Protein AF-0000000069868414 (afdb_homodimer)

Nearest PDB structures (foldseek):
  4d4z-assembly1_A  TM=3.804E-01  e=1.632E-04  Homo sapiens
  3puu-assembly1_A  TM=2.522E-01  e=3.203E-03  Escherichia coli K-12
  4xmz-assembly1_A  TM=2.450E-01  e=9.241E-03  Escherichia coli K-12
  1y7p-assembly1_A  TM=4.814E-01  e=1.061E+00  Archaeoglobus fulgidus
  1y7p-assembly1_C  TM=4.775E-01  e=1.588E+00  Archaeoglobus fulgidus

Organism: Bacteroides thetaiotaomicron (strain ATCC 29148 / DSM 2079 / JCM 5827 / CCUG 10774 / NCTC 10582 / VPI-5482 / E50) (NCBI:txid226186)

InterPro domains:
  IPR011989 Armadillo-like helical [G3DSA:1.25.10.10] (446-676)
  IPR016024 Armadillo-type fold [SSF48371] (456-555)

Solvent-accessible surface area (backbone atoms only — not comparable to full-atom values): 72256 Å² total; per-residue (Å²): 130,84,72,70,43,77,44,72,45,92,54,92,38,75,37,23,34,35,41,38,31,20,43,67,53,40,71,69,28,42,68,38,51,53,48,37,50,49,50,46,37,74,71,62,31,16,40,32,39,40,37,31,79,54,85,54,57,62,67,55,36,53,51,51,50,55,42,40,67,33,81,76,40,24,39,49,31,38,36,39,33,44,72,58,52,40,41,25,39,45,69,63,40,89,46,31,74,54,46,75,62,56,68,86,42,61,63,83,76,24,29,44,56,26,67,53,69,61,23,15,77,62,50,39,67,44,81,73,48,64,41,89,87,46,71,52,35,33,35,28,38,66,43,44,88,26,55,66,52,73,68,44,72,25,20,54,19,34,43,52,61,52,63,49,91,94,56,60,40,58,58,38,44,36,53,34,36,49,44,48,41,55,57,64,71,48,91,44,64,61,35,23,39,38,38,39,32,9,43,61,74,69,45,56,37,64,59,54,58,37,40,49,52,45,45,49,44,58,36,38,52,70,30,52,24,60,84,25,41,54,48,81,48,56,42,81,72,42,90,62,42,38,48,57,55,53,24,53,38,27,34,77,74,35,32,36,34,40,39,33,28,44,38,35,34,47,32,41,39,31,47,71,76,74,66,40,42,47,50,69,59,13,51,48,33,32,35,52,52,35,35,68,47,38,57,69,48,16,76,79,65,34,61,70,52,26,25,53,47,54,18,61,74,69,70,46,51,48,67,50,36,52,42,42,75,35,68,69,49,48,54,51,50,50,51,52,58,57,47,24,32,46,41,40,75,61,46,65,74,43,41,33,16,27,33,33,37,41,43,52,26,19,13,25,26,20,68,91,44,47,62,22,36,45,52,34,46,36,61,36,54,63,48,25,38,29,27,34,14,14,39,41,60,55,52,76,86,56,71,87,66,62,54,53,33,41,36,24,33,37,26,24,51,20,60,54,48,39,77,67,56,51,46,35,45,47,42,37,36,57,36,77,48,54,30,38,64,71,64,80,60,94,59,62,54,60,56,45,66,61,74,44,58,61,40,53,73,64,33,59,57,34,57,70,44,91,44,45,34,49,25,28,49,18,53,52,44,31,57,76,40,62,44,89,61,42,69,64,49,29,54,47,38,31,61,66,39,81,43,63,64,33,22,41,44,23,48,50,51,32,42,45,59,33,37,62,75,27,50,71,56,43,49,46,28,42,50,32,46,45,48,68,42,19,44,50,26,43,50,49,50,27,42,19,45,52,74,85,46,48,66,43,54,47,50,31,42,76,75,42,45,76,41,66,68,48,31,49,41,53,64,71,32,56,72,32,53,61,41,69,60,48,51,50,50,43,52,60,57,51,69,77,55,64,64,76,53,57,62,71,59,50,50,53,64,54,46,38,60,54,51,46,54,53,51,52,53,55,53,50,46,63,71,34,88,82,47,49,70,68,56,36,48,59,59,55,55,50,31,46,84,52,38,37,68,82,51,50,61,61,34,53,50,45,51,70,36,81,87,51,58,66,70,58,25,35,48,32,33,49,30,58,28,52,37,42,31,25,44,63,39,66,58,56,44,54,57,56,70,70,58,82,70,91,51,62,69,48,48,42,37,42,46,30,20,45,40,31,47,67,40,70,50,116,131,85,72,72,42,76,44,71,46,92,52,92,36,73,37,23,33,34,39,39,32,20,43,66,51,40,69,69,26,43,69,38,51,52,48,36,48,50,51,46,37,73,72,62,32,15,39,32,39,41,36,31,79,56,84,54,56,62,68,55,37,53,51,50,52,54,42,40,68,33,81,76,40,24,39,49,33,38,37,37,35,43,71,58,52,40,40,24,40,45,70,63,40,88,46,31,74,54,47,76,61,55,68,84,42,63,63,84,76,22,29,46,55,26,68,52,69,63,26,14,78,62,50,40,66,45,80,72,49,66,40,91,88,45,73,52,35,32,35,30,38,67,41,44,88,26,54,65,54,73,68,44,71,26,21,55,20,35,43,51,60,52,62,50,90,95,56,60,41,56,57,38,44,36,54,33,36,51,44,47,41,56,56,66,72,48,91,46,64,60,33,23,41,38,38,40,33,10,43,62,73,70,47,54,37,65,58,54,56,38,41,48,52,45,47,48,45,58,36,39,50,70,29,53,23,60,84,25,43,52,47,82,49,56,40,80,73,42,89,62,42,37,49,58,55,53,24,54,38,29,36,77,72,35,33,35,35,41,38,34,29,45,39,35,36,45,33,41,38,31,46,71,76,74,66,39,42,47,49,68,59,12,50,48,33,33,35,53,52,35,34,67,49,37,56,69,49,17,76,79,64,34,63,71,52,25,24,54,48,54,18,62,74,69,68,46,50,48,68,50,36,52,42,42,75,34,67,70,48,48,52,50,51,48,52,51,58,56,45,23,32,46,40,41,75,61,46,64,74,41,42,33,16,27,34,34,37,40,42,54,26,19,13,26,26,19,71,90,44,48,62,20,37,45,52,35,46,37,61,36,55,64,50,24,36,28,27,32,15,14,39,40,60,53,50,74,85,58,72,86,67,63,54,53,33,41,37,26,35,36,25,26,51,19,60,52,47,39,76,66,56,51,45,35,45,47,42,36,35,56,36,76,49,55,29,39,66,70,62,81,62,94,58,62,54,59,56,46,66,60,76,44,58,59,38,53,72,65,32,61,58,33,56,71,45,92,44,46,34,48,26,27,48,19,53,52,45,31,58,75,38,61,44,89,61,42,68,63,49,30,54,47,40,31,61,66,37,82,43,64,64,33,22,41,44,24,48,50,52,31,42,43,60,31,36,61,76,27,51,68,56,44,51,45,28,43,50,31,45,43,47,67,42,20,42,49,26,44,49,49,48,27,42,18,45,52,74,85,45,48,66,44,52,47,50,32,41,76,74,43,45,75,41,68,67,50,30,50,40,51,63,71,32,57,70,31,51,61,42,68,61,51,50,51,48,43,53,58,56,52,68,77,55,62,66,77,52,57,61,72,58,48,50,53,64,55,45,37,61,53,52,46,54,52,52,52,53,53,52,50,44,60,71,35,88,84,49,50,71,67,56,37,48,58,60,54,56,50,31,46,85,51,39,37,67,84,51,51,62,61,34,52,50,44,52,69,37,81,87,51,57,66,70,58,25,35,49,32,33,50,31,60,28,53,38,42,32,23,42,63,38,66,59,56,43,54,56,56,70,70,58,82,73,92,50,61,71,46,48,42,37,43,46,30,19,45,40,32,47,67,41,69,51,115

Sequence (1428 aa):
MQAQTVVHPSIKTKTTFAIVVDQKSYDEAKSEIDAYRTSIEKEGLGTYLLIDDWKRPEPIREQLVKLHENEKTPLEGCVFIGDIPIPMIRDAHHLSSAFKRSPKANWQKSSVPSDRYYDDFGLKFDYIKQDSLIPDYHYMTLRADSKQYISPDIYSARIRPLHLEGENRYQMLRDYLKKAVAEKAKQNAFDQLTMARGHGYNSEDPLAWSGEQIALREQLPQIFKSGNTVKFYDFNMRYPMKPLYLNEIQREGLDVMLFHHHGGPTMQYINGYENGSGINLSIENAKIFLRSKVPSYAKKHGREAAIKEYAKQYGVPESWCAEAFDEEKIKSDSIVNRNMDIYTEDIRLLTPNARFILFDACFNGSFHLDDNIVGSYIFNKGKTIATMGCTVNTIQDKWPDEFLGLLAAGMRIGQFTRFTCFLENHLIGDPTFHFTNNAGLDMDINQALVAQEGNVTFWKKQLNSPMADMQAMALRQLSMANYSGLVELLKKSYHESNYFVVRLEALRLLALNYPTEVADVLQTAMNDSYELIRRYAVEYVEKNCNPELLPAWIESYLLRGHENRHRFRIFSAINTFDHDMALNELKKQAADWSFYDSSYVNELLEYLPRQKKGLERDFALIDSPESTTKQIQSEISRFRNKPIAKAIEPLLNIIKNESQEEELRILAAETLGWYNLYYNKADIIKELNTFRTSNQKLMNEVTKTINRLKSQNRMQAQTVVHPSIKTKTTFAIVVDQKSYDEAKSEIDAYRTSIEKEGLGTYLLIDDWKRPEPIREQLVKLHENEKTPLEGCVFIGDIPIPMIRDAHHLSSAFKRSPKANWQKSSVPSDRYYDDFGLKFDYIKQDSLIPDYHYMTLRADSKQYISPDIYSARIRPLHLEGENRYQMLRDYLKKAVAEKAKQNAFDQLTMARGHGYNSEDPLAWSGEQIALREQLPQIFKSGNTVKFYDFNMRYPMKPLYLNEIQREGLDVMLFHHHGGPTMQYINGYENGSGINLSIENAKIFLRSKVPSYAKKHGREAAIKEYAKQYGVPESWCAEAFDEEKIKSDSIVNRNMDIYTEDIRLLTPNARFILFDACFNGSFHLDDNIVGSYIFNKGKTIATMGCTVNTIQDKWPDEFLGLLAAGMRIGQFTRFTCFLENHLIGDPTFHFTNNAGLDMDINQALVAQEGNVTFWKKQLNSPMADMQAMALRQLSMANYSGLVELLKKSYHESNYFVVRLEALRLLALNYPTEVADVLQTAMNDSYELIRRYAVEYVEKNCNPELLPAWIESYLLRGHENRHRFRIFSAINTFDHDMALNELKKQAADWSFYDSSYVNELLEYLPRQKKGLERDFALIDSPESTTKQIQSEISRFRNKPIAKAIEPLLNIIKNESQEEELRILAAETLGWYNLYYNKADIIKELNTFRTSNQKLMNEVTKTINRLKSQNR

Secondary structure (DSSP, 8-state):
----EEEPPSS--SSEEEEEEEHHHHHHTHHHHHHHHHHHHHTT-EEEEEEE----HHHHHHHHHHHHT-SSS-EEEEEEESS--EEEESS-GGGSSS----TTS-TTTSSEE-THHHH-TT--EEEEEE-SS-TTEEEEEE-TTS--S---SSEEEEE-----TT--HHHHHHHHHHHHHHHHHS--BS-EEEEEE-SSGGGG-HHHHHHHHHHHHHH-GGGGSTT-EEEEE-TTSSSS-HHHHHHHHT-TT--EEEEESEEETTEEE---SPPB--HHHHHHHHHHHHHHHHHHHHHHH-HHHHHHHHHHHHT--HHHHHGGG-HHHHHHHHHHHHHHEEEHHHHTTS----SEEEEESTTTT-TTSSS-HHHHHHTSSSS--EEEEESS---S-S-TTTTGGGGGGT--HHHHHHTS--SSEEEEE-TT--PBP-S---S-HHHHHHHTTT-HHHHHHHTT-SSHHHHHHHHHHHHHTT-TTHHHHHHHHHHH---HHHHHHHHHHHHHH-TTTTHHHHHHHTT-SSHHHHHHHHHHHHHH--GGGHHHHHHHHHHHTTSHHHHHHHHHTTTTS-HHHHHHHHHHHHTT---S--HHHHHHHHHHHHHHHHHHHHHHHHH-TTS-HHHHHHHHHHHHHS--GGGHHHHHHHHH-TTS-HHHHHHHHHHHTT-TT-TTHHHHHHHHHH---S-HHHHHHHHHHHHHHHPPP-/----EEEPPSS--SSEEEEEEEHHHHHHTHHHHHHHHHHHHHTT-EEEEEEE---SHHHHHHHHHHHHT-SSS-EEEEEEESS--EEEESS-GGGSSS----TTS-TTTSSEE-THHHH-TT--EEEEEE-SS-TTEEEEEE-TTS--S---SSEEEEE-----TT--HHHHHHHHHHHHHHHHTS--BS-EEEEEE-SSGGGG-HHHHHHHHHHHHHH-GGGGSTT-EEEEE-TTSSSS-HHHHHHHHT-TT--EEEEESEEETTEEE---SPPB--HHHHHHHHHHHHHHHHHHHHHHH-HHHHHHHHHHHHT--HHHHHGGG-HHHHHHHHHHHHHHEEEHHHHTTS----SEEEEESTTTT-TTSSS-HHHHHHTSSSS--EEEEESS---S-S-TTTTGGGGGGT--HHHHHHTS--SSEEEEE-TT--PBP-S---S-HHHHHHHTTT-HHHHHHHTT-SSHHHHHHHHHHHHHTT-TTHHHHHHHHHHH---HHHHHHHHHHHHHH-TTTTHHHHHHHTT-SSHHHHHHHHHHHHHH--GGGHHHHHHHHHHHTTSHHHHHHHHHTTTSS-HHHHHHHHHHHHTT---S--HHHHHHHHHHHHHHHHHHHHHHHHH-TTS-HHHHHHHHHHHHHS--GGGHHHHHHHHH-TTS-HHHHHHHHHHHTT-TT-TTHHHHHHHHHH---S-HHHHHHHHHHHHHHHPPP-

Radius of gyration: 35.02 Å; Cα contacts (8 Å, |Δi|>4): 2853; chains: 2; bounding box: 69×104×92 Å

pLDDT: mean 95.25, std 5.36, range [37.19, 98.88]

Foldseek 3Di:
DDDKDKDWFPDDAQAAEEEEEEAVLCVLQVVLVVLLQVLLVVVGHGYMYIYYNAQDQVVLLVVLVVQQPPNRHHYAEYEYEELAAWEWEACLCLLAFDQDDDSVDDSVFRTFGFCLSRFAPQWDWDWDAADPVDSSYTYIYTFLNGFNYRFGLHFYAYAYFFQDPPDDRSVLVNVLSVLLSVLSVDAFFQQEEEEEEADDDPRQFVQQQVLVVQQVCQQ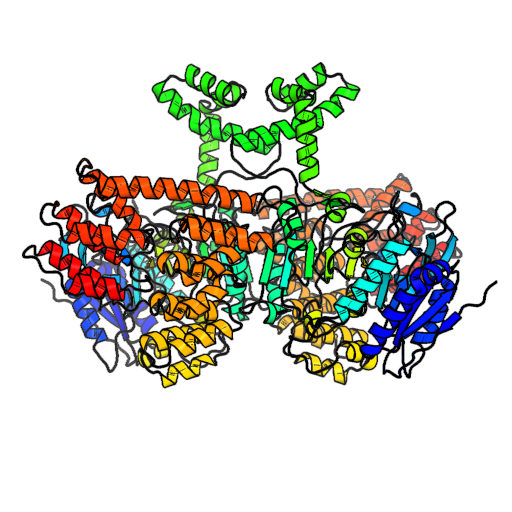AVPSPDPPGYYYYYYCQPDPHCQVVVQVVQQDQNAAEYEYQAADAFFKGAHYDQHDDDDPVSVLVVVLLVLLVVLVVVCVPVNNVVSLVVVCVVVVHDSVSNNCSPPPVSVVVSVVSVVRRIDGLVNLQVGAGAHQEYEYLYAQQQLSVHNGGNQNSNSSHHYNHFKYKDFNGGRDSLDPQCQLVSCLSQFDFQSVVQSVRDGRTMHMYGDRRDGHDHPPPDPDDVSSCVNVCQLPLVVLVVQCPPSRLSSVLVSLVSCVSNVPVCNLVVLVCQLVPPPRPSSNQSSLVQCLLAPLQSSLVVLLPQCPDPRPSSVLVSLQSCQLQLPQVSLLSLLVSCVVPCVRDSNVVSSLLSLQSYDLVVSLVSLVVVCVPDDDPDCVSSVVSNVSSVVVVVVVVVLVCLLPDPPHDLVSNLVSLLVCLSGPHPVCLVSLLVQLQDPVDDPVSNLSSLLSLLSSLSHNVNVVVLVSLVPDDDPPPSSNRSSSSSNSSNNHNYD/DPDKDKDWFPDDAQAAEEEEEEAVLCVLQVPLVVLLQVLLVVVRHGYMYIYYNAQDQVVLLVVLVVQQPPNRHHHAEYEYEELAAWEWEACLCLLAFDQDDDSVDDSVFRTFGFCLVRFAPQWDWDWDAADPVDSSYTYIYTFLNGFNYRFGLHFYAYAYFFQDPPDDRSVLVSVLSVLLSVLSVDAFFQQEEEEEEADDDPRQFVQQQVLVVQQVCQQAVPSPDPPGYYYYYYCQPDPHCQVVVQVVQQDQNAAEYEYQAADAFFKGQHYDQHDDDDPVSVLVVVLLVLLVVLVVVCVPVNNVVSLVVVCVVVVHDSVSNNCSPPPVSVVVSVVSVVRRIDGLVNLQVGAGAHQEYEYLYAQQQLSVHNGGNQNSNSSHHYNHFKYKDFNGGRDSLAPQCQLVSCLSQFDFQSVVDSVRDGRTMHMYGDRRDGHDHPPPDPDDVSSCVNVCQLPLVVLVVQCPPSRLSSVLVSLVSCVSNVPVCNLVVLVCQLVPPPRPSSNQSSLVQCLLAPLQSSLVVLLVQCPDPRPSSVLVSLQSCQLQLPQVSLLSLLVSCVVPCVRDSNVVSSLLSLQSYDLVVSLVSLVVVCVPDDDPDCVSSVVSNVSSVVVVVVVVVLVCLLPDPPHDLVSNLVSLLVCLSGPHPVCLVSLLVQLQDPVDDPVSNLSSLLSLLSSLSHNVNVVVLVSLVPDDDPPPSSNRSSSSSSSSNNHNYD

Structure (mmCIF, N/CA/C/O backbone):
data_AF-0000000069868414-model_v1
#
loop_
_entity.id
_entity.type
_entity.pdbx_description
1 polymer 'Cyclin-like protein'
#
loop_
_atom_site.group_PDB
_atom_site.id
_atom_site.type_symbol
_atom_site.label_atom_id
_atom_site.label_alt_id
_atom_site.label_comp_id
_atom_site.label_asym_id
_atom_site.label_entity_id
_atom_site.label_seq_id
_atom_site.pdbx_PDB_ins_code
_atom_site.Cartn_x
_atom_site.Cartn_y
_atom_site.Cartn_z
_atom_site.occupancy
_atom_site.B_iso_or_equiv
_atom_site.auth_seq_id
_atom_site.auth_comp_id
_atom_site.auth_asym_id
_atom_site.auth_atom_id
_atom_site.pdbx_PDB_model_num
ATOM 1 N N . MET A 1 1 ? 23.734 -50.5 -25.625 1 37.41 1 MET A N 1
ATOM 2 C CA . MET A 1 1 ? 22.922 -49.75 -24.703 1 37.41 1 MET A CA 1
ATOM 3 C C . MET A 1 1 ? 23.719 -49.344 -23.469 1 37.41 1 MET A C 1
ATOM 5 O O . MET A 1 1 ? 24.219 -50.188 -22.734 1 37.41 1 MET A O 1
ATOM 9 N N . GLN A 1 2 ? 24.531 -48.281 -23.5 1 46.72 2 GLN A N 1
ATOM 10 C CA . GLN A 1 2 ? 25.469 -47.906 -22.453 1 46.72 2 GLN A CA 1
ATOM 11 C C . GLN A 1 2 ? 24.766 -47.781 -21.094 1 46.72 2 GLN A C 1
ATOM 13 O O . GLN A 1 2 ? 23.656 -47.25 -21.016 1 46.72 2 GLN A O 1
ATOM 18 N N . ALA A 1 3 ? 25.141 -48.5 -20.094 1 64.31 3 ALA A N 1
ATOM 19 C CA . ALA A 1 3 ? 24.594 -48.719 -18.766 1 64.31 3 ALA A CA 1
ATOM 20 C C . ALA A 1 3 ? 24.562 -47.438 -17.953 1 64.31 3 ALA A C 1
ATOM 22 O O . ALA A 1 3 ? 25.453 -46.594 -18.109 1 64.31 3 ALA A O 1
ATOM 23 N N . GLN A 1 4 ? 23.438 -47.062 -17.469 1 83.62 4 GLN A N 1
ATOM 24 C CA . GLN A 1 4 ? 23.281 -45.969 -16.516 1 83.62 4 GLN A CA 1
ATOM 25 C C . GLN A 1 4 ? 24.453 -45.906 -15.531 1 83.62 4 GLN A C 1
ATOM 27 O O . GLN A 1 4 ? 24.922 -46.938 -15.055 1 83.62 4 GLN A O 1
ATOM 32 N N . THR A 1 5 ? 25.141 -44.812 -15.5 1 89.44 5 THR A N 1
ATOM 33 C CA . THR A 1 5 ? 26.219 -44.594 -14.547 1 89.44 5 THR A CA 1
ATOM 34 C C . THR A 1 5 ? 25.703 -43.906 -13.297 1 89.44 5 THR A C 1
ATOM 36 O O . THR A 1 5 ? 25.016 -42.875 -13.391 1 89.44 5 THR A O 1
ATOM 39 N N . VAL A 1 6 ? 25.984 -44.469 -12.172 1 94.44 6 VAL A N 1
ATOM 40 C CA . VAL A 1 6 ? 25.625 -43.875 -10.891 1 94.44 6 VAL A CA 1
ATOM 41 C C . VAL A 1 6 ? 26.875 -43.594 -10.07 1 94.44 6 VAL A C 1
ATOM 43 O O . VAL A 1 6 ? 27.641 -44.531 -9.766 1 94.44 6 VAL A O 1
ATOM 46 N N . VAL A 1 7 ? 27.094 -42.344 -9.805 1 96.44 7 VAL A N 1
ATOM 47 C CA . VAL A 1 7 ? 28.156 -41.938 -8.883 1 96.44 7 VAL A CA 1
ATOM 48 C C . VAL A 1 7 ? 27.562 -41.688 -7.5 1 96.44 7 VAL A C 1
ATOM 50 O O . VAL A 1 7 ? 26.641 -40.875 -7.352 1 96.44 7 VAL A O 1
ATOM 53 N N . HIS A 1 8 ? 28.078 -42.281 -6.473 1 96.75 8 HIS A N 1
ATOM 54 C CA . HIS A 1 8 ? 27.562 -42.156 -5.113 1 96.75 8 HIS A CA 1
ATOM 55 C C . HIS A 1 8 ? 28.156 -40.938 -4.402 1 96.75 8 HIS A C 1
ATOM 57 O O . HIS A 1 8 ? 29.219 -40.469 -4.797 1 96.75 8 HIS A O 1
ATOM 63 N N . PRO A 1 9 ? 27.453 -40.438 -3.348 1 97.38 9 PRO A N 1
ATOM 64 C CA . PRO A 1 9 ? 27.984 -39.312 -2.578 1 97.38 9 PRO A CA 1
ATOM 65 C C . PRO A 1 9 ? 29.375 -39.594 -2.014 1 97.38 9 PRO A C 1
ATOM 67 O O . PRO A 1 9 ? 29.672 -40.719 -1.615 1 97.38 9 PRO A O 1
ATOM 70 N N . SER A 1 10 ? 30.156 -38.594 -1.9 1 96.56 10 SER A N 1
ATOM 71 C CA . SER A 1 10 ? 31.484 -38.719 -1.33 1 96.56 10 SER A CA 1
ATOM 72 C C . SER A 1 10 ? 31.469 -38.469 0.177 1 96.56 10 SER A C 1
ATOM 74 O O . SER A 1 10 ? 32.469 -38.719 0.861 1 96.56 10 SER A O 1
ATOM 76 N N . ILE A 1 11 ? 30.375 -37.906 0.682 1 96.06 11 ILE A N 1
ATOM 77 C CA . ILE A 1 11 ? 30.234 -37.656 2.107 1 96.06 11 ILE A CA 1
ATOM 78 C C . ILE A 1 11 ? 28.938 -38.281 2.633 1 96.06 11 ILE A C 1
ATOM 80 O O . ILE A 1 11 ? 27.984 -38.469 1.88 1 96.06 11 ILE A O 1
ATOM 84 N N . LYS A 1 12 ? 28.953 -38.531 3.996 1 93.88 12 LYS A N 1
ATOM 85 C CA . LYS A 1 12 ? 27.766 -39.031 4.66 1 93.88 12 LYS A CA 1
ATOM 86 C C . LYS A 1 12 ? 26.969 -37.906 5.32 1 93.88 12 LYS A C 1
ATOM 88 O O . LYS A 1 12 ? 27.516 -37.188 6.141 1 93.88 12 LYS A O 1
ATOM 93 N N . THR A 1 13 ? 25.781 -37.781 4.848 1 95.06 13 THR A N 1
ATOM 94 C CA . THR A 1 13 ? 24.922 -36.75 5.371 1 95.06 13 THR A CA 1
ATOM 95 C C . THR A 1 13 ? 23.562 -37.281 5.738 1 95.06 13 THR A C 1
ATOM 97 O O . THR A 1 13 ? 23.219 -38.406 5.379 1 95.06 13 THR A O 1
ATOM 100 N N . LYS A 1 14 ? 22.766 -36.5 6.535 1 93.81 14 LYS A N 1
ATOM 101 C CA . LYS A 1 14 ? 21.469 -36.938 7.02 1 93.81 14 LYS A CA 1
ATOM 102 C C . LYS A 1 14 ? 20.469 -37.062 5.871 1 93.81 14 LYS A C 1
ATOM 104 O O . LYS A 1 14 ? 19.531 -37.844 5.934 1 93.81 14 LYS A O 1
ATOM 109 N N . THR A 1 15 ? 20.594 -36.219 4.828 1 96.06 15 THR A N 1
ATOM 110 C CA . THR A 1 15 ? 19.828 -36.25 3.594 1 96.06 15 THR A CA 1
ATOM 111 C C . THR A 1 15 ? 20.75 -36.188 2.377 1 96.06 15 THR A C 1
ATOM 113 O O . THR A 1 15 ? 21.938 -35.938 2.512 1 96.06 15 THR A O 1
ATOM 116 N N . THR A 1 16 ? 20.172 -36.531 1.225 1 97.56 16 THR A N 1
ATOM 117 C CA . THR A 1 16 ? 20.984 -36.562 0.02 1 97.56 16 THR A CA 1
ATOM 118 C C . THR A 1 16 ? 20.328 -35.781 -1.109 1 97.56 16 THR A C 1
ATOM 120 O O . THR A 1 16 ? 19.188 -35.312 -0.971 1 97.56 16 THR A O 1
ATOM 123 N N . PHE A 1 17 ? 21.094 -35.562 -2.119 1 98.44 17 PHE A N 1
ATOM 124 C CA . PHE A 1 17 ? 20.688 -34.844 -3.324 1 98.44 17 PHE A CA 1
ATOM 125 C C . PHE A 1 17 ? 21.078 -35.625 -4.574 1 98.44 17 PHE A C 1
ATOM 127 O O . PHE A 1 17 ? 21.969 -36.469 -4.527 1 98.44 17 PHE A O 1
ATOM 134 N N . ALA A 1 18 ? 20.344 -35.469 -5.664 1 98.81 18 ALA A N 1
ATOM 135 C CA . ALA A 1 18 ? 20.688 -36.156 -6.898 1 98.81 18 ALA A CA 1
ATOM 136 C C . ALA A 1 18 ? 20.781 -35.188 -8.078 1 98.81 18 ALA A C 1
ATOM 138 O O . ALA A 1 18 ? 19.922 -34.344 -8.25 1 98.81 18 ALA A O 1
ATOM 139 N N . ILE A 1 19 ? 21.859 -35.281 -8.781 1 98.88 19 ILE A N 1
ATOM 140 C CA . ILE A 1 19 ? 22 -34.625 -10.078 1 98.88 19 ILE A CA 1
ATOM 141 C C . ILE A 1 19 ? 21.703 -35.625 -11.195 1 98.88 19 ILE A C 1
ATOM 143 O O . ILE A 1 19 ? 22.406 -36.625 -11.336 1 98.88 19 ILE A O 1
ATOM 147 N N . VAL A 1 20 ? 20.656 -35.438 -11.922 1 98.88 20 VAL A N 1
ATOM 148 C CA . VAL A 1 20 ? 20.297 -36.25 -13.086 1 98.88 20 VAL A CA 1
ATOM 149 C C . VAL A 1 20 ? 20.719 -35.5 -14.367 1 98.88 20 VAL A C 1
ATOM 151 O O . VAL A 1 20 ? 20.219 -34.406 -14.648 1 98.88 20 VAL A O 1
ATOM 154 N N . VAL A 1 21 ? 21.609 -36.094 -15.18 1 98.69 21 VAL A N 1
ATOM 155 C CA . VAL A 1 21 ? 22.125 -35.406 -16.344 1 98.69 21 VAL A CA 1
ATOM 156 C C . VAL A 1 21 ? 22.156 -36.375 -17.547 1 98.69 21 VAL A C 1
ATOM 158 O O . VAL A 1 21 ? 22.406 -37.562 -17.391 1 98.69 21 VAL A O 1
ATOM 161 N N . ASP A 1 22 ? 21.797 -35.875 -18.719 1 97.75 22 ASP A N 1
ATOM 162 C CA . ASP A 1 22 ? 21.906 -36.719 -19.906 1 97.75 22 ASP A CA 1
ATOM 163 C C . ASP A 1 22 ? 23.375 -36.875 -20.328 1 97.75 22 ASP A C 1
ATOM 165 O O . ASP A 1 22 ? 24.203 -36 -20.062 1 97.75 22 ASP A O 1
ATOM 169 N N . GLN A 1 23 ? 23.672 -37.906 -21.047 1 97.44 23 GLN A N 1
ATOM 170 C CA . GLN A 1 23 ? 25.031 -38.281 -21.359 1 97.44 23 GLN A CA 1
ATOM 171 C C . GLN A 1 23 ? 25.75 -37.188 -22.156 1 97.44 23 GLN A C 1
ATOM 173 O O . GLN A 1 23 ? 26.906 -36.875 -21.859 1 97.44 23 GLN A O 1
ATOM 178 N N . LYS A 1 24 ? 25.141 -36.656 -23.094 1 97.44 24 LYS A N 1
ATOM 179 C CA . LYS A 1 24 ? 25.781 -35.656 -23.938 1 97.44 24 LYS A CA 1
ATOM 180 C C . LYS A 1 24 ? 26.125 -34.375 -23.141 1 97.44 24 LYS A C 1
ATOM 182 O O . LYS A 1 24 ? 27.234 -33.844 -23.266 1 97.44 24 LYS A O 1
ATOM 187 N N . SER A 1 25 ? 25.172 -33.906 -22.344 1 98.19 25 SER A N 1
ATOM 188 C CA . SER A 1 25 ? 25.422 -32.75 -21.516 1 98.19 25 SER A CA 1
ATOM 189 C C . SER A 1 25 ? 26.562 -33 -20.531 1 98.19 25 SER A C 1
ATOM 191 O O . SER A 1 25 ? 27.375 -32.125 -20.266 1 98.19 25 SER A O 1
ATOM 193 N N . TYR A 1 26 ? 26.578 -34.188 -19.953 1 98.38 26 TYR A N 1
ATOM 194 C CA . TYR A 1 26 ? 27.672 -34.5 -19.031 1 98.38 26 TYR A CA 1
ATOM 195 C C . TYR A 1 26 ? 29.016 -34.469 -19.75 1 98.38 26 TYR A C 1
ATOM 197 O O . TYR A 1 26 ? 29.984 -33.938 -19.25 1 98.38 26 TYR A O 1
ATOM 205 N N . ASP A 1 27 ? 29.062 -35.094 -20.953 1 98.06 27 ASP A N 1
ATOM 206 C CA . ASP A 1 27 ? 30.297 -35.156 -21.719 1 98.06 27 ASP A CA 1
ATOM 207 C C . ASP A 1 27 ? 30.797 -33.75 -22.078 1 98.06 27 ASP A C 1
ATOM 209 O O . ASP A 1 27 ? 31.984 -33.469 -22.031 1 98.06 27 ASP A O 1
ATOM 213 N N . GLU A 1 28 ? 29.891 -32.875 -22.422 1 98.25 28 GLU A N 1
ATOM 214 C CA . GLU A 1 28 ? 30.219 -31.531 -22.891 1 98.25 28 GLU A CA 1
ATOM 215 C C . GLU A 1 28 ? 30.547 -30.609 -21.734 1 98.25 28 GLU A C 1
ATOM 217 O O . GLU A 1 28 ? 31.203 -29.578 -21.922 1 98.25 28 GLU A O 1
ATOM 222 N N . ALA A 1 29 ? 30.109 -30.953 -20.516 1 98.62 29 ALA A N 1
ATOM 223 C CA . ALA A 1 29 ? 30.297 -30.078 -19.375 1 98.62 29 ALA A CA 1
ATOM 224 C C . ALA A 1 29 ? 30.75 -30.859 -18.141 1 98.62 29 ALA A C 1
ATOM 226 O O . ALA A 1 29 ? 30.328 -30.562 -17.016 1 98.62 29 ALA A O 1
ATOM 227 N N . LYS A 1 30 ? 31.5 -31.859 -18.266 1 98.25 30 LYS A N 1
ATOM 228 C CA . LYS A 1 30 ? 31.891 -32.781 -17.203 1 98.25 30 LYS A CA 1
ATOM 229 C C . LYS A 1 30 ? 32.562 -32.062 -16.047 1 98.25 30 LYS A C 1
ATOM 231 O O . LYS A 1 30 ? 32.156 -32.219 -14.891 1 98.25 30 LYS A O 1
ATOM 236 N N . SER A 1 31 ? 33.531 -31.266 -16.297 1 98.5 31 SER A N 1
ATOM 237 C CA . SER A 1 31 ? 34.281 -30.578 -15.25 1 98.5 31 SER A CA 1
ATOM 238 C C . SER A 1 31 ? 33.375 -29.656 -14.445 1 98.5 31 SER A C 1
ATOM 240 O O . SER A 1 31 ? 33.5 -29.578 -13.219 1 98.5 31 SER A O 1
ATOM 242 N N . GLU A 1 32 ? 32.562 -28.922 -15.172 1 98.62 32 GLU A N 1
ATOM 243 C CA . GLU A 1 32 ? 31.656 -27.969 -14.516 1 98.62 32 GLU A CA 1
ATOM 244 C C . GLU A 1 32 ? 30.609 -28.688 -13.68 1 98.62 32 GLU A C 1
ATOM 246 O O . GLU A 1 32 ? 30.25 -28.234 -12.594 1 98.62 32 GLU A O 1
ATOM 251 N N . ILE A 1 33 ? 30.062 -29.828 -14.125 1 98.75 33 ILE A N 1
ATOM 252 C CA . ILE A 1 33 ? 29.078 -30.609 -13.391 1 98.75 33 ILE A CA 1
ATOM 253 C C . ILE A 1 33 ? 29.719 -31.203 -12.141 1 98.75 33 ILE A C 1
ATOM 255 O O . ILE A 1 33 ? 29.109 -31.203 -11.062 1 98.75 33 ILE A O 1
ATOM 259 N N . ASP A 1 34 ? 30.953 -31.703 -12.32 1 98.38 34 ASP A N 1
ATOM 260 C CA . ASP A 1 34 ? 31.656 -32.25 -11.172 1 98.38 34 ASP A CA 1
ATOM 261 C C . ASP A 1 34 ? 31.953 -31.172 -10.133 1 98.38 34 ASP A C 1
ATOM 263 O O . ASP A 1 34 ? 31.844 -31.422 -8.93 1 98.38 34 ASP A O 1
ATOM 267 N N . ALA A 1 35 ? 32.312 -30 -10.594 1 98.62 35 ALA A N 1
ATOM 268 C CA . ALA A 1 35 ? 32.562 -28.875 -9.688 1 98.62 35 ALA A CA 1
ATOM 269 C C . ALA A 1 35 ? 31.266 -28.484 -8.961 1 98.62 35 ALA A C 1
ATOM 271 O O . ALA A 1 35 ? 31.297 -28.156 -7.777 1 98.62 35 ALA A O 1
ATOM 272 N N . TYR A 1 36 ? 30.203 -28.453 -9.719 1 98.5 36 TYR A N 1
ATOM 273 C CA . TYR A 1 36 ? 28.891 -28.156 -9.141 1 98.5 36 TYR A CA 1
ATOM 274 C C . TYR A 1 36 ? 28.531 -29.188 -8.07 1 98.5 36 TYR A C 1
ATOM 276 O O . TYR A 1 36 ? 28.125 -28.812 -6.965 1 98.5 36 TYR A O 1
ATOM 284 N N . ARG A 1 37 ? 28.703 -30.438 -8.328 1 98.56 37 ARG A N 1
ATOM 285 C CA . ARG A 1 37 ? 28.469 -31.5 -7.363 1 98.56 37 ARG A CA 1
ATOM 286 C C . ARG A 1 37 ? 29.297 -31.312 -6.109 1 98.56 37 ARG A C 1
ATOM 288 O O . ARG A 1 37 ? 28.797 -31.438 -4.988 1 98.56 37 ARG A O 1
ATOM 295 N N . THR A 1 38 ? 30.531 -31.016 -6.27 1 98.19 38 THR A N 1
ATOM 296 C CA . THR A 1 38 ? 31.453 -30.797 -5.156 1 98.19 38 THR A CA 1
ATOM 297 C C . THR A 1 38 ? 31 -29.625 -4.293 1 98.19 38 THR A C 1
ATOM 299 O O . THR A 1 38 ? 31.094 -29.672 -3.064 1 98.19 38 THR A O 1
ATOM 302 N N . SER A 1 39 ? 30.531 -28.594 -4.953 1 97.94 39 SER A N 1
ATOM 303 C CA . SER A 1 39 ? 30.062 -27.422 -4.219 1 97.94 39 SER A CA 1
ATOM 304 C C . SER A 1 39 ? 28.875 -27.766 -3.34 1 97.94 39 SER A C 1
ATOM 306 O O . SER A 1 39 ? 28.719 -27.219 -2.242 1 97.94 39 SER A O 1
ATOM 308 N N . ILE A 1 40 ? 27.969 -28.609 -3.768 1 98.12 40 ILE A N 1
ATOM 309 C CA . ILE A 1 40 ? 26.812 -29.047 -2.996 1 98.12 40 ILE A CA 1
ATOM 310 C C . ILE A 1 40 ? 27.266 -29.875 -1.803 1 98.12 40 ILE A C 1
ATOM 312 O O . ILE A 1 40 ? 26.781 -29.688 -0.682 1 98.12 40 ILE A O 1
ATOM 316 N N . GLU A 1 41 ? 28.203 -30.734 -2.004 1 97.88 41 GLU A N 1
ATOM 317 C CA . GLU A 1 41 ? 28.688 -31.609 -0.939 1 97.88 41 GLU A CA 1
ATOM 318 C C . GLU A 1 41 ? 29.469 -30.812 0.109 1 97.88 41 GLU A C 1
ATOM 320 O O . GLU A 1 41 ? 29.438 -31.141 1.297 1 97.88 41 GLU A O 1
ATOM 325 N N . LYS A 1 42 ? 30.109 -29.781 -0.313 1 95.94 42 LYS A N 1
ATOM 326 C CA . LYS A 1 42 ? 30.812 -28.906 0.617 1 95.94 42 LYS A CA 1
ATOM 327 C C . LYS A 1 42 ? 29.859 -28.266 1.61 1 95.94 42 LYS A C 1
ATOM 329 O O . LYS A 1 42 ? 30.234 -27.969 2.744 1 95.94 42 LYS A O 1
ATOM 334 N N . GLU A 1 43 ? 28.656 -28.188 1.198 1 93.5 43 GLU A N 1
ATOM 335 C CA . GLU A 1 43 ? 27.641 -27.578 2.059 1 93.5 43 GLU A CA 1
ATOM 336 C C . GLU A 1 43 ? 26.938 -28.641 2.914 1 93.5 43 GLU A C 1
ATOM 338 O O . GLU A 1 43 ? 25.953 -28.344 3.586 1 93.5 43 GLU A O 1
ATOM 343 N N . GLY A 1 44 ? 27.344 -29.797 2.814 1 93.62 44 GLY A N 1
ATOM 344 C CA . GLY A 1 44 ? 26.844 -30.844 3.701 1 93.62 44 GLY A CA 1
ATOM 345 C C . GLY A 1 44 ? 25.656 -31.594 3.135 1 93.62 44 GLY A C 1
ATOM 346 O O . GLY A 1 44 ? 24.75 -31.984 3.875 1 93.62 44 GLY A O 1
ATOM 347 N N . LEU A 1 45 ? 25.609 -31.781 1.86 1 97.12 45 LEU A N 1
ATOM 348 C CA . LEU A 1 45 ? 24.531 -32.531 1.194 1 97.12 45 LEU A CA 1
ATOM 349 C C . LEU A 1 45 ? 25.109 -33.562 0.227 1 97.12 45 LEU A C 1
ATOM 351 O O . LEU A 1 45 ? 25.5 -33.219 -0.894 1 97.12 45 LEU A O 1
ATOM 355 N N . GLY A 1 46 ? 25.203 -34.844 0.721 1 97.81 46 GLY A N 1
ATOM 356 C CA . GLY A 1 46 ? 25.688 -35.906 -0.16 1 97.81 46 GLY A CA 1
ATOM 357 C C . GLY A 1 46 ? 24.938 -35.969 -1.478 1 97.81 46 GLY A C 1
ATOM 358 O O . GLY A 1 46 ? 23.703 -35.906 -1.5 1 97.81 46 GLY A O 1
ATOM 359 N N . THR A 1 47 ? 25.672 -36.062 -2.654 1 98.62 47 THR A N 1
ATOM 360 C CA . THR A 1 47 ? 25.031 -35.844 -3.947 1 98.62 47 THR A CA 1
ATOM 361 C C . THR A 1 47 ? 25.312 -37 -4.902 1 98.62 47 THR A C 1
ATOM 363 O O . THR A 1 47 ? 26.484 -37.281 -5.219 1 98.62 47 THR A O 1
ATOM 366 N N . TYR A 1 48 ? 24.281 -37.656 -5.32 1 98.44 48 TYR A N 1
ATOM 367 C CA . TYR A 1 48 ? 24.359 -38.656 -6.387 1 98.44 48 TYR A CA 1
ATOM 368 C C . TYR A 1 48 ? 24.5 -37.969 -7.75 1 98.44 48 TYR A C 1
ATOM 370 O O . TYR A 1 48 ? 24 -36.875 -7.949 1 98.44 48 TYR A O 1
ATOM 378 N N . LEU A 1 49 ? 25.188 -38.594 -8.633 1 98.5 49 LEU A N 1
ATOM 379 C CA . LEU A 1 49 ? 25.219 -38.219 -10.047 1 98.5 49 LEU A CA 1
ATOM 380 C C . LEU A 1 49 ? 24.703 -39.375 -10.914 1 98.5 49 LEU A C 1
ATOM 382 O O . LEU A 1 49 ? 25.312 -40.438 -10.961 1 98.5 49 LEU A O 1
ATOM 386 N N . LEU A 1 50 ? 23.578 -39.156 -11.492 1 98.56 50 LEU A N 1
ATOM 387 C CA . LEU A 1 50 ? 22.938 -40.125 -12.375 1 98.56 50 LEU A CA 1
ATOM 388 C C . LEU A 1 50 ? 23.094 -39.75 -13.836 1 98.56 50 LEU A C 1
ATOM 390 O O . LEU A 1 50 ? 22.531 -38.719 -14.281 1 98.56 50 LEU A O 1
ATOM 394 N N . ILE A 1 51 ? 23.844 -40.531 -14.609 1 98.12 51 ILE A N 1
ATOM 395 C CA . ILE A 1 51 ? 24.172 -40.219 -16 1 98.12 51 ILE A CA 1
ATOM 396 C C . ILE A 1 51 ? 23.625 -41.312 -16.922 1 98.12 51 ILE A C 1
ATOM 398 O O . ILE A 1 51 ? 23.891 -42.5 -16.719 1 98.12 51 ILE A O 1
ATOM 402 N N . ASP A 1 52 ? 22.844 -40.875 -17.875 1 97.44 52 ASP A N 1
ATOM 403 C CA . ASP A 1 52 ? 22.344 -41.812 -18.891 1 97.44 52 ASP A CA 1
ATOM 404 C C . ASP A 1 52 ? 21.828 -41.062 -20.125 1 97.44 52 ASP A C 1
ATOM 406 O O . ASP A 1 52 ? 21.781 -39.812 -20.125 1 97.44 52 ASP A O 1
ATOM 410 N N . ASP A 1 53 ? 21.672 -41.719 -21.188 1 95.88 53 ASP A N 1
ATOM 411 C CA . ASP A 1 53 ? 20.891 -41.219 -22.297 1 95.88 53 ASP A CA 1
ATOM 412 C C . ASP A 1 53 ? 19.391 -41.469 -22.078 1 95.88 53 ASP A C 1
ATOM 414 O O . ASP A 1 53 ? 18.828 -42.406 -22.641 1 95.88 53 ASP A O 1
ATOM 418 N N . TRP A 1 54 ? 18.766 -40.594 -21.359 1 96.06 54 TRP A N 1
ATOM 419 C CA . TRP A 1 54 ? 17.406 -40.781 -20.875 1 96.06 54 TRP A CA 1
ATOM 420 C C . TRP A 1 54 ? 16.406 -40.688 -22.016 1 96.06 54 TRP A C 1
ATOM 422 O O . TRP A 1 54 ? 16.188 -39.625 -22.578 1 96.06 54 TRP A O 1
ATOM 432 N N . LYS A 1 55 ? 15.75 -41.75 -22.406 1 94.38 55 LYS A N 1
ATOM 433 C CA . LYS A 1 55 ? 14.789 -41.75 -23.5 1 94.38 55 LYS A CA 1
ATOM 434 C C . LYS A 1 55 ? 13.359 -41.688 -22.984 1 94.38 55 LYS A C 1
ATOM 436 O O . LYS A 1 55 ? 12.438 -41.312 -23.719 1 94.38 55 LYS A O 1
ATOM 441 N N . ARG A 1 56 ? 13.234 -42.094 -21.719 1 96.12 56 ARG A N 1
ATOM 442 C CA . ARG A 1 56 ? 11.922 -42.156 -21.078 1 96.12 56 ARG A CA 1
ATOM 443 C C . ARG A 1 56 ? 11.984 -41.594 -19.656 1 96.12 56 ARG A C 1
ATOM 445 O O . ARG A 1 56 ? 13.031 -41.656 -19.016 1 96.12 56 ARG A O 1
ATOM 452 N N . PRO A 1 57 ? 10.859 -41.125 -19.188 1 97.88 57 PRO A N 1
ATOM 453 C CA . PRO A 1 57 ? 10.859 -40.562 -17.828 1 97.88 57 PRO A CA 1
ATOM 454 C C . PRO A 1 57 ? 10.867 -41.625 -16.75 1 97.88 57 PRO A C 1
ATOM 456 O O . PRO A 1 57 ? 11.352 -41.375 -15.633 1 97.88 57 PRO A O 1
ATOM 459 N N . GLU A 1 58 ? 10.406 -42.812 -16.969 1 97.38 58 GLU A N 1
ATOM 460 C CA . GLU A 1 58 ? 10.133 -43.844 -15.953 1 97.38 58 GLU A CA 1
ATOM 461 C C . GLU A 1 58 ? 11.414 -44.25 -15.242 1 97.38 58 GLU A C 1
ATOM 463 O O . GLU A 1 58 ? 11.453 -44.344 -14.016 1 97.38 58 GLU A O 1
ATOM 468 N N . PRO A 1 59 ? 12.492 -44.5 -16.031 1 97.31 59 PRO A N 1
ATOM 469 C CA . PRO A 1 59 ? 13.711 -44.906 -15.336 1 97.31 59 PRO A CA 1
ATOM 470 C C . PRO A 1 59 ? 14.219 -43.875 -14.344 1 97.31 59 PRO A C 1
ATOM 472 O O . PRO A 1 59 ? 14.773 -44.219 -13.305 1 97.31 59 PRO A O 1
ATOM 475 N N . ILE A 1 60 ? 14.07 -42.656 -14.672 1 98.19 60 ILE A N 1
ATOM 476 C CA . ILE A 1 60 ? 14.492 -41.562 -13.789 1 98.19 60 ILE A CA 1
ATOM 477 C C . ILE A 1 60 ? 13.672 -41.625 -12.5 1 98.19 60 ILE A C 1
ATOM 479 O O . ILE A 1 60 ? 14.234 -41.562 -11.398 1 98.19 60 ILE A O 1
ATOM 483 N N . ARG A 1 61 ? 12.352 -41.594 -12.656 1 98.12 61 ARG A N 1
ATOM 484 C CA . ARG A 1 61 ? 11.461 -41.625 -11.508 1 98.12 61 ARG A CA 1
ATOM 485 C C . ARG A 1 61 ? 11.781 -42.812 -10.602 1 98.12 61 ARG A C 1
ATOM 487 O O . ARG A 1 61 ? 11.797 -42.688 -9.375 1 98.12 61 ARG A O 1
ATOM 494 N N . GLU A 1 62 ? 12.031 -44.031 -11.227 1 97.31 62 GLU A N 1
ATOM 495 C CA . GLU A 1 62 ? 12.336 -45.219 -10.461 1 97.31 62 GLU A CA 1
ATOM 496 C C . GLU A 1 62 ? 13.578 -45.031 -9.602 1 97.31 62 GLU A C 1
ATOM 498 O O . GLU A 1 62 ? 13.602 -45.438 -8.438 1 97.31 62 GLU A O 1
ATOM 503 N N . GLN A 1 63 ? 14.547 -44.406 -10.164 1 97.38 63 GLN A N 1
ATOM 504 C CA . GLN A 1 63 ? 15.773 -44.156 -9.414 1 97.38 63 GLN A CA 1
ATOM 505 C C . GLN A 1 63 ? 15.531 -43.188 -8.266 1 97.38 63 GLN A C 1
ATOM 507 O O . GLN A 1 63 ? 16.031 -43.375 -7.156 1 97.38 63 GLN A O 1
ATOM 512 N N . LEU A 1 64 ? 14.836 -42.156 -8.516 1 98.44 64 LEU A N 1
ATOM 513 C CA . LEU A 1 64 ? 14.562 -41.125 -7.5 1 98.44 64 LEU A CA 1
ATOM 514 C C . LEU A 1 64 ? 13.758 -41.719 -6.352 1 98.44 64 LEU A C 1
ATOM 516 O O . LEU A 1 64 ? 14.016 -41.438 -5.184 1 98.44 64 LEU A O 1
ATOM 520 N N . VAL A 1 65 ? 12.727 -42.531 -6.676 1 98.12 65 VAL A N 1
ATOM 521 C CA . VAL A 1 65 ? 11.914 -43.188 -5.656 1 98.12 65 VAL A CA 1
ATOM 522 C C . VAL A 1 65 ? 12.789 -44.094 -4.797 1 98.12 65 VAL A C 1
ATOM 524 O O . VAL A 1 65 ? 12.672 -44.094 -3.568 1 98.12 65 VAL A O 1
ATOM 527 N N . LYS A 1 66 ? 13.641 -44.844 -5.457 1 97.31 66 LYS A N 1
ATOM 528 C CA . LYS A 1 66 ? 14.547 -45.719 -4.75 1 97.31 66 LYS A CA 1
ATOM 529 C C . LYS A 1 66 ? 15.43 -44.969 -3.771 1 97.31 66 LYS A C 1
ATOM 531 O O . LYS A 1 66 ? 15.602 -45.375 -2.623 1 97.31 66 LYS A O 1
ATOM 536 N N . LEU A 1 67 ? 15.977 -43.875 -4.23 1 97.38 67 LEU A N 1
ATOM 537 C CA . LEU A 1 67 ? 16.859 -43.062 -3.391 1 97.38 67 LEU A CA 1
ATOM 538 C C . LEU A 1 67 ? 16.078 -42.438 -2.236 1 97.38 67 LEU A C 1
ATOM 540 O O . LEU A 1 67 ? 16.609 -42.312 -1.133 1 97.38 67 LEU A O 1
ATOM 544 N N . HIS A 1 68 ? 14.844 -42.031 -2.496 1 97.25 68 HIS A N 1
ATOM 545 C CA . HIS A 1 68 ? 14.016 -41.438 -1.458 1 97.25 68 HIS A CA 1
ATOM 546 C C . HIS A 1 68 ? 13.641 -42.438 -0.388 1 97.25 68 HIS A C 1
ATOM 548 O O . HIS A 1 68 ? 13.5 -42.094 0.787 1 97.25 68 HIS A O 1
ATOM 554 N N . GLU A 1 69 ? 13.492 -43.688 -0.754 1 95.5 69 GLU A N 1
ATOM 555 C CA . GLU A 1 69 ? 13.039 -44.75 0.146 1 95.5 69 GLU A CA 1
ATOM 556 C C . GLU A 1 69 ? 14.172 -45.219 1.057 1 95.5 69 GLU A C 1
ATOM 558 O O . GLU A 1 69 ? 13.945 -45.969 2.004 1 95.5 69 GLU A O 1
ATOM 563 N N . ASN A 1 70 ? 15.336 -44.719 0.777 1 93.56 70 ASN A N 1
ATOM 564 C CA . ASN A 1 70 ? 16.422 -44.969 1.713 1 93.56 70 ASN A CA 1
ATOM 565 C C . ASN A 1 70 ? 16.219 -44.219 3.027 1 93.56 70 ASN A C 1
ATOM 567 O O . ASN A 1 70 ? 16.531 -43.031 3.123 1 93.56 70 ASN A O 1
ATOM 571 N N . GLU A 1 71 ? 15.898 -44.812 4.121 1 88.5 71 GLU A N 1
ATOM 572 C CA . GLU A 1 71 ? 15.492 -44.188 5.379 1 88.5 71 GLU A CA 1
ATOM 573 C C . GLU A 1 71 ? 16.688 -43.531 6.078 1 88.5 71 GLU A C 1
ATOM 575 O O . GLU A 1 71 ? 16.531 -42.562 6.812 1 88.5 71 GLU A O 1
ATOM 580 N N . LYS A 1 72 ? 17.766 -44.094 5.898 1 91.5 72 LYS A N 1
ATOM 581 C CA . LYS A 1 72 ? 18.953 -43.625 6.59 1 91.5 72 LYS A CA 1
ATOM 582 C C . LYS A 1 72 ? 19.406 -42.281 6.02 1 91.5 72 LYS A C 1
ATOM 584 O O . LYS A 1 72 ? 19.844 -41.375 6.762 1 91.5 72 LYS A O 1
ATOM 589 N N . THR A 1 73 ? 19.375 -42.156 4.676 1 94.44 73 THR A N 1
ATOM 590 C CA . THR A 1 73 ? 19.766 -40.906 3.998 1 94.44 73 THR A CA 1
ATOM 591 C C . THR A 1 73 ? 18.812 -40.594 2.846 1 94.44 73 THR A C 1
ATOM 593 O O . THR A 1 73 ? 19.219 -40.594 1.682 1 94.44 73 THR A O 1
ATOM 596 N N . PRO A 1 74 ? 17.609 -40.281 3.199 1 95.75 74 PRO A N 1
ATOM 597 C CA . PRO A 1 74 ? 16.609 -40.062 2.158 1 95.75 74 PRO A CA 1
ATOM 598 C C . PRO A 1 74 ? 16.969 -38.906 1.21 1 95.75 74 PRO A C 1
ATOM 600 O O . PRO A 1 74 ? 17.625 -37.938 1.619 1 95.75 74 PRO A O 1
ATOM 603 N N . LEU A 1 75 ? 16.531 -39.062 -0.015 1 97.25 75 LEU A N 1
ATOM 604 C CA . LEU A 1 75 ? 16.688 -38.031 -1.019 1 97.25 75 LEU A CA 1
ATOM 605 C C . LEU A 1 75 ? 15.867 -36.781 -0.659 1 97.25 75 LEU A C 1
ATOM 607 O O . LEU A 1 75 ? 14.656 -36.906 -0.441 1 97.25 75 LEU A O 1
ATOM 611 N N . GLU A 1 76 ? 16.531 -35.656 -0.59 1 96.81 76 GLU A N 1
ATOM 612 C CA . GLU A 1 76 ? 15.883 -34.406 -0.266 1 96.81 76 GLU A CA 1
ATOM 613 C C . GLU A 1 76 ? 15.375 -33.688 -1.523 1 96.81 76 GLU A C 1
ATOM 615 O O . GLU A 1 76 ? 14.336 -33.031 -1.494 1 96.81 76 GLU A O 1
ATOM 620 N N . GLY A 1 77 ? 16.094 -33.75 -2.543 1 98.38 77 GLY A N 1
ATOM 621 C CA . GLY A 1 77 ? 15.75 -33.094 -3.793 1 98.38 77 GLY A CA 1
ATOM 622 C C . GLY A 1 77 ? 16.625 -33.531 -4.953 1 98.38 77 GLY A C 1
ATOM 623 O O . GLY A 1 77 ? 17.484 -34.406 -4.797 1 98.38 77 GLY A O 1
ATOM 624 N N . CYS A 1 78 ? 16.359 -33.031 -6.117 1 98.75 78 CYS A N 1
ATOM 625 C CA . CYS A 1 78 ? 17.156 -33.344 -7.297 1 98.75 78 CYS A CA 1
ATOM 626 C C . CYS A 1 78 ? 17.156 -32.188 -8.289 1 98.75 78 CYS A C 1
ATOM 628 O O . CYS A 1 78 ? 16.391 -31.234 -8.141 1 98.75 78 CYS A O 1
ATOM 630 N N . VAL A 1 79 ? 18.078 -32.219 -9.195 1 98.88 79 VAL A N 1
ATOM 631 C CA . VAL A 1 79 ? 18.109 -31.281 -10.305 1 98.88 79 VAL A CA 1
ATOM 632 C C . VAL A 1 79 ? 18.312 -32.031 -11.617 1 98.88 79 VAL A C 1
ATOM 634 O O . VAL A 1 79 ? 19.047 -33.031 -11.672 1 98.88 79 VAL A O 1
ATOM 637 N N . PHE A 1 80 ? 17.562 -31.641 -12.609 1 98.88 80 PHE A N 1
ATOM 638 C CA . PHE A 1 80 ? 17.672 -32.188 -13.953 1 98.88 80 PHE A CA 1
ATOM 639 C C . PHE A 1 80 ? 18.5 -31.297 -14.852 1 98.88 80 PHE A C 1
ATOM 641 O O . PHE A 1 80 ? 18.141 -30.141 -15.086 1 98.88 80 PHE A O 1
ATOM 648 N N . ILE A 1 81 ? 19.562 -31.812 -15.445 1 98.75 81 ILE A N 1
ATOM 649 C CA . ILE A 1 81 ? 20.469 -31 -16.266 1 98.75 81 ILE A CA 1
ATOM 650 C C . ILE A 1 81 ? 20.453 -31.516 -17.703 1 98.75 81 ILE A C 1
ATOM 652 O O . ILE A 1 81 ? 20.656 -32.688 -17.953 1 98.75 81 ILE A O 1
ATOM 656 N N . GLY A 1 82 ? 20.203 -30.594 -18.641 1 97.81 82 GLY A N 1
ATOM 657 C CA . GLY A 1 82 ? 20.266 -30.938 -20.047 1 97.81 82 GLY A CA 1
ATOM 658 C C . GLY A 1 82 ? 18.938 -31.453 -20.594 1 97.81 82 GLY A C 1
ATOM 659 O O . GLY A 1 82 ? 17.875 -30.922 -20.281 1 97.81 82 GLY A O 1
ATOM 660 N N . ASP A 1 83 ? 19.031 -32.438 -21.469 1 95.94 83 ASP A N 1
ATOM 661 C CA . ASP A 1 83 ? 17.859 -32.938 -22.172 1 95.94 83 ASP A CA 1
ATOM 662 C C . ASP A 1 83 ? 17.219 -34.094 -21.422 1 95.94 83 ASP A C 1
ATOM 664 O O . ASP A 1 83 ? 17.312 -35.25 -21.859 1 95.94 83 ASP A O 1
ATOM 668 N N . ILE A 1 84 ? 16.547 -33.781 -20.406 1 98.19 84 ILE A N 1
ATOM 669 C CA . ILE A 1 84 ? 15.797 -34.719 -19.594 1 98.19 84 ILE A CA 1
ATOM 670 C C . ILE A 1 84 ? 14.344 -34.781 -20.078 1 98.19 84 ILE A C 1
ATOM 672 O O . ILE A 1 84 ? 13.719 -33.75 -20.297 1 98.19 84 ILE A O 1
ATOM 676 N N . PRO A 1 85 ? 13.789 -35.969 -20.219 1 98.38 85 PRO A N 1
ATOM 677 C CA . PRO A 1 85 ? 12.406 -36.094 -20.688 1 98.38 85 PRO A CA 1
ATOM 678 C C . PRO A 1 85 ? 11.453 -35.188 -19.922 1 98.38 85 PRO A C 1
ATOM 680 O O . PRO A 1 85 ? 11.578 -35.031 -18.703 1 98.38 85 PRO A O 1
ATOM 683 N N . ILE A 1 86 ? 10.523 -34.594 -20.672 1 98.5 86 ILE A N 1
ATOM 684 C CA . ILE A 1 86 ? 9.562 -33.625 -20.109 1 98.5 86 ILE A CA 1
ATOM 685 C C . ILE A 1 86 ? 8.18 -34.281 -20.031 1 98.5 86 ILE A C 1
ATOM 687 O O . ILE A 1 86 ? 7.543 -34.5 -21.062 1 98.5 86 ILE A O 1
ATOM 691 N N . PRO A 1 87 ? 7.688 -34.562 -18.844 1 98.44 87 PRO A N 1
ATOM 692 C CA . PRO A 1 87 ? 6.309 -35.062 -18.734 1 98.44 87 PRO A CA 1
ATOM 693 C C . PRO A 1 87 ? 5.277 -34 -19.141 1 98.44 87 PRO A C 1
ATOM 695 O O . PRO A 1 87 ? 5.32 -32.875 -18.672 1 98.44 87 PRO A O 1
ATOM 698 N N . MET A 1 88 ? 4.41 -34.344 -20.047 1 98.12 88 MET A N 1
ATOM 699 C CA . MET A 1 88 ? 3.285 -33.531 -20.516 1 98.12 88 MET A CA 1
ATOM 700 C C . MET A 1 88 ? 1.962 -34.094 -20.016 1 98.12 88 MET A C 1
ATOM 702 O O . MET A 1 88 ? 1.39 -35 -20.609 1 98.12 88 MET A O 1
ATOM 706 N N . ILE A 1 89 ? 1.422 -33.5 -18.984 1 97.25 89 ILE A N 1
ATOM 707 C CA . ILE A 1 89 ? 0.248 -34.031 -18.312 1 97.25 89 ILE A CA 1
ATOM 708 C C . ILE A 1 89 ? -1.016 -33.625 -19.062 1 97.25 89 ILE A C 1
ATOM 710 O O . ILE A 1 89 ? -1.313 -32.438 -19.188 1 97.25 89 ILE A O 1
ATOM 714 N N . ARG A 1 90 ? -1.872 -34.562 -19.453 1 94.38 90 ARG A N 1
ATOM 715 C CA . ARG A 1 90 ? -2.994 -34.312 -20.359 1 94.38 90 ARG A CA 1
ATOM 716 C C . ARG A 1 90 ? -4.238 -33.875 -19.594 1 94.38 90 ARG A C 1
ATOM 718 O O . ARG A 1 90 ? -5.055 -33.125 -20.094 1 94.38 90 ARG A O 1
ATOM 725 N N . ASP A 1 91 ? -4.676 -34.438 -18.5 1 87.75 91 ASP A N 1
ATOM 726 C CA . ASP A 1 91 ? -6.004 -34.281 -17.922 1 87.75 91 ASP A CA 1
ATOM 727 C C . ASP A 1 91 ? -5.914 -33.938 -16.438 1 87.75 91 ASP A C 1
ATOM 729 O O . ASP A 1 91 ? -6.906 -34.031 -15.711 1 87.75 91 ASP A O 1
ATOM 733 N N . ALA A 1 92 ? -5.082 -33.844 -15.578 1 90.88 92 ALA A N 1
ATOM 734 C CA . ALA A 1 92 ? -4.934 -33.5 -14.164 1 90.88 92 ALA A CA 1
ATOM 735 C C . ALA A 1 92 ? -5.059 -32 -13.945 1 90.88 92 ALA A C 1
ATOM 737 O O . ALA A 1 92 ? -4.273 -31.406 -13.203 1 90.88 92 ALA A O 1
ATOM 738 N N . HIS A 1 93 ? -6.129 -31.422 -14.516 1 89.88 93 HIS A N 1
ATOM 739 C CA . HIS A 1 93 ? -6.27 -29.969 -14.516 1 89.88 93 HIS A CA 1
ATOM 740 C C . HIS A 1 93 ? -6.648 -29.453 -13.133 1 89.88 93 HIS A C 1
ATOM 742 O O . HIS A 1 93 ? -6.375 -28.281 -12.805 1 89.88 93 HIS A O 1
ATOM 748 N N . HIS A 1 94 ? -7.344 -30.281 -12.32 1 90.44 94 HIS A N 1
ATOM 749 C CA . HIS A 1 94 ? -7.723 -29.875 -10.977 1 90.44 94 HIS A CA 1
ATOM 750 C C . HIS A 1 94 ? -6.492 -29.609 -10.109 1 90.44 94 HIS A C 1
ATOM 752 O O . HIS A 1 94 ? -6.59 -28.984 -9.055 1 90.44 94 HIS A O 1
ATOM 758 N N . LEU A 1 95 ? -5.309 -30.047 -10.562 1 93.44 95 LEU A N 1
ATOM 759 C CA . LEU A 1 95 ? -4.055 -29.844 -9.836 1 93.44 95 LEU A CA 1
ATOM 760 C C . LEU A 1 95 ? -3.395 -28.531 -10.25 1 93.44 95 LEU A C 1
ATOM 762 O O . LEU A 1 95 ? -2.443 -28.078 -9.609 1 93.44 95 LEU A O 1
ATOM 766 N N . SER A 1 96 ? -3.873 -27.922 -11.352 1 93 96 SER A N 1
ATOM 767 C CA . SER A 1 96 ? -3.391 -26.625 -11.781 1 93 96 SER A CA 1
ATOM 768 C C . SER A 1 96 ? -4.191 -25.484 -11.141 1 93 96 SER A C 1
ATOM 770 O O . SER A 1 96 ? -5.289 -25.719 -10.625 1 93 96 SER A O 1
ATOM 772 N N . SER A 1 97 ? -3.619 -24.312 -11.211 1 90.94 97 SER A N 1
ATOM 773 C CA . SER A 1 97 ? -4.301 -23.172 -10.602 1 90.94 97 SER A CA 1
ATOM 774 C C . SER A 1 97 ? -5.398 -22.641 -11.516 1 90.94 97 SER A C 1
ATOM 776 O O . SER A 1 97 ? -6.395 -22.094 -11.039 1 90.94 97 SER A O 1
ATOM 778 N N . ALA A 1 98 ? -5.188 -22.781 -12.859 1 89.56 98 ALA A N 1
ATOM 779 C CA . ALA A 1 98 ? -6.164 -22.125 -13.727 1 89.56 98 ALA A CA 1
ATOM 780 C C . ALA A 1 98 ? -6.324 -22.875 -15.039 1 89.56 98 ALA A C 1
ATOM 782 O O . ALA A 1 98 ? -7.309 -22.688 -15.758 1 89.56 98 ALA A O 1
ATOM 783 N N . PHE A 1 99 ? -5.477 -23.781 -15.375 1 87.94 99 PHE A N 1
ATOM 784 C CA . PHE A 1 99 ? -5.426 -24.375 -16.703 1 87.94 99 PHE A CA 1
ATOM 785 C C . PHE A 1 99 ? -6.602 -25.328 -16.906 1 87.94 99 PHE A C 1
ATOM 787 O O . PHE A 1 99 ? -6.824 -26.234 -16.094 1 87.94 99 PHE A O 1
ATOM 794 N N . LYS A 1 100 ? -7.414 -25.109 -18.062 1 82.31 100 LYS A N 1
ATOM 795 C CA . LYS A 1 100 ? -8.578 -25.953 -18.344 1 82.31 100 LYS A CA 1
ATOM 796 C C . LYS A 1 100 ? -8.789 -26.125 -19.844 1 82.31 100 LYS A C 1
ATOM 798 O O . LYS A 1 100 ? -9.922 -26.297 -20.297 1 82.31 100 LYS A O 1
ATOM 803 N N . ARG A 1 101 ? -7.789 -26.188 -20.562 1 83.25 101 ARG A N 1
ATOM 804 C CA . ARG A 1 101 ? -7.938 -26.312 -22 1 83.25 101 ARG A CA 1
ATOM 805 C C . ARG A 1 101 ? -8.43 -27.703 -22.391 1 83.25 101 ARG A C 1
ATOM 807 O O . ARG A 1 101 ? -8.023 -28.703 -21.797 1 83.25 101 ARG A O 1
ATOM 814 N N . SER A 1 102 ? -9.219 -27.766 -23.375 1 81.94 102 SER A N 1
ATOM 815 C CA . SER A 1 102 ? -9.805 -29.016 -23.844 1 81.94 102 SER A CA 1
ATOM 816 C C . SER A 1 102 ? -8.742 -29.969 -24.391 1 81.94 102 SER A C 1
ATOM 818 O O . SER A 1 102 ? -7.863 -29.562 -25.156 1 81.94 102 SER A O 1
ATOM 820 N N . PRO A 1 103 ? -8.844 -31.219 -23.969 1 80.12 103 PRO A N 1
ATOM 821 C CA . PRO A 1 103 ? -7.883 -32.219 -24.453 1 80.12 103 PRO A CA 1
ATOM 822 C C . PRO A 1 103 ? -8.016 -32.469 -25.953 1 80.12 103 PRO A C 1
ATOM 824 O O . PRO A 1 103 ? -7.156 -33.125 -26.547 1 80.12 103 PRO A O 1
ATOM 827 N N . LYS A 1 104 ? -9.07 -31.984 -26.484 1 83.19 104 LYS A N 1
ATOM 828 C CA . LYS A 1 104 ? -9.289 -32.188 -27.922 1 83.19 104 LYS A CA 1
ATOM 829 C C . LYS A 1 104 ? -8.391 -31.25 -28.734 1 83.19 104 LYS A C 1
ATOM 831 O O . LYS A 1 104 ? -8.164 -31.484 -29.922 1 83.19 104 LYS A O 1
ATOM 836 N N . ALA A 1 105 ? -7.879 -30.312 -28.062 1 86.81 105 ALA A N 1
ATOM 837 C CA . ALA A 1 105 ? -6.953 -29.406 -28.75 1 86.81 105 ALA A CA 1
ATOM 838 C C . ALA A 1 105 ? -5.594 -30.062 -28.953 1 86.81 105 ALA A C 1
ATOM 840 O O . ALA A 1 105 ? -5.371 -31.188 -28.5 1 86.81 105 ALA A O 1
ATOM 841 N N . ASN A 1 106 ? -4.797 -29.359 -29.734 1 91.44 106 ASN A N 1
ATOM 842 C CA . ASN A 1 106 ? -3.43 -29.812 -29.953 1 91.44 106 ASN A CA 1
ATOM 843 C C . ASN A 1 106 ? -2.766 -30.234 -28.641 1 91.44 106 ASN A C 1
ATOM 845 O O . ASN A 1 106 ? -2.795 -29.484 -27.656 1 91.44 106 ASN A O 1
ATOM 849 N N . TRP A 1 107 ? -2.158 -31.422 -28.578 1 94.25 107 TRP A N 1
ATOM 850 C CA . TRP A 1 107 ? -1.664 -32 -27.344 1 94.25 107 TRP A CA 1
ATOM 851 C C . TRP A 1 107 ? -0.528 -31.188 -26.75 1 94.25 107 TRP A C 1
ATOM 853 O O . TRP A 1 107 ? -0.373 -31.109 -25.531 1 94.25 107 TRP A O 1
ATOM 863 N N . GLN A 1 108 ? 0.257 -30.578 -27.578 1 94.81 108 GLN A N 1
ATOM 864 C CA . GLN A 1 108 ? 1.34 -29.734 -27.094 1 94.81 108 GLN A CA 1
ATOM 865 C C . GLN A 1 108 ? 0.795 -28.531 -26.328 1 94.81 108 GLN A C 1
ATOM 867 O O . GLN A 1 108 ? 1.388 -28.109 -25.328 1 94.81 108 GLN A O 1
ATOM 872 N N . LYS A 1 109 ? -0.362 -28.078 -26.75 1 92.62 109 LYS A N 1
ATOM 873 C CA . LYS A 1 109 ? -0.926 -26.859 -26.203 1 92.62 109 LYS A CA 1
ATOM 874 C C . LYS A 1 109 ? -1.915 -27.156 -25.078 1 92.62 109 LYS A C 1
ATOM 876 O O . LYS A 1 109 ? -2.186 -26.312 -24.234 1 92.62 109 LYS A O 1
ATOM 881 N N . SER A 1 110 ? -2.426 -28.344 -25.078 1 94.25 110 SER A N 1
ATOM 882 C CA . SER A 1 110 ? -3.473 -28.656 -24.109 1 94.25 110 SER A CA 1
ATOM 883 C C . SER A 1 110 ? -2.932 -29.516 -22.969 1 94.25 110 SER A C 1
ATOM 885 O O . SER A 1 110 ? -3.701 -30.109 -22.219 1 94.25 110 SER A O 1
ATOM 887 N N . SER A 1 111 ? -1.639 -29.656 -22.891 1 96.56 111 SER A N 1
ATOM 888 C CA . SER A 1 111 ? -0.998 -30.375 -21.797 1 96.56 111 SER A CA 1
ATOM 889 C C . SER A 1 111 ? -0.201 -29.438 -20.891 1 96.56 111 SER A C 1
ATOM 891 O O . SER A 1 111 ? 0.155 -28.328 -21.312 1 96.56 111 SER A O 1
ATOM 893 N N . VAL A 1 112 ? 0.01 -29.844 -19.703 1 97.25 112 VAL A N 1
ATOM 894 C CA . VAL A 1 112 ? 0.806 -29.078 -18.75 1 97.25 112 VAL A CA 1
ATOM 895 C C . VAL A 1 112 ? 2.188 -29.703 -18.594 1 97.25 112 VAL A C 1
ATOM 897 O O . VAL A 1 112 ? 2.314 -30.812 -18.062 1 97.25 112 VAL A O 1
ATOM 900 N N . PRO A 1 113 ? 3.248 -29.078 -19.109 1 98.06 113 PRO A N 1
ATOM 901 C CA . PRO A 1 113 ? 4.578 -29.562 -18.75 1 98.06 113 PRO A CA 1
ATOM 902 C C . PRO A 1 113 ? 4.832 -29.5 -17.234 1 98.06 113 PRO A C 1
ATOM 904 O O . PRO A 1 113 ? 4.742 -28.438 -16.641 1 98.06 113 PRO A O 1
ATOM 907 N N . SER A 1 114 ? 5.164 -30.688 -16.641 1 98.06 114 SER A N 1
ATOM 908 C CA . SER A 1 114 ? 5.25 -30.641 -15.195 1 98.06 114 SER A CA 1
ATOM 909 C C . SER A 1 114 ? 6.23 -31.688 -14.664 1 98.06 114 SER A C 1
ATOM 911 O O . SER A 1 114 ? 6.113 -32.875 -14.984 1 98.06 114 SER A O 1
ATOM 913 N N . ASP A 1 115 ? 7.117 -31.219 -13.875 1 97.88 115 ASP A N 1
ATOM 914 C CA . ASP A 1 115 ? 8.07 -32.125 -13.219 1 97.88 115 ASP A CA 1
ATOM 915 C C . ASP A 1 115 ? 7.48 -32.688 -11.938 1 97.88 115 ASP A C 1
ATOM 917 O O . ASP A 1 115 ? 8.172 -33.406 -11.188 1 97.88 115 ASP A O 1
ATOM 921 N N . ARG A 1 116 ? 6.168 -32.469 -11.68 1 97.62 116 ARG A N 1
ATOM 922 C CA . ARG A 1 116 ? 5.508 -33.125 -10.555 1 97.62 116 ARG A CA 1
ATOM 923 C C . ARG A 1 116 ? 5.52 -34.625 -10.719 1 97.62 116 ARG A C 1
ATOM 925 O O . ARG A 1 116 ? 5.457 -35.375 -9.727 1 97.62 116 ARG A O 1
ATOM 932 N N . TYR A 1 117 ? 5.652 -35.062 -11.953 1 97.75 117 TYR A N 1
ATOM 933 C CA . TYR A 1 117 ? 5.84 -36.5 -12.219 1 97.75 117 TYR A CA 1
ATOM 934 C C . TYR A 1 117 ? 7.051 -37.031 -11.461 1 97.75 117 TYR A C 1
ATOM 936 O O . TYR A 1 117 ? 7.031 -38.156 -10.969 1 97.75 117 TYR A O 1
ATOM 944 N N . TYR A 1 118 ? 8.078 -36.281 -11.367 1 98.44 118 TYR A N 1
ATOM 945 C CA . TYR A 1 118 ? 9.359 -36.719 -10.844 1 98.44 118 TYR A CA 1
ATOM 946 C C . TYR A 1 118 ? 9.445 -36.531 -9.336 1 98.44 118 TYR A C 1
ATOM 948 O O . TYR A 1 118 ? 10.172 -37.25 -8.648 1 98.44 118 TYR A O 1
ATOM 956 N N . ASP A 1 119 ? 8.773 -35.531 -8.828 1 98.19 119 ASP A N 1
ATOM 957 C CA . ASP A 1 119 ? 9.086 -35.188 -7.453 1 98.19 119 ASP A CA 1
ATOM 958 C C . ASP A 1 119 ? 7.906 -35.438 -6.523 1 98.19 119 ASP A C 1
ATOM 960 O O . ASP A 1 119 ? 8.047 -35.375 -5.301 1 98.19 119 ASP A O 1
ATOM 964 N N . ASP A 1 120 ? 6.742 -35.719 -7.023 1 97.25 120 ASP A N 1
ATOM 965 C CA . ASP A 1 120 ? 5.594 -36.188 -6.246 1 97.25 120 ASP A CA 1
ATOM 966 C C . ASP A 1 120 ? 5.312 -37.656 -6.496 1 97.25 120 ASP A C 1
ATOM 968 O O . ASP A 1 120 ? 4.621 -38.031 -7.457 1 97.25 120 ASP A O 1
ATOM 972 N N . PHE A 1 121 ? 5.715 -38.5 -5.605 1 97.25 121 PHE A N 1
ATOM 973 C CA . PHE A 1 121 ? 5.703 -39.938 -5.844 1 97.25 121 PHE A CA 1
ATOM 974 C C . PHE A 1 121 ? 4.316 -40.5 -5.598 1 97.25 121 PHE A C 1
ATOM 976 O O . PHE A 1 121 ? 4.02 -41.625 -6.023 1 97.25 121 PHE A O 1
ATOM 983 N N . GLY A 1 122 ? 3.496 -39.688 -4.922 1 94.88 122 GLY A N 1
ATOM 984 C CA . GLY A 1 122 ? 2.119 -40.125 -4.711 1 94.88 122 GLY A CA 1
ATOM 985 C C . GLY A 1 122 ? 1.248 -39.938 -5.938 1 94.88 122 GLY A C 1
ATOM 986 O O . GLY A 1 122 ? 0.172 -40.531 -6.035 1 94.88 122 GLY A O 1
ATOM 987 N N . LEU A 1 123 ? 1.615 -39.156 -6.887 1 96.31 123 LEU A N 1
ATOM 988 C CA . LEU A 1 123 ? 0.922 -39.031 -8.164 1 96.31 123 LEU A CA 1
ATOM 989 C C . LEU A 1 123 ? 1.311 -40.156 -9.109 1 96.31 123 LEU A C 1
ATOM 991 O O . LEU A 1 123 ? 2.486 -40.312 -9.445 1 96.31 123 LEU A O 1
ATOM 995 N N . LYS A 1 124 ? 0.313 -40.906 -9.531 1 96.81 124 LYS A N 1
ATOM 996 C CA . LYS A 1 124 ? 0.533 -42.031 -10.43 1 96.81 124 LYS A CA 1
ATOM 997 C C . LYS A 1 124 ? -0.02 -41.75 -11.82 1 96.81 124 LYS A C 1
ATOM 999 O O . LYS A 1 124 ? -1.155 -41.281 -11.961 1 96.81 124 LYS A O 1
ATOM 1004 N N . PHE A 1 125 ? 0.811 -42.031 -12.805 1 97.25 125 PHE A N 1
ATOM 1005 C CA . PHE A 1 125 ? 0.441 -41.719 -14.18 1 97.25 125 PHE A CA 1
ATOM 1006 C C . PHE A 1 125 ? 0.606 -42.938 -15.078 1 97.25 125 PHE A C 1
ATOM 1008 O O . PHE A 1 125 ? 1.466 -43.781 -14.828 1 97.25 125 PHE A O 1
ATOM 1015 N N . ASP A 1 126 ? -0.195 -43.031 -16.094 1 96.56 126 ASP A N 1
ATOM 1016 C CA . ASP A 1 126 ? 0.039 -43.938 -17.203 1 96.56 126 ASP A CA 1
ATOM 1017 C C . ASP A 1 126 ? 0.713 -43.219 -18.375 1 96.56 126 ASP A C 1
ATOM 1019 O O . ASP A 1 126 ? 0.341 -42.094 -18.719 1 96.56 126 ASP A O 1
ATOM 1023 N N . TYR A 1 127 ? 1.751 -43.844 -18.844 1 97.44 127 TYR A N 1
ATOM 1024 C CA . TYR A 1 127 ? 2.424 -43.344 -20.031 1 97.44 127 TYR A CA 1
ATOM 1025 C C . TYR A 1 127 ? 1.56 -43.531 -21.266 1 97.44 127 TYR A C 1
ATOM 1027 O O . TYR A 1 127 ? 1.024 -44.625 -21.5 1 97.44 127 TYR A O 1
ATOM 1035 N N . ILE A 1 128 ? 1.38 -42.5 -22.094 1 96.94 128 ILE A N 1
ATOM 1036 C CA . ILE A 1 128 ? 0.576 -42.625 -23.312 1 96.94 128 ILE A CA 1
ATOM 1037 C C . ILE A 1 128 ? 1.49 -42.781 -24.531 1 96.94 128 ILE A C 1
ATOM 1039 O O . ILE A 1 128 ? 1.51 -43.844 -25.156 1 96.94 128 ILE A O 1
ATOM 1043 N N . LYS A 1 129 ? 2.248 -41.75 -24.828 1 97.12 129 LYS A N 1
ATOM 1044 C CA . LYS A 1 129 ? 3.158 -41.812 -25.969 1 97.12 129 LYS A CA 1
ATOM 1045 C C . LYS A 1 129 ? 4.156 -40.656 -25.938 1 97.12 129 LYS A C 1
ATOM 1047 O O . LYS A 1 129 ? 4.008 -39.719 -25.156 1 97.12 129 LYS A O 1
ATOM 1052 N N . GLN A 1 130 ? 5.184 -40.812 -26.688 1 97.62 130 GLN A N 1
ATOM 1053 C CA . GLN A 1 130 ? 6.137 -39.75 -26.969 1 97.62 130 GLN A CA 1
ATOM 1054 C C . GLN A 1 130 ? 5.637 -38.844 -28.094 1 97.62 130 GLN A C 1
ATOM 1056 O O . GLN A 1 130 ? 4.996 -39.312 -29.031 1 97.62 130 GLN A O 1
ATOM 1061 N N . ASP A 1 131 ? 5.844 -37.562 -27.938 1 97.19 131 ASP A N 1
ATOM 1062 C CA . ASP A 1 131 ? 5.461 -36.625 -29 1 97.19 131 ASP A CA 1
ATOM 1063 C C . ASP A 1 131 ? 6.234 -36.906 -30.281 1 97.19 131 ASP A C 1
ATOM 1065 O O . ASP A 1 131 ? 7.441 -37.188 -30.25 1 97.19 131 ASP A O 1
ATOM 1069 N N . SER A 1 132 ? 5.602 -36.875 -31.438 1 95.31 132 SER A N 1
ATOM 1070 C CA . SER A 1 132 ? 6.215 -37.25 -32.719 1 95.31 132 SER A CA 1
ATOM 1071 C C . SER A 1 132 ? 7.094 -36.125 -33.25 1 95.31 132 SER A C 1
ATOM 1073 O O . SER A 1 132 ? 8.047 -36.375 -34 1 95.31 132 SER A O 1
ATOM 1075 N N . LEU A 1 133 ? 6.809 -34.938 -32.938 1 94.75 133 LEU A N 1
ATOM 1076 C CA . LEU A 1 133 ? 7.539 -33.781 -33.438 1 94.75 133 LEU A CA 1
ATOM 1077 C C . LEU A 1 133 ? 8.617 -33.344 -32.469 1 94.75 133 LEU A C 1
ATOM 1079 O O . LEU A 1 133 ? 9.672 -32.844 -32.875 1 94.75 133 LEU A O 1
ATOM 1083 N N . ILE A 1 134 ? 8.312 -33.406 -31.172 1 95.88 134 ILE A N 1
ATOM 1084 C CA . ILE A 1 134 ? 9.242 -33.031 -30.109 1 95.88 134 ILE A CA 1
ATOM 1085 C C . ILE A 1 134 ? 9.57 -34.25 -29.25 1 95.88 134 ILE A C 1
ATOM 1087 O O . ILE A 1 134 ? 8.898 -34.5 -28.25 1 95.88 134 ILE A O 1
ATOM 1091 N N . PRO A 1 135 ? 10.617 -34.812 -29.5 1 94.31 135 PRO A N 1
ATOM 1092 C CA . PRO A 1 135 ? 10.938 -36.062 -28.859 1 94.31 135 PRO A CA 1
ATOM 1093 C C . PRO A 1 135 ? 11.078 -35.969 -27.344 1 94.31 135 PRO A C 1
ATOM 1095 O O . PRO A 1 135 ? 10.953 -36.938 -26.625 1 94.31 135 PRO A O 1
ATOM 1098 N N . ASP A 1 136 ? 11.305 -34.812 -26.844 1 95.44 136 ASP A N 1
ATOM 1099 C CA . ASP A 1 136 ? 11.477 -34.625 -25.422 1 95.44 136 ASP A CA 1
ATOM 1100 C C . ASP A 1 136 ? 10.141 -34.719 -24.688 1 95.44 136 ASP A C 1
ATOM 1102 O O . ASP A 1 136 ? 10.109 -34.875 -23.453 1 95.44 136 ASP A O 1
ATOM 1106 N N . TYR A 1 137 ? 8.992 -34.531 -25.344 1 98.06 137 TYR A N 1
ATOM 1107 C CA . TYR A 1 137 ? 7.672 -34.531 -24.734 1 98.06 137 TYR A CA 1
ATOM 1108 C C . TYR A 1 137 ? 7.129 -35.938 -24.562 1 98.06 137 TYR A C 1
ATOM 1110 O O . TYR A 1 137 ? 7.082 -36.719 -25.531 1 98.06 137 TYR A O 1
ATOM 1118 N N . HIS A 1 138 ? 6.785 -36.281 -23.438 1 98.44 138 HIS A N 1
ATOM 1119 C CA . HIS A 1 138 ? 6.164 -37.562 -23.109 1 98.44 138 HIS A CA 1
ATOM 1120 C C . HIS A 1 138 ? 4.797 -37.344 -22.469 1 98.44 138 HIS A C 1
ATOM 1122 O O . HIS A 1 138 ? 4.707 -36.875 -21.328 1 98.44 138 HIS A O 1
ATOM 1128 N N . TYR A 1 139 ? 3.74 -37.75 -23.125 1 97.94 139 TYR A N 1
ATOM 1129 C CA . TYR A 1 139 ? 2.375 -37.5 -22.672 1 97.94 139 TYR A CA 1
ATOM 1130 C C . TYR A 1 139 ? 1.941 -38.562 -21.656 1 97.94 139 TYR A C 1
ATOM 1132 O O . TYR A 1 139 ? 2.221 -39.75 -21.828 1 97.94 139 TYR A O 1
ATOM 1140 N N . MET A 1 140 ? 1.398 -38.031 -20.578 1 96.75 140 MET A N 1
ATOM 1141 C CA . MET A 1 140 ? 0.954 -38.875 -19.469 1 96.75 140 MET A CA 1
ATOM 1142 C C . MET A 1 140 ? -0.482 -38.562 -19.078 1 96.75 140 MET A C 1
ATOM 1144 O O . MET A 1 140 ? -0.962 -37.438 -19.328 1 96.75 140 MET A O 1
ATOM 1148 N N . THR A 1 141 ? -1.178 -39.531 -18.484 1 95.56 141 THR A N 1
ATOM 1149 C CA . THR A 1 141 ? -2.514 -39.312 -17.938 1 95.56 141 THR A CA 1
ATOM 1150 C C . THR A 1 141 ? -2.564 -39.781 -16.469 1 95.56 141 THR A C 1
ATOM 1152 O O . THR A 1 141 ? -1.924 -40.75 -16.094 1 95.56 141 THR A O 1
ATOM 1155 N N . LEU A 1 142 ? -3.266 -39.094 -15.68 1 95.81 142 LEU A N 1
ATOM 1156 C CA . LEU A 1 142 ? -3.361 -39.375 -14.25 1 95.81 142 LEU A CA 1
ATOM 1157 C C . LEU A 1 142 ? -4.227 -40.594 -14.008 1 95.81 142 LEU A C 1
ATOM 1159 O O . LEU A 1 142 ? -5.355 -40.688 -14.508 1 95.81 142 LEU A O 1
ATOM 1163 N N . ARG A 1 143 ? -3.783 -41.5 -13.25 1 95.94 143 ARG A N 1
ATOM 1164 C CA . ARG A 1 143 ? -4.508 -42.75 -12.961 1 95.94 143 ARG A CA 1
ATOM 1165 C C . ARG A 1 143 ? -5.645 -42.5 -11.977 1 95.94 143 ARG A C 1
ATOM 1167 O O . ARG A 1 143 ? -5.59 -41.531 -11.18 1 95.94 143 ARG A O 1
ATOM 1174 N N . ALA A 1 144 ? -6.625 -43.344 -11.992 1 93.75 144 ALA A N 1
ATOM 1175 C CA . ALA A 1 144 ? -7.777 -43.25 -11.102 1 93.75 144 ALA A CA 1
ATOM 1176 C C . ALA A 1 144 ? -7.383 -43.531 -9.656 1 93.75 144 ALA A C 1
ATOM 1178 O O . ALA A 1 144 ? -7.945 -42.938 -8.727 1 93.75 144 ALA A O 1
ATOM 1179 N N . ASP A 1 145 ? -6.453 -44.406 -9.445 1 93.12 145 ASP A N 1
ATOM 1180 C CA . ASP A 1 145 ? -6.055 -44.781 -8.086 1 93.12 145 ASP A CA 1
ATOM 1181 C C . ASP A 1 145 ? -4.953 -43.875 -7.57 1 93.12 145 ASP A C 1
ATOM 1183 O O . ASP A 1 145 ? -4.348 -44.125 -6.531 1 93.12 145 ASP A O 1
ATOM 1187 N N . SER A 1 146 ? -4.613 -42.844 -8.305 1 94.75 146 SER A N 1
ATOM 1188 C CA . SER A 1 146 ? -3.59 -41.875 -7.918 1 94.75 146 SER A CA 1
ATOM 1189 C C . SER A 1 146 ? -4.09 -40.969 -6.801 1 94.75 146 SER A C 1
ATOM 1191 O O . SER A 1 146 ? -5.297 -40.781 -6.641 1 94.75 146 SER A O 1
ATOM 1193 N N . LYS A 1 147 ? -3.072 -40.469 -6.012 1 92.5 147 LYS A N 1
ATOM 1194 C CA . LYS A 1 147 ? -3.33 -39.281 -5.207 1 92.5 147 LYS A CA 1
ATOM 1195 C C . LYS A 1 147 ? -3.865 -38.156 -6.074 1 92.5 147 LYS A C 1
ATOM 1197 O O . LYS A 1 147 ? -3.41 -37.938 -7.199 1 92.5 147 LYS A O 1
ATOM 1202 N N . GLN A 1 148 ? -4.797 -37.312 -5.574 1 93.44 148 GLN A N 1
ATOM 1203 C CA . GLN A 1 148 ? -5.461 -36.312 -6.391 1 93.44 148 GLN A CA 1
ATOM 1204 C C . GLN A 1 148 ? -5.129 -34.906 -5.902 1 93.44 148 GLN A C 1
ATOM 1206 O O . GLN A 1 148 ? -5.914 -33.969 -6.094 1 93.44 148 GLN A O 1
ATOM 1211 N N . TYR A 1 149 ? -4.117 -34.719 -5.148 1 92.75 149 TYR A N 1
ATOM 1212 C CA . TYR A 1 149 ? -3.605 -33.438 -4.707 1 92.75 149 TYR A CA 1
ATOM 1213 C C . TYR A 1 149 ? -2.084 -33.375 -4.785 1 92.75 149 TYR A C 1
ATOM 1215 O O . TYR A 1 149 ? -1.429 -34.438 -4.82 1 92.75 149 TYR A O 1
ATOM 1223 N N . ILE A 1 150 ? -1.515 -32.219 -4.805 1 94.31 150 ILE A N 1
ATOM 1224 C CA . ILE A 1 150 ? -0.074 -32.062 -4.953 1 94.31 150 ILE A CA 1
ATOM 1225 C C . ILE A 1 150 ? 0.587 -32.031 -3.578 1 94.31 150 ILE A C 1
ATOM 1227 O O . ILE A 1 150 ? 0.187 -31.25 -2.709 1 94.31 150 ILE A O 1
ATOM 1231 N N . SER A 1 151 ? 1.52 -32.75 -3.332 1 93.94 151 SER A N 1
ATOM 1232 C CA . SER A 1 151 ? 2.379 -32.812 -2.154 1 93.94 151 SER A CA 1
ATOM 1233 C C . SER A 1 151 ? 3.723 -33.438 -2.471 1 93.94 151 SER A C 1
ATOM 1235 O O . SER A 1 151 ? 3.979 -34.594 -2.074 1 93.94 151 SER A O 1
ATOM 1237 N N . PRO A 1 152 ? 4.559 -32.719 -3.105 1 96.38 152 PRO A N 1
ATOM 1238 C CA . PRO A 1 152 ? 5.836 -33.312 -3.518 1 96.38 152 PRO A CA 1
ATOM 1239 C C . PRO A 1 152 ? 6.609 -33.906 -2.35 1 96.38 152 PRO A C 1
ATOM 1241 O O . PRO A 1 152 ? 6.648 -33.344 -1.262 1 96.38 152 PRO A O 1
ATOM 1244 N N . ASP A 1 153 ? 7.238 -35.031 -2.59 1 96.44 153 ASP A N 1
ATOM 1245 C CA . ASP A 1 153 ? 8.062 -35.719 -1.602 1 96.44 153 ASP A CA 1
ATOM 1246 C C . ASP A 1 153 ? 9.461 -35.125 -1.532 1 96.44 153 ASP A C 1
ATOM 1248 O O . ASP A 1 153 ? 10.086 -35.094 -0.47 1 96.44 153 ASP A O 1
ATOM 1252 N N . ILE A 1 154 ? 9.93 -34.688 -2.656 1 98 154 ILE A N 1
ATOM 1253 C CA . ILE A 1 154 ? 11.211 -34.031 -2.775 1 98 154 ILE A CA 1
ATOM 1254 C C . ILE A 1 154 ? 11.047 -32.75 -3.609 1 98 154 ILE A C 1
ATOM 1256 O O . ILE A 1 154 ? 10.008 -32.562 -4.242 1 98 154 ILE A O 1
ATOM 1260 N N . TYR A 1 155 ? 12.031 -31.844 -3.492 1 98.25 155 TYR A N 1
ATOM 1261 C CA . TYR A 1 155 ? 12.008 -30.703 -4.418 1 98.25 155 TYR A CA 1
ATOM 1262 C C . TYR A 1 155 ? 12.805 -31.031 -5.68 1 98.25 155 TYR A C 1
ATOM 1264 O O . TYR A 1 155 ? 13.695 -31.875 -5.664 1 98.25 155 TYR A O 1
ATOM 1272 N N . SER A 1 156 ? 12.477 -30.438 -6.789 1 98.5 156 SER A N 1
ATOM 1273 C CA . SER A 1 156 ? 13.188 -30.625 -8.055 1 98.5 156 SER A CA 1
ATOM 1274 C C . SER A 1 156 ? 13.344 -29.297 -8.789 1 98.5 156 SER A C 1
ATOM 1276 O O . SER A 1 156 ? 12.609 -28.344 -8.523 1 98.5 156 SER A O 1
ATOM 1278 N N . ALA A 1 157 ? 14.336 -29.203 -9.617 1 98.62 157 ALA A N 1
ATOM 1279 C CA . ALA A 1 157 ? 14.578 -28.062 -10.5 1 98.62 157 ALA A CA 1
ATOM 1280 C C . ALA A 1 157 ? 15.172 -28.516 -11.828 1 98.62 157 ALA A C 1
ATOM 1282 O O . ALA A 1 157 ? 15.594 -29.656 -11.969 1 98.62 157 ALA A O 1
ATOM 1283 N N . ARG A 1 158 ? 15.148 -27.594 -12.773 1 97.94 158 ARG A N 1
ATOM 1284 C CA . ARG A 1 158 ? 15.719 -27.875 -14.086 1 97.94 158 ARG A CA 1
ATOM 1285 C C . ARG A 1 158 ? 16.797 -26.859 -14.445 1 97.94 158 ARG A C 1
ATOM 1287 O O . ARG A 1 158 ? 16.656 -25.672 -14.148 1 97.94 158 ARG A O 1
ATOM 1294 N N . ILE A 1 159 ? 17.844 -27.375 -15.008 1 98.56 159 ILE A N 1
ATOM 1295 C CA . ILE A 1 159 ? 18.844 -26.578 -15.703 1 98.56 159 ILE A CA 1
ATOM 1296 C C . ILE A 1 159 ? 18.906 -27 -17.172 1 98.56 159 ILE A C 1
ATOM 1298 O O . ILE A 1 159 ? 19.672 -27.891 -17.531 1 98.56 159 ILE A O 1
ATOM 1302 N N . ARG A 1 160 ? 18.078 -26.359 -17.953 1 97.94 160 ARG A N 1
ATOM 1303 C CA . ARG A 1 160 ? 17.969 -26.672 -19.375 1 97.94 160 ARG A CA 1
ATOM 1304 C C . ARG A 1 160 ? 18.344 -25.469 -20.219 1 97.94 160 ARG A C 1
ATOM 1306 O O . ARG A 1 160 ? 17.562 -24.531 -20.375 1 97.94 160 ARG A O 1
ATOM 1313 N N . PRO A 1 161 ? 19.5 -25.469 -20.828 1 97.31 161 PRO A N 1
ATOM 1314 C CA . PRO A 1 161 ? 19.922 -24.328 -21.625 1 97.31 161 PRO A CA 1
ATOM 1315 C C . PRO A 1 161 ? 18.938 -24.016 -22.75 1 97.31 161 PRO A C 1
ATOM 1317 O O . PRO A 1 161 ? 18.281 -24.922 -23.281 1 97.31 161 PRO A O 1
ATOM 1320 N N . LEU A 1 162 ? 18.906 -22.781 -23.141 1 97 162 LEU A N 1
ATOM 1321 C CA . LEU A 1 162 ? 18.047 -22.328 -24.234 1 97 162 LEU A CA 1
ATOM 1322 C C . LEU A 1 162 ? 18.562 -22.844 -25.578 1 97 162 LEU A C 1
ATOM 1324 O O . LEU A 1 162 ? 19.734 -23.172 -25.703 1 97 162 LEU A O 1
ATOM 1328 N N . HIS A 1 163 ? 17.641 -23 -26.453 1 95.94 163 HIS A N 1
ATOM 1329 C CA . HIS A 1 163 ? 17.984 -23.281 -27.844 1 95.94 163 HIS A CA 1
ATOM 1330 C C . HIS A 1 163 ? 17.828 -22.031 -28.719 1 95.94 163 HIS A C 1
ATOM 1332 O O . HIS A 1 163 ? 16.766 -21.828 -29.328 1 95.94 163 HIS A O 1
ATOM 1338 N N . LEU A 1 164 ? 18.859 -21.344 -28.734 1 95.56 164 LEU A N 1
ATOM 1339 C CA . LEU A 1 164 ? 18.859 -20.094 -29.484 1 95.56 164 LEU A CA 1
ATOM 1340 C C . LEU A 1 164 ? 19.719 -20.203 -30.75 1 95.56 164 LEU A C 1
ATOM 1342 O O . LEU A 1 164 ? 20.781 -20.828 -30.719 1 95.56 164 LEU A O 1
ATOM 1346 N N . GLU A 1 165 ? 19.25 -19.656 -31.797 1 94.25 165 GLU A N 1
ATOM 1347 C CA . GLU A 1 165 ? 19.984 -19.703 -33.062 1 94.25 165 GLU A CA 1
ATOM 1348 C C . GLU A 1 165 ? 21.359 -19.047 -32.906 1 94.25 165 GLU A C 1
ATOM 1350 O O . GLU A 1 165 ? 21.484 -17.922 -32.406 1 94.25 165 GLU A O 1
ATOM 1355 N N . GLY A 1 166 ? 22.375 -19.75 -33.281 1 92.62 166 GLY A N 1
ATOM 1356 C CA . GLY A 1 166 ? 23.719 -19.203 -33.281 1 92.62 166 GLY A CA 1
ATOM 1357 C C . GLY A 1 166 ? 24.422 -19.328 -31.953 1 92.62 166 GLY A C 1
ATOM 1358 O O . GLY A 1 166 ? 25.594 -18.969 -31.828 1 92.62 166 GLY A O 1
ATOM 1359 N N . GLU A 1 167 ? 23.797 -19.859 -30.984 1 93.94 167 GLU A N 1
ATOM 1360 C CA . GLU A 1 167 ? 24.406 -19.984 -29.672 1 93.94 167 GLU A CA 1
ATOM 1361 C C . GLU A 1 167 ? 24.719 -21.438 -29.344 1 93.94 167 GLU A C 1
ATOM 1363 O O . GLU A 1 167 ? 24.047 -22.359 -29.812 1 93.94 167 GLU A O 1
ATOM 1368 N N . ASN A 1 168 ? 25.812 -21.594 -28.594 1 96.25 168 ASN A N 1
ATOM 1369 C CA . ASN A 1 168 ? 26.188 -22.922 -28.109 1 96.25 168 ASN A CA 1
ATOM 1370 C C . ASN A 1 168 ? 25.547 -23.219 -26.766 1 96.25 168 ASN A C 1
ATOM 1372 O O . ASN A 1 168 ? 25.969 -22.672 -25.734 1 96.25 168 ASN A O 1
ATOM 1376 N N . ARG A 1 169 ? 24.656 -24.062 -26.75 1 96.38 169 ARG A N 1
ATOM 1377 C CA . ARG A 1 169 ? 23.859 -24.359 -25.547 1 96.38 169 ARG A CA 1
ATOM 1378 C C . ARG A 1 169 ? 24.734 -25 -24.469 1 96.38 169 ARG A C 1
ATOM 1380 O O . ARG A 1 169 ? 24.469 -24.828 -23.281 1 96.38 169 ARG A O 1
ATOM 1387 N N . TYR A 1 170 ? 25.812 -25.766 -24.812 1 97.81 170 TYR A N 1
ATOM 1388 C CA . TYR A 1 170 ? 26.672 -26.391 -23.828 1 97.81 170 TYR A CA 1
ATOM 1389 C C . TYR A 1 170 ? 27.609 -25.359 -23.188 1 97.81 170 TYR A C 1
ATOM 1391 O O . TYR A 1 170 ? 27.969 -25.484 -22.016 1 97.81 170 TYR A O 1
ATOM 1399 N N . GLN A 1 171 ? 27.953 -24.375 -23.984 1 97.88 171 GLN A N 1
ATOM 1400 C CA . GLN A 1 171 ? 28.688 -23.266 -23.375 1 97.88 171 GLN A CA 1
ATOM 1401 C C . GLN A 1 171 ? 27.828 -22.531 -22.359 1 97.88 171 GLN A C 1
ATOM 1403 O O . GLN A 1 171 ? 28.297 -22.141 -21.281 1 97.88 171 GLN A O 1
ATOM 1408 N N . MET A 1 172 ? 26.562 -22.359 -22.703 1 97.12 172 MET A N 1
ATOM 1409 C CA . MET A 1 172 ? 25.609 -21.75 -21.781 1 97.12 172 MET A CA 1
ATOM 1410 C C . MET A 1 172 ? 25.547 -22.547 -20.469 1 97.12 172 MET A C 1
ATOM 1412 O O . MET A 1 172 ? 25.531 -21.969 -19.391 1 97.12 172 MET A O 1
ATOM 1416 N N . LEU A 1 173 ? 25.5 -23.797 -20.578 1 98.44 173 LEU A N 1
ATOM 1417 C CA . LEU A 1 173 ? 25.453 -24.688 -19.422 1 98.44 173 LEU A CA 1
ATOM 1418 C C . LEU A 1 173 ? 26.703 -24.547 -18.562 1 98.44 173 LEU A C 1
ATOM 1420 O O . LEU A 1 173 ? 26.609 -24.406 -17.344 1 98.44 173 LEU A O 1
ATOM 1424 N N . ARG A 1 174 ? 27.891 -24.578 -19.219 1 98.62 174 ARG A N 1
ATOM 1425 C CA . ARG A 1 174 ? 29.156 -24.453 -18.5 1 98.62 174 ARG A CA 1
ATOM 1426 C C . ARG A 1 174 ? 29.234 -23.125 -17.766 1 98.62 174 ARG A C 1
ATOM 1428 O O . ARG A 1 174 ? 29.609 -23.078 -16.594 1 98.62 174 ARG A O 1
ATOM 1435 N N . ASP A 1 175 ? 28.844 -22.078 -18.438 1 98.25 175 ASP A N 1
ATOM 1436 C CA . ASP A 1 175 ? 28.891 -20.75 -17.844 1 98.25 175 ASP A CA 1
ATOM 1437 C C . ASP A 1 175 ? 27.969 -20.656 -16.625 1 98.25 175 ASP A C 1
ATOM 1439 O O . ASP A 1 175 ? 28.344 -20.062 -15.609 1 98.25 175 ASP A O 1
ATOM 1443 N N . TYR A 1 176 ? 26.812 -21.188 -16.766 1 98.38 176 TYR A N 1
ATOM 1444 C CA . TYR A 1 176 ? 25.859 -21.141 -15.664 1 98.38 176 TYR A CA 1
ATOM 1445 C C . TYR A 1 176 ? 26.375 -21.906 -14.461 1 98.38 176 TYR A C 1
ATOM 1447 O O . TYR A 1 176 ? 26.281 -21.438 -13.32 1 98.38 176 TYR A O 1
ATOM 1455 N N . LEU A 1 177 ? 26.859 -23.109 -14.68 1 98.75 177 LEU A N 1
ATOM 1456 C CA . LEU A 1 177 ? 27.344 -23.938 -13.578 1 98.75 177 LEU A CA 1
ATOM 1457 C C . LEU A 1 177 ? 28.516 -23.281 -12.867 1 98.75 177 LEU A C 1
ATOM 1459 O O . LEU A 1 177 ? 28.641 -23.359 -11.648 1 98.75 177 LEU A O 1
ATOM 1463 N N . LYS A 1 178 ? 29.375 -22.625 -13.641 1 98.44 178 LYS A N 1
ATOM 1464 C CA . LYS A 1 178 ? 30.469 -21.875 -13.031 1 98.44 178 LYS A CA 1
ATOM 1465 C C . LYS A 1 178 ? 29.938 -20.75 -12.133 1 98.44 178 LYS A C 1
ATOM 1467 O O . LYS A 1 178 ? 30.438 -20.547 -11.031 1 98.44 178 LYS A O 1
ATOM 1472 N N . LYS A 1 179 ? 28.969 -20.094 -12.633 1 97.75 179 LYS A N 1
ATOM 1473 C CA . LYS A 1 179 ? 28.328 -19.031 -11.875 1 97.75 179 LYS A CA 1
ATOM 1474 C C . LYS A 1 179 ? 27.672 -19.562 -10.602 1 97.75 179 LYS A C 1
ATOM 1476 O O . LYS A 1 179 ? 27.812 -18.953 -9.531 1 97.75 179 LYS A O 1
ATOM 1481 N N . ALA A 1 180 ? 26.969 -20.672 -10.672 1 97.75 180 ALA A N 1
ATOM 1482 C CA . ALA A 1 180 ? 26.297 -21.266 -9.523 1 97.75 180 ALA A CA 1
ATOM 1483 C C . ALA A 1 180 ? 27.297 -21.641 -8.438 1 97.75 180 ALA A C 1
ATOM 1485 O O . ALA A 1 180 ? 27.078 -21.391 -7.254 1 97.75 180 ALA A O 1
ATOM 1486 N N . VAL A 1 181 ? 28.453 -22.234 -8.82 1 98 181 VAL A N 1
ATOM 1487 C CA . VAL A 1 181 ? 29.5 -22.625 -7.887 1 98 181 VAL A CA 1
ATOM 1488 C C . VAL A 1 181 ? 30.094 -21.391 -7.219 1 98 181 VAL A C 1
ATOM 1490 O O . VAL A 1 181 ? 30.281 -21.359 -6 1 98 181 VAL A O 1
ATOM 1493 N N . ALA A 1 182 ? 30.297 -20.391 -8.031 1 97.19 182 ALA A N 1
ATOM 1494 C CA . ALA A 1 182 ? 30.922 -19.156 -7.531 1 97.19 182 ALA A CA 1
ATOM 1495 C C . ALA A 1 182 ? 30.016 -18.469 -6.516 1 97.19 182 ALA A C 1
ATOM 1497 O O . ALA A 1 182 ? 30.484 -17.984 -5.477 1 97.19 182 ALA A O 1
ATOM 1498 N N . GLU A 1 183 ? 28.766 -18.344 -6.789 1 95.75 183 GLU A N 1
ATOM 1499 C CA . GLU A 1 183 ? 27.844 -17.641 -5.914 1 95.75 183 GLU A CA 1
ATOM 1500 C C . GLU A 1 183 ? 27.594 -18.406 -4.621 1 95.75 183 GLU A C 1
ATOM 1502 O O . GLU A 1 183 ? 27.391 -17.812 -3.561 1 95.75 183 GLU A O 1
ATOM 1507 N N . LYS A 1 184 ? 27.594 -19.688 -4.641 1 93.94 184 LYS A N 1
ATOM 1508 C CA . LYS A 1 184 ? 27.422 -20.531 -3.451 1 93.94 184 LYS A CA 1
ATOM 1509 C C . LYS A 1 184 ? 28.594 -20.328 -2.479 1 93.94 184 LYS A C 1
ATOM 1511 O O . LYS A 1 184 ? 28.406 -20.438 -1.264 1 93.94 184 LYS A O 1
ATOM 1516 N N . ALA A 1 185 ? 29.688 -20.094 -3.031 1 94.38 185 ALA A N 1
ATOM 1517 C CA . ALA A 1 185 ? 30.875 -19.953 -2.209 1 94.38 185 ALA A CA 1
ATOM 1518 C C . ALA A 1 185 ? 30.875 -18.641 -1.443 1 94.38 185 ALA A C 1
ATOM 1520 O O . ALA A 1 185 ? 31.562 -18.484 -0.439 1 94.38 185 ALA A O 1
ATOM 1521 N N . LYS A 1 186 ? 29.984 -17.812 -1.906 1 92.19 186 LYS A N 1
ATOM 1522 C CA . LYS A 1 186 ? 29.922 -16.5 -1.264 1 92.19 186 LYS A CA 1
ATOM 1523 C C . LYS A 1 186 ? 28.953 -16.516 -0.086 1 92.19 186 LYS A C 1
ATOM 1525 O O . LYS A 1 186 ? 27.969 -17.281 -0.089 1 92.19 186 LYS A O 1
ATOM 1530 N N . GLN A 1 187 ? 29.312 -15.93 1.036 1 87.12 187 GLN A N 1
ATOM 1531 C CA . GLN A 1 187 ? 28.375 -15.68 2.137 1 87.12 187 GLN A CA 1
ATOM 1532 C C . GLN A 1 187 ? 27.469 -14.492 1.835 1 87.12 187 GLN A C 1
ATOM 1534 O O . GLN A 1 187 ? 27.922 -13.344 1.849 1 87.12 187 GLN A O 1
ATOM 1539 N N . ASN A 1 188 ? 26.172 -14.773 1.442 1 94.19 188 ASN A N 1
ATOM 1540 C CA . ASN A 1 188 ? 25.219 -13.719 1.099 1 94.19 188 ASN A CA 1
ATOM 1541 C C . ASN A 1 188 ? 23.953 -13.812 1.932 1 94.19 188 ASN A C 1
ATOM 1543 O O . ASN A 1 188 ? 23.25 -14.828 1.885 1 94.19 188 ASN A O 1
ATOM 1547 N N . ALA A 1 189 ? 23.703 -12.789 2.754 1 96.56 189 ALA A N 1
ATOM 1548 C CA . ALA A 1 189 ? 22.469 -12.719 3.535 1 96.56 189 ALA A CA 1
ATOM 1549 C C . ALA A 1 189 ? 21.328 -12.109 2.717 1 96.56 189 ALA A C 1
ATOM 1551 O O . ALA A 1 189 ? 21.562 -11.258 1.854 1 96.56 189 ALA A O 1
ATOM 1552 N N . PHE A 1 190 ? 20.156 -12.602 2.975 1 97.69 190 PHE A N 1
ATOM 1553 C CA . PHE A 1 190 ? 18.969 -12.008 2.363 1 97.69 190 PHE A CA 1
ATOM 1554 C C . PHE A 1 190 ? 18.641 -10.664 2.998 1 97.69 190 PHE A C 1
ATOM 1556 O O . PHE A 1 190 ? 18.016 -10.602 4.059 1 97.69 190 PHE A O 1
ATOM 1563 N N . ASP A 1 191 ? 19.031 -9.586 2.318 1 97.25 191 ASP A N 1
ATOM 1564 C CA . ASP A 1 191 ? 18.828 -8.281 2.932 1 97.25 191 ASP A CA 1
ATOM 1565 C C . ASP A 1 191 ? 18.359 -7.254 1.899 1 97.25 191 ASP A C 1
ATOM 1567 O O . ASP A 1 191 ? 18.109 -6.098 2.236 1 97.25 191 ASP A O 1
ATOM 1571 N N . GLN A 1 192 ? 18.25 -7.625 0.631 1 97.62 192 GLN A N 1
ATOM 1572 C CA . GLN A 1 192 ? 17.75 -6.746 -0.422 1 97.62 192 GLN A CA 1
ATOM 1573 C C . GLN A 1 192 ? 16.625 -7.414 -1.212 1 97.62 192 GLN A C 1
ATOM 1575 O O . GLN A 1 192 ? 16.828 -8.469 -1.817 1 97.62 192 GLN A O 1
ATOM 1580 N N . LEU A 1 193 ? 15.445 -6.781 -1.239 1 98.5 193 LEU A N 1
ATOM 1581 C CA . LEU A 1 193 ? 14.25 -7.316 -1.882 1 98.5 193 LEU A CA 1
ATOM 1582 C C . LEU A 1 193 ? 13.555 -6.242 -2.719 1 98.5 193 LEU A C 1
ATOM 1584 O O . LEU A 1 193 ? 13.422 -5.098 -2.279 1 98.5 193 LEU A O 1
ATOM 1588 N N . THR A 1 194 ? 13.195 -6.555 -3.955 1 98.25 194 THR A N 1
ATOM 1589 C CA . THR A 1 194 ? 12.359 -5.691 -4.781 1 98.25 194 THR A CA 1
ATOM 1590 C C . THR A 1 194 ? 11.117 -6.434 -5.254 1 98.25 194 THR A C 1
ATOM 1592 O O . THR A 1 194 ? 11.211 -7.574 -5.715 1 98.25 194 THR A O 1
ATOM 1595 N N . MET A 1 195 ? 10.016 -5.902 -5.039 1 96.94 195 MET A N 1
ATOM 1596 C CA . MET A 1 195 ? 8.758 -6.406 -5.578 1 96.94 195 MET A CA 1
ATOM 1597 C C . MET A 1 195 ? 8.227 -5.484 -6.668 1 96.94 195 MET A C 1
ATOM 1599 O O . MET A 1 195 ? 8.094 -4.277 -6.453 1 96.94 195 MET A O 1
ATOM 1603 N N . ALA A 1 196 ? 7.941 -6.027 -7.871 1 95.5 196 ALA A N 1
ATOM 1604 C CA . ALA A 1 196 ? 7.477 -5.254 -9.023 1 95.5 196 ALA A CA 1
ATOM 1605 C C . ALA A 1 196 ? 6.191 -5.844 -9.594 1 95.5 196 ALA A C 1
ATOM 1607 O O . ALA A 1 196 ? 6.035 -7.062 -9.664 1 95.5 196 ALA A O 1
ATOM 1608 N N . ARG A 1 197 ? 5.234 -4.973 -9.914 1 93.62 197 ARG A N 1
ATOM 1609 C CA . ARG A 1 197 ? 3.99 -5.484 -10.484 1 93.62 197 ARG A CA 1
ATOM 1610 C C . ARG A 1 197 ? 3.707 -4.844 -11.844 1 93.62 197 ARG A C 1
ATOM 1612 O O . ARG A 1 197 ? 4.227 -3.768 -12.148 1 93.62 197 ARG A O 1
ATOM 1619 N N . GLY A 1 198 ? 3.016 -5.582 -12.68 1 93.5 198 GLY A N 1
ATOM 1620 C CA . GLY A 1 198 ? 2.557 -5.105 -13.977 1 93.5 198 GLY A CA 1
ATOM 1621 C C . GLY A 1 198 ? 1.066 -4.832 -14.023 1 93.5 198 GLY A C 1
ATOM 1622 O O . GLY A 1 198 ? 0.359 -5.062 -13.039 1 93.5 198 GLY A O 1
ATOM 1623 N N . HIS A 1 199 ? 0.666 -4.273 -15.141 1 89.06 199 HIS A N 1
ATOM 1624 C CA . HIS A 1 199 ? -0.741 -3.918 -15.289 1 89.06 199 HIS A CA 1
ATOM 1625 C C . HIS A 1 199 ? -1.604 -5.16 -15.484 1 89.06 199 HIS A C 1
ATOM 1627 O O . HIS A 1 199 ? -1.084 -6.25 -15.742 1 89.06 199 HIS A O 1
ATOM 1633 N N . GLY A 1 200 ? -2.91 -4.98 -15.242 1 75.94 200 GLY A N 1
ATOM 1634 C CA . GLY A 1 200 ? -3.881 -6.012 -15.57 1 75.94 200 GLY A CA 1
ATOM 1635 C C . GLY A 1 200 ? -4.301 -6.84 -14.375 1 75.94 200 GLY A C 1
ATOM 1636 O O . GLY A 1 200 ? -3.457 -7.309 -13.609 1 75.94 200 GLY A O 1
ATOM 1637 N N . TYR A 1 201 ? -5.594 -6.941 -14.195 1 60.09 201 TYR A N 1
ATOM 1638 C CA . TYR A 1 201 ? -6.387 -7.73 -13.258 1 60.09 201 TYR A CA 1
ATOM 1639 C C . TYR A 1 201 ? -5.875 -7.559 -11.828 1 60.09 201 TYR A C 1
ATOM 1641 O O . TYR A 1 201 ? -5.895 -6.453 -11.289 1 60.09 201 TYR A O 1
ATOM 1649 N N . ASN A 1 202 ? -5.359 -8.727 -11.305 1 54.5 202 ASN A N 1
ATOM 1650 C CA . ASN A 1 202 ? -5.043 -8.844 -9.891 1 54.5 202 ASN A CA 1
ATOM 1651 C C . ASN A 1 202 ? -3.867 -7.953 -9.5 1 54.5 202 ASN A C 1
ATOM 1653 O O . ASN A 1 202 ? -3.859 -7.359 -8.422 1 54.5 202 ASN A O 1
ATOM 1657 N N . SER A 1 203 ? -3.207 -7.746 -10.578 1 58.59 203 SER A N 1
ATOM 1658 C CA . SER A 1 203 ? -1.991 -7.02 -10.227 1 58.59 203 SER A CA 1
ATOM 1659 C C . SER A 1 203 ? -2.266 -5.527 -10.062 1 58.59 203 SER A C 1
ATOM 1661 O O . SER A 1 203 ? -1.48 -4.812 -9.445 1 58.59 203 SER A O 1
ATOM 1663 N N . GLU A 1 204 ? -3.512 -5.199 -10.375 1 76.56 204 GLU A N 1
ATOM 1664 C CA . GLU A 1 204 ? -3.689 -3.752 -10.406 1 76.56 204 GLU A CA 1
ATOM 1665 C C . GLU A 1 204 ? -4.395 -3.258 -9.141 1 76.56 204 GLU A C 1
ATOM 1667 O O . GLU A 1 204 ? -4.516 -2.051 -8.93 1 76.56 204 GLU A O 1
ATOM 1672 N N . ASP A 1 205 ? -4.762 -4.168 -8.344 1 89.12 205 ASP A N 1
ATOM 1673 C CA . ASP A 1 205 ? -5.48 -3.766 -7.141 1 89.12 205 ASP A CA 1
ATOM 1674 C C . ASP A 1 205 ? -4.531 -3.156 -6.113 1 89.12 205 ASP A C 1
ATOM 1676 O O . ASP A 1 205 ? -3.613 -3.828 -5.633 1 89.12 205 ASP A O 1
ATOM 1680 N N . PRO A 1 206 ? -4.797 -1.935 -5.746 1 91.94 206 PRO A N 1
ATOM 1681 C CA . PRO A 1 206 ? -3.871 -1.294 -4.805 1 91.94 206 PRO A CA 1
ATOM 1682 C C . PRO A 1 206 ? -3.885 -1.948 -3.428 1 91.94 206 PRO A C 1
ATOM 1684 O O . PRO A 1 206 ? -2.869 -1.944 -2.729 1 91.94 206 PRO A O 1
ATOM 1687 N N . LEU A 1 207 ? -5.023 -2.561 -3.029 1 94.31 207 LEU A N 1
ATOM 1688 C CA . LEU A 1 207 ? -5.109 -3.195 -1.719 1 94.31 207 LEU A CA 1
ATOM 1689 C C . LEU A 1 207 ? -4.332 -4.508 -1.699 1 94.31 207 LEU A C 1
ATOM 1691 O O . LEU A 1 207 ? -3.742 -4.871 -0.679 1 94.31 207 LEU A O 1
ATOM 1695 N N . ALA A 1 208 ? -4.348 -5.199 -2.83 1 93.44 208 ALA A N 1
ATOM 1696 C CA . ALA A 1 208 ? -3.514 -6.391 -2.928 1 93.44 208 ALA A CA 1
ATOM 1697 C C . ALA A 1 208 ? -2.031 -6.031 -2.854 1 93.44 208 ALA A C 1
ATOM 1699 O O . ALA A 1 208 ? -1.257 -6.703 -2.166 1 93.44 208 ALA A O 1
ATOM 1700 N N . TRP A 1 209 ? -1.651 -4.988 -3.566 1 94.06 209 TRP A N 1
ATOM 1701 C CA . TRP A 1 209 ? -0.272 -4.512 -3.602 1 94.06 209 TRP A CA 1
ATOM 1702 C C . TRP A 1 209 ? 0.19 -4.078 -2.215 1 94.06 209 TRP A C 1
ATOM 1704 O O . TRP A 1 209 ? 1.266 -4.477 -1.761 1 94.06 209 TRP A O 1
ATOM 1714 N N . SER A 1 210 ? -0.611 -3.287 -1.535 1 95.69 210 SER A N 1
ATOM 1715 C CA . SER A 1 210 ? -0.219 -2.783 -0.223 1 95.69 210 SER A CA 1
ATOM 1716 C C . SER A 1 210 ? -0.29 -3.881 0.834 1 95.69 210 SER A C 1
ATOM 1718 O O . SER A 1 210 ? 0.547 -3.934 1.738 1 95.69 210 SER A O 1
ATOM 1720 N N . GLY A 1 211 ? -1.32 -4.746 0.755 1 95.69 211 GLY A N 1
ATOM 1721 C CA . GLY A 1 211 ? -1.434 -5.852 1.695 1 95.69 211 GLY A CA 1
ATOM 1722 C C . GLY A 1 211 ? -0.24 -6.789 1.664 1 95.69 211 GLY A C 1
ATOM 1723 O O . GLY A 1 211 ? 0.201 -7.273 2.707 1 95.69 211 GLY A O 1
ATOM 1724 N N . GLU A 1 212 ? 0.263 -7.016 0.485 1 95.75 212 GLU A N 1
ATOM 1725 C CA . GLU A 1 212 ? 1.438 -7.871 0.349 1 95.75 212 GLU A CA 1
ATOM 1726 C C . GLU A 1 212 ? 2.652 -7.258 1.039 1 95.75 212 GLU A C 1
ATOM 1728 O O . GLU A 1 212 ? 3.484 -7.977 1.596 1 95.75 212 GLU A O 1
ATOM 1733 N N . GLN A 1 213 ? 2.799 -5.949 1.005 1 97.06 213 GLN A N 1
ATOM 1734 C CA . GLN A 1 213 ? 3.91 -5.273 1.667 1 97.06 213 GLN A CA 1
ATOM 1735 C C . GLN A 1 213 ? 3.869 -5.5 3.176 1 97.06 213 GLN A C 1
ATOM 1737 O O . GLN A 1 213 ? 4.906 -5.742 3.801 1 97.06 213 GLN A O 1
ATOM 1742 N N . ILE A 1 214 ? 2.664 -5.473 3.766 1 97.62 214 ILE A N 1
ATOM 1743 C CA . ILE A 1 214 ? 2.508 -5.723 5.195 1 97.62 214 ILE A CA 1
ATOM 1744 C C . ILE A 1 214 ? 2.896 -7.164 5.512 1 97.62 214 ILE A C 1
ATOM 1746 O O . ILE A 1 214 ? 3.59 -7.426 6.496 1 97.62 214 ILE A O 1
ATOM 1750 N N . ALA A 1 215 ? 2.461 -8.039 4.633 1 97.38 215 ALA A N 1
ATOM 1751 C CA . ALA A 1 215 ? 2.77 -9.453 4.836 1 97.38 215 ALA A CA 1
ATOM 1752 C C . ALA A 1 215 ? 4.27 -9.703 4.746 1 97.38 215 ALA A C 1
ATOM 1754 O O . ALA A 1 215 ? 4.832 -10.445 5.555 1 97.38 215 ALA A O 1
ATOM 1755 N N . LEU A 1 216 ? 4.953 -9.102 3.756 1 97.81 216 LEU A N 1
ATOM 1756 C CA . LEU A 1 216 ? 6.395 -9.258 3.594 1 97.81 216 LEU A CA 1
ATOM 1757 C C . LEU A 1 216 ? 7.141 -8.719 4.809 1 97.81 216 LEU A C 1
ATOM 1759 O O . LEU A 1 216 ? 8.133 -9.305 5.246 1 97.81 216 LEU A O 1
ATOM 1763 N N . ARG A 1 217 ? 6.621 -7.625 5.336 1 97.38 217 ARG A N 1
ATOM 1764 C CA . ARG A 1 217 ? 7.211 -7.047 6.539 1 97.38 217 ARG A CA 1
ATOM 1765 C C . ARG A 1 217 ? 7.102 -8.008 7.719 1 97.38 217 ARG A C 1
ATOM 1767 O O . ARG A 1 217 ? 8.008 -8.086 8.547 1 97.38 217 ARG A O 1
ATOM 1774 N N . GLU A 1 218 ? 6.023 -8.75 7.789 1 96.19 218 GLU A N 1
ATOM 1775 C CA . GLU A 1 218 ? 5.82 -9.734 8.844 1 96.19 218 GLU A CA 1
ATOM 1776 C C . GLU A 1 218 ? 6.727 -10.945 8.648 1 96.19 218 GLU A C 1
ATOM 1778 O O . GLU A 1 218 ? 7.227 -11.516 9.625 1 96.19 218 GLU A O 1
ATOM 1783 N N . GLN A 1 219 ? 6.945 -11.289 7.457 1 97.56 219 GLN A N 1
ATOM 1784 C CA . GLN A 1 219 ? 7.707 -12.492 7.121 1 97.56 219 GLN A CA 1
ATOM 1785 C C . GLN A 1 219 ? 9.203 -12.25 7.27 1 97.56 219 GLN A C 1
ATOM 1787 O O . GLN A 1 219 ? 9.953 -13.156 7.641 1 97.56 219 GLN A O 1
ATOM 1792 N N . LEU A 1 220 ? 9.602 -11 6.895 1 97.56 220 LEU A N 1
ATOM 1793 C CA . LEU A 1 220 ? 11.016 -10.648 6.812 1 97.56 220 LEU A CA 1
ATOM 1794 C C . LEU A 1 220 ? 11.297 -9.344 7.551 1 97.56 220 LEU A C 1
ATOM 1796 O O . LEU A 1 220 ? 11.797 -8.383 6.957 1 97.56 220 LEU A O 1
ATOM 1800 N N . PRO A 1 221 ? 11.039 -9.328 8.859 1 95.88 221 PRO A N 1
ATOM 1801 C CA . PRO A 1 221 ? 11.203 -8.047 9.562 1 95.88 221 PRO A CA 1
ATOM 1802 C C . PRO A 1 221 ? 12.641 -7.531 9.516 1 95.88 221 PRO A C 1
ATOM 1804 O O . PRO A 1 221 ? 12.859 -6.32 9.438 1 95.88 221 PRO A O 1
ATOM 1807 N N . GLN A 1 222 ? 13.602 -8.422 9.461 1 95.19 222 GLN A N 1
ATOM 1808 C CA . GLN A 1 222 ? 15 -8.031 9.578 1 95.19 222 GLN A CA 1
ATOM 1809 C C . GLN A 1 222 ? 15.484 -7.305 8.328 1 95.19 222 GLN A C 1
ATOM 1811 O O . GLN A 1 222 ? 16.406 -6.484 8.398 1 95.19 222 GLN A O 1
ATOM 1816 N N . ILE A 1 223 ? 14.898 -7.562 7.188 1 96.81 223 ILE A N 1
ATOM 1817 C CA . ILE A 1 223 ? 15.438 -6.949 5.977 1 96.81 223 ILE A CA 1
ATOM 1818 C C . ILE A 1 223 ? 14.961 -5.5 5.879 1 96.81 223 ILE A C 1
ATOM 1820 O O . ILE A 1 223 ? 15.477 -4.727 5.07 1 96.81 223 ILE A O 1
ATOM 1824 N N . PHE A 1 224 ? 13.984 -5.09 6.699 1 96.88 224 PHE A N 1
ATOM 1825 C CA . PHE A 1 224 ? 13.453 -3.732 6.68 1 96.88 224 PHE A CA 1
ATOM 1826 C C . PHE A 1 224 ? 14.242 -2.828 7.621 1 96.88 224 PHE A C 1
ATOM 1828 O O . PHE A 1 224 ? 13.953 -1.634 7.723 1 96.88 224 PHE A O 1
ATOM 1835 N N . LYS A 1 225 ? 15.203 -3.314 8.266 1 94.69 225 LYS A N 1
ATOM 1836 C CA . LYS A 1 225 ? 16.031 -2.531 9.18 1 94.69 225 LYS A CA 1
ATOM 1837 C C . LYS A 1 225 ? 16.984 -1.611 8.414 1 94.69 225 LYS A C 1
ATOM 1839 O O . LYS A 1 225 ? 17.172 -1.774 7.203 1 94.69 225 LYS A O 1
ATOM 1844 N N . SER A 1 226 ? 17.562 -0.705 9.172 1 93.94 226 SER A N 1
ATOM 1845 C CA . SER A 1 226 ? 18.484 0.259 8.594 1 93.94 226 SER A CA 1
ATOM 1846 C C . SER A 1 226 ? 19.688 -0.442 7.949 1 93.94 226 SER A C 1
ATOM 1848 O O . SER A 1 226 ? 20.188 -1.427 8.484 1 93.94 226 SER A O 1
ATOM 1850 N N . GLY A 1 227 ? 20.094 0.051 6.812 1 92.38 227 GLY A N 1
ATOM 1851 C CA . GLY A 1 227 ? 21.234 -0.509 6.105 1 92.38 227 GLY A CA 1
ATOM 1852 C C . GLY A 1 227 ? 20.844 -1.455 4.988 1 92.38 227 GLY A C 1
ATOM 1853 O O . GLY A 1 227 ? 21.656 -1.767 4.117 1 92.38 227 GLY A O 1
ATOM 1854 N N . ASN A 1 228 ? 19.594 -1.973 5.016 1 95.81 228 ASN A N 1
ATOM 1855 C CA . ASN A 1 228 ? 19.094 -2.863 3.982 1 95.81 228 ASN A CA 1
ATOM 1856 C C . ASN A 1 228 ? 18.188 -2.123 2.998 1 95.81 228 ASN A C 1
ATOM 1858 O O . ASN A 1 228 ? 17.875 -0.95 3.205 1 95.81 228 ASN A O 1
ATOM 1862 N N . THR A 1 229 ? 17.859 -2.783 1.846 1 96.94 229 THR A N 1
ATOM 1863 C CA . THR A 1 229 ? 17.062 -2.109 0.818 1 96.94 229 THR A CA 1
ATOM 1864 C C . THR A 1 229 ? 15.867 -2.959 0.41 1 96.94 229 THR A C 1
ATOM 1866 O O . THR A 1 229 ? 16.031 -4.09 -0.057 1 96.94 229 THR A O 1
ATOM 1869 N N . VAL A 1 230 ? 14.711 -2.484 0.682 1 97.75 230 VAL A N 1
ATOM 1870 C CA . VAL A 1 230 ? 13.461 -3.078 0.22 1 97.75 230 VAL A CA 1
ATOM 1871 C C . VAL A 1 230 ? 12.711 -2.084 -0.662 1 97.75 230 VAL A C 1
ATOM 1873 O O . VAL A 1 230 ? 12.469 -0.946 -0.255 1 97.75 230 VAL A O 1
ATOM 1876 N N . LYS A 1 231 ? 12.336 -2.52 -1.921 1 97.19 231 LYS A N 1
ATOM 1877 C CA . LYS A 1 231 ? 11.656 -1.627 -2.859 1 97.19 231 LYS A CA 1
ATOM 1878 C C . LYS A 1 231 ? 10.352 -2.234 -3.35 1 97.19 231 LYS A C 1
ATOM 1880 O O . LYS A 1 231 ? 10.258 -3.445 -3.559 1 97.19 231 LYS A O 1
ATOM 1885 N N . PHE A 1 232 ? 9.352 -1.407 -3.51 1 96.69 232 PHE A N 1
ATOM 1886 C CA . PHE A 1 232 ? 8.055 -1.789 -4.051 1 96.69 232 PHE A CA 1
ATOM 1887 C C . PHE A 1 232 ? 7.703 -0.938 -5.266 1 96.69 232 PHE A C 1
ATOM 1889 O O . PHE A 1 232 ? 7.57 0.283 -5.156 1 96.69 232 PHE A O 1
ATOM 1896 N N . TYR A 1 233 ? 7.523 -1.586 -6.426 1 95.5 233 TYR A N 1
ATOM 1897 C CA . TYR A 1 233 ? 7.195 -0.893 -7.668 1 95.5 233 TYR A CA 1
ATOM 1898 C C . TYR A 1 233 ? 5.75 -1.143 -8.07 1 95.5 233 TYR A C 1
ATOM 1900 O O . TYR A 1 233 ? 5.234 -2.25 -7.902 1 95.5 233 TYR A O 1
ATOM 1908 N N . ASP A 1 234 ? 5.129 -0.117 -8.461 1 92.69 234 ASP A N 1
ATOM 1909 C CA . ASP A 1 234 ? 3.852 -0.18 -9.164 1 92.69 234 ASP A CA 1
ATOM 1910 C C . ASP A 1 234 ? 4.012 0.208 -10.633 1 92.69 234 ASP A C 1
ATOM 1912 O O . ASP A 1 234 ? 4.793 1.104 -10.961 1 92.69 234 ASP A O 1
ATOM 1916 N N . PHE A 1 235 ? 3.248 -0.354 -11.484 1 92.5 235 PHE A N 1
ATOM 1917 C CA . PHE A 1 235 ? 3.428 -0.184 -12.922 1 92.5 235 PHE A CA 1
ATOM 1918 C C . PHE A 1 235 ? 3.047 1.228 -13.352 1 92.5 235 PHE A C 1
ATOM 1920 O O . PHE A 1 235 ? 3.371 1.652 -14.461 1 92.5 235 PHE A O 1
ATOM 1927 N N . ASN A 1 236 ? 2.414 1.952 -12.477 1 88.19 236 ASN A N 1
ATOM 1928 C CA . ASN A 1 236 ? 1.952 3.289 -12.836 1 88.19 236 ASN A CA 1
ATOM 1929 C C . ASN A 1 236 ? 2.844 4.371 -12.234 1 88.19 236 ASN A C 1
ATOM 1931 O O . ASN A 1 236 ? 2.537 5.559 -12.336 1 88.19 236 ASN A O 1
ATOM 1935 N N . MET A 1 237 ? 3.893 4.082 -11.617 1 90 237 MET A N 1
ATOM 1936 C CA . MET A 1 237 ? 4.758 5.051 -10.953 1 90 237 MET A CA 1
ATOM 1937 C C . MET A 1 237 ? 5.52 5.891 -11.977 1 90 237 MET A C 1
ATOM 1939 O O . MET A 1 237 ? 5.75 7.082 -11.758 1 90 237 MET A O 1
ATOM 1943 N N . ARG A 1 238 ? 5.949 5.18 -13.031 1 91.12 238 ARG A N 1
ATOM 1944 C CA . ARG A 1 238 ? 6.594 5.789 -14.188 1 91.12 238 ARG A CA 1
ATOM 1945 C C . ARG A 1 238 ? 6.172 5.098 -15.477 1 91.12 238 ARG A C 1
ATOM 1947 O O . ARG A 1 238 ? 5.922 3.889 -15.492 1 91.12 238 ARG A O 1
ATOM 1954 N N . TYR A 1 239 ? 5.973 5.93 -16.516 1 92.25 239 TYR A N 1
ATOM 1955 C CA . TYR A 1 239 ? 5.555 5.312 -17.766 1 92.25 239 TYR A CA 1
ATOM 1956 C C . TYR A 1 239 ? 6.609 5.52 -18.859 1 92.25 239 TYR A C 1
ATOM 1958 O O . TYR A 1 239 ? 6.984 6.656 -19.156 1 92.25 239 TYR A O 1
ATOM 1966 N N . PRO A 1 240 ? 7.164 4.477 -19.516 1 95.38 240 PRO A N 1
ATOM 1967 C CA . PRO A 1 240 ? 6.949 3.072 -19.156 1 95.38 240 PRO A CA 1
ATOM 1968 C C . PRO A 1 240 ? 7.871 2.6 -18.031 1 95.38 240 PRO A C 1
ATOM 1970 O O . PRO A 1 240 ? 8.898 3.227 -17.766 1 95.38 240 PRO A O 1
ATOM 1973 N N . MET A 1 241 ? 7.551 1.523 -17.438 1 95.81 241 MET A N 1
ATOM 1974 C CA . MET A 1 241 ? 8.305 1.046 -16.281 1 95.81 241 MET A CA 1
ATOM 1975 C C . MET A 1 241 ? 9.438 0.124 -16.719 1 95.81 241 MET A C 1
ATOM 1977 O O . MET A 1 241 ? 10.328 -0.185 -15.922 1 95.81 241 MET A O 1
ATOM 1981 N N . LYS A 1 242 ? 9.484 -0.324 -17.906 1 96.81 242 LYS A N 1
ATOM 1982 C CA . LYS A 1 242 ? 10.453 -1.289 -18.406 1 96.81 242 LYS A CA 1
ATOM 1983 C C . LYS A 1 242 ? 11.883 -0.85 -18.078 1 96.81 242 LYS A C 1
ATOM 1985 O O . LYS A 1 242 ? 12.656 -1.615 -17.5 1 96.81 242 LYS A O 1
ATOM 1990 N N . PRO A 1 243 ? 12.266 0.376 -18.375 1 96.38 243 PRO A N 1
ATOM 1991 C CA . PRO A 1 243 ? 13.648 0.766 -18.094 1 96.38 243 PRO A CA 1
ATOM 1992 C C . PRO A 1 243 ? 14.008 0.65 -16.609 1 96.38 243 PRO A C 1
ATOM 1994 O O . PRO A 1 243 ? 15.109 0.224 -16.266 1 96.38 243 PRO A O 1
ATOM 1997 N N . LEU A 1 244 ? 13.117 0.97 -15.75 1 95.88 244 LEU A N 1
ATOM 1998 C CA . LEU A 1 244 ? 13.383 0.929 -14.32 1 95.88 244 LEU A CA 1
ATOM 1999 C C . LEU A 1 244 ? 13.523 -0.509 -13.828 1 95.88 244 LEU A C 1
ATOM 2001 O O . LEU A 1 244 ? 14.391 -0.809 -13.008 1 95.88 244 LEU A O 1
ATOM 2005 N N . TYR A 1 245 ? 12.641 -1.392 -14.281 1 97.38 245 TYR A N 1
ATOM 2006 C CA . TYR A 1 245 ? 12.719 -2.795 -13.898 1 97.38 245 TYR A CA 1
ATOM 2007 C C . TYR A 1 245 ? 14.031 -3.414 -14.367 1 97.38 245 TYR A C 1
ATOM 2009 O O . TYR A 1 245 ? 14.68 -4.148 -13.625 1 97.38 245 TYR A O 1
ATOM 2017 N N . LEU A 1 246 ? 14.398 -3.076 -15.594 1 97.81 246 LEU A N 1
ATOM 2018 C CA . LEU A 1 246 ? 15.602 -3.664 -16.172 1 97.81 246 LEU A CA 1
ATOM 2019 C C . LEU A 1 246 ? 16.859 -3.09 -15.516 1 97.81 246 LEU A C 1
ATOM 2021 O O . LEU A 1 246 ? 17.859 -3.785 -15.375 1 97.81 246 LEU A O 1
ATOM 2025 N N . ASN A 1 247 ? 16.844 -1.807 -15.102 1 97.12 247 ASN A N 1
ATOM 2026 C CA . ASN A 1 247 ? 17.922 -1.265 -14.289 1 97.12 247 ASN A CA 1
ATOM 2027 C C . ASN A 1 247 ? 18 -1.966 -12.938 1 97.12 247 ASN A C 1
ATOM 2029 O O . ASN A 1 247 ? 19.094 -2.314 -12.484 1 97.12 247 ASN A O 1
ATOM 2033 N N . GLU A 1 248 ? 16.891 -2.166 -12.312 1 97.31 248 GLU A N 1
ATOM 2034 C CA . GLU A 1 248 ? 16.828 -2.75 -10.977 1 97.31 248 GLU A CA 1
ATOM 2035 C C . GLU A 1 248 ? 17.391 -4.168 -10.969 1 97.31 248 GLU A C 1
ATOM 2037 O O . GLU A 1 248 ? 18.125 -4.547 -10.055 1 97.31 248 GLU A O 1
ATOM 2042 N N . ILE A 1 249 ? 17.109 -4.938 -11.953 1 97.44 249 ILE A N 1
ATOM 2043 C CA . ILE A 1 249 ? 17.516 -6.336 -12.016 1 97.44 249 ILE A CA 1
ATOM 2044 C C . ILE A 1 249 ? 19.047 -6.418 -12.109 1 97.44 249 ILE A C 1
ATOM 2046 O O . ILE A 1 249 ? 19.641 -7.449 -11.789 1 97.44 249 ILE A O 1
ATOM 2050 N N . GLN A 1 250 ? 19.672 -5.367 -12.555 1 97.31 250 GLN A N 1
ATOM 2051 C CA . GLN A 1 250 ? 21.109 -5.363 -12.742 1 97.31 250 GLN A CA 1
ATOM 2052 C C . GLN A 1 250 ? 21.828 -4.871 -11.492 1 97.31 250 GLN A C 1
ATOM 2054 O O . GLN A 1 250 ? 23.062 -4.871 -11.438 1 97.31 250 GLN A O 1
ATOM 2059 N N . ARG A 1 251 ? 21.109 -4.391 -10.477 1 95.94 251 ARG A N 1
ATOM 2060 C CA . ARG A 1 251 ? 21.734 -3.902 -9.258 1 95.94 251 ARG A CA 1
ATOM 2061 C C . ARG A 1 251 ? 22.516 -5.008 -8.562 1 95.94 251 ARG A C 1
ATOM 2063 O O . ARG A 1 251 ? 21.969 -6.074 -8.266 1 95.94 251 ARG A O 1
ATOM 2070 N N . GLU A 1 252 ? 23.719 -4.809 -8.25 1 92.94 252 GLU A N 1
ATOM 2071 C CA . GLU A 1 252 ? 24.641 -5.836 -7.766 1 92.94 252 GLU A CA 1
ATOM 2072 C C . GLU A 1 252 ? 24.188 -6.379 -6.41 1 92.94 252 GLU A C 1
ATOM 2074 O O . GLU A 1 252 ? 24.375 -7.562 -6.121 1 92.94 252 GLU A O 1
ATOM 2079 N N . GLY A 1 253 ? 23.562 -5.648 -5.582 1 92.25 253 GLY A N 1
ATOM 2080 C CA . GLY A 1 253 ? 23.234 -6.082 -4.234 1 92.25 253 GLY A CA 1
ATOM 2081 C C . GLY A 1 253 ? 21.859 -6.711 -4.137 1 92.25 253 GLY A C 1
ATOM 2082 O O . GLY A 1 253 ? 21.469 -7.215 -3.078 1 92.25 253 GLY A O 1
ATOM 2083 N N . LEU A 1 254 ? 21.109 -6.844 -5.246 1 97.31 254 LEU A N 1
ATOM 2084 C CA . LEU A 1 254 ? 19.75 -7.355 -5.211 1 97.31 254 LEU A CA 1
ATOM 2085 C C . LEU A 1 254 ? 19.734 -8.859 -4.961 1 97.31 254 LEU A C 1
ATOM 2087 O O . LEU A 1 254 ? 20.406 -9.617 -5.66 1 97.31 254 LEU A O 1
ATOM 2091 N N . ASP A 1 255 ? 18.969 -9.281 -3.957 1 98.44 255 ASP A N 1
ATOM 2092 C CA . ASP A 1 255 ? 18.953 -10.695 -3.584 1 98.44 255 ASP A CA 1
ATOM 2093 C C . ASP A 1 255 ? 17.75 -11.406 -4.199 1 98.44 255 ASP A C 1
ATOM 2095 O O . ASP A 1 255 ? 17.906 -12.453 -4.832 1 98.44 255 ASP A O 1
ATOM 2099 N N . VAL A 1 256 ? 16.578 -10.836 -3.998 1 98.62 256 VAL A N 1
ATOM 2100 C CA . VAL A 1 256 ? 15.344 -11.469 -4.465 1 98.62 256 VAL A CA 1
ATOM 2101 C C . VAL A 1 256 ? 14.484 -10.445 -5.203 1 98.62 256 VAL A C 1
ATOM 2103 O O . VAL A 1 256 ? 14.344 -9.305 -4.754 1 98.62 256 VAL A O 1
ATOM 2106 N N . MET A 1 257 ? 14 -10.805 -6.32 1 98.38 257 MET A N 1
ATOM 2107 C CA . MET A 1 257 ? 13.031 -10 -7.059 1 98.38 257 MET A CA 1
ATOM 2108 C C . MET A 1 257 ? 11.727 -10.758 -7.262 1 98.38 257 MET A C 1
ATOM 2110 O O . MET A 1 257 ? 11.734 -11.898 -7.715 1 98.38 257 MET A O 1
ATOM 2114 N N . LEU A 1 258 ? 10.633 -10.203 -6.836 1 96.94 258 LEU A N 1
ATOM 2115 C CA . LEU A 1 258 ? 9.297 -10.75 -7.035 1 96.94 258 LEU A CA 1
ATOM 2116 C C . LEU A 1 258 ? 8.57 -10.008 -8.148 1 96.94 258 LEU A C 1
ATOM 2118 O O . LEU A 1 258 ? 8.398 -8.789 -8.086 1 96.94 258 LEU A O 1
ATOM 2122 N N . PHE A 1 259 ? 8.141 -10.719 -9.18 1 95.69 259 PHE A N 1
ATOM 2123 C CA . PHE A 1 259 ? 7.371 -10.148 -10.281 1 95.69 259 PHE A CA 1
ATOM 2124 C C . PHE A 1 259 ? 5.922 -10.625 -10.227 1 95.69 259 PHE A C 1
ATOM 2126 O O . PHE A 1 259 ? 5.66 -11.82 -10.117 1 95.69 259 PHE A O 1
ATOM 2133 N N . HIS A 1 260 ? 4.98 -9.688 -10.273 1 94.81 260 HIS A N 1
ATOM 2134 C CA . HIS A 1 260 ? 3.561 -9.969 -10.445 1 94.81 260 HIS A CA 1
ATOM 2135 C C . HIS A 1 260 ? 3.023 -9.312 -11.719 1 94.81 260 HIS A C 1
ATOM 2137 O O . HIS A 1 260 ? 2.828 -8.094 -11.758 1 94.81 260 HIS A O 1
ATOM 2143 N N . HIS A 1 261 ? 2.777 -10.055 -12.742 1 94.06 261 HIS A N 1
ATOM 2144 C CA . HIS A 1 261 ? 2.295 -9.484 -13.992 1 94.06 261 HIS A CA 1
ATOM 2145 C C . HIS A 1 261 ? 1.752 -10.57 -14.922 1 94.06 261 HIS A C 1
ATOM 2147 O O . HIS A 1 261 ? 1.856 -11.758 -14.617 1 94.06 261 HIS A O 1
ATOM 2153 N N . HIS A 1 262 ? 1.147 -10.211 -15.984 1 93.25 262 HIS A N 1
ATOM 2154 C CA . HIS A 1 262 ? 0.833 -11.133 -17.078 1 93.25 262 HIS A CA 1
ATOM 2155 C C . HIS A 1 262 ? 2.076 -11.469 -17.891 1 93.25 262 HIS A C 1
ATOM 2157 O O . HIS A 1 262 ? 3.1 -10.789 -17.781 1 93.25 262 HIS A O 1
ATOM 2163 N N . GLY A 1 263 ? 1.954 -12.578 -18.594 1 94.19 263 GLY A N 1
ATOM 2164 C CA . GLY A 1 263 ? 3.162 -12.93 -19.328 1 94.19 263 GLY A CA 1
ATOM 2165 C C . GLY A 1 263 ? 2.936 -14 -20.375 1 94.19 263 GLY A C 1
ATOM 2166 O O . GLY A 1 263 ? 1.861 -14.602 -20.422 1 94.19 263 GLY A O 1
ATOM 2167 N N . GLY A 1 264 ? 3.846 -14.039 -21.219 1 96.69 264 GLY A N 1
ATOM 2168 C CA . GLY A 1 264 ? 4.027 -15.086 -22.203 1 96.69 264 GLY A CA 1
ATOM 2169 C C . GLY A 1 264 ? 5.359 -15.805 -22.078 1 96.69 264 GLY A C 1
ATOM 2170 O O . GLY A 1 264 ? 6.172 -15.461 -21.203 1 96.69 264 GLY A O 1
ATOM 2171 N N . PRO A 1 265 ? 5.555 -16.766 -22.875 1 97.88 265 PRO A N 1
ATOM 2172 C CA . PRO A 1 265 ? 6.789 -17.547 -22.75 1 97.88 265 PRO A CA 1
ATOM 2173 C C . PRO A 1 265 ? 8.047 -16.703 -22.938 1 97.88 265 PRO A C 1
ATOM 2175 O O . PRO A 1 265 ? 9.086 -17 -22.344 1 97.88 265 PRO A O 1
ATOM 2178 N N . THR A 1 266 ? 7.91 -15.617 -23.766 1 98.19 266 THR A N 1
ATOM 2179 C CA . THR A 1 266 ? 9.094 -14.828 -24.078 1 98.19 266 THR A CA 1
ATOM 2180 C C . THR A 1 266 ? 8.875 -13.359 -23.734 1 98.19 266 THR A C 1
ATOM 2182 O O . THR A 1 266 ? 9.578 -12.484 -24.25 1 98.19 266 THR A O 1
ATOM 2185 N N . MET A 1 267 ? 7.832 -13.156 -22.969 1 97.38 267 MET A N 1
ATOM 2186 C CA . MET A 1 267 ? 7.492 -11.766 -22.703 1 97.38 267 MET A CA 1
ATOM 2187 C C . MET A 1 267 ? 6.941 -11.602 -21.281 1 97.38 267 MET A C 1
ATOM 2189 O O . MET A 1 267 ? 6.195 -12.453 -20.812 1 97.38 267 MET A O 1
ATOM 2193 N N . GLN A 1 268 ? 7.285 -10.523 -20.578 1 96.94 268 GLN A N 1
ATOM 2194 C CA . GLN A 1 268 ? 6.648 -10.023 -19.375 1 96.94 268 GLN A CA 1
ATOM 2195 C C . GLN A 1 268 ? 5.773 -8.812 -19.672 1 96.94 268 GLN A C 1
ATOM 2197 O O . GLN A 1 268 ? 6.262 -7.793 -20.156 1 96.94 268 GLN A O 1
ATOM 2202 N N . TYR A 1 269 ? 4.527 -8.844 -19.391 1 96.06 269 TYR A N 1
ATOM 2203 C CA . TYR A 1 269 ? 3.621 -7.727 -19.625 1 96.06 269 TYR A CA 1
ATOM 2204 C C . TYR A 1 269 ? 3.645 -6.738 -18.469 1 96.06 269 TYR A C 1
ATOM 2206 O O . TYR A 1 269 ? 3.176 -7.047 -17.375 1 96.06 269 TYR A O 1
ATOM 2214 N N . ILE A 1 270 ? 4.105 -5.535 -18.766 1 96.19 270 ILE A N 1
ATOM 2215 C CA . ILE A 1 270 ? 4.363 -4.602 -17.672 1 96.19 270 ILE A CA 1
ATOM 2216 C C . ILE A 1 270 ? 3.363 -3.447 -17.734 1 96.19 270 ILE A C 1
ATOM 2218 O O . ILE A 1 270 ? 2.688 -3.152 -16.75 1 96.19 270 ILE A O 1
ATOM 2222 N N . ASN A 1 271 ? 3.225 -2.84 -18.906 1 95.94 271 ASN A N 1
ATOM 2223 C CA . ASN A 1 271 ? 2.35 -1.675 -19 1 95.94 271 ASN A CA 1
ATOM 2224 C C . ASN A 1 271 ? 1.31 -1.841 -20.109 1 95.94 271 ASN A C 1
ATOM 2226 O O . ASN A 1 271 ? 1.517 -2.605 -21.047 1 95.94 271 ASN A O 1
ATOM 2230 N N . GLY A 1 272 ? 0.138 -1.202 -19.906 1 93.56 272 GLY A N 1
ATOM 2231 C CA . GLY A 1 272 ? -0.738 -0.774 -20.984 1 93.56 272 GLY A CA 1
ATOM 2232 C C . GLY A 1 272 ? -0.542 0.679 -21.359 1 93.56 272 GLY A C 1
ATOM 2233 O O . GLY A 1 272 ? 0.481 1.282 -21.031 1 93.56 272 GLY A O 1
ATOM 2234 N N . TYR A 1 273 ? -1.467 1.192 -22.047 1 93.81 273 TYR A N 1
ATOM 2235 C CA . TYR A 1 273 ? -1.37 2.609 -22.375 1 93.81 273 TYR A CA 1
ATOM 2236 C C . TYR A 1 273 ? -1.414 3.469 -21.125 1 93.81 273 TYR A C 1
ATOM 2238 O O . TYR A 1 273 ? -1.98 3.062 -20.109 1 93.81 273 TYR A O 1
ATOM 2246 N N . GLU A 1 274 ? -0.778 4.594 -21.203 1 94 274 GLU A N 1
ATOM 2247 C CA . GLU A 1 274 ? -0.613 5.465 -20.031 1 94 274 GLU A CA 1
ATOM 2248 C C . GLU A 1 274 ? -1.958 5.992 -19.547 1 94 274 GLU A C 1
ATOM 2250 O O . GLU A 1 274 ? -2.762 6.492 -20.344 1 94 274 GLU A O 1
ATOM 2255 N N . ASN A 1 275 ? -2.227 5.902 -18.281 1 92.44 275 ASN A N 1
ATOM 2256 C CA . ASN A 1 275 ? -3.438 6.441 -17.672 1 92.44 275 ASN A CA 1
ATOM 2257 C C . ASN A 1 275 ? -3.281 7.918 -17.328 1 92.44 275 ASN A C 1
ATOM 2259 O O . ASN A 1 275 ? -2.209 8.352 -16.891 1 92.44 275 ASN A O 1
ATOM 2263 N N . GLY A 1 276 ? -4.277 8.719 -17.5 1 92.94 276 GLY A N 1
ATOM 2264 C CA . GLY A 1 276 ? -4.301 10.125 -17.125 1 92.94 276 GLY A CA 1
ATOM 2265 C C . GLY A 1 276 ? -5.562 10.836 -17.578 1 92.94 276 GLY A C 1
ATOM 2266 O O . GLY A 1 276 ? -6.441 10.227 -18.188 1 92.94 276 GLY A O 1
ATOM 2267 N N . SER A 1 277 ? -5.699 12.039 -17.188 1 95 277 SER A N 1
ATOM 2268 C CA . SER A 1 277 ? -6.887 12.812 -17.547 1 95 277 SER A CA 1
ATOM 2269 C C . SER A 1 277 ? -6.512 14.102 -18.281 1 95 277 SER A C 1
ATOM 2271 O O . SER A 1 277 ? -7.387 14.867 -18.688 1 95 277 SER A O 1
ATOM 2273 N N . GLY A 1 278 ? -5.262 14.359 -18.516 1 95.25 278 GLY A N 1
ATOM 2274 C CA . GLY A 1 278 ? -4.816 15.562 -19.203 1 95.25 278 GLY A CA 1
ATOM 2275 C C . GLY A 1 278 ? -5.223 15.602 -20.672 1 95.25 278 GLY A C 1
ATOM 2276 O O . GLY A 1 278 ? -5.289 14.562 -21.328 1 95.25 278 GLY A O 1
ATOM 2277 N N . ILE A 1 279 ? -5.398 16.781 -21.141 1 96.31 279 ILE A N 1
ATOM 2278 C CA . ILE A 1 279 ? -5.965 16.969 -22.484 1 96.31 279 ILE A CA 1
ATOM 2279 C C . ILE A 1 279 ? -5.031 16.344 -23.516 1 96.31 279 ILE A C 1
ATOM 2281 O O . ILE A 1 279 ? -5.48 15.617 -24.406 1 96.31 279 ILE A O 1
ATOM 2285 N N . ASN A 1 280 ? -3.75 16.594 -23.422 1 96.75 280 ASN A N 1
ATOM 2286 C CA . ASN A 1 280 ? -2.814 16.094 -24.422 1 96.75 280 ASN A CA 1
ATOM 2287 C C . ASN A 1 280 ? -2.73 14.562 -24.375 1 96.75 280 ASN A C 1
ATOM 2289 O O . ASN A 1 280 ? -2.725 13.914 -25.422 1 96.75 280 ASN A O 1
ATOM 2293 N N . LEU A 1 281 ? -2.619 14.047 -23.188 1 96.69 281 LEU A N 1
ATOM 2294 C CA . LEU A 1 281 ? -2.574 12.594 -23.047 1 96.69 281 LEU A CA 1
ATOM 2295 C C . LEU A 1 281 ? -3.875 11.953 -23.531 1 96.69 281 LEU A C 1
ATOM 2297 O O . LEU A 1 281 ? -3.854 10.914 -24.172 1 96.69 281 LEU A O 1
ATOM 2301 N N . SER A 1 282 ? -4.977 12.555 -23.203 1 97.75 282 SER A N 1
ATOM 2302 C CA . SER A 1 282 ? -6.281 12.039 -23.609 1 97.75 282 SER A CA 1
ATOM 2303 C C . SER A 1 282 ? -6.41 12 -25.141 1 97.75 282 SER A C 1
ATOM 2305 O O . SER A 1 282 ? -6.891 11.016 -25.703 1 97.75 282 SER A O 1
ATOM 2307 N N . ILE A 1 283 ? -5.957 13.055 -25.75 1 97.81 283 ILE A N 1
ATOM 2308 C CA . ILE A 1 283 ? -6 13.109 -27.203 1 97.81 283 ILE A CA 1
ATOM 2309 C C . ILE A 1 283 ? -5.102 12.016 -27.781 1 97.81 283 ILE A C 1
ATOM 2311 O O . ILE A 1 283 ? -5.504 11.297 -28.703 1 97.81 283 ILE A O 1
ATOM 2315 N N . GLU A 1 284 ? -3.951 11.914 -27.234 1 97.19 284 GLU A N 1
ATOM 2316 C CA . GLU A 1 284 ? -3.025 10.906 -27.719 1 97.19 284 GLU A CA 1
ATOM 2317 C C . GLU A 1 284 ? -3.578 9.5 -27.5 1 97.19 284 GLU A C 1
ATOM 2319 O O . GLU A 1 284 ? -3.406 8.617 -28.359 1 97.19 284 GLU A O 1
ATOM 2324 N N . ASN A 1 285 ? -4.16 9.234 -26.391 1 97.5 285 ASN A N 1
ATOM 2325 C CA . ASN A 1 285 ? -4.773 7.941 -26.109 1 97.5 285 ASN A CA 1
ATOM 2326 C C . ASN A 1 285 ? -5.879 7.625 -27.125 1 97.5 285 ASN A C 1
ATOM 2328 O O . ASN A 1 285 ? -6.008 6.488 -27.578 1 97.5 285 ASN A O 1
ATOM 2332 N N . ALA A 1 286 ? -6.645 8.633 -27.438 1 97.62 286 ALA A N 1
ATOM 2333 C CA . ALA A 1 286 ? -7.684 8.445 -28.453 1 97.62 286 ALA A CA 1
ATOM 2334 C C . ALA A 1 286 ? -7.078 8.102 -29.812 1 97.62 286 ALA A C 1
ATOM 2336 O O . ALA A 1 286 ? -7.535 7.176 -30.484 1 97.62 286 ALA A O 1
ATOM 2337 N N . LYS A 1 287 ? -6.066 8.797 -30.125 1 97.56 287 LYS A N 1
ATOM 2338 C CA . LYS A 1 287 ? -5.426 8.602 -31.422 1 97.56 287 LYS A CA 1
ATOM 2339 C C . LYS A 1 287 ? -4.781 7.223 -31.516 1 97.56 287 LYS A C 1
ATOM 2341 O O . LYS A 1 287 ? -4.898 6.543 -32.562 1 97.56 287 LYS A O 1
ATOM 2346 N N . ILE A 1 288 ? -4.141 6.867 -30.484 1 96.69 288 ILE A N 1
ATOM 2347 C CA . ILE A 1 288 ? -3.447 5.586 -30.516 1 96.69 288 ILE A CA 1
ATOM 2348 C C . ILE A 1 288 ? -4.465 4.453 -30.625 1 96.69 288 ILE A C 1
ATOM 2350 O O . ILE A 1 288 ? -4.223 3.451 -31.297 1 96.69 288 ILE A O 1
ATOM 2354 N N . PHE A 1 289 ? -5.574 4.539 -29.938 1 96.38 289 PHE A N 1
ATOM 2355 C CA . PHE A 1 289 ? -6.652 3.564 -30.062 1 96.38 289 PHE A CA 1
ATOM 2356 C C . PHE A 1 289 ? -7.129 3.463 -31.5 1 96.38 289 PHE A C 1
ATOM 2358 O O . PHE A 1 289 ? -7.281 2.361 -32.031 1 96.38 289 PHE A O 1
ATOM 2365 N N . LEU A 1 290 ? -7.316 4.582 -32.125 1 97.69 290 LEU A N 1
ATOM 2366 C CA . LEU A 1 290 ? -7.793 4.617 -33.5 1 97.69 290 LEU A CA 1
ATOM 2367 C C . LEU A 1 290 ? -6.77 4 -34.438 1 97.69 290 LEU A C 1
ATOM 2369 O O . LEU A 1 290 ? -7.129 3.219 -35.344 1 97.69 290 LEU A O 1
ATOM 2373 N N . ARG A 1 291 ? -5.531 4.387 -34.25 1 97.06 291 ARG A N 1
ATOM 2374 C CA . ARG A 1 291 ? -4.473 3.846 -35.094 1 97.06 291 ARG A CA 1
ATOM 2375 C C . ARG A 1 291 ? -4.387 2.328 -34.969 1 97.06 291 ARG A C 1
ATOM 2377 O O . ARG A 1 291 ? -3.982 1.637 -35.906 1 97.06 291 ARG A O 1
ATOM 2384 N N . SER A 1 292 ? -4.797 1.836 -33.875 1 95.62 292 SER A N 1
ATOM 2385 C CA . SER A 1 292 ? -4.723 0.399 -33.625 1 95.62 292 SER A CA 1
ATOM 2386 C C . SER A 1 292 ? -5.922 -0.328 -34.219 1 95.62 292 SER A C 1
ATOM 2388 O O . SER A 1 292 ? -5.84 -1.515 -34.531 1 95.62 292 SER A O 1
ATOM 2390 N N . LYS A 1 293 ? -7.105 0.29 -34.438 1 96.69 293 LYS A N 1
ATOM 2391 C CA . LYS A 1 293 ? -8.336 -0.397 -34.812 1 96.69 293 LYS A CA 1
ATOM 2392 C C . LYS A 1 293 ? -8.672 -0.162 -36.281 1 96.69 293 LYS A C 1
ATOM 2394 O O . LYS A 1 293 ? -9.188 -1.057 -36.938 1 96.69 293 LYS A O 1
ATOM 2399 N N . VAL A 1 294 ? -8.344 0.959 -36.781 1 97.38 294 VAL A N 1
ATOM 2400 C CA . VAL A 1 294 ? -8.781 1.396 -38.094 1 97.38 294 VAL A CA 1
ATOM 2401 C C . VAL A 1 294 ? -8.211 0.465 -39.188 1 97.38 294 VAL A C 1
ATOM 2403 O O . VAL A 1 294 ? -8.922 0.069 -40.094 1 97.38 294 VAL A O 1
ATOM 2406 N N . PRO A 1 295 ? -6.934 0.074 -39.062 1 96.75 295 PRO A N 1
ATOM 2407 C CA . PRO A 1 295 ? -6.371 -0.777 -40.125 1 96.75 295 PRO A CA 1
ATOM 2408 C C . PRO A 1 295 ? -7.105 -2.111 -40.25 1 96.75 295 PRO A C 1
ATOM 2410 O O . PRO A 1 295 ? -7.289 -2.611 -41.375 1 96.75 295 PRO A O 1
ATOM 2413 N N . SER A 1 296 ? -7.434 -2.703 -39.125 1 96 296 SER A N 1
ATOM 2414 C CA . SER A 1 296 ? -8.133 -3.98 -39.188 1 96 296 SER A CA 1
ATOM 2415 C C . SER A 1 296 ? -9.461 -3.855 -39.906 1 96 296 SER A C 1
ATOM 2417 O O . SER A 1 296 ? -9.82 -4.73 -40.719 1 96 296 SER A O 1
ATOM 2419 N N . TYR A 1 297 ? -10.18 -2.789 -39.75 1 95.94 297 TYR A N 1
ATOM 2420 C CA . TYR A 1 297 ? -11.438 -2.535 -40.438 1 95.94 297 TYR A CA 1
ATOM 2421 C C . TYR A 1 297 ? -11.195 -2.207 -41.906 1 95.94 297 TYR A C 1
ATOM 2423 O O . TYR A 1 297 ? -11.992 -2.57 -42.781 1 95.94 297 TYR A O 1
ATOM 2431 N N . ALA A 1 298 ? -10.164 -1.573 -42.188 1 96.25 298 ALA A N 1
ATOM 2432 C CA . ALA A 1 298 ? -9.82 -1.167 -43.531 1 96.25 298 ALA A CA 1
ATOM 2433 C C . ALA A 1 298 ? -9.539 -2.381 -44.438 1 96.25 298 ALA A C 1
ATOM 2435 O O . ALA A 1 298 ? -9.766 -2.346 -45.625 1 96.25 298 ALA A O 1
ATOM 2436 N N . LYS A 1 299 ? -8.984 -3.469 -43.844 1 96.12 299 LYS A N 1
ATOM 2437 C CA . LYS A 1 299 ? -8.695 -4.68 -44.625 1 96.12 299 LYS A CA 1
ATOM 2438 C C . LYS A 1 299 ? -9.953 -5.211 -45.312 1 96.12 299 LYS A C 1
ATOM 2440 O O . LYS A 1 299 ? -9.883 -5.723 -46.406 1 96.12 299 LYS A O 1
ATOM 2445 N N . LYS A 1 300 ? -11.094 -5.043 -44.688 1 95.12 300 LYS A N 1
ATOM 2446 C CA . LYS A 1 300 ? -12.344 -5.59 -45.219 1 95.12 300 LYS A CA 1
ATOM 2447 C C . LYS A 1 300 ? -13.125 -4.527 -46 1 95.12 300 LYS A C 1
ATOM 2449 O O . LYS A 1 300 ? -13.852 -4.844 -46.938 1 95.12 300 LYS A O 1
ATOM 2454 N N . HIS A 1 301 ? -13.109 -3.189 -45.625 1 96.62 301 HIS A N 1
ATOM 2455 C CA . HIS A 1 301 ? -14.047 -2.199 -46.125 1 96.62 301 HIS A CA 1
ATOM 2456 C C . HIS A 1 301 ? -13.328 -1.116 -46.906 1 96.62 301 HIS A C 1
ATOM 2458 O O . HIS A 1 301 ? -13.969 -0.251 -47.531 1 96.62 301 HIS A O 1
ATOM 2464 N N . GLY A 1 302 ? -12.023 -1.165 -46.875 1 96.75 302 GLY A N 1
ATOM 2465 C CA . GLY A 1 302 ? -11.25 -0.142 -47.562 1 96.75 302 GLY A CA 1
ATOM 2466 C C . GLY A 1 302 ? -10.812 0.986 -46.656 1 96.75 302 GLY A C 1
ATOM 2467 O O . GLY A 1 302 ? -11.5 1.31 -45.688 1 96.75 302 GLY A O 1
ATOM 2468 N N . ARG A 1 303 ? -9.758 1.587 -46.969 1 96.69 303 ARG A N 1
ATOM 2469 C CA . ARG A 1 303 ? -9.117 2.621 -46.188 1 96.69 303 ARG A CA 1
ATOM 2470 C C . ARG A 1 303 ? -10.062 3.793 -45.938 1 96.69 303 ARG A C 1
ATOM 2472 O O . ARG A 1 303 ? -10.297 4.18 -44.781 1 96.69 303 ARG A O 1
ATOM 2479 N N . GLU A 1 304 ? -10.641 4.48 -46.938 1 97.06 304 GLU A N 1
ATOM 2480 C CA . GLU A 1 304 ? -11.477 5.672 -46.812 1 97.06 304 GLU A CA 1
ATOM 2481 C C . GLU A 1 304 ? -12.75 5.383 -46.031 1 97.06 304 GLU A C 1
ATOM 2483 O O . GLU A 1 304 ? -13.172 6.199 -45.219 1 97.06 304 GLU A O 1
ATOM 2488 N N . ALA A 1 305 ? -13.297 4.262 -46.25 1 97.31 305 ALA A N 1
ATOM 2489 C CA . ALA A 1 305 ? -14.508 3.877 -45.531 1 97.31 305 ALA A CA 1
ATOM 2490 C C . ALA A 1 305 ? -14.219 3.693 -44.031 1 97.31 305 ALA A C 1
ATOM 2492 O O . ALA A 1 305 ? -15.039 4.059 -43.188 1 97.31 305 ALA A O 1
ATOM 2493 N N . ALA A 1 306 ? -13.109 3.059 -43.719 1 98 306 ALA A N 1
ATOM 2494 C CA . ALA A 1 306 ? -12.727 2.836 -42.344 1 98 306 ALA A CA 1
ATOM 2495 C C . ALA A 1 306 ? -12.523 4.16 -41.594 1 98 306 ALA A C 1
ATOM 2497 O O . ALA A 1 306 ? -12.984 4.328 -40.469 1 98 306 ALA A O 1
ATOM 2498 N N . ILE A 1 307 ? -11.812 5.051 -42.281 1 98 307 ILE A N 1
ATOM 2499 C CA . ILE A 1 307 ? -11.547 6.363 -41.688 1 98 307 ILE A CA 1
ATOM 2500 C C . ILE A 1 307 ? -12.867 7.07 -41.406 1 98 307 ILE A C 1
ATOM 2502 O O . ILE A 1 307 ? -13.07 7.574 -40.281 1 98 307 ILE A O 1
ATOM 2506 N N . LYS A 1 308 ? -13.766 7.125 -42.312 1 97.25 308 LYS A N 1
ATOM 2507 C CA . LYS A 1 308 ? -15.047 7.816 -42.188 1 97.25 308 LYS A CA 1
ATOM 2508 C C . LYS A 1 308 ? -15.898 7.168 -41.094 1 97.25 308 LYS A C 1
ATOM 2510 O O . LYS A 1 308 ? -16.562 7.859 -40.312 1 97.25 308 LYS A O 1
ATOM 2515 N N . GLU A 1 309 ? -15.883 5.859 -41.062 1 97.44 309 GLU A N 1
ATOM 2516 C CA . GLU A 1 309 ? -16.703 5.125 -40.094 1 97.44 309 GLU A CA 1
ATOM 2517 C C . GLU A 1 309 ? -16.266 5.398 -38.688 1 97.44 309 GLU A C 1
ATOM 2519 O O . GLU A 1 309 ? -17.078 5.723 -37.812 1 97.44 309 GLU A O 1
ATOM 2524 N N . TYR A 1 310 ? -15 5.234 -38.406 1 97.81 310 TYR A N 1
ATOM 2525 C CA . TYR A 1 310 ? -14.508 5.43 -37.062 1 97.81 310 TYR A CA 1
ATOM 2526 C C . TYR A 1 310 ? -14.578 6.895 -36.656 1 97.81 310 TYR A C 1
ATOM 2528 O O . TYR A 1 310 ? -14.836 7.211 -35.5 1 97.81 310 TYR A O 1
ATOM 2536 N N . ALA A 1 311 ? -14.281 7.809 -37.594 1 97.56 311 ALA A N 1
ATOM 2537 C CA . ALA A 1 311 ? -14.43 9.234 -37.312 1 97.56 311 ALA A CA 1
ATOM 2538 C C . ALA A 1 311 ? -15.867 9.562 -36.906 1 97.56 311 ALA A C 1
ATOM 2540 O O . ALA A 1 311 ? -16.078 10.328 -35.969 1 97.56 311 ALA A O 1
ATOM 2541 N N . LYS A 1 312 ? -16.797 9.023 -37.625 1 96.69 312 LYS A N 1
ATOM 2542 C CA . LYS A 1 312 ? -18.203 9.242 -37.312 1 96.69 312 LYS A CA 1
ATOM 2543 C C . LYS A 1 312 ? -18.594 8.57 -36 1 96.69 312 LYS A C 1
ATOM 2545 O O . LYS A 1 312 ? -19.281 9.18 -35.156 1 96.69 312 LYS A O 1
ATOM 2550 N N . GLN A 1 313 ? -18.172 7.328 -35.781 1 96.69 313 GLN A N 1
ATOM 2551 C CA . GLN A 1 313 ? -18.531 6.547 -34.625 1 96.69 313 GLN A CA 1
ATOM 2552 C C . GLN A 1 313 ? -18.078 7.242 -33.344 1 96.69 313 GLN A C 1
ATOM 2554 O O . GLN A 1 313 ? -18.797 7.25 -32.344 1 96.69 313 GLN A O 1
ATOM 2559 N N . TYR A 1 314 ? -16.922 7.844 -33.344 1 97 314 TYR A N 1
ATOM 2560 C CA . TYR A 1 314 ? -16.359 8.398 -32.125 1 97 314 TYR A CA 1
ATOM 2561 C C . TYR A 1 314 ? -16.406 9.922 -32.125 1 97 314 TYR A C 1
ATOM 2563 O O . TYR A 1 314 ? -16.016 10.57 -31.172 1 97 314 TYR A O 1
ATOM 2571 N N . GLY A 1 315 ? -16.875 10.523 -33.25 1 95.62 315 GLY A N 1
ATOM 2572 C CA . GLY A 1 315 ? -17 11.969 -33.344 1 95.62 315 GLY A CA 1
ATOM 2573 C C . GLY A 1 315 ? -15.656 12.688 -33.312 1 95.62 315 GLY A C 1
ATOM 2574 O O . GLY A 1 315 ? -15.5 13.703 -32.656 1 95.62 315 GLY A O 1
ATOM 2575 N N . VAL A 1 316 ? -14.641 12.102 -33.969 1 97.25 316 VAL A N 1
ATOM 2576 C CA . VAL A 1 316 ? -13.297 12.664 -34 1 97.25 316 VAL A CA 1
ATOM 2577 C C . VAL A 1 316 ? -12.938 13.078 -35.406 1 97.25 316 VAL A C 1
ATOM 2579 O O . VAL A 1 316 ? -13.625 12.711 -36.375 1 97.25 316 VAL A O 1
ATOM 2582 N N . PRO A 1 317 ? -11.914 13.898 -35.562 1 96.06 317 PRO A N 1
ATOM 2583 C CA . PRO A 1 317 ? -11.5 14.289 -36.938 1 96.06 317 PRO A CA 1
ATOM 2584 C C . PRO A 1 317 ? -11.023 13.102 -37.75 1 96.06 317 PRO A C 1
ATOM 2586 O O . PRO A 1 317 ? -10.336 12.211 -37.25 1 96.06 317 PRO A O 1
ATOM 2589 N N . GLU A 1 318 ? -11.328 13.164 -38.969 1 96.5 318 GLU A N 1
ATOM 2590 C CA . GLU A 1 318 ? -10.867 12.125 -39.906 1 96.5 318 GLU A CA 1
ATOM 2591 C C . GLU A 1 318 ? -9.344 12.047 -39.938 1 96.5 318 GLU A C 1
ATOM 2593 O O . GLU A 1 318 ? -8.781 10.969 -40.125 1 96.5 318 GLU A O 1
ATOM 2598 N N . SER A 1 319 ? -8.734 13.164 -39.656 1 96.12 319 SER A N 1
ATOM 2599 C CA . SER A 1 319 ? -7.273 13.219 -39.688 1 96.12 319 SER A CA 1
ATOM 2600 C C . SER A 1 319 ? -6.676 12.305 -38.625 1 96.12 319 SER A C 1
ATOM 2602 O O . SER A 1 319 ? -5.594 11.742 -38.812 1 96.12 319 SER A O 1
ATOM 2604 N N . TRP A 1 320 ? -7.352 12.102 -37.438 1 97.69 320 TRP A N 1
ATOM 2605 C CA . TRP A 1 320 ? -6.875 11.211 -36.375 1 97.69 320 TRP A CA 1
ATOM 2606 C C . TRP A 1 320 ? -6.848 9.766 -36.875 1 97.69 320 TRP A C 1
ATOM 2608 O O . TRP A 1 320 ? -5.891 9.031 -36.625 1 97.69 320 TRP A O 1
ATOM 2618 N N . CYS A 1 321 ? -7.879 9.391 -37.594 1 97.88 321 CYS A N 1
ATOM 2619 C CA . CYS A 1 321 ? -8 8.039 -38.125 1 97.88 321 CYS A CA 1
ATOM 2620 C C . CYS A 1 321 ? -7.016 7.805 -39.281 1 97.88 321 CYS A C 1
ATOM 2622 O O . CYS A 1 321 ? -6.445 6.719 -39.406 1 97.88 321 CYS A O 1
ATOM 2624 N N . ALA A 1 322 ? -6.844 8.875 -40.062 1 97.5 322 ALA A N 1
ATOM 2625 C CA . ALA A 1 322 ? -5.961 8.773 -41.219 1 97.5 322 ALA A CA 1
ATOM 2626 C C . ALA A 1 322 ? -4.52 8.523 -40.781 1 97.5 322 ALA A C 1
ATOM 2628 O O . ALA A 1 322 ? -3.732 7.938 -41.531 1 97.5 322 ALA A O 1
ATOM 2629 N N . GLU A 1 323 ? -4.176 8.867 -39.531 1 97.12 323 GLU A N 1
ATOM 2630 C CA . GLU A 1 323 ? -2.828 8.68 -39 1 97.12 323 GLU A CA 1
ATOM 2631 C C . GLU A 1 323 ? -2.473 7.199 -38.906 1 97.12 323 GLU A C 1
ATOM 2633 O O . GLU A 1 323 ? -1.296 6.84 -38.812 1 97.12 323 GLU A O 1
ATOM 2638 N N . ALA A 1 324 ? -3.438 6.316 -38.938 1 97.69 324 ALA A N 1
ATOM 2639 C CA . ALA A 1 324 ? -3.23 4.875 -38.812 1 97.69 324 ALA A CA 1
ATOM 2640 C C . ALA A 1 324 ? -2.428 4.348 -40 1 97.69 324 ALA A C 1
ATOM 2642 O O . ALA A 1 324 ? -1.829 3.271 -39.938 1 97.69 324 ALA A O 1
ATOM 2643 N N . PHE A 1 325 ? -2.447 5.172 -41.125 1 97.38 325 PHE A N 1
ATOM 2644 C CA . PHE A 1 325 ? -1.789 4.734 -42.344 1 97.38 325 PHE A CA 1
ATOM 2645 C C . PHE A 1 325 ? -0.541 5.566 -42.625 1 97.38 325 PHE A C 1
ATOM 2647 O O . PHE A 1 325 ? 0.05 5.48 -43.688 1 97.38 325 PHE A O 1
ATOM 2654 N N . ASP A 1 326 ? -0.162 6.434 -41.656 1 97 326 ASP A N 1
ATOM 2655 C CA . ASP A 1 326 ? 1.068 7.215 -41.75 1 97 326 ASP A CA 1
ATOM 2656 C C . ASP A 1 326 ? 2.273 6.387 -41.312 1 97 326 ASP A C 1
ATOM 2658 O O . ASP A 1 326 ? 2.318 5.895 -40.156 1 97 326 ASP A O 1
ATOM 2662 N N . GLU A 1 327 ? 3.268 6.281 -42.094 1 96.56 327 GLU A N 1
ATOM 2663 C CA . GLU A 1 327 ? 4.414 5.41 -41.844 1 96.56 327 GLU A CA 1
ATOM 2664 C C . GLU A 1 327 ? 5.168 5.812 -40.594 1 96.56 327 GLU A C 1
ATOM 2666 O O . GLU A 1 327 ? 5.645 4.953 -39.844 1 96.56 327 GLU A O 1
ATOM 2671 N N . GLU A 1 328 ? 5.328 7.062 -40.406 1 96.5 328 GLU A N 1
ATOM 2672 C CA . GLU A 1 328 ? 6.031 7.543 -39.25 1 96.5 328 GLU A CA 1
ATOM 2673 C C . GLU A 1 328 ? 5.27 7.191 -37.969 1 96.5 328 GLU A C 1
ATOM 2675 O O . GLU A 1 328 ? 5.875 6.848 -36.938 1 96.5 328 GLU A O 1
ATOM 2680 N N . LYS A 1 329 ? 3.982 7.23 -37.969 1 96.56 329 LYS A N 1
ATOM 2681 C CA . LYS A 1 329 ? 3.16 6.895 -36.812 1 96.56 329 LYS A CA 1
ATOM 2682 C C . LYS A 1 329 ? 3.168 5.391 -36.562 1 96.56 329 LYS A C 1
ATOM 2684 O O . LYS A 1 329 ? 3.162 4.957 -35.406 1 96.56 329 LYS A O 1
ATOM 2689 N N . ILE A 1 330 ? 3.078 4.656 -37.562 1 96.75 330 ILE A N 1
ATOM 2690 C CA . ILE A 1 330 ? 3.148 3.207 -37.406 1 96.75 330 ILE A CA 1
ATOM 2691 C C . ILE A 1 330 ? 4.449 2.816 -36.719 1 96.75 330 ILE A C 1
ATOM 2693 O O . ILE A 1 330 ? 4.441 2.002 -35.781 1 96.75 330 ILE A O 1
ATOM 2697 N N . LYS A 1 331 ? 5.547 3.414 -37.188 1 96.62 331 LYS A N 1
ATOM 2698 C CA . LYS A 1 331 ? 6.844 3.152 -36.562 1 96.62 331 LYS A CA 1
ATOM 2699 C C . LYS A 1 331 ? 6.859 3.59 -35.094 1 96.62 331 LYS A C 1
ATOM 2701 O O . LYS A 1 331 ? 7.344 2.861 -34.25 1 96.62 331 LYS A O 1
ATOM 2706 N N . SER A 1 332 ? 6.367 4.754 -34.875 1 95.94 332 SER A N 1
ATOM 2707 C CA . SER A 1 332 ? 6.348 5.289 -33.531 1 95.94 332 SER A CA 1
ATOM 2708 C C . SER A 1 332 ? 5.504 4.422 -32.594 1 95.94 332 SER A C 1
ATOM 2710 O O . SER A 1 332 ? 5.891 4.156 -31.469 1 95.94 332 SER A O 1
ATOM 2712 N N . ASP A 1 333 ? 4.371 3.973 -33.031 1 95.81 333 ASP A N 1
ATOM 2713 C CA . ASP A 1 333 ? 3.494 3.127 -32.219 1 95.81 333 ASP A CA 1
ATOM 2714 C C . ASP A 1 333 ? 4.145 1.774 -31.938 1 95.81 333 ASP A C 1
ATOM 2716 O O . ASP A 1 333 ? 3.969 1.21 -30.859 1 95.81 333 ASP A O 1
ATOM 2720 N N . SER A 1 334 ? 4.82 1.305 -32.906 1 95.31 334 SER A N 1
ATOM 2721 C CA . SER A 1 334 ? 5.535 0.047 -32.719 1 95.31 334 SER A CA 1
ATOM 2722 C C . SER A 1 334 ? 6.586 0.172 -31.609 1 95.31 334 SER A C 1
ATOM 2724 O O . SER A 1 334 ? 6.789 -0.761 -30.828 1 95.31 334 SER A O 1
ATOM 2726 N N . ILE A 1 335 ? 7.227 1.241 -31.625 1 95.31 335 ILE A N 1
ATOM 2727 C CA . ILE A 1 335 ? 8.25 1.496 -30.625 1 95.31 335 ILE A CA 1
ATOM 2728 C C . ILE A 1 335 ? 7.598 1.618 -29.25 1 95.31 335 ILE A C 1
ATOM 2730 O O . ILE A 1 335 ? 8.109 1.076 -28.266 1 95.31 335 ILE A O 1
ATOM 2734 N N . VAL A 1 336 ? 6.504 2.275 -29.156 1 94.56 336 VAL A N 1
ATOM 2735 C CA . VAL A 1 336 ? 5.773 2.424 -27.906 1 94.56 336 VAL A CA 1
ATOM 2736 C C . VAL A 1 336 ? 5.348 1.051 -27.391 1 94.56 336 VAL A C 1
ATOM 2738 O O . VAL A 1 336 ? 5.535 0.738 -26.219 1 94.56 336 VAL A O 1
ATOM 2741 N N . ASN A 1 337 ? 4.812 0.26 -28.234 1 94.94 337 ASN A N 1
ATOM 2742 C CA . ASN A 1 337 ? 4.371 -1.075 -27.844 1 94.94 337 ASN A CA 1
ATOM 2743 C C . ASN A 1 337 ? 5.531 -1.933 -27.359 1 94.94 337 ASN A C 1
ATOM 2745 O O . ASN A 1 337 ? 5.402 -2.652 -26.359 1 94.94 337 ASN A O 1
ATOM 2749 N N . ARG A 1 338 ? 6.621 -1.822 -28.062 1 95.69 338 ARG A N 1
ATOM 2750 C CA . ARG A 1 338 ? 7.805 -2.588 -27.688 1 95.69 338 ARG A CA 1
ATOM 2751 C C . ARG A 1 338 ? 8.328 -2.162 -26.328 1 95.69 338 ARG A C 1
ATOM 2753 O O . ARG A 1 338 ? 8.852 -2.984 -25.562 1 95.69 338 ARG A O 1
ATOM 2760 N N . ASN A 1 339 ? 8.141 -0.948 -26 1 95.56 339 ASN A N 1
ATOM 2761 C CA . ASN A 1 339 ? 8.703 -0.39 -24.781 1 95.56 339 ASN A CA 1
ATOM 2762 C C . ASN A 1 339 ? 7.785 -0.632 -23.578 1 95.56 339 ASN A C 1
ATOM 2764 O O . ASN A 1 339 ? 8.195 -0.452 -22.438 1 95.56 339 ASN A O 1
ATOM 2768 N N . MET A 1 340 ? 6.613 -1.113 -23.797 1 95.81 340 MET A N 1
ATOM 2769 C CA . MET A 1 340 ? 5.66 -1.348 -22.719 1 95.81 340 MET A CA 1
ATOM 2770 C C . MET A 1 340 ? 5.977 -2.645 -21.984 1 95.81 340 MET A C 1
ATOM 2772 O O . MET A 1 340 ? 5.633 -2.797 -20.812 1 95.81 340 MET A O 1
ATOM 2776 N N . ASP A 1 341 ? 6.684 -3.562 -22.641 1 97.31 341 ASP A N 1
ATOM 2777 C CA . ASP A 1 341 ? 6.879 -4.891 -22.062 1 97.31 341 ASP A CA 1
ATOM 2778 C C . ASP A 1 341 ? 8.352 -5.305 -22.125 1 97.31 341 ASP A C 1
ATOM 2780 O O . ASP A 1 341 ? 9.156 -4.645 -22.781 1 97.31 341 ASP A O 1
ATOM 2784 N N . ILE A 1 342 ? 8.688 -6.305 -21.406 1 98.12 342 ILE A N 1
ATOM 2785 C CA . ILE A 1 342 ? 10.047 -6.84 -21.375 1 98.12 342 ILE A CA 1
ATOM 2786 C C . ILE A 1 342 ? 10.109 -8.117 -22.203 1 98.12 342 ILE A C 1
ATOM 2788 O O . ILE A 1 342 ? 9.344 -9.055 -21.969 1 98.12 342 ILE A O 1
ATOM 2792 N N . TYR A 1 343 ? 10.984 -8.172 -23.141 1 98.06 343 TYR A N 1
ATOM 2793 C CA . TYR A 1 343 ? 11.188 -9.328 -24.016 1 98.06 343 TYR A CA 1
ATOM 2794 C C . TYR A 1 343 ? 12.469 -10.062 -23.656 1 98.06 343 TYR A C 1
ATOM 2796 O O . TYR A 1 343 ? 13.383 -9.484 -23.062 1 98.06 343 TYR A O 1
ATOM 2804 N N . THR A 1 344 ? 12.555 -11.375 -24 1 97.94 344 THR A N 1
ATOM 2805 C CA . THR A 1 344 ? 13.773 -12.148 -23.75 1 97.94 344 THR A CA 1
ATOM 2806 C C . THR A 1 344 ? 14.977 -11.484 -24.406 1 97.94 344 THR A C 1
ATOM 2808 O O . THR A 1 344 ? 16.094 -11.539 -23.891 1 97.94 344 THR A O 1
ATOM 2811 N N . GLU A 1 345 ? 14.766 -10.805 -25.5 1 96.5 345 GLU A N 1
ATOM 2812 C CA . GLU A 1 345 ? 15.836 -10.102 -26.203 1 96.5 345 GLU A CA 1
ATOM 2813 C C . GLU A 1 345 ? 16.406 -8.977 -25.344 1 96.5 345 GLU A C 1
ATOM 2815 O O . GLU A 1 345 ? 17.609 -8.68 -25.422 1 96.5 345 GLU A O 1
ATOM 2820 N N . ASP A 1 346 ? 15.539 -8.289 -24.594 1 97.5 346 ASP A N 1
ATOM 2821 C CA . ASP A 1 346 ? 16 -7.25 -23.688 1 97.5 346 ASP A CA 1
ATOM 2822 C C . ASP A 1 346 ? 16.906 -7.836 -22.594 1 97.5 346 ASP A C 1
ATOM 2824 O O . ASP A 1 346 ? 17.953 -7.262 -22.281 1 97.5 346 ASP A O 1
ATOM 2828 N N . ILE A 1 347 ? 16.516 -8.953 -22.062 1 97.62 347 ILE A N 1
ATOM 2829 C CA . ILE A 1 347 ? 17.188 -9.586 -20.938 1 97.62 347 ILE A CA 1
ATOM 2830 C C . ILE A 1 347 ? 18.578 -10.055 -21.344 1 97.62 347 ILE A C 1
ATOM 2832 O O . ILE A 1 347 ? 19.531 -9.977 -20.562 1 97.62 347 ILE A O 1
ATOM 2836 N N . ARG A 1 348 ? 18.75 -10.523 -22.5 1 94.56 348 ARG A N 1
ATOM 2837 C CA . ARG A 1 348 ? 20 -11.078 -22.984 1 94.56 348 ARG A CA 1
ATOM 2838 C C . ARG A 1 348 ? 21.078 -10.008 -23.047 1 94.56 348 ARG A C 1
ATOM 2840 O O . ARG A 1 348 ? 22.281 -10.32 -23.094 1 94.56 348 ARG A O 1
ATOM 2847 N N . LEU A 1 349 ? 20.641 -8.781 -22.984 1 94.06 349 LEU A N 1
ATOM 2848 C CA . LEU A 1 349 ? 21.594 -7.676 -23.016 1 94.06 349 LEU A CA 1
ATOM 2849 C C . LEU A 1 349 ? 22.016 -7.27 -21.609 1 94.06 349 LEU A C 1
ATOM 2851 O O . LEU A 1 349 ? 22.875 -6.395 -21.438 1 94.06 349 LEU A O 1
ATOM 2855 N N . LEU A 1 350 ? 21.531 -7.949 -20.641 1 96.56 350 LEU A N 1
ATOM 2856 C CA . LEU A 1 350 ? 21.688 -7.496 -19.266 1 96.56 350 LEU A CA 1
ATOM 2857 C C . LEU A 1 350 ? 22.656 -8.398 -18.5 1 96.56 350 LEU A C 1
ATOM 2859 O O . LEU A 1 350 ? 23.125 -9.414 -19.047 1 96.56 350 LEU A O 1
ATOM 2863 N N . THR A 1 351 ? 22.922 -7.938 -17.375 1 96.62 351 THR A N 1
ATOM 2864 C CA . THR A 1 351 ? 23.594 -8.703 -16.328 1 96.62 351 THR A CA 1
ATOM 2865 C C . THR A 1 351 ? 22.719 -8.805 -15.086 1 96.62 351 THR A C 1
ATOM 2867 O O . THR A 1 351 ? 22.969 -8.125 -14.086 1 96.62 351 THR A O 1
ATOM 2870 N N . PRO A 1 352 ? 21.734 -9.75 -15.125 1 97.44 352 PRO A N 1
ATOM 2871 C CA . PRO A 1 352 ? 20.812 -9.844 -13.977 1 97.44 352 PRO A CA 1
ATOM 2872 C C . PRO A 1 352 ? 21.531 -10.281 -12.695 1 97.44 352 PRO A C 1
ATOM 2874 O O . PRO A 1 352 ? 22.328 -11.227 -12.719 1 97.44 352 PRO A O 1
ATOM 2877 N N . ASN A 1 353 ? 21.203 -9.633 -11.586 1 97.5 353 ASN A N 1
ATOM 2878 C CA . ASN A 1 353 ? 22 -9.891 -10.398 1 97.5 353 ASN A CA 1
ATOM 2879 C C . ASN A 1 353 ? 21.156 -10.453 -9.258 1 97.5 353 ASN A C 1
ATOM 2881 O O . ASN A 1 353 ? 21.688 -10.938 -8.258 1 97.5 353 ASN A O 1
ATOM 2885 N N . ALA A 1 354 ? 19.812 -10.367 -9.328 1 98.06 354 ALA A N 1
ATOM 2886 C CA . ALA A 1 354 ? 19 -10.992 -8.281 1 98.06 354 ALA A CA 1
ATOM 2887 C C . ALA A 1 354 ? 19.297 -12.484 -8.195 1 98.06 354 ALA A C 1
ATOM 2889 O O . ALA A 1 354 ? 19.109 -13.219 -9.172 1 98.06 354 ALA A O 1
ATOM 2890 N N . ARG A 1 355 ? 19.703 -12.914 -7.066 1 98.19 355 ARG A N 1
ATOM 2891 C CA . ARG A 1 355 ? 20.062 -14.32 -6.934 1 98.19 355 ARG A CA 1
ATOM 2892 C C . ARG A 1 355 ? 18.844 -15.219 -7.184 1 98.19 355 ARG A C 1
ATOM 2894 O O . ARG A 1 355 ? 18.984 -16.312 -7.73 1 98.19 355 ARG A O 1
ATOM 2901 N N . PHE A 1 356 ? 17.688 -14.773 -6.734 1 98.38 356 PHE A N 1
ATOM 2902 C CA . PHE A 1 356 ? 16.438 -15.516 -6.934 1 98.38 356 PHE A CA 1
ATOM 2903 C C . PHE A 1 356 ? 15.352 -14.602 -7.477 1 98.38 356 PHE A C 1
ATOM 2905 O O . PHE A 1 356 ? 15.109 -13.523 -6.93 1 98.38 356 PHE A O 1
ATOM 2912 N N . ILE A 1 357 ? 14.664 -15 -8.555 1 98.5 357 ILE A N 1
ATOM 2913 C CA . ILE A 1 357 ? 13.547 -14.266 -9.141 1 98.5 357 ILE A CA 1
ATOM 2914 C C . ILE A 1 357 ? 12.305 -15.148 -9.172 1 98.5 357 ILE A C 1
ATOM 2916 O O . ILE A 1 357 ? 12.344 -16.266 -9.672 1 98.5 357 ILE A O 1
ATOM 2920 N N . LEU A 1 358 ? 11.25 -14.672 -8.602 1 97.5 358 LEU A N 1
ATOM 2921 C CA . LEU A 1 358 ? 9.961 -15.352 -8.625 1 97.5 358 LEU A CA 1
ATOM 2922 C C . LEU A 1 358 ? 9 -14.664 -9.594 1 97.5 358 LEU A C 1
ATOM 2924 O O . LEU A 1 358 ? 8.719 -13.469 -9.445 1 97.5 358 LEU A O 1
ATOM 2928 N N . PHE A 1 359 ? 8.523 -15.438 -10.586 1 96.38 359 PHE A N 1
ATOM 2929 C CA . PHE A 1 359 ? 7.559 -14.922 -11.547 1 96.38 359 PHE A CA 1
ATOM 2930 C C . PHE A 1 359 ? 6.156 -15.438 -11.234 1 96.38 359 PHE A C 1
ATOM 2932 O O . PHE A 1 359 ? 5.84 -16.594 -11.5 1 96.38 359 PHE A O 1
ATOM 2939 N N . ASP A 1 360 ? 5.375 -14.617 -10.672 1 94.38 360 ASP A N 1
ATOM 2940 C CA . ASP A 1 360 ? 3.934 -14.852 -10.602 1 94.38 360 ASP A CA 1
ATOM 2941 C C . ASP A 1 360 ? 3.238 -14.352 -11.867 1 94.38 360 ASP A C 1
ATOM 2943 O O . ASP A 1 360 ? 2.635 -13.273 -11.867 1 94.38 360 ASP A O 1
ATOM 2947 N N . ALA A 1 361 ? 3.404 -15.117 -12.938 1 93.88 361 ALA A N 1
ATOM 2948 C CA . ALA A 1 361 ? 2.965 -14.742 -14.281 1 93.88 361 ALA A CA 1
ATOM 2949 C C . ALA A 1 361 ? 2.707 -15.984 -15.133 1 93.88 361 ALA A C 1
ATOM 2951 O O . ALA A 1 361 ? 3.396 -17 -15 1 93.88 361 ALA A O 1
ATOM 2952 N N . CYS A 1 362 ? 1.83 -15.852 -16 1 94.5 362 CYS A N 1
ATOM 2953 C CA . CYS A 1 362 ? 1.523 -16.922 -16.953 1 94.5 362 CYS A CA 1
ATOM 2954 C C . CYS A 1 362 ? 2.695 -17.156 -17.891 1 94.5 362 CYS A C 1
ATOM 2956 O O . CYS A 1 362 ? 3.295 -16.219 -18.406 1 94.5 362 CYS A O 1
ATOM 2958 N N . PHE A 1 363 ? 3.09 -18.406 -18.047 1 97.06 363 PHE A N 1
ATOM 2959 C CA . PHE A 1 363 ? 3.904 -18.953 -19.125 1 97.06 363 PHE A CA 1
ATOM 2960 C C . PHE A 1 363 ? 5.355 -18.516 -18.984 1 97.06 363 PHE A C 1
ATOM 2962 O O . PHE A 1 363 ? 6.219 -18.938 -19.75 1 97.06 363 PHE A O 1
ATOM 2969 N N . ASN A 1 364 ? 5.664 -17.672 -18 1 97.19 364 ASN A N 1
ATOM 2970 C CA . ASN A 1 364 ? 7.035 -17.203 -17.859 1 97.19 364 ASN A CA 1
ATOM 2971 C C . ASN A 1 364 ? 7.988 -18.328 -17.484 1 97.19 364 ASN A C 1
ATOM 2973 O O . ASN A 1 364 ? 9.203 -18.172 -17.578 1 97.19 364 ASN A O 1
ATOM 2977 N N . GLY A 1 365 ? 7.469 -19.453 -16.984 1 97.62 365 GLY A N 1
ATOM 2978 C CA . GLY A 1 365 ? 8.273 -20.594 -16.594 1 97.62 365 GLY A CA 1
ATOM 2979 C C . GLY A 1 365 ? 8.266 -21.703 -17.641 1 97.62 365 GLY A C 1
ATOM 2980 O O . GLY A 1 365 ? 8.5 -22.859 -17.328 1 97.62 365 GLY A O 1
ATOM 2981 N N . SER A 1 366 ? 8.039 -21.344 -18.922 1 98.06 366 SER A N 1
ATOM 2982 C CA . SER A 1 366 ? 7.949 -22.297 -20.016 1 98.06 366 SER A CA 1
ATOM 2983 C C . SER A 1 366 ? 9.32 -22.859 -20.359 1 98.06 366 SER A C 1
ATOM 2985 O O . SER A 1 366 ? 9.766 -22.75 -21.516 1 98.06 366 SER A O 1
ATOM 2987 N N . PHE A 1 367 ? 9.867 -23.578 -19.422 1 97.06 367 PHE A N 1
ATOM 2988 C CA . PHE A 1 367 ? 11.227 -24.094 -19.547 1 97.06 367 PHE A CA 1
ATOM 2989 C C . PHE A 1 367 ? 11.328 -25.078 -20.719 1 97.06 367 PHE A C 1
ATOM 2991 O O . PHE A 1 367 ? 12.422 -25.359 -21.219 1 97.06 367 PHE A O 1
ATOM 2998 N N . HIS A 1 368 ? 10.195 -25.672 -21.156 1 97.31 368 HIS A N 1
ATOM 2999 C CA . HIS A 1 368 ? 10.156 -26.719 -22.172 1 97.31 368 HIS A CA 1
ATOM 3000 C C . HIS A 1 368 ? 10.344 -26.125 -23.562 1 97.31 368 HIS A C 1
ATOM 3002 O O . HIS A 1 368 ? 10.586 -26.859 -24.531 1 97.31 368 HIS A O 1
ATOM 3008 N N . LEU A 1 369 ? 10.227 -24.828 -23.656 1 97.62 369 LEU A N 1
ATOM 3009 C CA . LEU A 1 369 ? 10.367 -24.188 -24.953 1 97.62 369 LEU A CA 1
ATOM 3010 C C . LEU A 1 369 ? 11.812 -23.766 -25.203 1 97.62 369 LEU A C 1
ATOM 3012 O O . LEU A 1 369 ? 12.609 -23.688 -24.266 1 97.62 369 LEU A O 1
ATOM 3016 N N . ASP A 1 370 ? 12.102 -23.5 -26.469 1 96.62 370 ASP A N 1
ATOM 3017 C CA . ASP A 1 370 ? 13.461 -23.172 -26.891 1 96.62 370 ASP A CA 1
ATOM 3018 C C . ASP A 1 370 ? 13.914 -21.828 -26.297 1 96.62 370 ASP A C 1
ATOM 3020 O O . ASP A 1 370 ? 15.094 -21.656 -26 1 96.62 370 ASP A O 1
ATOM 3024 N N . ASP A 1 371 ? 12.984 -20.922 -26.203 1 97.31 371 ASP A N 1
ATOM 3025 C CA . ASP A 1 371 ? 13.203 -19.609 -25.609 1 97.31 371 ASP A CA 1
ATOM 3026 C C . ASP A 1 371 ? 12.141 -19.297 -24.562 1 97.31 371 ASP A C 1
ATOM 3028 O O . ASP A 1 371 ? 10.961 -19.609 -24.75 1 97.31 371 ASP A O 1
ATOM 3032 N N . ASN A 1 372 ? 12.578 -18.812 -23.469 1 98.19 372 ASN A N 1
ATOM 3033 C CA . ASN A 1 372 ? 11.648 -18.5 -22.375 1 98.19 372 ASN A CA 1
ATOM 3034 C C . ASN A 1 372 ? 12.242 -17.5 -21.406 1 98.19 372 ASN A C 1
ATOM 3036 O O . ASN A 1 372 ? 13.453 -17.281 -21.375 1 98.19 372 ASN A O 1
ATOM 3040 N N . ILE A 1 373 ? 11.414 -16.891 -20.578 1 98.44 373 ILE A N 1
ATOM 3041 C CA . ILE A 1 373 ? 11.773 -15.828 -19.641 1 98.44 373 ILE A CA 1
ATOM 3042 C C . ILE A 1 373 ? 12.688 -16.375 -18.562 1 98.44 373 ILE A C 1
ATOM 3044 O O . ILE A 1 373 ? 13.758 -15.812 -18.297 1 98.44 373 ILE A O 1
ATOM 3048 N N . VAL A 1 374 ? 12.344 -17.422 -17.875 1 98 374 VAL A N 1
ATOM 3049 C CA . VAL A 1 374 ? 13.109 -17.922 -16.75 1 98 374 VAL A CA 1
ATOM 3050 C C . VAL A 1 374 ? 14.516 -18.312 -17.203 1 98 374 VAL A C 1
ATOM 3052 O O . VAL A 1 374 ? 15.5 -18.031 -16.516 1 98 374 VAL A O 1
ATOM 3055 N N . GLY A 1 375 ? 14.656 -18.938 -18.359 1 97.38 375 GLY A N 1
ATOM 3056 C CA . GLY A 1 375 ? 15.961 -19.281 -18.891 1 97.38 375 GLY A CA 1
ATOM 3057 C C . GLY A 1 375 ? 16.797 -18.078 -19.266 1 97.38 375 GLY A C 1
ATOM 3058 O O . GLY A 1 375 ? 18.016 -18.078 -19.062 1 97.38 375 GLY A O 1
ATOM 3059 N N . SER A 1 376 ? 16.156 -17.062 -19.766 1 97.56 376 SER A N 1
ATOM 3060 C CA . SER A 1 376 ? 16.875 -15.867 -20.188 1 97.56 376 SER A CA 1
ATOM 3061 C C . SER A 1 376 ? 17.562 -15.188 -19.016 1 97.56 376 SER A C 1
ATOM 3063 O O . SER A 1 376 ? 18.625 -14.586 -19.172 1 97.56 376 SER A O 1
ATOM 3065 N N . TYR A 1 377 ? 17.016 -15.297 -17.875 1 98 377 TYR A N 1
ATOM 3066 C CA . TYR A 1 377 ? 17.594 -14.656 -16.703 1 98 377 TYR A CA 1
ATOM 3067 C C . TYR A 1 377 ? 18.766 -15.461 -16.172 1 98 377 TYR A C 1
ATOM 3069 O O . TYR A 1 377 ? 19.828 -14.906 -15.875 1 98 377 TYR A O 1
ATOM 3077 N N . ILE A 1 378 ? 18.688 -16.781 -16.094 1 97.25 378 ILE A N 1
ATOM 3078 C CA . ILE A 1 378 ? 19.703 -17.531 -15.367 1 97.25 378 ILE A CA 1
ATOM 3079 C C . ILE A 1 378 ? 20.875 -17.828 -16.297 1 97.25 378 ILE A C 1
ATOM 3081 O O . ILE A 1 378 ? 22.016 -17.969 -15.836 1 97.25 378 ILE A O 1
ATOM 3085 N N . PHE A 1 379 ? 20.703 -17.938 -17.625 1 97.31 379 PHE A N 1
ATOM 3086 C CA . PHE A 1 379 ? 21.797 -18.297 -18.516 1 97.31 379 PHE A CA 1
ATOM 3087 C C . PHE A 1 379 ? 22.5 -17.047 -19.047 1 97.31 379 PHE A C 1
ATOM 3089 O O . PHE A 1 379 ? 23.297 -17.125 -19.984 1 97.31 379 PHE A O 1
ATOM 3096 N N . ASN A 1 380 ? 22.234 -15.945 -18.469 1 94.62 380 ASN A N 1
ATOM 3097 C CA . ASN A 1 380 ? 22.938 -14.695 -18.75 1 94.62 380 ASN A CA 1
ATOM 3098 C C . ASN A 1 380 ? 24.078 -14.453 -17.766 1 94.62 380 ASN A C 1
ATOM 3100 O O . ASN A 1 380 ? 24.188 -15.172 -16.766 1 94.62 380 ASN A O 1
ATOM 3104 N N . LYS A 1 381 ? 24.875 -13.469 -18.188 1 93.38 381 LYS A N 1
ATOM 3105 C CA . LYS A 1 381 ? 25.906 -13.062 -17.234 1 93.38 381 LYS A CA 1
ATOM 3106 C C . LYS A 1 381 ? 25.297 -12.477 -15.977 1 93.38 381 LYS A C 1
ATOM 3108 O O . LYS A 1 381 ? 24.078 -12.227 -15.93 1 93.38 381 LYS A O 1
ATOM 3113 N N . GLY A 1 382 ? 26.031 -12.422 -14.93 1 95.44 382 GLY A N 1
ATOM 3114 C CA . GLY A 1 382 ? 25.547 -11.875 -13.672 1 95.44 382 GLY A CA 1
ATOM 3115 C C . GLY A 1 382 ? 25.516 -12.898 -12.555 1 95.44 382 GLY A C 1
ATOM 3116 O O . GLY A 1 382 ? 26.375 -13.766 -12.477 1 95.44 382 GLY A O 1
ATOM 3117 N N . LYS A 1 383 ? 24.438 -12.664 -11.633 1 97.19 383 LYS A N 1
ATOM 3118 C CA . LYS A 1 383 ? 24.484 -13.469 -10.422 1 97.19 383 LYS A CA 1
ATOM 3119 C C . LYS A 1 383 ? 23.188 -14.258 -10.219 1 97.19 383 LYS A C 1
ATOM 3121 O O . LYS A 1 383 ? 23.031 -14.938 -9.211 1 97.19 383 LYS A O 1
ATOM 3126 N N . THR A 1 384 ? 22.25 -14.172 -11.156 1 98.12 384 THR A N 1
ATOM 3127 C CA . THR A 1 384 ? 20.984 -14.875 -10.992 1 98.12 384 THR A CA 1
ATOM 3128 C C . THR A 1 384 ? 21.188 -16.391 -11.062 1 98.12 384 THR A C 1
ATOM 3130 O O . THR A 1 384 ? 21.703 -16.906 -12.055 1 98.12 384 THR A O 1
ATOM 3133 N N . ILE A 1 385 ? 20.719 -17.078 -10.023 1 96.62 385 ILE A N 1
ATOM 3134 C CA . ILE A 1 385 ? 21.031 -18.5 -9.875 1 96.62 385 ILE A CA 1
ATOM 3135 C C . ILE A 1 385 ? 19.766 -19.328 -10.023 1 96.62 385 ILE A C 1
ATOM 3137 O O . ILE A 1 385 ? 19.828 -20.5 -10.414 1 96.62 385 ILE A O 1
ATOM 3141 N N . ALA A 1 386 ? 18.641 -18.734 -9.633 1 98.19 386 ALA A N 1
ATOM 3142 C CA . ALA A 1 386 ? 17.391 -19.5 -9.641 1 98.19 386 ALA A CA 1
ATOM 3143 C C . ALA A 1 386 ? 16.203 -18.609 -10.008 1 98.19 386 ALA A C 1
ATOM 3145 O O . ALA A 1 386 ? 16.156 -17.438 -9.633 1 98.19 386 ALA A O 1
ATOM 3146 N N . THR A 1 387 ? 15.297 -19.141 -10.75 1 98.38 387 THR A N 1
ATOM 3147 C CA . THR A 1 387 ? 14.023 -18.516 -11.094 1 98.38 387 THR A CA 1
ATOM 3148 C C . THR A 1 387 ? 12.875 -19.516 -10.914 1 98.38 387 THR A C 1
ATOM 3150 O O . THR A 1 387 ? 13.078 -20.719 -10.953 1 98.38 387 THR A O 1
ATOM 3153 N N . MET A 1 388 ? 11.766 -19.047 -10.602 1 97.69 388 MET A N 1
ATOM 3154 C CA . MET A 1 388 ? 10.555 -19.844 -10.516 1 97.69 388 MET A CA 1
ATOM 3155 C C . MET A 1 388 ? 9.445 -19.25 -11.375 1 97.69 388 MET A C 1
ATOM 3157 O O . MET A 1 388 ? 9.227 -18.031 -11.352 1 97.69 388 MET A O 1
ATOM 3161 N N . GLY A 1 389 ? 8.797 -20.031 -12.188 1 96.81 389 GLY A N 1
ATOM 3162 C CA . GLY A 1 389 ? 7.719 -19.562 -13.039 1 96.81 389 GLY A CA 1
ATOM 3163 C C . GLY A 1 389 ? 6.758 -20.656 -13.453 1 96.81 389 GLY A C 1
ATOM 3164 O O . GLY A 1 389 ? 6.941 -21.812 -13.086 1 96.81 389 GLY A O 1
ATOM 3165 N N . CYS A 1 390 ? 5.754 -20.312 -14.227 1 97 390 CYS A N 1
ATOM 3166 C CA . CYS A 1 390 ? 4.699 -21.25 -14.617 1 97 390 CYS A CA 1
ATOM 3167 C C . CYS A 1 390 ? 4.828 -21.625 -16.094 1 97 390 CYS A C 1
ATOM 3169 O O . CYS A 1 390 ? 5.117 -20.781 -16.938 1 97 390 CYS A O 1
ATOM 3171 N N . THR A 1 391 ? 4.535 -22.859 -16.391 1 97.62 391 THR A N 1
ATOM 3172 C CA . THR A 1 391 ? 4.672 -23.359 -17.75 1 97.62 391 THR A CA 1
ATOM 3173 C C . THR A 1 391 ? 3.434 -23.031 -18.578 1 97.62 391 THR A C 1
ATOM 3175 O O . THR A 1 391 ? 3.49 -23.016 -19.812 1 97.62 391 THR A O 1
ATOM 3178 N N . VAL A 1 392 ? 2.303 -22.828 -17.875 1 96.31 392 VAL A N 1
ATOM 3179 C CA . VAL A 1 392 ? 1.044 -22.484 -18.516 1 96.31 392 VAL A CA 1
ATOM 3180 C C . VAL A 1 392 ? 0.395 -21.312 -17.781 1 96.31 392 VAL A C 1
ATOM 3182 O O . VAL A 1 392 ? 1.057 -20.609 -17 1 96.31 392 VAL A O 1
ATOM 3185 N N . ASN A 1 393 ? -0.822 -21.047 -18.109 1 93.25 393 ASN A N 1
ATOM 3186 C CA . ASN A 1 393 ? -1.524 -19.969 -17.438 1 93.25 393 ASN A CA 1
ATOM 3187 C C . ASN A 1 393 ? -1.785 -20.297 -15.961 1 93.25 393 ASN A C 1
ATOM 3189 O O . ASN A 1 393 ? -1.918 -21.469 -15.602 1 93.25 393 ASN A O 1
ATOM 3193 N N . THR A 1 394 ? -1.762 -19.312 -15.164 1 89.69 394 THR A N 1
ATOM 3194 C CA . THR A 1 394 ? -1.97 -19.453 -13.727 1 89.69 394 THR A CA 1
ATOM 3195 C C . THR A 1 394 ? -2.971 -18.422 -13.227 1 89.69 394 THR A C 1
ATOM 3197 O O . THR A 1 394 ? -3.254 -17.438 -13.914 1 89.69 394 THR A O 1
ATOM 3200 N N . ILE A 1 395 ? -3.508 -18.781 -12.062 1 83.12 395 ILE A N 1
ATOM 3201 C CA . ILE A 1 395 ? -4.34 -17.781 -11.414 1 83.12 395 ILE A CA 1
ATOM 3202 C C . ILE A 1 395 ? -3.453 -16.734 -10.742 1 83.12 395 ILE A C 1
ATOM 3204 O O . ILE A 1 395 ? -2.445 -17.078 -10.117 1 83.12 395 ILE A O 1
ATOM 3208 N N . GLN A 1 396 ? -3.617 -15.492 -10.977 1 69.94 396 GLN A N 1
ATOM 3209 C CA . GLN A 1 396 ? -2.76 -14.461 -10.414 1 69.94 396 GLN A CA 1
ATOM 3210 C C . GLN A 1 396 ? -2.971 -14.336 -8.906 1 69.94 396 GLN A C 1
ATOM 3212 O O . GLN A 1 396 ? -2.07 -13.914 -8.18 1 69.94 396 GLN A O 1
ATOM 3217 N N . ASP A 1 397 ? -4.109 -14.758 -8.445 1 69.38 397 ASP A N 1
ATOM 3218 C CA . ASP A 1 397 ? -4.461 -14.609 -7.031 1 69.38 397 ASP A CA 1
ATOM 3219 C C . ASP A 1 397 ? -3.988 -15.812 -6.219 1 69.38 397 ASP A C 1
ATOM 3221 O O . ASP A 1 397 ? -4.754 -16.375 -5.434 1 69.38 397 ASP A O 1
ATOM 3225 N N . LYS A 1 398 ? -2.789 -16.062 -6.508 1 82 398 LYS A N 1
ATOM 3226 C CA . LYS A 1 398 ? -2.307 -17.141 -5.641 1 82 398 LYS A CA 1
ATOM 3227 C C . LYS A 1 398 ? -1.457 -16.578 -4.504 1 82 398 LYS A C 1
ATOM 3229 O O . LYS A 1 398 ? -1.354 -15.359 -4.336 1 82 398 LYS A O 1
ATOM 3234 N N . TRP A 1 399 ? -1.033 -17.078 -3.518 1 90.31 399 TRP A N 1
ATOM 3235 C CA . TRP A 1 399 ? -0.132 -16.766 -2.414 1 90.31 399 TRP A CA 1
ATOM 3236 C C . TRP A 1 399 ? 1.298 -17.172 -2.742 1 90.31 399 TRP A C 1
ATOM 3238 O O . TRP A 1 399 ? 1.87 -18.031 -2.066 1 90.31 399 TRP A O 1
ATOM 3248 N N . PRO A 1 400 ? 1.898 -16.453 -3.818 1 91.44 400 PRO A N 1
ATOM 3249 C CA . PRO A 1 400 ? 3.18 -16.922 -4.348 1 91.44 400 PRO A CA 1
ATOM 3250 C C . PRO A 1 400 ? 4.316 -16.812 -3.33 1 91.44 400 PRO A C 1
ATOM 3252 O O . PRO A 1 400 ? 5.328 -17.5 -3.451 1 91.44 400 PRO A O 1
ATOM 3255 N N . ASP A 1 401 ? 4.199 -15.945 -2.377 1 94 401 ASP A N 1
ATOM 3256 C CA . ASP A 1 401 ? 5.297 -15.727 -1.439 1 94 401 ASP A CA 1
ATOM 3257 C C . ASP A 1 401 ? 4.984 -16.344 -0.076 1 94 401 ASP A C 1
ATOM 3259 O O . ASP A 1 401 ? 5.391 -15.812 0.958 1 94 401 ASP A O 1
ATOM 3263 N N . GLU A 1 402 ? 4.145 -17.438 -0.13 1 95.62 402 GLU A N 1
ATOM 3264 C CA . GLU A 1 402 ? 3.959 -18.281 1.047 1 95.62 402 GLU A CA 1
ATOM 3265 C C . GLU A 1 402 ? 5.297 -18.812 1.56 1 95.62 402 GLU A C 1
ATOM 3267 O O . GLU A 1 402 ? 6.086 -19.375 0.794 1 95.62 402 GLU A O 1
ATOM 3272 N N . PHE A 1 403 ? 5.691 -18.547 2.836 1 97.81 403 PHE A N 1
ATOM 3273 C CA . PHE A 1 403 ? 6.871 -19.062 3.527 1 97.81 403 PHE A CA 1
ATOM 3274 C C . PHE A 1 403 ? 8.125 -18.344 3.047 1 97.81 403 PHE A C 1
ATOM 3276 O O . PHE A 1 403 ? 9.242 -18.828 3.268 1 97.81 403 PHE A O 1
ATOM 3283 N N . LEU A 1 404 ? 8.047 -17.25 2.32 1 98 404 LEU A N 1
ATOM 3284 C CA . LEU A 1 404 ? 9.195 -16.578 1.723 1 98 404 LEU A CA 1
ATOM 3285 C C . LEU A 1 404 ? 10.219 -16.203 2.787 1 98 404 LEU A C 1
ATOM 3287 O O . LEU A 1 404 ? 11.422 -16.203 2.525 1 98 404 LEU A O 1
ATOM 3291 N N . GLY A 1 405 ? 9.727 -15.914 4 1 98.19 405 GLY A N 1
ATOM 3292 C CA . GLY A 1 405 ? 10.602 -15.477 5.078 1 98.19 405 GLY A CA 1
ATOM 3293 C C . GLY A 1 405 ? 11.617 -16.531 5.488 1 98.19 405 GLY A C 1
ATOM 3294 O O . GLY A 1 405 ? 12.68 -16.203 6.027 1 98.19 405 GLY A O 1
ATOM 3295 N N . LEU A 1 406 ? 11.336 -17.781 5.203 1 98.44 406 LEU A N 1
ATOM 3296 C CA . LEU A 1 406 ? 12.219 -18.875 5.609 1 98.44 406 LEU A CA 1
ATOM 3297 C C . LEU A 1 406 ? 13.477 -18.906 4.75 1 98.44 406 LEU A C 1
ATOM 3299 O O . LEU A 1 406 ? 14.469 -19.531 5.121 1 98.44 406 LEU A O 1
ATOM 3303 N N . LEU A 1 407 ? 13.484 -18.234 3.584 1 98.31 407 LEU A N 1
ATOM 3304 C CA . LEU A 1 407 ? 14.703 -18.094 2.791 1 98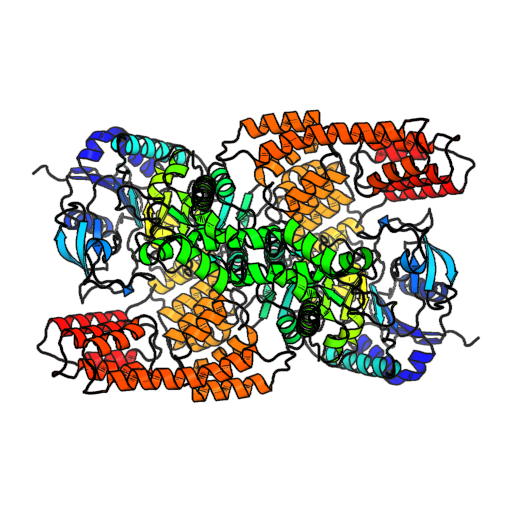.31 407 LEU A CA 1
ATOM 3305 C C . LEU A 1 407 ? 15.789 -17.359 3.576 1 98.31 407 LEU A C 1
ATOM 3307 O O . LEU A 1 407 ? 16.969 -17.672 3.426 1 98.31 407 LEU A O 1
ATOM 3311 N N . ALA A 1 408 ? 15.375 -16.438 4.43 1 98 408 ALA A N 1
ATOM 3312 C CA . ALA A 1 408 ? 16.328 -15.688 5.242 1 98 408 ALA A CA 1
ATOM 3313 C C . ALA A 1 408 ? 16.859 -16.531 6.391 1 98 408 ALA A C 1
ATOM 3315 O O . ALA A 1 408 ? 17.844 -16.172 7.039 1 98 408 ALA A O 1
ATOM 3316 N N . ALA A 1 409 ? 16.219 -17.688 6.621 1 97.56 409 ALA A N 1
ATOM 3317 C CA . ALA A 1 409 ? 16.625 -18.594 7.695 1 97.56 409 ALA A CA 1
ATOM 3318 C C . ALA A 1 409 ? 17.5 -19.719 7.16 1 97.56 409 ALA A C 1
ATOM 3320 O O . ALA A 1 409 ? 17.75 -20.719 7.855 1 97.56 409 ALA A O 1
ATOM 3321 N N . GLY A 1 410 ? 17.938 -19.625 5.879 1 97.19 410 GLY A N 1
ATOM 3322 C CA . GLY A 1 410 ? 18.828 -20.625 5.309 1 97.19 410 GLY A CA 1
ATOM 3323 C C . GLY A 1 410 ? 18.109 -21.703 4.539 1 97.19 410 GLY A C 1
ATOM 3324 O O . GLY A 1 410 ? 18.719 -22.703 4.133 1 97.19 410 GLY A O 1
ATOM 3325 N N . MET A 1 411 ? 16.828 -21.516 4.344 1 98.06 411 MET A N 1
ATOM 3326 C CA . MET A 1 411 ? 16.078 -22.5 3.566 1 98.06 411 MET A CA 1
ATOM 3327 C C . MET A 1 411 ? 16.547 -22.531 2.117 1 98.06 411 MET A C 1
ATOM 3329 O O . MET A 1 411 ? 16.766 -21.484 1.509 1 98.06 411 MET A O 1
ATOM 3333 N N . ARG A 1 412 ? 16.797 -23.719 1.617 1 98.06 412 ARG A N 1
ATOM 3334 C CA . ARG A 1 412 ? 17.109 -23.875 0.203 1 98.06 412 ARG A CA 1
ATOM 3335 C C . ARG A 1 412 ? 15.93 -23.484 -0.677 1 98.06 412 ARG A C 1
ATOM 3337 O O . ARG A 1 412 ? 14.781 -23.766 -0.334 1 98.06 412 ARG A O 1
ATOM 3344 N N . ILE A 1 413 ? 16.156 -22.906 -1.822 1 98.19 413 ILE A N 1
ATOM 3345 C CA . ILE A 1 413 ? 15.094 -22.469 -2.717 1 98.19 413 ILE A CA 1
ATOM 3346 C C . ILE A 1 413 ? 14.25 -23.656 -3.141 1 98.19 413 ILE A C 1
ATOM 3348 O O . ILE A 1 413 ? 13.031 -23.547 -3.314 1 98.19 413 ILE A O 1
ATOM 3352 N N . GLY A 1 414 ? 14.883 -24.797 -3.26 1 98.31 414 GLY A N 1
ATOM 3353 C CA . GLY A 1 414 ? 14.156 -26 -3.58 1 98.31 414 GLY A CA 1
ATOM 3354 C C . GLY A 1 414 ? 13.102 -26.359 -2.543 1 98.31 414 GLY A C 1
ATOM 3355 O O . GLY A 1 414 ? 11.984 -26.75 -2.893 1 98.31 414 GLY A O 1
ATOM 3356 N N . GLN A 1 415 ? 13.438 -26.234 -1.258 1 97.5 415 GLN A N 1
ATOM 3357 C CA . GLN A 1 415 ? 12.477 -26.5 -0.192 1 97.5 415 GLN A CA 1
ATOM 3358 C C . GLN A 1 415 ? 11.312 -25.516 -0.246 1 97.5 415 GLN A C 1
ATOM 3360 O O . GLN A 1 415 ? 10.156 -25.891 -0.021 1 97.5 415 GLN A O 1
ATOM 3365 N N . PHE A 1 416 ? 11.664 -24.297 -0.525 1 97.25 416 PHE A N 1
ATOM 3366 C CA . PHE A 1 416 ? 10.625 -23.281 -0.677 1 97.25 416 PHE A CA 1
ATOM 3367 C C . PHE A 1 416 ? 9.609 -23.703 -1.74 1 97.25 416 PHE A C 1
ATOM 3369 O O . PHE A 1 416 ? 8.406 -23.656 -1.505 1 97.25 416 PHE A O 1
ATOM 3376 N N . THR A 1 417 ? 10.047 -24.141 -2.842 1 95.06 417 THR A N 1
ATOM 3377 C CA . THR A 1 417 ? 9.18 -24.5 -3.961 1 95.06 417 THR A CA 1
ATOM 3378 C C . THR A 1 417 ? 8.414 -25.781 -3.672 1 95.06 417 THR A C 1
ATOM 3380 O O . THR A 1 417 ? 7.305 -25.969 -4.168 1 95.06 417 THR A O 1
ATOM 3383 N N . ARG A 1 418 ? 8.992 -26.625 -2.869 1 96.19 418 ARG A N 1
ATOM 3384 C CA . ARG A 1 418 ? 8.336 -27.875 -2.494 1 96.19 418 ARG A CA 1
ATOM 3385 C C . ARG A 1 418 ? 6.996 -27.609 -1.819 1 96.19 418 ARG A C 1
ATOM 3387 O O . ARG A 1 418 ? 6.039 -28.359 -2.01 1 96.19 418 ARG A O 1
ATOM 3394 N N . PHE A 1 419 ? 6.887 -26.469 -1.152 1 94.69 419 PHE A N 1
ATOM 3395 C CA . PHE A 1 419 ? 5.707 -26.219 -0.331 1 94.69 419 PHE A CA 1
ATOM 3396 C C . PHE A 1 419 ? 4.809 -25.172 -0.982 1 94.69 419 PHE A C 1
ATOM 3398 O O . PHE A 1 419 ? 3.738 -24.859 -0.456 1 94.69 419 PHE A O 1
ATOM 3405 N N . THR A 1 420 ? 5.152 -24.641 -2.152 1 92.56 420 THR A N 1
ATOM 3406 C CA . THR A 1 420 ? 4.355 -23.609 -2.787 1 92.56 420 THR A CA 1
ATOM 3407 C C . THR A 1 420 ? 4.023 -23.984 -4.23 1 92.56 420 THR A C 1
ATOM 3409 O O . THR A 1 420 ? 3.867 -23.109 -5.082 1 92.56 420 THR A O 1
ATOM 3412 N N . CYS A 1 421 ? 3.863 -25.188 -4.523 1 90.19 421 CYS A N 1
ATOM 3413 C CA . CYS A 1 421 ? 3.809 -25.609 -5.918 1 90.19 421 CYS A CA 1
ATOM 3414 C C . CYS A 1 421 ? 2.389 -25.984 -6.32 1 90.19 421 CYS A C 1
ATOM 3416 O O . CYS A 1 421 ? 1.581 -26.375 -5.473 1 90.19 421 CYS A O 1
ATOM 3418 N N . PHE A 1 422 ? 2.131 -25.781 -7.488 1 93.5 422 PHE A N 1
ATOM 3419 C CA . PHE A 1 422 ? 1.027 -26.297 -8.289 1 93.5 422 PHE A CA 1
ATOM 3420 C C . PHE A 1 422 ? 1.543 -27.219 -9.391 1 93.5 422 PHE A C 1
ATOM 3422 O O . PHE A 1 422 ? 2.707 -27.609 -9.383 1 93.5 422 PHE A O 1
ATOM 3429 N N . LEU A 1 423 ? 0.653 -27.594 -10.219 1 95.88 423 LEU A N 1
ATOM 3430 C CA . LEU A 1 423 ? 1.072 -28.469 -11.32 1 95.88 423 LEU A CA 1
ATOM 3431 C C . LEU A 1 423 ? 1.981 -27.703 -12.281 1 95.88 423 LEU A C 1
ATOM 3433 O O . LEU A 1 423 ? 2.895 -28.297 -12.867 1 95.88 423 LEU A O 1
ATOM 3437 N N . GLU A 1 424 ? 1.88 -26.406 -12.352 1 96.12 424 GLU A N 1
ATOM 3438 C CA . GLU A 1 424 ? 2.447 -25.672 -13.484 1 96.12 424 GLU A CA 1
ATOM 3439 C C . GLU A 1 424 ? 3.676 -24.875 -13.07 1 96.12 424 GLU A C 1
ATOM 3441 O O . GLU A 1 424 ? 4.418 -24.375 -13.914 1 96.12 424 GLU A O 1
ATOM 3446 N N . ASN A 1 425 ? 3.926 -24.578 -11.82 1 95.56 425 ASN A N 1
ATOM 3447 C CA . ASN A 1 425 ? 5.074 -23.766 -11.461 1 95.56 425 ASN A CA 1
ATOM 3448 C C . ASN A 1 425 ? 6.289 -24.609 -11.109 1 95.56 425 ASN A C 1
ATOM 3450 O O . ASN A 1 425 ? 6.16 -25.641 -10.438 1 95.56 425 ASN A O 1
ATOM 3454 N N . HIS A 1 426 ? 7.418 -24.234 -11.586 1 97.88 426 HIS A N 1
ATOM 3455 C CA . HIS A 1 426 ? 8.633 -25.016 -11.43 1 97.88 426 HIS A CA 1
ATOM 3456 C C . HIS A 1 426 ? 9.844 -24.109 -11.18 1 97.88 426 HIS A C 1
ATOM 3458 O O . HIS A 1 426 ? 9.82 -22.938 -11.516 1 97.88 426 HIS A O 1
ATOM 3464 N N . LEU A 1 427 ? 10.812 -24.688 -10.539 1 98.25 427 LEU A N 1
ATOM 3465 C CA . LEU A 1 427 ? 12.078 -24.031 -10.266 1 98.25 427 LEU A CA 1
ATOM 3466 C C . LEU A 1 427 ? 13.086 -24.297 -11.383 1 98.25 427 LEU A C 1
ATOM 3468 O O . LEU A 1 427 ? 13.219 -25.422 -11.844 1 98.25 427 LEU A O 1
ATOM 3472 N N . ILE A 1 428 ? 13.703 -23.25 -11.859 1 98.56 428 ILE A N 1
ATOM 3473 C CA . ILE A 1 428 ? 14.766 -23.312 -12.852 1 98.56 428 ILE A CA 1
ATOM 3474 C C . ILE A 1 428 ? 16.078 -22.797 -12.25 1 98.56 428 ILE A C 1
ATOM 3476 O O . ILE A 1 428 ? 16.109 -21.719 -11.664 1 98.56 428 ILE A O 1
ATOM 3480 N N . GLY A 1 429 ? 17.094 -23.578 -12.414 1 98.62 429 GLY A N 1
ATOM 3481 C CA . GLY A 1 429 ? 18.359 -23.219 -11.797 1 98.62 429 GLY A CA 1
ATOM 3482 C C . GLY A 1 429 ? 18.734 -24.141 -10.641 1 98.62 429 GLY A C 1
ATOM 3483 O O . GLY A 1 429 ? 18.312 -25.297 -10.594 1 98.62 429 GLY A O 1
ATOM 3484 N N . ASP A 1 430 ? 19.609 -23.719 -9.727 1 98.38 430 ASP A N 1
ATOM 3485 C CA . ASP A 1 430 ? 20.141 -24.5 -8.609 1 98.38 430 ASP A CA 1
ATOM 3486 C C . ASP A 1 430 ? 19.156 -24.516 -7.438 1 98.38 430 ASP A C 1
ATOM 3488 O O . ASP A 1 430 ? 19 -23.516 -6.73 1 98.38 430 ASP A O 1
ATOM 3492 N N . PRO A 1 431 ? 18.531 -25.625 -7.148 1 98.5 431 PRO A N 1
ATOM 3493 C CA . PRO A 1 431 ? 17.578 -25.672 -6.051 1 98.5 431 PRO A CA 1
ATOM 3494 C C . PRO A 1 431 ? 18.234 -25.719 -4.68 1 98.5 431 PRO A C 1
ATOM 3496 O O . PRO A 1 431 ? 17.578 -25.531 -3.658 1 98.5 431 PRO A O 1
ATOM 3499 N N . THR A 1 432 ? 19.547 -25.938 -4.617 1 98.19 432 THR A N 1
ATOM 3500 C CA . THR A 1 432 ? 20.234 -26.109 -3.34 1 98.19 432 THR A CA 1
ATOM 3501 C C . THR A 1 432 ? 20.781 -24.766 -2.842 1 98.19 432 THR A C 1
ATOM 3503 O O . THR A 1 432 ? 21.328 -24.688 -1.737 1 98.19 432 THR A O 1
ATOM 3506 N N . PHE A 1 433 ? 20.656 -23.734 -3.646 1 97.81 433 PHE A N 1
ATOM 3507 C CA . PHE A 1 433 ? 21.094 -22.422 -3.217 1 97.81 433 PHE A CA 1
ATOM 3508 C C . PHE A 1 433 ? 20.297 -21.953 -2.004 1 97.81 433 PHE A C 1
ATOM 3510 O O . PHE A 1 433 ? 19.109 -22.219 -1.901 1 97.81 433 PHE A O 1
ATOM 3517 N N . HIS A 1 434 ? 20.969 -21.312 -1.079 1 97.62 434 HIS A N 1
ATOM 3518 C CA . HIS A 1 434 ? 20.328 -20.719 0.091 1 97.62 434 HIS A CA 1
ATOM 3519 C C . HIS A 1 434 ? 21.094 -19.469 0.56 1 97.62 434 HIS A C 1
ATOM 3521 O O . HIS A 1 434 ? 22.297 -19.359 0.327 1 97.62 434 HIS A O 1
ATOM 3527 N N . PHE A 1 435 ? 20.438 -18.562 1.149 1 97.88 435 PHE A N 1
ATOM 3528 C CA . PHE A 1 435 ? 21.047 -17.391 1.781 1 97.88 435 PHE A CA 1
ATOM 3529 C C . PHE A 1 435 ? 21.578 -17.75 3.166 1 97.88 435 PHE A C 1
ATOM 3531 O O . PHE A 1 435 ? 21.156 -18.734 3.766 1 97.88 435 PHE A O 1
ATOM 3538 N N . THR A 1 436 ? 22.547 -16.953 3.6 1 96.62 436 THR A N 1
ATOM 3539 C CA . THR A 1 436 ? 23.016 -17.094 4.977 1 96.62 436 THR A CA 1
ATOM 3540 C C . THR A 1 436 ? 21.922 -16.688 5.961 1 96.62 436 THR A C 1
ATOM 3542 O O . THR A 1 436 ? 21.203 -15.719 5.727 1 96.62 436 THR A O 1
ATOM 3545 N N . ASN A 1 437 ? 21.812 -17.438 7.051 1 95.44 437 ASN A N 1
ATOM 3546 C CA . ASN A 1 437 ? 20.766 -17.219 8.055 1 95.44 437 ASN A CA 1
ATOM 3547 C C . ASN A 1 437 ? 20.969 -15.875 8.758 1 95.44 437 ASN A C 1
ATOM 3549 O O . ASN A 1 437 ? 21.969 -15.664 9.438 1 95.44 437 ASN A O 1
ATOM 3553 N N . ASN A 1 438 ? 20.062 -15 8.602 1 93.88 438 ASN A N 1
ATOM 3554 C CA . ASN A 1 438 ? 20.047 -13.742 9.336 1 93.88 438 ASN A CA 1
ATOM 3555 C C . ASN A 1 438 ? 18.688 -13.484 9.984 1 93.88 438 ASN A C 1
ATOM 3557 O O . ASN A 1 438 ? 18.359 -12.344 10.305 1 93.88 438 ASN A O 1
ATOM 3561 N N . ALA A 1 439 ? 17.891 -14.547 10.117 1 92.69 439 ALA A N 1
ATOM 3562 C CA . ALA A 1 439 ? 16.547 -14.438 10.688 1 92.69 439 ALA A CA 1
ATOM 3563 C C . ALA A 1 439 ? 16.531 -14.938 12.125 1 92.69 439 ALA A C 1
ATOM 3565 O O . ALA A 1 439 ? 15.492 -14.867 12.797 1 92.69 439 ALA A O 1
ATOM 3566 N N . GLY A 1 440 ? 17.547 -15.469 12.648 1 89.56 440 GLY A N 1
ATOM 3567 C CA . GLY A 1 440 ? 17.672 -15.836 14.055 1 89.56 440 GLY A CA 1
ATOM 3568 C C . GLY A 1 440 ? 17.094 -17.203 14.359 1 89.56 440 GLY A C 1
ATOM 3569 O O . GLY A 1 440 ? 16.75 -17.484 15.508 1 89.56 440 GLY A O 1
ATOM 3570 N N . LEU A 1 441 ? 16.828 -18.047 13.352 1 91.5 441 LEU A N 1
ATOM 3571 C CA . LEU A 1 441 ? 16.359 -19.406 13.578 1 91.5 441 LEU A CA 1
ATOM 3572 C C . LEU A 1 441 ? 17.5 -20.328 13.992 1 91.5 441 LEU A C 1
ATOM 3574 O O . LEU A 1 441 ? 18.469 -20.484 13.25 1 91.5 441 LEU A O 1
ATOM 3578 N N . ASP A 1 442 ? 17.375 -20.891 15.18 1 90.94 442 ASP A N 1
ATOM 3579 C CA . ASP A 1 442 ? 18.438 -21.719 15.727 1 90.94 442 ASP A CA 1
ATOM 3580 C C . ASP A 1 442 ? 18.25 -23.188 15.359 1 90.94 442 ASP A C 1
ATOM 3582 O O . ASP A 1 442 ? 18.125 -24.047 16.234 1 90.94 442 ASP A O 1
ATOM 3586 N N . MET A 1 443 ? 18.172 -23.484 14.078 1 94.44 443 MET A N 1
ATOM 3587 C CA . MET A 1 443 ? 18.094 -24.844 13.547 1 94.44 443 MET A CA 1
ATOM 3588 C C . MET A 1 443 ? 18.281 -24.844 12.039 1 94.44 443 MET A C 1
ATOM 3590 O O . MET A 1 443 ? 18.125 -23.812 11.383 1 94.44 443 MET A O 1
ATOM 3594 N N . ASP A 1 444 ? 18.656 -25.984 11.586 1 95.19 444 ASP A N 1
ATOM 3595 C CA . ASP A 1 444 ? 18.688 -26.172 10.141 1 95.19 444 ASP A CA 1
ATOM 3596 C C . ASP A 1 444 ? 17.312 -26.516 9.594 1 95.19 444 ASP A C 1
ATOM 3598 O O . ASP A 1 444 ? 16.875 -27.672 9.672 1 95.19 444 ASP A O 1
ATOM 3602 N N . ILE A 1 445 ? 16.688 -25.609 8.992 1 96.88 445 ILE A N 1
ATOM 3603 C CA . ILE A 1 445 ? 15.305 -25.75 8.539 1 96.88 445 ILE A CA 1
ATOM 3604 C C . ILE A 1 445 ? 15.234 -26.797 7.445 1 96.88 445 ILE A C 1
ATOM 3606 O O . ILE A 1 445 ? 14.234 -27.516 7.332 1 96.88 445 ILE A O 1
ATOM 3610 N N . ASN A 1 446 ? 16.281 -26.969 6.605 1 96.75 446 ASN A N 1
ATOM 3611 C CA . ASN A 1 446 ? 16.266 -27.953 5.531 1 96.75 446 ASN A CA 1
ATOM 3612 C C . ASN A 1 446 ? 16.266 -29.375 6.074 1 96.75 446 ASN A C 1
ATOM 3614 O O . ASN A 1 446 ? 15.5 -30.219 5.594 1 96.75 446 ASN A O 1
ATOM 3618 N N . GLN A 1 447 ? 17.031 -29.578 7.035 1 94 447 GLN A N 1
ATOM 3619 C CA . GLN A 1 447 ? 17.047 -30.891 7.68 1 94 447 GLN A CA 1
ATOM 3620 C C . GLN A 1 447 ? 15.742 -31.156 8.43 1 94 447 GLN A C 1
ATOM 3622 O O . GLN A 1 447 ? 15.219 -32.25 8.391 1 94 447 GLN A O 1
ATOM 3627 N N . ALA A 1 448 ? 15.242 -30.109 9.125 1 95.88 448 ALA A N 1
ATOM 3628 C CA . ALA A 1 448 ? 14.016 -30.266 9.906 1 95.88 448 ALA A CA 1
ATOM 3629 C C . ALA A 1 448 ? 12.836 -30.656 9.016 1 95.88 448 ALA A C 1
ATOM 3631 O O . ALA A 1 448 ? 12.016 -31.484 9.406 1 95.88 448 ALA A O 1
ATOM 3632 N N . LEU A 1 449 ? 12.75 -30.109 7.832 1 96.25 449 LEU A N 1
ATOM 3633 C CA . LEU A 1 449 ? 11.625 -30.328 6.93 1 96.25 449 LEU A CA 1
ATOM 3634 C C . LEU A 1 449 ? 11.609 -31.766 6.41 1 96.25 449 LEU A C 1
ATOM 3636 O O . LEU A 1 449 ? 10.578 -32.25 5.961 1 96.25 449 LEU A O 1
ATOM 3640 N N . VAL A 1 450 ? 12.75 -32.438 6.453 1 94.62 450 VAL A N 1
ATOM 3641 C CA . VAL A 1 450 ? 12.844 -33.812 5.973 1 94.62 450 VAL A CA 1
ATOM 3642 C C . VAL A 1 450 ? 12.828 -34.781 7.156 1 94.62 450 VAL A C 1
ATOM 3644 O O . VAL A 1 450 ? 11.969 -35.656 7.234 1 94.62 450 VAL A O 1
ATOM 3647 N N . ALA A 1 451 ? 13.625 -34.5 8.172 1 93.31 451 ALA A N 1
ATOM 3648 C CA . ALA A 1 451 ? 13.844 -35.438 9.273 1 93.31 451 ALA A CA 1
ATOM 3649 C C . ALA A 1 451 ? 12.688 -35.406 10.273 1 93.31 451 ALA A C 1
ATOM 3651 O O . ALA A 1 451 ? 12.398 -36.375 10.945 1 93.31 451 ALA A O 1
ATOM 3652 N N . GLN A 1 452 ? 12.062 -34.25 10.367 1 95.25 452 GLN A N 1
ATOM 3653 C CA . GLN A 1 452 ? 11.016 -34.094 11.367 1 95.25 452 GLN A CA 1
ATOM 3654 C C . GLN A 1 452 ? 9.633 -34.125 10.734 1 95.25 452 GLN A C 1
ATOM 3656 O O . GLN A 1 452 ? 8.633 -33.812 11.383 1 95.25 452 GLN A O 1
ATOM 3661 N N . GLU A 1 453 ? 9.609 -34.438 9.477 1 93.75 453 GLU A N 1
ATOM 3662 C CA . GLU A 1 453 ? 8.297 -34.594 8.859 1 93.75 453 GLU A CA 1
ATOM 3663 C C . GLU A 1 453 ? 7.457 -35.625 9.594 1 93.75 453 GLU A C 1
ATOM 3665 O O . GLU A 1 453 ? 7.934 -36.75 9.891 1 93.75 453 GLU A O 1
ATOM 3670 N N . GLY A 1 454 ? 6.211 -35.312 9.977 1 94.31 454 GLY A N 1
ATOM 3671 C CA . GLY A 1 454 ? 5.316 -36.219 10.68 1 94.31 454 GLY A CA 1
ATOM 3672 C C . GLY A 1 454 ? 5.484 -36.188 12.188 1 94.31 454 GLY A C 1
ATOM 3673 O O . GLY A 1 454 ? 4.691 -36.781 12.922 1 94.31 454 GLY A O 1
ATOM 3674 N N . ASN A 1 455 ? 6.52 -35.469 12.648 1 97.25 455 ASN A N 1
ATOM 3675 C CA . ASN A 1 455 ? 6.797 -35.375 14.078 1 97.25 455 ASN A CA 1
ATOM 3676 C C . ASN A 1 455 ? 5.938 -34.312 14.75 1 97.25 455 ASN A C 1
ATOM 3678 O O . ASN A 1 455 ? 6.355 -33.156 14.867 1 97.25 455 ASN A O 1
ATOM 3682 N N . VAL A 1 456 ? 4.852 -34.656 15.273 1 98 456 VAL A N 1
ATOM 3683 C CA . VAL A 1 456 ? 3.85 -33.75 15.836 1 98 456 VAL A CA 1
ATOM 3684 C C . VAL A 1 456 ? 4.457 -32.969 16.984 1 98 456 VAL A C 1
ATOM 3686 O O . VAL A 1 456 ? 4.262 -31.75 17.078 1 98 456 VAL A O 1
ATOM 3689 N N . THR A 1 457 ? 5.207 -33.625 17.859 1 98.06 457 THR A N 1
ATOM 3690 C CA . THR A 1 457 ? 5.789 -32.969 19.031 1 98.06 457 THR A CA 1
ATOM 3691 C C . THR A 1 457 ? 6.746 -31.859 18.609 1 98.06 457 THR A C 1
ATOM 3693 O O . THR A 1 457 ? 6.688 -30.75 19.141 1 98.06 457 THR A O 1
ATOM 3696 N N . PHE A 1 458 ? 7.566 -32.219 17.672 1 97.75 458 PHE A N 1
ATOM 3697 C CA . PHE A 1 458 ? 8.531 -31.234 17.188 1 97.75 458 PHE A CA 1
ATOM 3698 C C . PHE A 1 458 ? 7.828 -30 16.609 1 97.75 458 PHE A C 1
ATOM 3700 O O . PHE A 1 458 ? 8.164 -28.875 16.969 1 97.75 458 PHE A O 1
ATOM 3707 N N . TRP A 1 459 ? 6.902 -30.172 15.812 1 98.12 459 TRP A N 1
ATOM 3708 C CA . TRP A 1 459 ? 6.289 -29.078 15.07 1 98.12 459 TRP A CA 1
ATOM 3709 C C . TRP A 1 459 ? 5.34 -28.281 15.961 1 98.12 459 TRP A C 1
ATOM 3711 O O . TRP A 1 459 ? 5.164 -27.078 15.766 1 98.12 459 TRP A O 1
ATOM 3721 N N . LYS A 1 460 ? 4.711 -28.859 16.922 1 98.25 460 LYS A N 1
ATOM 3722 C CA . LYS A 1 460 ? 3.914 -28.109 17.891 1 98.25 460 LYS A CA 1
ATOM 3723 C C . LYS A 1 460 ? 4.766 -27.078 18.609 1 98.25 460 LYS A C 1
ATOM 3725 O O . LYS A 1 460 ? 4.305 -25.969 18.906 1 98.25 460 LYS A O 1
ATOM 3730 N N . LYS A 1 461 ? 5.949 -27.484 18.875 1 97.81 461 LYS A N 1
ATOM 3731 C CA . LYS A 1 461 ? 6.859 -26.578 19.547 1 97.81 461 LYS A CA 1
ATOM 3732 C C . LYS A 1 461 ? 7.148 -25.344 18.688 1 97.81 461 LYS A C 1
ATOM 3734 O O . LYS A 1 461 ? 7.32 -24.234 19.219 1 97.81 461 LYS A O 1
ATOM 3739 N N . GLN A 1 462 ? 7.203 -25.516 17.375 1 97.88 462 GLN A N 1
ATOM 3740 C CA . GLN A 1 462 ? 7.559 -24.438 16.453 1 97.88 462 GLN A CA 1
ATOM 3741 C C . GLN A 1 462 ? 6.434 -23.422 16.344 1 97.88 462 GLN A C 1
ATOM 3743 O O . GLN A 1 462 ? 6.637 -22.312 15.836 1 97.88 462 GLN A O 1
ATOM 3748 N N . LEU A 1 463 ? 5.199 -23.703 16.875 1 98.19 463 LEU A N 1
ATOM 3749 C CA . LEU A 1 463 ? 4.09 -22.75 16.891 1 98.19 463 LEU A CA 1
ATOM 3750 C C . LEU A 1 463 ? 4.426 -21.547 17.75 1 98.19 463 LEU A C 1
ATOM 3752 O O . LEU A 1 463 ? 3.779 -20.5 17.641 1 98.19 463 LEU A O 1
ATOM 3756 N N . ASN A 1 464 ? 5.449 -21.672 18.562 1 96.44 464 ASN A N 1
ATOM 3757 C CA . ASN A 1 464 ? 5.863 -20.594 19.453 1 96.44 464 ASN A CA 1
ATOM 3758 C C . ASN A 1 464 ? 7.066 -19.844 18.891 1 96.44 464 ASN A C 1
ATOM 3760 O O . ASN A 1 464 ? 7.645 -18.984 19.562 1 96.44 464 ASN A O 1
ATOM 3764 N N . SER A 1 465 ? 7.438 -20.141 17.672 1 96.44 465 SER A N 1
ATOM 3765 C CA . SER A 1 465 ? 8.555 -19.453 17.047 1 96.44 465 SER A CA 1
ATOM 3766 C C . SER A 1 465 ? 8.258 -17.969 16.875 1 96.44 465 SER A C 1
ATOM 3768 O O . SER A 1 465 ? 7.121 -17.578 16.609 1 96.44 465 SER A O 1
ATOM 3770 N N . PRO A 1 466 ? 9.336 -17.141 17.016 1 93.69 466 PRO A N 1
ATOM 3771 C CA . PRO A 1 466 ? 9.125 -15.719 16.75 1 93.69 466 PRO A CA 1
ATOM 3772 C C . PRO A 1 466 ? 8.977 -15.422 15.258 1 93.69 466 PRO A C 1
ATOM 3774 O O . PRO A 1 466 ? 8.578 -14.312 14.883 1 93.69 466 PRO A O 1
ATOM 3777 N N . MET A 1 467 ? 9.305 -16.375 14.406 1 96.5 467 MET A N 1
ATOM 3778 C CA . MET A 1 467 ? 9.164 -16.203 12.969 1 96.5 467 MET A CA 1
ATOM 3779 C C . MET A 1 467 ? 7.77 -16.594 12.5 1 96.5 467 MET A C 1
ATOM 3781 O O . MET A 1 467 ? 7.363 -17.75 12.664 1 96.5 467 MET A O 1
ATOM 3785 N N . ALA A 1 468 ? 7.051 -15.641 11.922 1 97.69 468 ALA A N 1
ATOM 3786 C CA . ALA A 1 468 ? 5.691 -15.883 11.445 1 97.69 468 ALA A CA 1
ATOM 3787 C C . ALA A 1 468 ? 5.645 -17.078 10.5 1 97.69 468 ALA A C 1
ATOM 3789 O O . ALA A 1 468 ? 4.793 -17.969 10.648 1 97.69 468 ALA A O 1
ATOM 3790 N N . ASP A 1 469 ? 6.586 -17.172 9.586 1 98.31 469 ASP A N 1
ATOM 3791 C CA . ASP A 1 469 ? 6.566 -18.219 8.578 1 98.31 469 ASP A CA 1
ATOM 3792 C C . ASP A 1 469 ? 6.895 -19.578 9.195 1 98.31 469 ASP A C 1
ATOM 3794 O O . ASP A 1 469 ? 6.48 -20.625 8.672 1 98.31 469 ASP A O 1
ATOM 3798 N N . MET A 1 470 ? 7.656 -19.578 10.281 1 98.19 470 MET A N 1
ATOM 3799 C CA . MET A 1 470 ? 7.895 -20.844 10.961 1 98.19 470 MET A CA 1
ATOM 3800 C C . MET A 1 470 ? 6.621 -21.344 11.641 1 98.19 470 MET A C 1
ATOM 3802 O O . MET A 1 470 ? 6.355 -22.547 11.656 1 98.19 470 MET A O 1
ATOM 3806 N N . GLN A 1 471 ? 5.859 -20.438 12.25 1 98.44 471 GLN A N 1
ATOM 3807 C CA . GLN A 1 471 ? 4.566 -20.812 12.805 1 98.44 471 GLN A CA 1
ATOM 3808 C C . GLN A 1 471 ? 3.645 -21.375 11.727 1 98.44 471 GLN A C 1
ATOM 3810 O O . GLN A 1 471 ? 2.992 -22.391 11.93 1 98.44 471 GLN A O 1
ATOM 3815 N N . ALA A 1 472 ? 3.582 -20.688 10.57 1 98.5 472 ALA A N 1
ATOM 3816 C CA . ALA A 1 472 ? 2.76 -21.141 9.453 1 98.5 472 ALA A CA 1
ATOM 3817 C C . ALA A 1 472 ? 3.213 -22.516 8.961 1 98.5 472 ALA A C 1
ATOM 3819 O O . ALA A 1 472 ? 2.385 -23.391 8.711 1 98.5 472 ALA A O 1
ATOM 3820 N N . MET A 1 473 ? 4.551 -22.656 8.805 1 98.31 473 MET A N 1
ATOM 3821 C CA . MET A 1 473 ? 5.102 -23.938 8.383 1 98.31 473 MET A CA 1
ATOM 3822 C C . MET A 1 473 ? 4.762 -25.031 9.391 1 98.31 473 MET A C 1
ATOM 3824 O O . MET A 1 473 ? 4.48 -26.172 9 1 98.31 473 MET A O 1
ATOM 3828 N N . ALA A 1 474 ? 4.801 -24.688 10.648 1 98.56 474 ALA A N 1
ATOM 3829 C CA . ALA A 1 474 ? 4.426 -25.656 11.68 1 98.56 474 ALA A CA 1
ATOM 3830 C C . ALA A 1 474 ? 2.986 -26.125 11.492 1 98.56 474 ALA A C 1
ATOM 3832 O O . ALA A 1 474 ? 2.697 -27.328 11.609 1 98.56 474 ALA A O 1
ATOM 3833 N N . LEU A 1 475 ? 2.055 -25.203 11.211 1 98.44 475 LEU A N 1
ATOM 3834 C CA . LEU A 1 475 ? 0.67 -25.578 10.938 1 98.44 475 LEU A CA 1
ATOM 3835 C C . LEU A 1 475 ? 0.588 -26.531 9.758 1 98.44 475 LEU A C 1
ATOM 3837 O O . LEU A 1 475 ? -0.135 -27.531 9.812 1 98.44 475 LEU A O 1
ATOM 3841 N N . ARG A 1 476 ? 1.348 -26.234 8.672 1 97.25 476 ARG A N 1
ATOM 3842 C CA . ARG A 1 476 ? 1.377 -27.094 7.488 1 97.25 476 ARG A CA 1
ATOM 3843 C C . ARG A 1 476 ? 1.872 -28.484 7.84 1 97.25 476 ARG A C 1
ATOM 3845 O O . ARG A 1 476 ? 1.266 -29.484 7.445 1 97.25 476 ARG A O 1
ATOM 3852 N N . GLN A 1 477 ? 2.932 -28.547 8.602 1 97.38 477 GLN A N 1
ATOM 3853 C CA . GLN A 1 477 ? 3.535 -29.828 8.969 1 97.38 477 GLN A CA 1
ATOM 3854 C C . GLN A 1 477 ? 2.607 -30.641 9.867 1 97.38 477 GLN A C 1
ATOM 3856 O O . GLN A 1 477 ? 2.531 -31.859 9.75 1 97.38 477 GLN A O 1
ATOM 3861 N N . LEU A 1 478 ? 1.935 -29.984 10.742 1 97.88 478 LEU A N 1
ATOM 3862 C CA . LEU A 1 478 ? 0.995 -30.672 11.625 1 97.88 478 LEU A CA 1
ATOM 3863 C C . LEU A 1 478 ? -0.194 -31.203 10.844 1 97.88 478 LEU A C 1
ATOM 3865 O O . LEU A 1 478 ? -0.731 -32.281 11.172 1 97.88 478 LEU A O 1
ATOM 3869 N N . SER A 1 479 ? -0.64 -30.438 9.828 1 96.44 479 SER A N 1
ATOM 3870 C CA . SER A 1 479 ? -1.677 -30.938 8.938 1 96.44 479 SER A CA 1
ATOM 3871 C C . SER A 1 479 ? -1.213 -32.188 8.203 1 96.44 479 SER A C 1
ATOM 3873 O O . SER A 1 479 ? -1.946 -33.188 8.125 1 96.44 479 SER A O 1
ATOM 3875 N N . MET A 1 480 ? 0.009 -32.188 7.715 1 93.94 480 MET A N 1
ATOM 3876 C CA . MET A 1 480 ? 0.579 -33.312 6.988 1 93.94 480 MET A CA 1
ATOM 3877 C C . MET A 1 480 ? 0.74 -34.531 7.906 1 93.94 480 MET A C 1
ATOM 3879 O O . MET A 1 480 ? 0.685 -35.656 7.449 1 93.94 480 MET A O 1
ATOM 3883 N N . ALA A 1 481 ? 0.876 -34.219 9.188 1 94.56 481 ALA A N 1
ATOM 3884 C CA . ALA A 1 481 ? 1.064 -35.281 10.172 1 94.56 481 ALA A CA 1
ATOM 3885 C C . ALA A 1 481 ? -0.277 -35.812 10.672 1 94.56 481 ALA A C 1
ATOM 3887 O O . ALA A 1 481 ? -0.322 -36.688 11.547 1 94.56 481 ALA A O 1
ATOM 3888 N N . ASN A 1 482 ? -1.34 -35.281 10.188 1 92.56 482 ASN A N 1
ATOM 3889 C CA . ASN A 1 482 ? -2.684 -35.656 10.617 1 92.56 482 ASN A CA 1
ATOM 3890 C C . ASN A 1 482 ? -2.846 -35.531 12.133 1 92.56 482 ASN A C 1
ATOM 3892 O O . ASN A 1 482 ? -3.295 -36.469 12.797 1 92.56 482 ASN A O 1
ATOM 3896 N N . TYR A 1 483 ? -2.393 -34.438 12.633 1 95.5 483 TYR A N 1
ATOM 3897 C CA . TYR A 1 483 ? -2.533 -34.125 14.055 1 95.5 483 TYR A CA 1
ATOM 3898 C C . TYR A 1 483 ? -4 -34.156 14.477 1 95.5 483 TYR A C 1
ATOM 3900 O O . TYR A 1 483 ? -4.832 -33.469 13.875 1 95.5 483 TYR A O 1
ATOM 3908 N N . SER A 1 484 ? -4.379 -34.906 15.477 1 95.5 484 SER A N 1
ATOM 3909 C CA . SER A 1 484 ? -5.762 -35.125 15.883 1 95.5 484 SER A CA 1
ATOM 3910 C C . SER A 1 484 ? -6.414 -33.812 16.359 1 95.5 484 SER A C 1
ATOM 3912 O O . SER A 1 484 ? -7.629 -33.656 16.234 1 95.5 484 SER A O 1
ATOM 3914 N N . GLY A 1 485 ? -5.648 -32.906 16.875 1 97.06 485 GLY A N 1
ATOM 3915 C CA . GLY A 1 485 ? -6.188 -31.641 17.359 1 97.06 485 GLY A CA 1
ATOM 3916 C C . GLY A 1 485 ? -6.109 -30.516 16.344 1 97.06 485 GLY A C 1
ATOM 3917 O O . GLY A 1 485 ? -6.184 -29.344 16.703 1 97.06 485 GLY A O 1
ATOM 3918 N N . LEU A 1 486 ? -5.996 -30.906 15.117 1 96.94 486 LEU A N 1
ATOM 3919 C CA . LEU A 1 486 ? -5.641 -29.938 14.078 1 96.94 486 LEU A CA 1
ATOM 3920 C C . LEU A 1 486 ? -6.75 -28.906 13.898 1 96.94 486 LEU A C 1
ATOM 3922 O O . LEU A 1 486 ? -6.477 -27.719 13.789 1 96.94 486 LEU A O 1
ATOM 3926 N N . VAL A 1 487 ? -8.023 -29.297 13.828 1 97.81 487 VAL A N 1
ATOM 3927 C CA . VAL A 1 487 ? -9.141 -28.406 13.547 1 97.81 487 VAL A CA 1
ATOM 3928 C C . VAL A 1 487 ? -9.188 -27.297 14.609 1 97.81 487 VAL A C 1
ATOM 3930 O O . VAL A 1 487 ? -9.234 -26.109 14.273 1 97.81 487 VAL A O 1
ATOM 3933 N N . GLU A 1 488 ? -9.117 -27.688 15.883 1 98.38 488 GLU A N 1
ATOM 3934 C CA . GLU A 1 488 ? -9.148 -26.719 16.969 1 98.38 488 GLU A CA 1
ATOM 3935 C C . GLU A 1 488 ? -7.93 -25.797 16.922 1 98.38 488 GLU A C 1
ATOM 3937 O O . GLU A 1 488 ? -8.039 -24.594 17.172 1 98.38 488 GLU A O 1
ATOM 3942 N N . LEU A 1 489 ? -6.801 -26.406 16.672 1 98.5 489 LEU A N 1
ATOM 3943 C CA . LEU A 1 489 ? -5.566 -25.641 16.578 1 98.5 489 LEU A CA 1
ATOM 3944 C C . LEU A 1 489 ? -5.672 -24.594 15.477 1 98.5 489 LEU A C 1
ATOM 3946 O O . LEU A 1 489 ? -5.27 -23.438 15.664 1 98.5 489 LEU A O 1
ATOM 3950 N N . LEU A 1 490 ? -6.184 -24.969 14.297 1 98.44 490 LEU A N 1
ATOM 3951 C CA . LEU A 1 490 ? -6.301 -24.062 13.164 1 98.44 490 LEU A CA 1
ATOM 3952 C C . LEU A 1 490 ? -7.285 -22.938 13.477 1 98.44 490 LEU A C 1
ATOM 3954 O O . LEU A 1 490 ? -7.023 -21.766 13.164 1 98.44 490 LEU A O 1
ATOM 3958 N N . LYS A 1 491 ? -8.438 -23.281 14.086 1 98.38 491 LYS A N 1
ATOM 3959 C CA . LYS A 1 491 ? -9.398 -22.266 14.492 1 98.38 491 LYS A CA 1
ATOM 3960 C C . LYS A 1 491 ? -8.781 -21.266 15.477 1 98.38 491 LYS A C 1
ATOM 3962 O O . LYS A 1 491 ? -8.914 -20.062 15.312 1 98.38 491 LYS A O 1
ATOM 3967 N N . LYS A 1 492 ? -8.094 -21.828 16.438 1 98.25 492 LYS A N 1
ATOM 3968 C CA . LYS A 1 492 ? -7.422 -20.984 17.438 1 98.25 492 LYS A CA 1
ATOM 3969 C C . LYS A 1 492 ? -6.383 -20.078 16.781 1 98.25 492 LYS A C 1
ATOM 3971 O O . LYS A 1 492 ? -6.309 -18.891 17.094 1 98.25 492 LYS A O 1
ATOM 3976 N N . SER A 1 493 ? -5.551 -20.656 15.891 1 98.38 493 SER A N 1
ATOM 3977 C CA . SER A 1 493 ? -4.512 -19.891 15.211 1 98.38 493 SER A CA 1
ATOM 3978 C C . SER A 1 493 ? -5.109 -18.75 14.406 1 98.38 493 SER A C 1
ATOM 3980 O O . SER A 1 493 ? -4.547 -17.641 14.375 1 98.38 493 SER A O 1
ATOM 3982 N N . TYR A 1 494 ? -6.25 -18.969 13.789 1 98.12 494 TYR A N 1
ATOM 3983 C CA . TYR A 1 494 ? -6.887 -17.906 13.016 1 98.12 494 TYR A CA 1
ATOM 3984 C C . TYR A 1 494 ? -7.387 -16.797 13.938 1 98.12 494 TYR A C 1
ATOM 3986 O O . TYR A 1 494 ? -7.18 -15.609 13.656 1 98.12 494 TYR A O 1
ATOM 3994 N N . HIS A 1 495 ? -8.016 -17.109 14.984 1 97.25 495 HIS A N 1
ATOM 3995 C CA . HIS A 1 495 ? -8.695 -16.125 15.812 1 97.25 495 HIS A CA 1
ATOM 3996 C C . HIS A 1 495 ? -7.707 -15.383 16.719 1 97.25 495 HIS A C 1
ATOM 3998 O O . HIS A 1 495 ? -7.93 -14.219 17.062 1 97.25 495 HIS A O 1
ATOM 4004 N N . GLU A 1 496 ? -6.562 -16.031 16.984 1 96.38 496 GLU A N 1
ATOM 4005 C CA . GLU A 1 496 ? -5.719 -15.461 18.031 1 96.38 496 GLU A CA 1
ATOM 4006 C C . GLU A 1 496 ? -4.426 -14.898 17.453 1 96.38 496 GLU A C 1
ATOM 4008 O O . GLU A 1 496 ? -3.791 -14.039 18.062 1 96.38 496 GLU A O 1
ATOM 4013 N N . SER A 1 497 ? -4.023 -15.367 16.281 1 97.12 497 SER A N 1
ATOM 4014 C CA . SER A 1 497 ? -2.719 -14.945 15.773 1 97.12 497 SER A CA 1
ATOM 4015 C C . SER A 1 497 ? -2.736 -13.484 15.344 1 97.12 497 SER A C 1
ATOM 4017 O O . SER A 1 497 ? -3.707 -13.016 14.742 1 97.12 497 SER A O 1
ATOM 4019 N N . ASN A 1 498 ? -1.634 -12.828 15.609 1 94.19 498 ASN A N 1
ATOM 4020 C CA . ASN A 1 498 ? -1.449 -11.453 15.164 1 94.19 498 ASN A CA 1
ATOM 4021 C C . ASN A 1 498 ? -0.852 -11.391 13.766 1 94.19 498 ASN A C 1
ATOM 4023 O O . ASN A 1 498 ? -0.81 -10.32 13.148 1 94.19 498 ASN A O 1
ATOM 4027 N N . TYR A 1 499 ? -0.416 -12.5 13.242 1 97.19 499 TYR A N 1
ATOM 4028 C CA . TYR A 1 499 ? 0.264 -12.516 11.945 1 97.19 499 TYR A CA 1
ATOM 4029 C C . TYR A 1 499 ? -0.708 -12.852 10.82 1 97.19 499 TYR A C 1
ATOM 4031 O O . TYR A 1 499 ? -1.42 -13.859 10.883 1 97.19 499 TYR A O 1
ATOM 4039 N N . PHE A 1 500 ? -0.701 -12.023 9.781 1 97.75 500 PHE A N 1
ATOM 4040 C CA . PHE A 1 500 ? -1.522 -12.211 8.594 1 97.75 500 PHE A CA 1
ATOM 4041 C C . PHE A 1 500 ? -1.279 -13.594 7.98 1 97.75 500 PHE A C 1
ATOM 4043 O O . PHE A 1 500 ? -2.227 -14.328 7.695 1 97.75 500 PHE A O 1
ATOM 4050 N N . VAL A 1 501 ? -0.032 -13.984 7.848 1 97.94 501 VAL A N 1
ATOM 4051 C CA . VAL A 1 501 ? 0.334 -15.164 7.078 1 97.94 501 VAL A CA 1
ATOM 4052 C C . VAL A 1 501 ? 0.005 -16.422 7.875 1 97.94 501 VAL A C 1
ATOM 4054 O O . VAL A 1 501 ? -0.323 -17.469 7.297 1 97.94 501 VAL A O 1
ATOM 4057 N N . VAL A 1 502 ? 0.042 -16.344 9.211 1 98.5 502 VAL A N 1
ATOM 4058 C CA . VAL A 1 502 ? -0.347 -17.484 10.047 1 98.5 502 VAL A CA 1
ATOM 4059 C C . VAL A 1 502 ? -1.858 -17.688 9.969 1 98.5 502 VAL A C 1
ATOM 4061 O O . VAL A 1 502 ? -2.332 -18.812 9.805 1 98.5 502 VAL A O 1
ATOM 4064 N N . ARG A 1 503 ? -2.658 -16.594 10.07 1 98.38 503 ARG A N 1
ATOM 4065 C CA . ARG A 1 503 ? -4.109 -16.672 9.93 1 98.38 503 ARG A CA 1
ATOM 4066 C C . ARG A 1 503 ? -4.496 -17.234 8.562 1 98.38 503 ARG A C 1
ATOM 4068 O O . ARG A 1 503 ? -5.41 -18.047 8.461 1 98.38 503 ARG A O 1
ATOM 4075 N N . LEU A 1 504 ? -3.771 -16.734 7.52 1 97.94 504 LEU A N 1
ATOM 4076 C CA . LEU A 1 504 ? -4.066 -17.188 6.164 1 97.94 504 LEU A CA 1
ATOM 4077 C C . LEU A 1 504 ? -3.807 -18.688 6.027 1 97.94 504 LEU A C 1
ATOM 4079 O O . LEU A 1 504 ? -4.598 -19.406 5.414 1 97.94 504 LEU A O 1
ATOM 4083 N N . GLU A 1 505 ? -2.65 -19.156 6.598 1 98.06 505 GLU A N 1
ATOM 4084 C CA . GLU A 1 505 ? -2.348 -20.578 6.559 1 98.06 505 GLU A CA 1
ATOM 4085 C C . GLU A 1 505 ? -3.418 -21.391 7.277 1 98.06 505 GLU A C 1
ATOM 4087 O O . GLU A 1 505 ? -3.855 -22.438 6.781 1 98.06 505 GLU A O 1
ATOM 4092 N N . ALA A 1 506 ? -3.84 -20.938 8.406 1 98.56 506 ALA A N 1
ATOM 4093 C CA . ALA A 1 506 ? -4.875 -21.609 9.18 1 98.56 506 ALA A CA 1
ATOM 4094 C C . ALA A 1 506 ? -6.184 -21.688 8.398 1 98.56 506 ALA A C 1
ATOM 4096 O O . ALA A 1 506 ? -6.809 -22.75 8.32 1 98.56 506 ALA A O 1
ATOM 4097 N N . LEU A 1 507 ? -6.582 -20.547 7.816 1 98.12 507 LEU A N 1
ATOM 4098 C CA . LEU A 1 507 ? -7.809 -20.484 7.027 1 98.12 507 LEU A CA 1
ATOM 4099 C C . LEU A 1 507 ? -7.738 -21.469 5.855 1 98.12 507 LEU A C 1
ATOM 4101 O O . LEU A 1 507 ? -8.688 -22.219 5.605 1 98.12 507 LEU A O 1
ATOM 4105 N N . ARG A 1 508 ? -6.648 -21.422 5.141 1 96.5 508 ARG A N 1
ATOM 4106 C CA . ARG A 1 508 ? -6.488 -22.25 3.949 1 96.5 508 ARG A CA 1
ATOM 4107 C C . ARG A 1 508 ? -6.562 -23.734 4.297 1 96.5 508 ARG A C 1
ATOM 4109 O O . ARG A 1 508 ? -7.273 -24.5 3.645 1 96.5 508 ARG A O 1
ATOM 4116 N N . LEU A 1 509 ? -5.84 -24.141 5.336 1 97.12 509 LEU A N 1
ATOM 4117 C CA . LEU A 1 509 ? -5.832 -25.547 5.738 1 97.12 509 LEU A CA 1
ATOM 4118 C C . LEU A 1 509 ? -7.219 -25.984 6.195 1 97.12 509 LEU A C 1
ATOM 4120 O O . LEU A 1 509 ? -7.645 -27.109 5.898 1 97.12 509 LEU A O 1
ATOM 4124 N N . LEU A 1 510 ? -7.945 -25.125 6.879 1 97.06 510 LEU A N 1
ATOM 4125 C CA . LEU A 1 510 ? -9.312 -25.438 7.293 1 97.06 510 LEU A CA 1
ATOM 4126 C C . LEU A 1 510 ? -10.227 -25.562 6.082 1 97.06 510 LEU A C 1
ATOM 4128 O O . LEU A 1 510 ? -10.961 -26.547 5.961 1 97.06 510 LEU A O 1
ATOM 4132 N N . ALA A 1 511 ? -10.164 -24.594 5.199 1 96.44 511 ALA A N 1
ATOM 4133 C CA . ALA A 1 511 ? -11.07 -24.547 4.055 1 96.44 511 ALA A CA 1
ATOM 4134 C C . ALA A 1 511 ? -10.836 -25.719 3.115 1 96.44 511 ALA A C 1
ATOM 4136 O O . ALA A 1 511 ? -11.789 -26.281 2.559 1 96.44 511 ALA A O 1
ATOM 4137 N N . LEU A 1 512 ? -9.633 -26.156 2.994 1 94.81 512 LEU A N 1
ATOM 4138 C CA . LEU A 1 512 ? -9.281 -27.172 2.02 1 94.81 512 LEU A CA 1
ATOM 4139 C C . LEU A 1 512 ? -9.594 -28.578 2.555 1 94.81 512 LEU A C 1
ATOM 4141 O O . LEU A 1 512 ? -9.852 -29.5 1.779 1 94.81 512 LEU A O 1
ATOM 4145 N N . ASN A 1 513 ? -9.625 -28.703 3.904 1 95.06 513 ASN A N 1
ATOM 4146 C CA . ASN A 1 513 ? -9.656 -30.062 4.426 1 95.06 513 ASN A CA 1
ATOM 4147 C C . ASN A 1 513 ? -10.875 -30.297 5.316 1 95.06 513 ASN A C 1
ATOM 4149 O O . ASN A 1 513 ? -11.258 -31.438 5.566 1 95.06 513 ASN A O 1
ATOM 4153 N N . TYR A 1 514 ? -11.461 -29.25 5.805 1 95.38 514 TYR A N 1
ATOM 4154 C CA . TYR A 1 514 ? -12.57 -29.359 6.742 1 95.38 514 TYR A CA 1
ATOM 4155 C C . TYR A 1 514 ? -13.695 -28.422 6.371 1 95.38 514 TYR A C 1
ATOM 4157 O O . TYR A 1 514 ? -14.008 -27.484 7.117 1 95.38 514 TYR A O 1
ATOM 4165 N N . PRO A 1 515 ? -14.375 -28.719 5.285 1 94.38 515 PRO A N 1
ATOM 4166 C CA . PRO A 1 515 ? -15.359 -27.797 4.711 1 94.38 515 PRO A CA 1
ATOM 4167 C C . PRO A 1 515 ? -16.516 -27.5 5.656 1 94.38 515 PRO A C 1
ATOM 4169 O O . PRO A 1 515 ? -17.125 -26.438 5.578 1 94.38 515 PRO A O 1
ATOM 4172 N N . THR A 1 516 ? -16.875 -28.406 6.547 1 94.88 516 THR A N 1
ATOM 4173 C CA . THR A 1 516 ? -17.953 -28.156 7.5 1 94.88 516 THR A CA 1
ATOM 4174 C C . THR A 1 516 ? -17.453 -27.312 8.664 1 94.88 516 THR A C 1
ATOM 4176 O O . THR A 1 516 ? -18.094 -26.328 9.047 1 94.88 516 THR A O 1
ATOM 4179 N N . GLU A 1 517 ? -16.281 -27.625 9.195 1 96.12 517 GLU A N 1
ATOM 4180 C CA . GLU A 1 517 ? -15.734 -27.016 10.398 1 96.12 517 GLU A CA 1
ATOM 4181 C C . GLU A 1 517 ? -15.25 -25.594 10.125 1 96.12 517 GLU A C 1
ATOM 4183 O O . GLU A 1 517 ? -15.148 -24.766 11.039 1 96.12 517 GLU A O 1
ATOM 4188 N N . VAL A 1 518 ? -15.016 -25.266 8.891 1 97.38 518 VAL A N 1
ATOM 4189 C CA . VAL A 1 518 ? -14.398 -23.984 8.547 1 97.38 518 VAL A CA 1
ATOM 4190 C C . VAL A 1 518 ? -15.453 -22.875 8.586 1 97.38 518 VAL A C 1
ATOM 4192 O O . VAL A 1 518 ? -15.117 -21.688 8.609 1 97.38 518 VAL A O 1
ATOM 4195 N N . ALA A 1 519 ? -16.719 -23.188 8.625 1 97.25 519 ALA A N 1
ATOM 4196 C CA . ALA A 1 519 ? -17.828 -22.234 8.445 1 97.25 519 ALA A CA 1
ATOM 4197 C C . ALA A 1 519 ? -17.688 -21.062 9.406 1 97.25 519 ALA A C 1
ATOM 4199 O O . ALA A 1 519 ? -17.859 -19.906 9.008 1 97.25 519 ALA A O 1
ATOM 4200 N N . ASP A 1 520 ? -17.422 -21.328 10.641 1 96 520 ASP A N 1
ATOM 4201 C CA . ASP A 1 520 ? -17.344 -20.266 11.625 1 96 520 ASP A CA 1
ATOM 4202 C C . ASP A 1 520 ? -16.188 -19.312 11.312 1 96 520 ASP A C 1
ATOM 4204 O O . ASP A 1 520 ? -16.312 -18.094 11.453 1 96 520 ASP A O 1
ATOM 4208 N N . VAL A 1 521 ? -15.031 -19.844 10.875 1 98.06 521 VAL A N 1
ATOM 4209 C CA . VAL A 1 521 ? -13.867 -19.031 10.523 1 98.06 521 VAL A CA 1
ATOM 4210 C C . VAL A 1 521 ? -14.172 -18.203 9.281 1 98.06 521 VAL A C 1
ATOM 4212 O O . VAL A 1 521 ? -13.82 -17.016 9.211 1 98.06 521 VAL A O 1
ATOM 4215 N N . LEU A 1 522 ? -14.859 -18.781 8.297 1 98.25 522 LEU A N 1
ATOM 4216 C CA . LEU A 1 522 ? -15.188 -18.094 7.055 1 98.25 522 LEU A CA 1
ATOM 4217 C C . LEU A 1 522 ? -16.078 -16.891 7.328 1 98.25 522 LEU A C 1
ATOM 4219 O O . LEU A 1 522 ? -15.969 -15.859 6.648 1 98.25 522 LEU A O 1
ATOM 4223 N N . GLN A 1 523 ? -16.953 -17 8.344 1 97.38 523 GLN A N 1
ATOM 4224 C CA . GLN A 1 523 ? -17.844 -15.898 8.695 1 97.38 523 GLN A CA 1
ATOM 4225 C C . GLN A 1 523 ? -17.047 -14.648 9.086 1 97.38 523 GLN A C 1
ATOM 4227 O O . GLN A 1 523 ? -17.422 -13.531 8.719 1 97.38 523 GLN A O 1
ATOM 4232 N N . THR A 1 524 ? -15.977 -14.859 9.727 1 96.5 524 THR A N 1
ATOM 4233 C CA . THR A 1 524 ? -15.172 -13.742 10.203 1 96.5 524 THR A CA 1
ATOM 4234 C C . THR A 1 524 ? -14.117 -13.352 9.172 1 96.5 524 THR A C 1
ATOM 4236 O O . THR A 1 524 ? -13.781 -12.172 9.039 1 96.5 524 THR A O 1
ATOM 4239 N N . ALA A 1 525 ? -13.648 -14.305 8.367 1 98.12 525 ALA A N 1
ATOM 4240 C CA . ALA A 1 525 ? -12.516 -14.117 7.461 1 98.12 525 ALA A CA 1
ATOM 4241 C C . ALA A 1 525 ? -12.891 -13.195 6.305 1 98.12 525 ALA A C 1
ATOM 4243 O O . ALA A 1 525 ? -12.031 -12.516 5.738 1 98.12 525 ALA A O 1
ATOM 4244 N N . MET A 1 526 ? -14.172 -13.055 5.98 1 97.56 526 MET A N 1
ATOM 4245 C CA . MET A 1 526 ? -14.617 -12.227 4.863 1 97.56 526 MET A CA 1
ATOM 4246 C C . MET A 1 526 ? -14.453 -10.75 5.18 1 97.56 526 MET A C 1
ATOM 4248 O O . MET A 1 526 ? -14.531 -9.906 4.285 1 97.56 526 MET A O 1
ATOM 4252 N N . ASN A 1 527 ? -14.133 -10.422 6.418 1 96.88 527 ASN A N 1
ATOM 4253 C CA . ASN A 1 527 ? -13.836 -9.055 6.824 1 96.88 527 ASN A CA 1
ATOM 4254 C C . ASN A 1 527 ? -12.469 -8.953 7.496 1 96.88 527 ASN A C 1
ATOM 4256 O O . ASN A 1 527 ? -12.242 -8.086 8.336 1 96.88 527 ASN A O 1
ATOM 4260 N N . ASP A 1 528 ? -11.586 -9.82 7.219 1 97.38 528 ASP A N 1
ATOM 4261 C CA . ASP A 1 528 ? -10.242 -9.797 7.797 1 97.38 528 ASP A CA 1
ATOM 4262 C C . ASP A 1 528 ? -9.469 -8.562 7.34 1 97.38 528 ASP A C 1
ATOM 4264 O O . ASP A 1 528 ? -9.734 -8.023 6.258 1 97.38 528 ASP A O 1
ATOM 4268 N N . SER A 1 529 ? -8.547 -8.094 8.156 1 95.94 529 SER A N 1
ATOM 4269 C CA . SER A 1 529 ? -7.762 -6.906 7.844 1 95.94 529 SER A CA 1
ATOM 4270 C C . SER A 1 529 ? -6.781 -7.18 6.707 1 95.94 529 SER A C 1
ATOM 4272 O O . SER A 1 529 ? -6.281 -6.246 6.078 1 95.94 529 SER A O 1
ATOM 4274 N N . TYR A 1 530 ? -6.422 -8.367 6.48 1 96.38 530 TYR A N 1
ATOM 4275 C CA . TYR A 1 530 ? -5.539 -8.734 5.375 1 96.38 530 TYR A CA 1
ATOM 4276 C C . TYR A 1 530 ? -6.344 -9.031 4.113 1 96.38 530 TYR A C 1
ATOM 4278 O O . TYR A 1 530 ? -7.129 -9.977 4.082 1 96.38 530 TYR A O 1
ATOM 4286 N N . GLU A 1 531 ? -6.141 -8.25 3.098 1 95.31 531 GLU A N 1
ATOM 4287 C CA . GLU A 1 531 ? -6.914 -8.305 1.861 1 95.31 531 GLU A CA 1
ATOM 4288 C C . GLU A 1 531 ? -6.898 -9.711 1.267 1 95.31 531 GLU A C 1
ATOM 4290 O O . GLU A 1 531 ? -7.914 -10.188 0.76 1 95.31 531 GLU A O 1
ATOM 4295 N N . LEU A 1 532 ? -5.773 -10.414 1.278 1 95.62 532 LEU A N 1
ATOM 4296 C CA . LEU A 1 532 ? -5.68 -11.742 0.682 1 95.62 532 LEU A CA 1
ATOM 4297 C C . LEU A 1 532 ? -6.566 -12.734 1.426 1 95.62 532 LEU A C 1
ATOM 4299 O O . LEU A 1 532 ? -7.152 -13.633 0.814 1 95.62 532 LEU A O 1
ATOM 4303 N N . ILE A 1 533 ? -6.668 -12.625 2.74 1 97.12 533 ILE A N 1
ATOM 4304 C CA . ILE A 1 533 ? -7.562 -13.484 3.516 1 97.12 533 ILE A CA 1
ATOM 4305 C C . ILE A 1 533 ? -9.008 -13.242 3.084 1 97.12 533 ILE A C 1
ATOM 4307 O O . ILE A 1 533 ? -9.758 -14.195 2.871 1 97.12 533 ILE A O 1
ATOM 4311 N N . ARG A 1 534 ? -9.422 -12.008 2.943 1 96.44 534 ARG A N 1
ATOM 4312 C CA . ARG A 1 534 ? -10.781 -11.695 2.512 1 96.44 534 ARG A CA 1
ATOM 4313 C C . ARG A 1 534 ? -11.07 -12.305 1.144 1 96.44 534 ARG A C 1
ATOM 4315 O O . ARG A 1 534 ? -12.125 -12.914 0.943 1 96.44 534 ARG A O 1
ATOM 4322 N N . ARG A 1 535 ? -10.156 -12.164 0.231 1 94.81 535 ARG A N 1
ATOM 4323 C CA . ARG A 1 535 ? -10.32 -12.672 -1.126 1 94.81 535 ARG A CA 1
ATOM 4324 C C . ARG A 1 535 ? -10.477 -14.188 -1.126 1 94.81 535 ARG A C 1
ATOM 4326 O O . ARG A 1 535 ? -11.391 -14.727 -1.761 1 94.81 535 ARG A O 1
ATOM 4333 N N . TYR A 1 536 ? -9.57 -14.859 -0.365 1 95.5 536 TYR A N 1
ATOM 4334 C CA . TYR A 1 536 ? -9.648 -16.312 -0.267 1 95.5 536 TYR A CA 1
ATOM 4335 C C . TYR A 1 536 ? -10.93 -16.75 0.439 1 95.5 536 TYR A C 1
ATOM 4337 O O . TYR A 1 536 ? -11.555 -17.734 0.053 1 95.5 536 TYR A O 1
ATOM 4345 N N . ALA A 1 537 ? -11.281 -16 1.418 1 97.19 537 ALA A N 1
ATOM 4346 C CA . ALA A 1 537 ? -12.484 -16.359 2.174 1 97.19 537 ALA A CA 1
ATOM 4347 C C . ALA A 1 537 ? -13.719 -16.359 1.274 1 97.19 537 ALA A C 1
ATOM 4349 O O . ALA A 1 537 ? -14.508 -17.297 1.292 1 97.19 537 ALA A O 1
ATOM 4350 N N . VAL A 1 538 ? -13.883 -15.32 0.46 1 96.44 538 VAL A N 1
ATOM 4351 C CA . VAL A 1 538 ? -15.047 -15.242 -0.411 1 96.44 538 VAL A CA 1
ATOM 4352 C C . VAL A 1 538 ? -14.984 -16.344 -1.463 1 96.44 538 VAL A C 1
ATOM 4354 O O . VAL A 1 538 ? -16.016 -16.922 -1.83 1 96.44 538 VAL A O 1
ATOM 4357 N N . GLU A 1 539 ? -13.789 -16.641 -1.93 1 94.62 539 GLU A N 1
ATOM 4358 C CA . GLU A 1 539 ? -13.625 -17.75 -2.863 1 94.62 539 GLU A CA 1
ATOM 4359 C C . GLU A 1 539 ? -14.031 -19.078 -2.221 1 94.62 539 GLU A C 1
ATOM 4361 O O . GLU A 1 539 ? -14.719 -19.891 -2.838 1 94.62 539 GLU A O 1
ATOM 4366 N N . TYR A 1 540 ? -13.539 -19.312 -0.982 1 96.38 540 TYR A N 1
ATOM 4367 C CA . TYR A 1 540 ? -13.859 -20.547 -0.282 1 96.38 540 TYR A CA 1
ATOM 4368 C C . TYR A 1 540 ? -15.352 -20.641 0.016 1 96.38 540 TYR A C 1
ATOM 4370 O O . TYR A 1 540 ? -15.922 -21.734 -0.012 1 96.38 540 TYR A O 1
ATOM 4378 N N . VAL A 1 541 ? -15.969 -19.516 0.306 1 97.56 541 VAL A N 1
ATOM 4379 C CA . VAL A 1 541 ? -17.406 -19.5 0.531 1 97.56 541 VAL A CA 1
ATOM 4380 C C . VAL A 1 541 ? -18.141 -19.922 -0.742 1 97.56 541 VAL A C 1
ATOM 4382 O O . VAL A 1 541 ? -19.094 -20.703 -0.688 1 97.56 541 VAL A O 1
ATOM 4385 N N . GLU A 1 542 ? -17.703 -19.375 -1.88 1 96.44 542 GLU A N 1
ATOM 4386 C CA . GLU A 1 542 ? -18.266 -19.734 -3.178 1 96.44 542 GLU A CA 1
ATOM 4387 C C . GLU A 1 542 ? -18.234 -21.25 -3.402 1 96.44 542 GLU A C 1
ATOM 4389 O O . GLU A 1 542 ? -19.234 -21.844 -3.783 1 96.44 542 GLU A O 1
ATOM 4394 N N . LYS A 1 543 ? -17.109 -21.859 -3.111 1 95.81 543 LYS A N 1
ATOM 4395 C CA . LYS A 1 543 ? -16.906 -23.281 -3.393 1 95.81 543 LYS A CA 1
ATOM 4396 C C . LYS A 1 543 ? -17.531 -24.156 -2.299 1 95.81 543 LYS A C 1
ATOM 4398 O O . LYS A 1 543 ? -17.891 -25.297 -2.545 1 95.81 543 LYS A O 1
ATOM 4403 N N . ASN A 1 544 ? -17.625 -23.641 -1.104 1 97.12 544 ASN A N 1
ATOM 4404 C CA . ASN A 1 544 ? -18.188 -24.359 0.034 1 97.12 544 ASN A CA 1
ATOM 4405 C C . ASN A 1 544 ? -19.703 -24.5 -0.083 1 97.12 544 ASN A C 1
ATOM 4407 O O . ASN A 1 544 ? -20.25 -25.547 0.247 1 97.12 544 ASN A O 1
ATOM 4411 N N . CYS A 1 545 ? -20.422 -23.516 -0.464 1 97.38 545 CYS A N 1
ATOM 4412 C CA . CYS A 1 545 ? -21.844 -23.469 -0.755 1 97.38 545 CYS A CA 1
ATOM 4413 C C . CYS A 1 545 ? -22.672 -23.703 0.506 1 97.38 545 CYS A C 1
ATOM 4415 O O . CYS A 1 545 ? -23.812 -24.156 0.43 1 97.38 545 CYS A O 1
ATOM 4417 N N . ASN A 1 546 ? -22.125 -23.516 1.709 1 97.75 546 ASN A N 1
ATOM 4418 C CA . ASN A 1 546 ? -22.875 -23.656 2.949 1 97.75 546 ASN A CA 1
ATOM 4419 C C . ASN A 1 546 ? -23.875 -22.516 3.123 1 97.75 546 ASN A C 1
ATOM 4421 O O . ASN A 1 546 ? -23.484 -21.359 3.277 1 97.75 546 ASN A O 1
ATOM 4425 N N . PRO A 1 547 ? -25.156 -22.812 3.145 1 97.19 547 PRO A N 1
ATOM 4426 C CA . PRO A 1 547 ? -26.172 -21.75 3.227 1 97.19 547 PRO A CA 1
ATOM 4427 C C . PRO A 1 547 ? -26.047 -20.922 4.504 1 97.19 547 PRO A C 1
ATOM 4429 O O . PRO A 1 547 ? -26.469 -19.766 4.531 1 97.19 547 PRO A O 1
ATOM 4432 N N . GLU A 1 548 ? -25.438 -21.453 5.531 1 97.19 548 GLU A N 1
ATOM 4433 C CA . GLU A 1 548 ? -25.281 -20.75 6.801 1 97.19 548 GLU A CA 1
ATOM 4434 C C . GLU A 1 548 ? -24.375 -19.547 6.656 1 97.19 548 GLU A C 1
ATOM 4436 O O . GLU A 1 548 ? -24.375 -18.656 7.512 1 97.19 548 GLU A O 1
ATOM 4441 N N . LEU A 1 549 ? -23.625 -19.469 5.594 1 98.12 549 LEU A N 1
ATOM 4442 C CA . LEU A 1 549 ? -22.641 -18.422 5.402 1 98.12 549 LEU A CA 1
ATOM 4443 C C . LEU A 1 549 ? -23.266 -17.219 4.707 1 98.12 549 LEU A C 1
ATOM 4445 O O . LEU A 1 549 ? -22.609 -16.172 4.562 1 98.12 549 LEU A O 1
ATOM 4449 N N . LEU A 1 550 ? -24.531 -17.281 4.289 1 98.06 550 LEU A N 1
ATOM 4450 C CA . LEU A 1 550 ? -25.203 -16.25 3.488 1 98.06 550 LEU A CA 1
ATOM 4451 C C . LEU A 1 550 ? -25.234 -14.922 4.227 1 98.06 550 LEU A C 1
ATOM 4453 O O . LEU A 1 550 ? -24.875 -13.891 3.66 1 98.06 550 LEU A O 1
ATOM 4457 N N . PRO A 1 551 ? -25.609 -14.867 5.551 1 98.12 551 PRO A N 1
ATOM 4458 C CA . PRO A 1 551 ? -25.641 -13.562 6.219 1 98.12 551 PRO A CA 1
ATOM 4459 C C . PRO A 1 551 ? -24.266 -12.883 6.238 1 98.12 551 PRO A C 1
ATOM 4461 O O . PRO A 1 551 ? -24.172 -11.68 5.984 1 98.12 551 PRO A O 1
ATOM 4464 N N . ALA A 1 552 ? -23.25 -13.625 6.508 1 97.75 552 ALA A N 1
ATOM 4465 C CA . ALA A 1 552 ? -21.891 -13.07 6.531 1 97.75 552 ALA A CA 1
ATOM 4466 C C . ALA A 1 552 ? -21.469 -12.609 5.141 1 97.75 552 ALA A C 1
ATOM 4468 O O . ALA A 1 552 ? -20.75 -11.617 5 1 97.75 552 ALA A O 1
ATOM 4469 N N . TRP A 1 553 ? -21.891 -13.359 4.141 1 98.06 553 TRP A N 1
ATOM 4470 C CA . TRP A 1 553 ? -21.578 -13.023 2.756 1 98.06 553 TRP A CA 1
ATOM 4471 C C . TRP A 1 553 ? -22.188 -11.688 2.371 1 98.06 553 TRP A C 1
ATOM 4473 O O . TRP A 1 553 ? -21.531 -10.836 1.778 1 98.06 553 TRP A O 1
ATOM 4483 N N . ILE A 1 554 ? -23.422 -11.422 2.744 1 98.12 554 ILE A N 1
ATOM 4484 C CA . ILE A 1 554 ? -24.109 -10.172 2.467 1 98.12 554 ILE A CA 1
ATOM 4485 C C . ILE A 1 554 ? -23.469 -9.039 3.268 1 98.12 554 ILE A C 1
ATOM 4487 O O . ILE A 1 554 ? -23.25 -7.949 2.74 1 98.12 554 ILE A O 1
ATOM 4491 N N . GLU A 1 555 ? -23.203 -9.32 4.5 1 97.38 555 GLU A N 1
ATOM 4492 C CA . GLU A 1 555 ? -22.562 -8.32 5.348 1 97.38 555 GLU A CA 1
ATOM 4493 C C . GLU A 1 555 ? -21.219 -7.883 4.758 1 97.38 555 GLU A C 1
ATOM 4495 O O . GLU A 1 555 ? -20.891 -6.695 4.777 1 97.38 555 GLU A O 1
ATOM 4500 N N . SER A 1 556 ? -20.484 -8.859 4.258 1 97.12 556 SER A N 1
ATOM 4501 C CA . SER A 1 556 ? -19.188 -8.547 3.693 1 97.12 556 SER A CA 1
ATOM 4502 C C . SER A 1 556 ? -19.312 -7.648 2.471 1 97.12 556 SER A C 1
ATOM 4504 O O . SER A 1 556 ? -18.453 -6.797 2.229 1 97.12 556 SER A O 1
ATOM 4506 N N . TYR A 1 557 ? -20.344 -7.805 1.664 1 96.69 557 TYR A N 1
ATOM 4507 C CA . TYR A 1 557 ? -20.594 -6.922 0.528 1 96.69 557 TYR A CA 1
ATOM 4508 C C . TYR A 1 557 ? -20.891 -5.504 0.994 1 96.69 557 TYR A C 1
ATOM 4510 O O . TYR A 1 557 ? -20.375 -4.535 0.44 1 96.69 557 TYR A O 1
ATOM 4518 N N . LEU A 1 558 ? -21.75 -5.426 1.981 1 96.5 558 LEU A N 1
ATOM 4519 C CA . LEU A 1 558 ? -22.125 -4.109 2.492 1 96.5 558 LEU A CA 1
ATOM 4520 C C . LEU A 1 558 ? -20.906 -3.387 3.062 1 96.5 558 LEU A C 1
ATOM 4522 O O . LEU A 1 558 ? -20.781 -2.172 2.902 1 96.5 558 LEU A O 1
ATOM 4526 N N . LEU A 1 559 ? -20.047 -4.125 3.666 1 95.19 559 LEU A N 1
ATOM 4527 C CA . LEU A 1 559 ? -18.891 -3.551 4.348 1 95.19 559 LEU A CA 1
ATOM 4528 C C . LEU A 1 559 ? -17.75 -3.275 3.361 1 95.19 559 LEU A C 1
ATOM 4530 O O . LEU A 1 559 ? -17.031 -2.285 3.498 1 95.19 559 LEU A O 1
ATOM 4534 N N . ARG A 1 560 ? -17.594 -4.207 2.359 1 94.75 560 ARG A N 1
ATOM 4535 C CA . ARG A 1 560 ? -16.344 -4.203 1.595 1 94.75 560 ARG A CA 1
ATOM 4536 C C . ARG A 1 560 ? -16.625 -4.277 0.098 1 94.75 560 ARG A C 1
ATOM 4538 O O . ARG A 1 560 ? -15.703 -4.438 -0.704 1 94.75 560 ARG A O 1
ATOM 4545 N N . GLY A 1 561 ? -17.797 -4.133 -0.337 1 91.38 561 GLY A N 1
ATOM 4546 C CA . GLY A 1 561 ? -18.172 -4.277 -1.735 1 91.38 561 GLY A CA 1
ATOM 4547 C C . GLY A 1 561 ? -17.531 -3.229 -2.633 1 91.38 561 GLY A C 1
ATOM 4548 O O . GLY A 1 561 ? -17.562 -3.354 -3.859 1 91.38 561 GLY A O 1
ATOM 4549 N N . HIS A 1 562 ? -16.828 -2.262 -2.074 1 89 562 HIS A N 1
ATOM 4550 C CA . HIS A 1 562 ? -16.125 -1.244 -2.848 1 89 562 HIS A CA 1
ATOM 4551 C C . HIS A 1 562 ? -14.75 -1.739 -3.291 1 89 562 HIS A C 1
ATOM 4553 O O . HIS A 1 562 ? -14.148 -1.169 -4.203 1 89 562 HIS A O 1
ATOM 4559 N N . GLU A 1 563 ? -14.211 -2.742 -2.615 1 92.56 563 GLU A N 1
ATOM 4560 C CA . GLU A 1 563 ? -12.914 -3.299 -2.973 1 92.56 563 GLU A CA 1
ATOM 4561 C C . GLU A 1 563 ? -13 -4.137 -4.246 1 92.56 563 GLU A C 1
ATOM 4563 O O . GLU A 1 563 ? -13.781 -5.09 -4.316 1 92.56 563 GLU A O 1
ATOM 4568 N N . ASN A 1 564 ? -12.25 -3.85 -5.172 1 89.25 564 ASN A N 1
ATOM 4569 C CA . ASN A 1 564 ? -12.414 -4.379 -6.52 1 89.25 564 ASN A CA 1
ATOM 4570 C C . ASN A 1 564 ? -12.359 -5.906 -6.531 1 89.25 564 ASN A C 1
ATOM 4572 O O . ASN A 1 564 ? -13.227 -6.559 -7.113 1 89.25 564 ASN A O 1
ATOM 4576 N N . ARG A 1 565 ? -11.359 -6.512 -5.91 1 90.69 565 ARG A N 1
ATOM 4577 C CA . ARG A 1 565 ? -11.195 -7.961 -5.969 1 90.69 565 ARG A CA 1
ATOM 4578 C C . ARG A 1 565 ? -12.234 -8.664 -5.105 1 90.69 565 ARG A C 1
ATOM 4580 O O . ARG A 1 565 ? -12.711 -9.75 -5.457 1 90.69 565 ARG A O 1
ATOM 4587 N N . HIS A 1 566 ? -12.547 -8.055 -4 1 92.31 566 HIS A N 1
ATOM 4588 C CA . HIS A 1 566 ? -13.594 -8.586 -3.139 1 92.31 566 HIS A CA 1
ATOM 4589 C C . HIS A 1 566 ? -14.945 -8.578 -3.846 1 92.31 566 HIS A C 1
ATOM 4591 O O . HIS A 1 566 ? -15.656 -9.586 -3.846 1 92.31 566 HIS A O 1
ATOM 4597 N N . ARG A 1 567 ? -15.273 -7.465 -4.488 1 92.12 567 ARG A N 1
ATOM 4598 C CA . ARG A 1 567 ? -16.5 -7.301 -5.246 1 92.12 567 ARG A CA 1
ATOM 4599 C C . ARG A 1 567 ? -16.578 -8.305 -6.391 1 92.12 567 ARG A C 1
ATOM 4601 O O . ARG A 1 567 ? -17.625 -8.93 -6.609 1 92.12 567 ARG A O 1
ATOM 4608 N N . PHE A 1 568 ? -15.484 -8.477 -7.059 1 92 568 PHE A N 1
ATOM 4609 C CA . PHE A 1 568 ? -15.422 -9.438 -8.156 1 92 568 PHE A CA 1
ATOM 4610 C C . PHE A 1 568 ? -15.773 -10.836 -7.668 1 92 568 PHE A C 1
ATOM 4612 O O . PHE A 1 568 ? -16.547 -11.547 -8.312 1 92 568 PHE A O 1
ATOM 4619 N N . ARG A 1 569 ? -15.242 -11.211 -6.555 1 92.06 569 ARG A N 1
ATOM 4620 C CA . ARG A 1 569 ? -15.492 -12.547 -6.016 1 92.06 569 ARG A CA 1
ATOM 4621 C C . ARG A 1 569 ? -16.938 -12.688 -5.57 1 92.06 569 ARG A C 1
ATOM 4623 O O . ARG A 1 569 ? -17.547 -13.758 -5.73 1 92.06 569 ARG A O 1
ATOM 4630 N N . ILE A 1 570 ? -17.5 -11.594 -5.023 1 94.75 570 ILE A N 1
ATOM 4631 C CA . ILE A 1 570 ? -18.891 -11.617 -4.59 1 94.75 570 ILE A CA 1
ATOM 4632 C C . ILE A 1 570 ? -19.797 -11.844 -5.797 1 94.75 570 ILE A C 1
ATOM 4634 O O . ILE A 1 570 ? -20.672 -12.719 -5.773 1 94.75 570 ILE A O 1
ATOM 4638 N N . PHE A 1 571 ? -19.594 -11.156 -6.836 1 94.31 571 PHE A N 1
ATOM 4639 C CA . PHE A 1 571 ? -20.438 -11.258 -8.016 1 94.31 571 PHE A CA 1
ATOM 4640 C C . PHE A 1 571 ? -20.203 -12.578 -8.742 1 94.31 571 PHE A C 1
ATOM 4642 O O . PHE A 1 571 ? -21.125 -13.148 -9.328 1 94.31 571 PHE A O 1
ATOM 4649 N N . SER A 1 572 ? -18.938 -13.047 -8.633 1 91.56 572 SER A N 1
ATOM 4650 C CA . SER A 1 572 ? -18.641 -14.359 -9.203 1 91.56 572 SER A CA 1
ATOM 4651 C C . SER A 1 572 ? -19.406 -15.461 -8.477 1 91.56 572 SER A C 1
ATOM 4653 O O . SER A 1 572 ? -19.75 -16.484 -9.078 1 91.56 572 SER A O 1
ATOM 4655 N N . ALA A 1 573 ? -19.688 -15.273 -7.23 1 93.75 573 ALA A N 1
ATOM 4656 C CA . ALA A 1 573 ? -20.328 -16.281 -6.379 1 93.75 573 ALA A CA 1
ATOM 4657 C C . ALA A 1 573 ? -21.828 -16.047 -6.297 1 93.75 573 ALA A C 1
ATOM 4659 O O . ALA A 1 573 ? -22.5 -16.594 -5.422 1 93.75 573 ALA A O 1
ATOM 4660 N N . ILE A 1 574 ? -22.406 -15.258 -7.25 1 94.25 574 ILE A N 1
ATOM 4661 C CA . ILE A 1 574 ? -23.766 -14.75 -7.137 1 94.25 574 ILE A CA 1
ATOM 4662 C C . ILE A 1 574 ? -24.75 -15.906 -7.172 1 94.25 574 ILE A C 1
ATOM 4664 O O . ILE A 1 574 ? -25.875 -15.789 -6.664 1 94.25 574 ILE A O 1
ATOM 4668 N N . ASN A 1 575 ? -24.375 -17.047 -7.789 1 95.75 575 ASN A N 1
ATOM 4669 C CA . ASN A 1 575 ? -25.266 -18.188 -7.945 1 95.75 575 ASN A CA 1
ATOM 4670 C C . ASN A 1 575 ? -25.062 -19.219 -6.844 1 95.75 575 ASN A C 1
ATOM 4672 O O . ASN A 1 575 ? -25.672 -20.297 -6.871 1 95.75 575 ASN A O 1
ATOM 4676 N N . THR A 1 576 ? -24.172 -18.984 -5.91 1 95.75 576 THR A N 1
ATOM 4677 C CA . THR A 1 576 ? -23.812 -19.922 -4.848 1 95.75 576 THR A CA 1
ATOM 4678 C C . THR A 1 576 ? -24.984 -20.125 -3.891 1 95.75 576 THR A C 1
ATOM 4680 O O . THR A 1 576 ? -25.25 -21.234 -3.439 1 95.75 576 THR A O 1
ATOM 4683 N N . PHE A 1 577 ? -25.703 -19.031 -3.588 1 96.69 577 PHE A N 1
ATOM 4684 C CA . PHE A 1 577 ? -26.812 -19.047 -2.641 1 96.69 577 PHE A CA 1
ATOM 4685 C C . PHE A 1 577 ? -28.141 -18.859 -3.357 1 96.69 577 PHE A C 1
ATOM 4687 O O . PHE A 1 577 ? -28.172 -18.453 -4.523 1 96.69 577 PHE A O 1
ATOM 4694 N N . ASP A 1 578 ? -29.188 -19.281 -2.623 1 96.81 578 ASP A N 1
ATOM 4695 C CA . ASP A 1 578 ? -30.516 -19.016 -3.141 1 96.81 578 ASP A CA 1
ATOM 4696 C C . ASP A 1 578 ? -30.75 -17.516 -3.338 1 96.81 578 ASP A C 1
ATOM 4698 O O . ASP A 1 578 ? -30.578 -16.719 -2.4 1 96.81 578 ASP A O 1
ATOM 4702 N N . HIS A 1 579 ? -31.172 -17.141 -4.551 1 97.81 579 HIS A N 1
ATOM 4703 C CA . HIS A 1 579 ? -31.25 -15.734 -4.93 1 97.81 579 HIS A CA 1
ATOM 4704 C C . HIS A 1 579 ? -32.312 -15 -4.102 1 97.81 579 HIS A C 1
ATOM 4706 O O . HIS A 1 579 ? -32.094 -13.852 -3.695 1 97.81 579 HIS A O 1
ATOM 4712 N N . ASP A 1 580 ? -33.406 -15.633 -3.832 1 97.88 580 ASP A N 1
ATOM 4713 C CA . ASP A 1 580 ? -34.469 -14.984 -3.062 1 97.88 580 ASP A CA 1
ATOM 4714 C C . ASP A 1 580 ? -34.062 -14.797 -1.606 1 97.88 580 ASP A C 1
ATOM 4716 O O . ASP A 1 580 ? -34.344 -13.758 -1.007 1 97.88 580 ASP A O 1
ATOM 4720 N N . MET A 1 581 ? -33.406 -15.828 -1.052 1 98 581 MET A N 1
ATOM 4721 C CA . MET A 1 581 ? -32.906 -15.719 0.315 1 98 581 MET A CA 1
ATOM 4722 C C . MET A 1 581 ? -31.844 -14.625 0.418 1 98 581 MET A C 1
ATOM 4724 O O . MET A 1 581 ? -31.812 -13.875 1.398 1 98 581 MET A O 1
ATOM 4728 N N . ALA A 1 582 ? -31 -14.539 -0.554 1 98.19 582 ALA A N 1
ATOM 4729 C CA . ALA A 1 582 ? -29.969 -13.516 -0.578 1 98.19 582 ALA A CA 1
ATOM 4730 C C . ALA A 1 582 ? -30.562 -12.117 -0.666 1 98.19 582 ALA A C 1
ATOM 4732 O O . ALA A 1 582 ? -30.109 -11.188 0.001 1 98.19 582 ALA A O 1
ATOM 4733 N N . LEU A 1 583 ? -31.562 -12.008 -1.569 1 98 583 LEU A N 1
ATOM 4734 C CA . LEU A 1 583 ? -32.25 -10.734 -1.734 1 98 583 LEU A CA 1
ATOM 4735 C C . LEU A 1 583 ? -32.875 -10.289 -0.421 1 98 583 LEU A C 1
ATOM 4737 O O . LEU A 1 583 ? -32.75 -9.125 -0.032 1 98 583 LEU A O 1
ATOM 4741 N N . ASN A 1 584 ? -33.531 -11.18 0.251 1 98.25 584 ASN A N 1
ATOM 4742 C CA . ASN A 1 584 ? -34.156 -10.875 1.526 1 98.25 584 ASN A CA 1
ATOM 4743 C C . ASN A 1 584 ? -33.156 -10.508 2.596 1 98.25 584 ASN A C 1
ATOM 4745 O O . ASN A 1 584 ? -33.344 -9.586 3.383 1 98.25 584 ASN A O 1
ATOM 4749 N N . GLU A 1 585 ? -32.062 -11.258 2.637 1 98.31 585 GLU A N 1
ATOM 4750 C CA . GLU A 1 585 ? -31.016 -10.977 3.6 1 98.31 585 GLU A CA 1
ATOM 4751 C C . GLU A 1 585 ? -30.391 -9.602 3.354 1 98.31 585 GLU A C 1
ATOM 4753 O O . GLU A 1 585 ? -30.094 -8.875 4.301 1 98.31 585 GLU A O 1
ATOM 4758 N N . LEU A 1 586 ? -30.156 -9.219 2.098 1 98.19 586 LEU A N 1
ATOM 4759 C CA . LEU A 1 586 ? -29.609 -7.914 1.728 1 98.19 586 LEU A CA 1
ATOM 4760 C C . LEU A 1 586 ? -30.531 -6.785 2.203 1 98.19 586 LEU A C 1
ATOM 4762 O O . LEU A 1 586 ? -30.047 -5.809 2.783 1 98.19 586 LEU A O 1
ATOM 4766 N N . LYS A 1 587 ? -31.828 -6.945 1.925 1 98.06 587 LYS A N 1
ATOM 4767 C CA . LYS A 1 587 ? -32.781 -5.938 2.354 1 98.06 587 LYS A CA 1
ATOM 4768 C C . LYS A 1 587 ? -32.781 -5.793 3.871 1 98.06 587 LYS A C 1
ATOM 4770 O O . LYS A 1 587 ? -32.812 -4.68 4.395 1 98.06 587 LYS A O 1
ATOM 4775 N N . LYS A 1 588 ? -32.781 -6.914 4.492 1 98.25 588 LYS A N 1
ATOM 4776 C CA . LYS A 1 588 ? -32.812 -6.926 5.953 1 98.25 588 LYS A CA 1
ATOM 4777 C C . LYS A 1 588 ? -31.594 -6.195 6.535 1 98.25 588 LYS A C 1
ATOM 4779 O O . LYS A 1 588 ? -31.734 -5.316 7.383 1 98.25 588 LYS A O 1
ATOM 4784 N N . GLN A 1 589 ? -30.422 -6.492 6.074 1 97.62 589 GLN A N 1
ATOM 4785 C CA . GLN A 1 589 ? -29.203 -5.902 6.617 1 97.62 589 GLN A CA 1
ATOM 4786 C C . GLN A 1 589 ? -29.078 -4.438 6.203 1 97.62 589 GLN A C 1
ATOM 4788 O O . GLN A 1 589 ? -28.656 -3.598 7.008 1 97.62 589 GLN A O 1
ATOM 4793 N N . ALA A 1 590 ? -29.391 -4.141 4.988 1 96.94 590 ALA A N 1
ATOM 4794 C CA . ALA A 1 590 ? -29.266 -2.779 4.473 1 96.94 590 ALA A CA 1
ATOM 4795 C C . ALA A 1 590 ? -30.172 -1.816 5.238 1 96.94 590 ALA A C 1
ATOM 4797 O O . ALA A 1 590 ? -29.859 -0.631 5.367 1 96.94 590 ALA A O 1
ATOM 4798 N N . ALA A 1 591 ? -31.266 -2.336 5.715 1 96 591 ALA A N 1
ATOM 4799 C CA . ALA A 1 591 ? -32.219 -1.507 6.453 1 96 591 ALA A CA 1
ATOM 4800 C C . ALA A 1 591 ? -31.578 -0.924 7.711 1 96 591 ALA A C 1
ATOM 4802 O O . ALA A 1 591 ? -32 0.124 8.203 1 96 591 ALA A O 1
ATOM 4803 N N . ASP A 1 592 ? -30.562 -1.541 8.172 1 93.62 592 ASP A N 1
ATOM 4804 C CA . ASP A 1 592 ? -29.906 -1.104 9.398 1 93.62 592 ASP A CA 1
ATOM 4805 C C . ASP A 1 592 ? -28.75 -0.146 9.086 1 93.62 592 ASP A C 1
ATOM 4807 O O . ASP A 1 592 ? -28.062 0.316 10 1 93.62 592 ASP A O 1
ATOM 4811 N N . TRP A 1 593 ? -28.578 0.188 7.867 1 93.62 593 TRP A N 1
ATOM 4812 C CA . TRP A 1 593 ? -27.484 1.063 7.469 1 93.62 593 TRP A CA 1
ATOM 4813 C C . TRP A 1 593 ? -28 2.439 7.062 1 93.62 593 TRP A C 1
ATOM 4815 O O . TRP A 1 593 ? -29.141 2.57 6.609 1 93.62 593 TRP A O 1
ATOM 4825 N N . SER A 1 594 ? -27.203 3.428 7.332 1 93.38 594 SER A N 1
ATOM 4826 C CA . SER A 1 594 ? -27.438 4.766 6.809 1 93.38 594 SER A CA 1
ATOM 4827 C C . SER A 1 594 ? -26.578 5.051 5.586 1 93.38 594 SER A C 1
ATOM 4829 O O . SER A 1 594 ? -25.359 4.832 5.617 1 93.38 594 SER A O 1
ATOM 4831 N N . PHE A 1 595 ? -27.234 5.504 4.48 1 94.12 595 PHE A N 1
ATOM 4832 C CA . PHE A 1 595 ? -26.5 5.734 3.242 1 94.12 595 PHE A CA 1
ATOM 4833 C C . PHE A 1 595 ? -26.656 7.176 2.781 1 94.12 595 PHE A C 1
ATOM 4835 O O . PHE A 1 595 ? -27.75 7.746 2.852 1 94.12 595 PHE A O 1
ATOM 4842 N N . TYR A 1 596 ? -25.516 7.746 2.42 1 95.62 596 TYR A N 1
ATOM 4843 C CA . TYR A 1 596 ? -25.547 8.922 1.565 1 95.62 596 TYR A CA 1
ATOM 4844 C C . TYR A 1 596 ? -25.953 8.562 0.144 1 95.62 596 TYR A C 1
ATOM 4846 O O . TYR A 1 596 ? -26.766 9.25 -0.472 1 95.62 596 TYR A O 1
ATOM 4854 N N . ASP A 1 597 ? -25.375 7.504 -0.298 1 94.5 597 ASP A N 1
ATOM 4855 C CA . ASP A 1 597 ? -25.641 6.918 -1.607 1 94.5 597 ASP A CA 1
ATOM 4856 C C . ASP A 1 597 ? -25.75 5.395 -1.515 1 94.5 597 ASP A C 1
ATOM 4858 O O . ASP A 1 597 ? -24.797 4.719 -1.123 1 94.5 597 ASP A O 1
ATOM 4862 N N . SER A 1 598 ? -26.875 4.848 -1.87 1 94.62 598 SER A N 1
ATOM 4863 C CA . SER A 1 598 ? -27.125 3.414 -1.746 1 94.62 598 SER A CA 1
ATOM 4864 C C . SER A 1 598 ? -27 2.713 -3.094 1 94.62 598 SER A C 1
ATOM 4866 O O . SER A 1 598 ? -27.484 1.592 -3.264 1 94.62 598 SER A O 1
ATOM 4868 N N . SER A 1 599 ? -26.375 3.307 -4.02 1 93.25 599 SER A N 1
ATOM 4869 C CA . SER A 1 599 ? -26.312 2.791 -5.383 1 93.25 599 SER A CA 1
ATOM 4870 C C . SER A 1 599 ? -25.688 1.399 -5.418 1 93.25 599 SER A C 1
ATOM 4872 O O . SER A 1 599 ? -26.125 0.54 -6.188 1 93.25 599 SER A O 1
ATOM 4874 N N . TYR A 1 600 ? -24.688 1.179 -4.633 1 90.81 600 TYR A N 1
ATOM 4875 C CA . TYR A 1 600 ? -24.047 -0.127 -4.688 1 90.81 600 TYR A CA 1
ATOM 4876 C C . TYR A 1 600 ? -24.953 -1.209 -4.117 1 90.81 600 TYR A C 1
ATOM 4878 O O . TYR A 1 600 ? -24.891 -2.367 -4.535 1 90.81 600 TYR A O 1
ATOM 4886 N N . VAL A 1 601 ? -25.797 -0.867 -3.168 1 95 601 VAL A N 1
ATOM 4887 C CA . VAL A 1 601 ? -26.781 -1.812 -2.643 1 95 601 VAL A CA 1
ATOM 4888 C C . VAL A 1 601 ? -27.828 -2.123 -3.713 1 95 601 VAL A C 1
ATOM 4890 O O . VAL A 1 601 ? -28.188 -3.285 -3.924 1 95 601 VAL A O 1
ATOM 4893 N N . ASN A 1 602 ? -28.203 -1.091 -4.441 1 95.69 602 ASN A N 1
ATOM 4894 C CA . ASN A 1 602 ? -29.188 -1.246 -5.504 1 95.69 602 ASN A CA 1
ATOM 4895 C C . ASN A 1 602 ? -28.656 -2.119 -6.637 1 95.69 602 ASN A C 1
ATOM 4897 O O . ASN A 1 602 ? -29.422 -2.857 -7.266 1 95.69 602 ASN A O 1
ATOM 4901 N N . GLU A 1 603 ? -27.406 -1.977 -6.824 1 94.81 603 GLU A N 1
ATOM 4902 C CA . GLU A 1 603 ? -26.781 -2.812 -7.848 1 94.81 603 GLU A CA 1
ATOM 4903 C C . GLU A 1 603 ? -26.984 -4.293 -7.551 1 94.81 603 GLU A C 1
ATOM 4905 O O . GLU A 1 603 ? -27.375 -5.059 -8.438 1 94.81 603 GLU A O 1
ATOM 4910 N N . LEU A 1 604 ? -26.734 -4.691 -6.336 1 95.81 604 LEU A N 1
ATOM 4911 C CA . LEU A 1 604 ? -26.891 -6.09 -5.957 1 95.81 604 LEU A CA 1
ATOM 4912 C C . LEU A 1 604 ? -28.375 -6.473 -5.922 1 95.81 604 LEU A C 1
ATOM 4914 O O . LEU A 1 604 ? -28.734 -7.594 -6.289 1 95.81 604 LEU A O 1
ATOM 4918 N N . LEU A 1 605 ? -29.297 -5.539 -5.547 1 96.44 605 LEU A N 1
ATOM 4919 C CA . LEU A 1 605 ? -30.734 -5.75 -5.496 1 96.44 605 LEU A CA 1
ATOM 4920 C C . LEU A 1 605 ? -31.281 -6.078 -6.883 1 96.44 605 LEU A C 1
ATOM 4922 O O . LEU A 1 605 ? -32.188 -6.898 -7.016 1 96.44 605 LEU A O 1
ATOM 4926 N N . GLU A 1 606 ? -30.641 -5.5 -7.84 1 96.44 606 GLU A N 1
ATOM 4927 C CA . GLU A 1 606 ? -31.109 -5.707 -9.211 1 96.44 606 GLU A CA 1
ATOM 4928 C C . GLU A 1 606 ? -30.422 -6.898 -9.852 1 96.44 606 GLU A C 1
ATOM 4930 O O . GLU A 1 606 ? -31 -7.57 -10.711 1 96.44 606 GLU A O 1
ATOM 4935 N N . TYR A 1 607 ? -29.25 -7.109 -9.406 1 96.44 607 TYR A N 1
ATOM 4936 C CA . TYR A 1 607 ? -28.438 -8.156 -10.016 1 96.44 607 TYR A CA 1
ATOM 4937 C C . TYR A 1 607 ? -28.922 -9.539 -9.617 1 96.44 607 TYR A C 1
ATOM 4939 O O . TYR A 1 607 ? -28.969 -10.453 -10.445 1 96.44 607 TYR A O 1
ATOM 4947 N N . LEU A 1 608 ? -29.406 -9.742 -8.398 1 97.38 608 LEU A N 1
ATOM 4948 C CA . LEU A 1 608 ? -29.797 -11.039 -7.848 1 97.38 608 LEU A CA 1
ATOM 4949 C C . LEU A 1 608 ? -30.953 -11.633 -8.625 1 97.38 608 LEU A C 1
ATOM 4951 O O . LEU A 1 608 ? -30.875 -12.766 -9.117 1 97.38 608 LEU A O 1
ATOM 4955 N N . PRO A 1 609 ? -32.062 -10.875 -8.891 1 96.5 609 PRO A N 1
ATOM 4956 C CA . PRO A 1 609 ? -33.188 -11.453 -9.656 1 96.5 609 PRO A CA 1
ATOM 4957 C C . PRO A 1 609 ? -32.781 -11.75 -11.109 1 96.5 609 PRO A C 1
ATOM 4959 O O . PRO A 1 609 ? -33.25 -12.742 -11.68 1 96.5 609 PRO A O 1
ATOM 4962 N N . ARG A 1 610 ? -32.031 -11.039 -11.711 1 95.62 610 ARG A N 1
ATOM 4963 C CA . ARG A 1 610 ? -31.594 -11.273 -13.086 1 95.62 610 ARG A CA 1
ATOM 4964 C C . ARG A 1 610 ? -30.797 -12.57 -13.188 1 95.62 610 ARG A C 1
ATOM 4966 O O . ARG A 1 610 ? -30.922 -13.305 -14.172 1 95.62 610 ARG A O 1
ATOM 4973 N N . GLN A 1 611 ? -29.859 -12.688 -12.195 1 96.44 611 GLN A N 1
ATOM 4974 C CA . GLN A 1 611 ? -29.047 -13.898 -12.195 1 96.44 611 GLN A CA 1
ATOM 4975 C C . GLN A 1 611 ? -29.891 -15.141 -11.914 1 96.44 611 GLN A C 1
ATOM 4977 O O . GLN A 1 611 ? -29.625 -16.219 -12.438 1 96.44 611 GLN A O 1
ATOM 4982 N N . LYS A 1 612 ? -30.922 -15.008 -11.078 1 96.94 612 LYS A N 1
ATOM 4983 C CA . LYS A 1 612 ? -31.859 -16.109 -10.844 1 96.94 612 LYS A CA 1
ATOM 4984 C C . LYS A 1 612 ? -32.5 -16.578 -12.148 1 96.94 612 LYS A C 1
ATOM 4986 O O . LYS A 1 612 ? -32.5 -17.781 -12.445 1 96.94 612 LYS A O 1
ATOM 4991 N N . LYS A 1 613 ? -33 -15.625 -12.938 1 96.94 613 LYS A N 1
ATOM 4992 C CA . LYS A 1 613 ? -33.625 -15.945 -14.211 1 96.94 613 LYS A CA 1
ATOM 4993 C C . LYS A 1 613 ? -32.625 -16.594 -15.164 1 96.94 613 LYS A C 1
ATOM 4995 O O . LYS A 1 613 ? -32.969 -17.547 -15.891 1 96.94 613 LYS A O 1
ATOM 5000 N N . GLY A 1 614 ? -31.469 -16.047 -15.188 1 95.62 614 GLY A N 1
ATOM 5001 C CA . GLY A 1 614 ? -30.422 -16.625 -16.016 1 95.62 614 GLY A CA 1
ATOM 5002 C C . GLY A 1 614 ? -30.109 -18.062 -15.664 1 95.62 614 GLY A C 1
ATOM 5003 O O . GLY A 1 614 ? -29.984 -18.922 -16.547 1 95.62 614 GLY A O 1
ATOM 5004 N N . LEU A 1 615 ? -29.969 -18.359 -14.391 1 95.5 615 LEU A N 1
ATOM 5005 C CA . LEU A 1 615 ? -29.656 -19.703 -13.922 1 95.5 615 LEU A CA 1
ATOM 5006 C C . LEU A 1 615 ? -30.797 -20.672 -14.242 1 95.5 615 LEU A C 1
ATOM 5008 O O . LEU A 1 615 ? -30.547 -21.812 -14.609 1 95.5 615 LEU A O 1
ATOM 5012 N N . GLU A 1 616 ? -32.031 -20.219 -14.117 1 95.56 616 GLU A N 1
ATOM 5013 C CA . GLU A 1 616 ? -33.188 -21.047 -14.445 1 95.56 616 GLU A CA 1
ATOM 5014 C C . GLU A 1 616 ? -33.188 -21.422 -15.922 1 95.56 616 GLU A C 1
ATOM 5016 O O . GLU A 1 616 ? -33.531 -22.562 -16.281 1 95.56 616 GLU A O 1
ATOM 5021 N N . ARG A 1 617 ? -32.875 -20.5 -16.734 1 94.69 617 ARG A N 1
ATOM 5022 C CA . ARG A 1 617 ? -32.781 -20.766 -18.156 1 94.69 617 ARG A CA 1
ATOM 5023 C C . ARG A 1 617 ? -31.703 -21.812 -18.453 1 94.69 617 ARG A C 1
ATOM 5025 O O . ARG A 1 617 ? -31.906 -22.703 -19.281 1 94.69 617 ARG A O 1
ATOM 5032 N N . ASP A 1 618 ? -30.594 -21.703 -17.797 1 93.94 618 ASP A N 1
ATOM 5033 C CA . ASP A 1 618 ? -29.5 -22.641 -17.984 1 93.94 618 ASP A CA 1
ATOM 5034 C C . ASP A 1 618 ? -29.906 -24.047 -17.578 1 93.94 618 ASP A C 1
ATOM 5036 O O . ASP A 1 618 ? -29.609 -25.016 -18.281 1 93.94 618 ASP A O 1
ATOM 5040 N N . PHE A 1 619 ? -30.578 -24.219 -16.484 1 95.12 619 PHE A N 1
ATOM 5041 C CA . PHE A 1 619 ? -30.984 -25.547 -16.016 1 95.12 619 PHE A CA 1
ATOM 5042 C C . PHE A 1 619 ? -32.094 -26.109 -16.906 1 95.12 619 PHE A C 1
ATOM 5044 O O . PHE A 1 619 ? -32.188 -27.328 -17.094 1 95.12 619 PHE A O 1
ATOM 5051 N N . ALA A 1 620 ? -32.938 -25.188 -17.469 1 94.31 620 ALA A N 1
ATOM 5052 C CA . ALA A 1 620 ? -33.938 -25.641 -18.422 1 94.31 620 ALA A CA 1
ATOM 5053 C C . ALA A 1 620 ? -33.312 -26.281 -19.641 1 94.31 620 ALA A C 1
ATOM 5055 O O . ALA A 1 620 ? -33.844 -27.25 -20.203 1 94.31 620 ALA A O 1
ATOM 5056 N N . LEU A 1 621 ? -32.219 -25.734 -19.984 1 93.44 621 LEU A N 1
ATOM 5057 C CA . LEU A 1 621 ? -31.484 -26.297 -21.125 1 93.44 621 LEU A CA 1
ATOM 5058 C C . LEU A 1 621 ? -30.906 -27.656 -20.781 1 93.44 621 LEU A C 1
ATOM 5060 O O . LEU A 1 621 ? -30.906 -28.562 -21.625 1 93.44 621 LEU A O 1
ATOM 5064 N N . ILE A 1 622 ? -30.422 -27.906 -19.625 1 93.5 622 ILE A N 1
ATOM 5065 C CA . ILE A 1 622 ? -29.812 -29.172 -19.188 1 93.5 622 ILE A CA 1
ATOM 5066 C C . ILE A 1 622 ? -30.859 -30.266 -19.156 1 93.5 622 ILE A C 1
ATOM 5068 O O . ILE A 1 622 ? -30.594 -31.406 -19.531 1 93.5 622 ILE A O 1
ATOM 5072 N N . ASP A 1 623 ? -32.094 -29.906 -18.828 1 89.06 623 ASP A N 1
ATOM 5073 C CA . ASP A 1 623 ? -33.156 -30.891 -18.594 1 89.06 623 ASP A CA 1
ATOM 5074 C C . ASP A 1 623 ? -34 -31.125 -19.844 1 89.06 623 ASP A C 1
ATOM 5076 O O . ASP A 1 623 ? -34.812 -32.062 -19.891 1 89.06 623 ASP A O 1
ATOM 5080 N N . SER A 1 624 ? -33.719 -30.281 -20.797 1 90.56 624 SER A N 1
ATOM 5081 C CA . SER A 1 624 ? -34.562 -30.344 -21.984 1 90.56 624 SER A CA 1
ATOM 5082 C C . SER A 1 624 ? -34.188 -31.547 -22.859 1 90.56 624 SER A C 1
ATOM 5084 O O . SER A 1 624 ? -33.031 -31.734 -23.188 1 90.56 624 SER A O 1
ATOM 5086 N N . PRO A 1 625 ? -35.188 -32.312 -23.344 1 87.56 625 PRO A N 1
ATOM 5087 C CA . PRO A 1 625 ? -34.906 -33.406 -24.281 1 87.56 625 PRO A CA 1
ATOM 5088 C C . PRO A 1 625 ? -34.5 -32.906 -25.672 1 87.56 625 PRO A C 1
ATOM 5090 O O . PRO A 1 625 ? -33.938 -33.656 -26.469 1 87.56 625 PRO A O 1
ATOM 5093 N N . GLU A 1 626 ? -34.75 -31.609 -25.922 1 91.62 626 GLU A N 1
ATOM 5094 C CA . GLU A 1 626 ? -34.438 -31.016 -27.234 1 91.62 626 GLU A CA 1
ATOM 5095 C C . GLU A 1 626 ? -33.031 -30.5 -27.281 1 91.62 626 GLU A C 1
ATOM 5097 O O . GLU A 1 626 ? -32.5 -30.219 -28.359 1 91.62 626 GLU A O 1
ATOM 5102 N N . SER A 1 627 ? -32.375 -30.422 -26.062 1 93 627 SER A N 1
ATOM 5103 C CA . SER A 1 627 ? -31.016 -29.906 -26.031 1 93 627 SER A CA 1
ATOM 5104 C C . SER A 1 627 ? -30.031 -30.875 -26.672 1 93 627 SER A C 1
ATOM 5106 O O . SER A 1 627 ? -30.172 -32.094 -26.5 1 93 627 SER A O 1
ATOM 5108 N N . THR A 1 628 ? -29.125 -30.344 -27.453 1 92.19 628 THR A N 1
ATOM 5109 C CA . THR A 1 628 ? -28.062 -31.156 -28 1 92.19 628 THR A CA 1
ATOM 5110 C C . THR A 1 628 ? -27.031 -31.5 -26.938 1 92.19 628 THR A C 1
ATOM 5112 O O . THR A 1 628 ? -26.938 -30.828 -25.906 1 92.19 628 THR A O 1
ATOM 5115 N N . THR A 1 629 ? -26.281 -32.531 -27.141 1 91.5 629 THR A N 1
ATOM 5116 C CA . THR A 1 629 ? -25.219 -32.938 -26.234 1 91.5 629 THR A CA 1
ATOM 5117 C C . THR A 1 629 ? -24.203 -31.828 -26.047 1 91.5 629 THR A C 1
ATOM 5119 O O . THR A 1 629 ? -23.719 -31.594 -24.938 1 91.5 629 THR A O 1
ATOM 5122 N N . LYS A 1 630 ? -23.922 -31.125 -27.109 1 91.69 630 LYS A N 1
ATOM 5123 C CA . LYS A 1 630 ? -22.969 -30.031 -27.062 1 91.69 630 LYS A CA 1
ATOM 5124 C C . LYS A 1 630 ? -23.469 -28.891 -26.172 1 91.69 630 LYS A C 1
ATOM 5126 O O . LYS A 1 630 ? -22.688 -28.281 -25.438 1 91.69 630 LYS A O 1
ATOM 5131 N N . GLN A 1 631 ? -24.672 -28.656 -26.234 1 93.31 631 GLN A N 1
ATOM 5132 C CA . GLN A 1 631 ? -25.266 -27.609 -25.406 1 93.31 631 GLN A CA 1
ATOM 5133 C C . GLN A 1 631 ? -25.203 -27.984 -23.922 1 93.31 631 GLN A C 1
ATOM 5135 O O . GLN A 1 631 ? -24.844 -27.141 -23.094 1 93.31 631 GLN A O 1
ATOM 5140 N N . ILE A 1 632 ? -25.578 -29.203 -23.672 1 94.75 632 ILE A N 1
ATOM 5141 C CA . ILE A 1 632 ? -25.562 -29.656 -22.281 1 94.75 632 ILE A CA 1
ATOM 5142 C C . ILE A 1 632 ? -24.125 -29.656 -21.766 1 94.75 632 ILE A C 1
ATOM 5144 O O . ILE A 1 632 ? -23.875 -29.25 -20.625 1 94.75 632 ILE A O 1
ATOM 5148 N N . GLN A 1 633 ? -23.203 -30.062 -22.594 1 92.75 633 GLN A N 1
ATOM 5149 C CA . GLN A 1 633 ? -21.781 -30.078 -22.219 1 92.75 633 GLN A CA 1
ATOM 5150 C C . GLN A 1 633 ? -21.297 -28.688 -21.859 1 92.75 633 GLN A C 1
ATOM 5152 O O . GLN A 1 633 ? -20.562 -28.516 -20.875 1 92.75 633 GLN A O 1
ATOM 5157 N N . SER A 1 634 ? -21.656 -27.75 -22.641 1 91.62 634 SER A N 1
ATOM 5158 C CA . SER A 1 634 ? -21.234 -26.375 -22.391 1 91.62 634 SER A CA 1
ATOM 5159 C C . SER A 1 634 ? -21.797 -25.859 -21.078 1 91.62 634 SER A C 1
ATOM 5161 O O . SER A 1 634 ? -21.109 -25.156 -20.328 1 91.62 634 SER A O 1
ATOM 5163 N N . GLU A 1 635 ? -22.984 -26.219 -20.75 1 93.12 635 GLU A N 1
ATOM 5164 C CA . GLU A 1 635 ? -23.625 -25.734 -19.516 1 93.12 635 GLU A CA 1
ATOM 5165 C C . GLU A 1 635 ? -23 -26.375 -18.281 1 93.12 635 GLU A C 1
ATOM 5167 O O . GLU A 1 635 ? -22.719 -25.688 -17.297 1 93.12 635 GLU A O 1
ATOM 5172 N N . ILE A 1 636 ? -22.797 -27.688 -18.391 1 93.44 636 ILE A N 1
ATOM 5173 C CA . ILE A 1 636 ? -22.375 -28.344 -17.156 1 93.44 636 ILE A CA 1
ATOM 5174 C C . ILE A 1 636 ? -20.891 -28.094 -16.922 1 93.44 636 ILE A C 1
ATOM 5176 O O . ILE A 1 636 ? -20.406 -28.172 -15.789 1 93.44 636 ILE A O 1
ATOM 5180 N N . SER A 1 637 ? -20.062 -27.719 -17.969 1 91.12 637 SER A N 1
ATOM 5181 C CA . SER A 1 637 ? -18.641 -27.438 -17.812 1 91.12 637 SER A CA 1
ATOM 5182 C C . SER A 1 637 ? -18.406 -26.188 -16.969 1 91.12 637 SER A C 1
ATOM 5184 O O . SER A 1 637 ? -17.359 -26.047 -16.344 1 91.12 637 SER A O 1
ATOM 5186 N N . ARG A 1 638 ? -19.359 -25.328 -16.891 1 91.69 638 ARG A N 1
ATOM 5187 C CA . ARG A 1 638 ? -19.234 -24.094 -16.109 1 91.69 638 ARG A CA 1
ATOM 5188 C C . ARG A 1 638 ? -19.125 -24.406 -14.617 1 91.69 638 ARG A C 1
ATOM 5190 O O . ARG A 1 638 ? -18.531 -23.641 -13.859 1 91.69 638 ARG A O 1
ATOM 5197 N N . PHE A 1 639 ? -19.672 -25.547 -14.25 1 93.94 639 PHE A N 1
ATOM 5198 C CA . PHE A 1 639 ? -19.719 -25.875 -12.828 1 93.94 639 PHE A CA 1
ATOM 5199 C C . PHE A 1 639 ? -18.375 -26.469 -12.367 1 93.94 639 PHE A C 1
ATOM 5201 O O . PHE A 1 639 ? -18.172 -26.688 -11.172 1 93.94 639 PHE A O 1
ATOM 5208 N N . ARG A 1 640 ? -17.406 -26.609 -13.336 1 90.62 640 ARG A N 1
ATOM 5209 C CA . ARG A 1 640 ? -16.016 -26.906 -12.969 1 90.62 640 ARG A CA 1
ATOM 5210 C C . ARG A 1 640 ? -15.383 -25.703 -12.258 1 90.62 640 ARG A C 1
ATOM 5212 O O . ARG A 1 640 ? -14.773 -25.859 -11.195 1 90.62 640 ARG A O 1
ATOM 5219 N N . ASN A 1 641 ? -15.602 -24.547 -12.82 1 87.5 641 ASN A N 1
ATOM 5220 C CA . ASN A 1 641 ? -15.008 -23.328 -12.289 1 87.5 641 ASN A CA 1
ATOM 5221 C C . ASN A 1 641 ? -15.852 -22.75 -11.156 1 87.5 641 ASN A C 1
ATOM 5223 O O . ASN A 1 641 ? -15.328 -22.047 -10.297 1 87.5 641 ASN A O 1
ATOM 5227 N N . LYS A 1 642 ? -17.141 -22.969 -11.352 1 92.19 642 LYS A N 1
ATOM 5228 C CA . LYS A 1 642 ? -18.078 -22.391 -10.383 1 92.19 642 LYS A CA 1
ATOM 5229 C C . LYS A 1 642 ? -19.062 -23.438 -9.891 1 92.19 642 LYS A C 1
ATOM 5231 O O . LYS A 1 642 ? -20.25 -23.422 -10.25 1 92.19 642 LYS A O 1
ATOM 5236 N N . PRO A 1 643 ? -18.578 -24.25 -9 1 95.19 643 PRO A N 1
ATOM 5237 C CA . PRO A 1 643 ? -19.484 -25.266 -8.453 1 95.19 643 PRO A CA 1
ATOM 5238 C C . PRO A 1 643 ? -20.625 -24.656 -7.629 1 95.19 643 PRO A C 1
ATOM 5240 O O . PRO A 1 643 ? -20.391 -23.781 -6.789 1 95.19 643 PRO A O 1
ATOM 5243 N N . ILE A 1 644 ? -21.844 -25.016 -7.902 1 96.88 644 ILE A N 1
ATOM 5244 C CA . ILE A 1 644 ? -22.984 -24.578 -7.117 1 96.88 644 ILE A CA 1
ATOM 5245 C C . ILE A 1 644 ? -23.797 -25.797 -6.672 1 96.88 644 ILE A C 1
ATOM 5247 O O . ILE A 1 644 ? -23.875 -26.797 -7.391 1 96.88 644 ILE A O 1
ATOM 5251 N N . ALA A 1 645 ? -24.406 -25.781 -5.531 1 97 645 ALA A N 1
ATOM 5252 C CA . ALA A 1 645 ? -25.109 -26.891 -4.922 1 97 645 ALA A CA 1
ATOM 5253 C C . ALA A 1 645 ? -26.25 -27.375 -5.824 1 97 645 ALA A C 1
ATOM 5255 O O . ALA A 1 645 ? -26.484 -28.578 -5.949 1 97 645 ALA A O 1
ATOM 5256 N N . LYS A 1 646 ? -26.938 -26.484 -6.508 1 95.62 646 LYS A N 1
ATOM 5257 C CA . LYS A 1 646 ? -28.109 -26.797 -7.316 1 95.62 646 LYS A CA 1
ATOM 5258 C C . LYS A 1 646 ? -27.75 -27.688 -8.492 1 95.62 646 LYS A C 1
ATOM 5260 O O . LYS A 1 646 ? -28.625 -28.344 -9.078 1 95.62 646 LYS A O 1
ATOM 5265 N N . ALA A 1 647 ? -26.547 -27.734 -8.883 1 97.06 647 ALA A N 1
ATOM 5266 C CA . ALA A 1 647 ? -26.125 -28.484 -10.07 1 97.06 647 ALA A CA 1
ATOM 5267 C C . ALA A 1 647 ? -25.828 -29.938 -9.727 1 97.06 647 ALA A C 1
ATOM 5269 O O . ALA A 1 647 ? -25.719 -30.781 -10.617 1 97.06 647 ALA A O 1
ATOM 5270 N N . ILE A 1 648 ? -25.781 -30.297 -8.438 1 97.75 648 ILE A N 1
ATOM 5271 C CA . ILE A 1 648 ? -25.328 -31.625 -8 1 97.75 648 ILE A CA 1
ATOM 5272 C C . ILE A 1 648 ? -26.297 -32.688 -8.477 1 97.75 648 ILE A C 1
ATOM 5274 O O . ILE A 1 648 ? -25.906 -33.656 -9.117 1 97.75 648 ILE A O 1
ATOM 5278 N N . GLU A 1 649 ? -27.609 -32.5 -8.273 1 96.44 649 GLU A N 1
ATOM 5279 C CA . GLU A 1 649 ? -28.609 -33.5 -8.641 1 96.44 649 GLU A CA 1
ATOM 5280 C C . GLU A 1 649 ? -28.672 -33.688 -10.156 1 96.44 649 GLU A C 1
ATOM 5282 O O . GLU A 1 649 ? -28.641 -34.812 -10.648 1 96.44 649 GLU A O 1
ATOM 5287 N N . PRO A 1 650 ? -28.734 -32.531 -10.898 1 96.06 650 PRO A N 1
ATOM 5288 C CA . PRO A 1 650 ? -28.688 -32.688 -12.352 1 96.06 650 PRO A CA 1
ATOM 5289 C C . PRO A 1 650 ? -27.453 -33.438 -12.836 1 96.06 650 PRO A C 1
ATOM 5291 O O . PRO A 1 650 ? -27.562 -34.281 -13.75 1 96.06 650 PRO A O 1
ATOM 5294 N N . LEU A 1 651 ? -26.297 -33.25 -12.305 1 97.56 651 LEU A N 1
ATOM 5295 C CA . LEU A 1 651 ? -25.078 -33.938 -12.688 1 97.56 651 LEU A CA 1
ATOM 5296 C C . LEU A 1 651 ? -25.156 -35.406 -12.367 1 97.56 651 LEU A C 1
ATOM 5298 O O . LEU A 1 651 ? -24.797 -36.25 -13.195 1 97.56 651 LEU A O 1
ATOM 5302 N N . LEU A 1 652 ? -25.703 -35.75 -11.188 1 97.38 652 LEU A N 1
ATOM 5303 C CA . LEU A 1 652 ? -25.875 -37.156 -10.805 1 97.38 652 LEU A CA 1
ATOM 5304 C C . LEU A 1 652 ? -26.859 -37.844 -11.742 1 97.38 652 LEU A C 1
ATOM 5306 O O . LEU A 1 652 ? -26.656 -39 -12.117 1 97.38 652 LEU A O 1
ATOM 5310 N N . ASN A 1 653 ? -27.891 -37.125 -12.148 1 95.75 653 ASN A N 1
ATOM 5311 C CA . ASN A 1 653 ? -28.891 -37.688 -13.07 1 95.75 653 ASN A CA 1
ATOM 5312 C C . ASN A 1 653 ? -28.266 -38 -14.422 1 95.75 653 ASN A C 1
ATOM 5314 O O . ASN A 1 653 ? -28.594 -39.031 -15.023 1 95.75 653 ASN A O 1
ATOM 5318 N N . ILE A 1 654 ? -27.422 -37.156 -14.875 1 96.38 654 ILE A N 1
ATOM 5319 C CA . ILE A 1 654 ? -26.75 -37.375 -16.141 1 96.38 654 ILE A CA 1
ATOM 5320 C C . ILE A 1 654 ? -25.859 -38.625 -16.047 1 96.38 654 ILE A C 1
ATOM 5322 O O . ILE A 1 654 ? -25.844 -39.469 -16.938 1 96.38 654 ILE A O 1
ATOM 5326 N N . ILE A 1 655 ? -25.125 -38.781 -14.977 1 97.44 655 ILE A N 1
ATOM 5327 C CA . ILE A 1 655 ? -24.219 -39.906 -14.758 1 97.44 655 ILE A CA 1
ATOM 5328 C C . ILE A 1 655 ? -25.016 -41.219 -14.773 1 97.44 655 ILE A C 1
ATOM 5330 O O . ILE A 1 655 ? -24.594 -42.219 -15.375 1 97.44 655 ILE A O 1
ATOM 5334 N N . LYS A 1 656 ? -26.234 -41.219 -14.266 1 95.62 656 LYS A N 1
ATOM 5335 C CA . LYS A 1 656 ? -27.031 -42.438 -14.078 1 95.62 656 LYS A CA 1
ATOM 5336 C C . LYS A 1 656 ? -27.812 -42.781 -15.344 1 95.62 656 LYS A C 1
ATOM 5338 O O . LYS A 1 656 ? -28.281 -43.906 -15.508 1 95.62 656 LYS A O 1
ATOM 5343 N N . ASN A 1 657 ? -27.953 -41.812 -16.188 1 94 657 ASN A N 1
ATOM 5344 C CA . ASN A 1 657 ? -28.781 -42 -17.375 1 94 657 ASN A CA 1
ATOM 5345 C C . ASN A 1 657 ? -28.031 -42.75 -18.469 1 94 657 ASN A C 1
ATOM 5347 O O . ASN A 1 657 ? -27.297 -42.156 -19.25 1 94 657 ASN A O 1
ATOM 5351 N N . GLU A 1 658 ? -28.328 -43.938 -18.781 1 92.31 658 GLU A N 1
ATOM 5352 C CA . GLU A 1 658 ? -27.625 -44.812 -19.719 1 92.31 658 GLU A CA 1
ATOM 5353 C C . GLU A 1 658 ? -27.922 -44.438 -21.156 1 92.31 658 GLU A C 1
ATOM 5355 O O . GLU A 1 658 ? -27.203 -44.844 -22.078 1 92.31 658 GLU A O 1
ATOM 5360 N N . SER A 1 659 ? -28.938 -43.656 -21.312 1 89.88 659 SER A N 1
ATOM 5361 C CA . SER A 1 659 ? -29.297 -43.219 -22.672 1 89.88 659 SER A CA 1
ATOM 5362 C C . SER A 1 659 ? -28.422 -42.062 -23.125 1 89.88 659 SER A C 1
ATOM 5364 O O . SER A 1 659 ? -28.344 -41.781 -24.328 1 89.88 659 SER A O 1
ATOM 5366 N N . GLN A 1 660 ? -27.75 -41.438 -22.141 1 90.69 660 GLN A N 1
ATOM 5367 C CA . GLN A 1 660 ? -26.875 -40.312 -22.469 1 90.69 660 GLN A CA 1
ATOM 5368 C C . GLN A 1 660 ? -25.547 -40.812 -23.062 1 90.69 660 GLN A C 1
ATOM 5370 O O . GLN A 1 660 ? -25.109 -41.938 -22.781 1 90.69 660 GLN A O 1
ATOM 5375 N N . GLU A 1 661 ? -25 -39.969 -23.875 1 92.94 661 GLU A N 1
ATOM 5376 C CA . GLU A 1 661 ? -23.703 -40.25 -24.469 1 92.94 661 GLU A CA 1
ATOM 5377 C C . GLU A 1 661 ? -22.641 -40.469 -23.406 1 92.94 661 GLU A C 1
ATOM 5379 O O . GLU A 1 661 ? -22.625 -39.75 -22.391 1 92.94 661 GLU A O 1
ATOM 5384 N N . GLU A 1 662 ? -21.75 -41.375 -23.656 1 94.19 662 GLU A N 1
ATOM 5385 C CA . GLU A 1 662 ? -20.703 -41.75 -22.719 1 94.19 662 GLU A CA 1
ATOM 5386 C C . GLU A 1 662 ? -19.875 -40.531 -22.328 1 94.19 662 GLU A C 1
ATOM 5388 O O . GLU A 1 662 ? -19.609 -40.281 -21.141 1 94.19 662 GLU A O 1
ATOM 5393 N N . GLU A 1 663 ? -19.469 -39.719 -23.312 1 92.62 663 GLU A N 1
ATOM 5394 C CA . GLU A 1 663 ? -18.609 -38.562 -23.062 1 92.62 663 GLU A CA 1
ATOM 5395 C C . GLU A 1 663 ? -19.281 -37.562 -22.125 1 92.62 663 GLU A C 1
ATOM 5397 O O . GLU A 1 663 ? -18.609 -36.938 -21.312 1 92.62 663 GLU A O 1
ATOM 5402 N N . LEU A 1 664 ? -20.562 -37.406 -22.297 1 94.81 664 LEU A N 1
ATOM 5403 C CA . LEU A 1 664 ? -21.312 -36.5 -21.438 1 94.81 664 LEU A CA 1
ATOM 5404 C C . LEU A 1 664 ? -21.375 -37 -20.016 1 94.81 664 LEU A C 1
ATOM 5406 O O . LEU A 1 664 ? -21.266 -36.219 -19.062 1 94.81 664 LEU A O 1
ATOM 5410 N N . ARG A 1 665 ? -21.578 -38.312 -19.875 1 96.31 665 ARG A N 1
ATOM 5411 C CA . ARG A 1 665 ? -21.625 -38.906 -18.547 1 96.31 665 ARG A CA 1
ATOM 5412 C C . ARG A 1 665 ? -20.266 -38.812 -17.844 1 96.31 665 ARG A C 1
ATOM 5414 O O . ARG A 1 665 ? -20.203 -38.531 -16.656 1 96.31 665 ARG A O 1
ATOM 5421 N N . ILE A 1 666 ? -19.219 -39 -18.609 1 95.38 666 ILE A N 1
ATOM 5422 C CA . ILE A 1 666 ? -17.859 -38.875 -18.078 1 95.38 666 ILE A CA 1
ATOM 5423 C C . ILE A 1 666 ? -17.609 -37.438 -17.641 1 95.38 666 ILE A C 1
ATOM 5425 O O . ILE A 1 666 ? -17.078 -37.188 -16.562 1 95.38 666 ILE A O 1
ATOM 5429 N N . LEU A 1 667 ? -18.047 -36.469 -18.438 1 94.62 667 LEU A N 1
ATOM 5430 C CA . LEU A 1 667 ? -17.875 -35.062 -18.125 1 94.62 667 LEU A CA 1
ATOM 5431 C C . LEU A 1 667 ? -18.625 -34.688 -16.844 1 94.62 667 LEU A C 1
ATOM 5433 O O . LEU A 1 667 ? -18.125 -33.906 -16.031 1 94.62 667 LEU A O 1
ATOM 5437 N N . ALA A 1 668 ? -19.812 -35.188 -16.703 1 97.06 668 ALA A N 1
ATOM 5438 C CA . ALA A 1 668 ? -20.594 -34.906 -15.508 1 97.06 668 ALA A CA 1
ATOM 5439 C C . ALA A 1 668 ? -19.891 -35.469 -14.266 1 97.06 668 ALA A C 1
ATOM 5441 O O . ALA A 1 668 ? -19.844 -34.781 -13.234 1 97.06 668 ALA A O 1
ATOM 5442 N N . ALA A 1 669 ? -19.375 -36.688 -14.398 1 97.19 669 ALA A N 1
ATOM 5443 C CA . ALA A 1 669 ? -18.625 -37.281 -13.289 1 97.19 669 ALA A CA 1
ATOM 5444 C C . ALA A 1 669 ? -17.391 -36.438 -12.953 1 97.19 669 ALA A C 1
ATOM 5446 O O . ALA A 1 669 ? -17.125 -36.156 -11.781 1 97.19 669 ALA A O 1
ATOM 5447 N N . GLU A 1 670 ? -16.656 -36.062 -13.945 1 95.38 670 GLU A N 1
ATOM 5448 C CA . GLU A 1 670 ? -15.469 -35.219 -13.758 1 95.38 670 GLU A CA 1
ATOM 5449 C C . GLU A 1 670 ? -15.82 -33.875 -13.102 1 95.38 670 GLU A C 1
ATOM 5451 O O . GLU A 1 670 ? -15.094 -33.406 -12.227 1 95.38 670 GLU A O 1
ATOM 5456 N N . THR A 1 671 ? -16.938 -33.281 -13.469 1 96.19 671 THR A N 1
ATOM 5457 C CA . THR A 1 671 ? -17.375 -32 -12.938 1 96.19 671 THR A CA 1
ATOM 5458 C C . THR A 1 671 ? -17.672 -32.125 -11.438 1 96.19 671 THR A C 1
ATOM 5460 O O . THR A 1 671 ? -17.328 -31.234 -10.664 1 96.19 671 THR A O 1
ATOM 5463 N N . LEU A 1 672 ? -18.25 -33.219 -11.039 1 97.31 672 LEU A N 1
ATOM 5464 C CA . LEU A 1 672 ? -18.531 -33.406 -9.625 1 97.31 672 LEU A CA 1
ATOM 5465 C C . LEU A 1 672 ? -17.234 -33.469 -8.812 1 97.31 672 LEU A C 1
ATOM 5467 O O . LEU A 1 672 ? -17.25 -33.219 -7.605 1 97.31 672 LEU A O 1
ATOM 5471 N N . GLY A 1 673 ? -16.109 -33.781 -9.5 1 95.5 673 GLY A N 1
ATOM 5472 C CA . GLY A 1 673 ? -14.828 -33.844 -8.828 1 95.5 673 GLY A CA 1
ATOM 5473 C C . GLY A 1 673 ? -14.344 -32.469 -8.367 1 95.5 673 GLY A C 1
ATOM 5474 O O . GLY A 1 673 ? -13.445 -32.375 -7.535 1 95.5 673 GLY A O 1
ATOM 5475 N N . TRP A 1 674 ? -14.977 -31.422 -8.82 1 94.94 674 TRP A N 1
ATOM 5476 C CA . TRP A 1 674 ? -14.562 -30.062 -8.477 1 94.94 674 TRP A CA 1
ATOM 5477 C C . TRP A 1 674 ? -15.312 -29.562 -7.246 1 94.94 674 TRP A C 1
ATOM 5479 O O . TRP A 1 674 ? -15.07 -28.453 -6.781 1 94.94 674 TRP A O 1
ATOM 5489 N N . TYR A 1 675 ? -16.172 -30.359 -6.691 1 96.5 675 TYR A N 1
ATOM 5490 C CA . TYR A 1 675 ? -16.922 -30.031 -5.477 1 96.5 675 TYR A CA 1
ATOM 5491 C C . TYR A 1 675 ? -16.156 -30.5 -4.238 1 96.5 675 TYR A C 1
ATOM 5493 O O . TYR A 1 675 ? -16.766 -30.953 -3.268 1 96.5 675 TYR A O 1
ATOM 5501 N N . ASN A 1 676 ? -14.828 -30.422 -4.32 1 94.19 676 ASN A N 1
ATOM 5502 C CA . ASN A 1 676 ? -13.977 -30.938 -3.25 1 94.19 676 ASN A CA 1
ATOM 5503 C C . ASN A 1 676 ? -14.039 -30.047 -2.012 1 94.19 676 ASN A C 1
ATOM 5505 O O . ASN A 1 676 ? -13.648 -30.453 -0.92 1 94.19 676 ASN A O 1
ATOM 5509 N N . LEU A 1 677 ? -14.586 -28.812 -2.062 1 95.19 677 LEU A N 1
ATOM 5510 C CA . LEU A 1 677 ? -14.695 -27.922 -0.913 1 95.19 677 LEU A CA 1
ATOM 5511 C C . LEU A 1 677 ? -16.156 -27.781 -0.478 1 95.19 677 LEU A C 1
ATOM 5513 O O . LEU A 1 677 ? -16.453 -27.016 0.439 1 95.19 677 LEU A O 1
ATOM 5517 N N . TYR A 1 678 ? -17.062 -28.5 -1.176 1 96.81 678 TYR A N 1
ATOM 5518 C CA . TYR A 1 678 ? -18.5 -28.469 -0.858 1 96.81 678 TYR A CA 1
ATOM 5519 C C . TYR A 1 678 ? -18.75 -28.969 0.561 1 96.81 678 TYR A C 1
ATOM 5521 O O . TYR A 1 678 ? -18.203 -30 0.972 1 96.81 678 TYR A O 1
ATOM 5529 N N . TYR A 1 679 ? -19.531 -28.25 1.332 1 97 679 TYR A N 1
ATOM 5530 C CA . TYR A 1 679 ? -19.672 -28.531 2.756 1 97 679 TYR A CA 1
ATOM 5531 C C . TYR A 1 679 ? -20.266 -29.922 2.984 1 97 679 TYR A C 1
ATOM 5533 O O . TYR A 1 679 ? -20 -30.547 4.012 1 97 679 TYR A O 1
ATOM 5541 N N . ASN A 1 680 ? -21.047 -30.438 2.014 1 96.25 680 ASN A N 1
ATOM 5542 C CA . ASN A 1 680 ? -21.688 -31.75 2.131 1 96.25 680 ASN A CA 1
ATOM 5543 C C . ASN A 1 680 ? -21.172 -32.719 1.062 1 96.25 680 ASN A C 1
ATOM 5545 O O . ASN A 1 680 ? -21.953 -33.469 0.465 1 96.25 680 ASN A O 1
ATOM 5549 N N . LYS A 1 681 ? -19.906 -32.656 0.735 1 96.38 681 LYS A N 1
ATOM 5550 C CA . LYS A 1 681 ? -19.328 -33.5 -0.307 1 96.38 681 LYS A CA 1
ATOM 5551 C C . LYS A 1 681 ? -19.453 -34.969 0.054 1 96.38 681 LYS A C 1
ATOM 5553 O O . LYS A 1 681 ? -19.438 -35.844 -0.826 1 96.38 681 LYS A O 1
ATOM 5558 N N . ALA A 1 682 ? -19.672 -35.281 1.373 1 95.75 682 ALA A N 1
ATOM 5559 C CA . ALA A 1 682 ? -19.859 -36.656 1.813 1 95.75 682 ALA A CA 1
ATOM 5560 C C . ALA A 1 682 ? -21.078 -37.281 1.134 1 95.75 682 ALA A C 1
ATOM 5562 O O . ALA A 1 682 ? -21.078 -38.469 0.818 1 95.75 682 ALA A O 1
ATOM 5563 N N . ASP A 1 683 ? -22.109 -36.5 0.897 1 96.5 683 ASP A N 1
ATOM 5564 C CA . ASP A 1 683 ? -23.312 -37 0.238 1 96.5 683 ASP A CA 1
ATOM 5565 C C . ASP A 1 683 ? -23.031 -37.344 -1.223 1 96.5 683 ASP A C 1
ATOM 5567 O O . ASP A 1 683 ? -23.594 -38.312 -1.754 1 96.5 683 ASP A O 1
ATOM 5571 N N . ILE A 1 684 ? -22.25 -36.531 -1.874 1 97.75 684 ILE A N 1
ATOM 5572 C CA . ILE A 1 684 ? -21.859 -36.812 -3.252 1 97.75 684 ILE A CA 1
ATOM 5573 C C . ILE A 1 684 ? -21.078 -38.125 -3.305 1 97.75 684 ILE A C 1
ATOM 5575 O O . ILE A 1 684 ? -21.359 -39 -4.152 1 97.75 684 ILE A O 1
ATOM 5579 N N . ILE A 1 685 ? -20.156 -38.312 -2.359 1 97.44 685 ILE A N 1
ATOM 5580 C CA . ILE A 1 685 ? -19.328 -39.5 -2.291 1 97.44 685 ILE A CA 1
ATOM 5581 C C . ILE A 1 685 ? -20.219 -40.719 -2.082 1 97.44 685 ILE A C 1
ATOM 5583 O O . ILE A 1 685 ? -20.031 -41.75 -2.736 1 97.44 685 ILE A O 1
ATOM 5587 N N . LYS A 1 686 ? -21.188 -40.625 -1.206 1 97.31 686 LYS A N 1
ATOM 5588 C CA . LYS A 1 686 ? -22.109 -41.719 -0.918 1 97.31 686 LYS A CA 1
ATOM 5589 C C . LYS A 1 686 ? -22.875 -42.125 -2.17 1 97.31 686 LYS A C 1
ATOM 5591 O O . LYS A 1 686 ? -22.984 -43.312 -2.461 1 97.31 686 LYS A O 1
ATOM 5596 N N . GLU A 1 687 ? -23.375 -41.188 -2.879 1 97.12 687 GLU A N 1
ATOM 5597 C CA . GLU A 1 687 ? -24.125 -41.469 -4.102 1 97.12 687 GLU A CA 1
ATOM 5598 C C . GLU A 1 687 ? -23.234 -42.125 -5.152 1 97.12 687 GLU A C 1
ATOM 5600 O O . GLU A 1 687 ? -23.656 -43.062 -5.809 1 97.12 687 GLU A O 1
ATOM 5605 N N . LEU A 1 688 ? -22.047 -41.656 -5.305 1 97.69 688 LEU A N 1
ATOM 5606 C CA . LEU A 1 688 ? -21.141 -42.188 -6.316 1 97.69 688 LEU A CA 1
ATOM 5607 C C . LEU A 1 688 ? -20.641 -43.562 -5.93 1 97.69 688 LEU A C 1
ATOM 5609 O O . LEU A 1 688 ? -20.375 -44.406 -6.797 1 97.69 688 LEU A O 1
ATOM 5613 N N . ASN A 1 689 ? -20.484 -43.844 -4.648 1 96.94 689 ASN A N 1
ATOM 5614 C CA . ASN A 1 689 ? -20.031 -45.125 -4.176 1 96.94 689 ASN A CA 1
ATOM 5615 C C . ASN A 1 689 ? -21.031 -46.25 -4.504 1 96.94 689 ASN A C 1
ATOM 5617 O O . ASN A 1 689 ? -20.656 -47.406 -4.648 1 96.94 689 ASN A O 1
ATOM 5621 N N . THR A 1 690 ? -22.281 -45.875 -4.68 1 95.94 690 THR A N 1
ATOM 5622 C CA . THR A 1 690 ? -23.328 -46.844 -4.953 1 95.94 690 THR A CA 1
ATOM 5623 C C . THR A 1 690 ? -23.531 -47.031 -6.457 1 95.94 690 THR A C 1
ATOM 5625 O O . THR A 1 690 ? -24.172 -47.969 -6.891 1 95.94 690 THR A O 1
ATOM 5628 N N . PHE A 1 691 ? -22.969 -46.219 -7.172 1 96.5 691 PHE A N 1
ATOM 5629 C CA . PHE A 1 691 ? -23.125 -46.25 -8.617 1 96.5 691 PHE A CA 1
ATOM 5630 C C . PHE A 1 691 ? -22.266 -47.344 -9.234 1 96.5 691 PHE A C 1
ATOM 5632 O O . PHE A 1 691 ? -21.109 -47.531 -8.844 1 96.5 691 PHE A O 1
ATOM 5639 N N . ARG A 1 692 ? -22.875 -48.156 -10.125 1 94.44 692 ARG A N 1
ATOM 5640 C CA . ARG A 1 692 ? -22.141 -49.188 -10.867 1 94.44 692 ARG A CA 1
ATOM 5641 C C . ARG A 1 692 ? -22.562 -49.219 -12.336 1 94.44 692 ARG A C 1
ATOM 5643 O O . ARG A 1 692 ? -23.719 -48.969 -12.656 1 94.44 692 ARG A O 1
ATOM 5650 N N . THR A 1 693 ? -21.547 -49.406 -13.141 1 94.62 693 THR A N 1
ATOM 5651 C CA . THR A 1 693 ? -21.797 -49.531 -14.57 1 94.62 693 THR A CA 1
ATOM 5652 C C . THR A 1 693 ? -20.766 -50.438 -15.219 1 94.62 693 THR A C 1
ATOM 5654 O O . THR A 1 693 ? -19.672 -50.625 -14.664 1 94.62 693 THR A O 1
ATOM 5657 N N . SER A 1 694 ? -21.078 -51.125 -16.406 1 93.31 694 SER A N 1
ATOM 5658 C CA . SER A 1 694 ? -20.141 -51.969 -17.156 1 93.31 694 SER A CA 1
ATOM 5659 C C . SER A 1 694 ? -19.188 -51.094 -17.969 1 93.31 694 SER A C 1
ATOM 5661 O O . SER A 1 694 ? -18.172 -51.594 -18.469 1 93.31 694 SER A O 1
ATOM 5663 N N . ASN A 1 695 ? -19.516 -49.812 -18.078 1 94.81 695 ASN A N 1
ATOM 5664 C CA . ASN A 1 695 ? -18.641 -48.875 -18.781 1 94.81 695 ASN A CA 1
ATOM 5665 C C . ASN A 1 695 ? -17.391 -48.562 -17.969 1 94.81 695 ASN A C 1
ATOM 5667 O O . ASN A 1 695 ? -17.438 -47.75 -17.047 1 94.81 695 ASN A O 1
ATOM 5671 N N . GLN A 1 696 ? -16.266 -49.094 -18.422 1 94 696 GLN A N 1
ATOM 5672 C CA . GLN A 1 696 ? -15.031 -49.031 -17.656 1 94 696 GLN A CA 1
ATOM 5673 C C . GLN A 1 696 ? -14.492 -47.594 -17.625 1 94 696 GLN A C 1
ATOM 5675 O O . GLN A 1 696 ? -13.961 -47.156 -16.609 1 94 696 GLN A O 1
ATOM 5680 N N . LYS A 1 697 ? -14.586 -46.875 -18.672 1 94.5 697 LYS A N 1
ATOM 5681 C CA . LYS A 1 697 ? -14.102 -45.5 -18.734 1 94.5 697 LYS A CA 1
ATOM 5682 C C . LYS A 1 697 ? -14.859 -44.625 -17.75 1 94.5 697 LYS A C 1
ATOM 5684 O O . LYS A 1 697 ? -14.25 -43.812 -17.062 1 94.5 697 LYS A O 1
ATOM 5689 N N . LEU A 1 698 ? -16.156 -44.75 -17.719 1 96.25 698 LEU A N 1
ATOM 5690 C CA . LEU A 1 698 ? -16.984 -43.969 -16.797 1 96.25 698 LEU A CA 1
ATOM 5691 C C . LEU A 1 698 ? -16.672 -44.344 -15.352 1 96.25 698 LEU A C 1
ATOM 5693 O O . LEU A 1 698 ? -16.547 -43.438 -14.5 1 96.25 698 LEU A O 1
ATOM 5697 N N . MET A 1 699 ? -16.531 -45.625 -15.141 1 95.75 699 MET A N 1
ATOM 5698 C CA . MET A 1 699 ? -16.234 -46.062 -13.773 1 95.75 699 MET A CA 1
ATOM 5699 C C . MET A 1 699 ? -14.875 -45.531 -13.32 1 95.75 699 MET A C 1
ATOM 5701 O O . MET A 1 699 ? -14.695 -45.219 -12.148 1 95.75 699 MET A O 1
ATOM 5705 N N . ASN A 1 700 ? -13.906 -45.531 -14.203 1 95 700 ASN A N 1
ATOM 5706 C CA . ASN A 1 700 ? -12.602 -44.969 -13.891 1 95 700 ASN A CA 1
ATOM 5707 C C . ASN A 1 700 ? -12.703 -43.5 -13.477 1 95 700 ASN A C 1
ATOM 5709 O O . ASN A 1 700 ? -12.055 -43.094 -12.516 1 95 700 ASN A O 1
ATOM 5713 N N . GLU A 1 701 ? -13.523 -42.719 -14.195 1 95.88 701 GLU A N 1
ATOM 5714 C CA . GLU A 1 701 ? -13.695 -41.312 -13.852 1 95.88 701 GLU A CA 1
ATOM 5715 C C . GLU A 1 701 ? -14.43 -41.156 -12.516 1 95.88 701 GLU A C 1
ATOM 5717 O O . GLU A 1 701 ? -14.102 -40.281 -11.727 1 95.88 701 GLU A O 1
ATOM 5722 N N . VAL A 1 702 ? -15.406 -41.969 -12.297 1 97.38 702 VAL A N 1
ATOM 5723 C CA . VAL A 1 702 ? -16.141 -41.938 -11.039 1 97.38 702 VAL A CA 1
ATOM 5724 C C . VAL A 1 702 ? -15.18 -42.219 -9.883 1 97.38 702 VAL A C 1
ATOM 5726 O O . VAL A 1 702 ? -15.234 -41.531 -8.852 1 97.38 702 VAL A O 1
ATOM 5729 N N . THR A 1 703 ? -14.32 -43.188 -10.07 1 96.12 703 THR A N 1
ATOM 5730 C CA . THR A 1 703 ? -13.328 -43.531 -9.055 1 96.12 703 THR A CA 1
ATOM 5731 C C . THR A 1 703 ? -12.398 -42.344 -8.82 1 96.12 703 THR A C 1
ATOM 5733 O O . THR A 1 703 ? -12.102 -42 -7.672 1 96.12 703 THR A O 1
ATOM 5736 N N . LYS A 1 704 ? -11.93 -41.688 -9.844 1 95.81 704 LYS A N 1
ATOM 5737 C CA . LYS A 1 704 ? -11.094 -40.5 -9.742 1 95.81 704 LYS A CA 1
ATOM 5738 C C . LYS A 1 704 ? -11.805 -39.406 -8.961 1 95.81 704 LYS A C 1
ATOM 5740 O O . LYS A 1 704 ? -11.203 -38.75 -8.117 1 95.81 704 LYS A O 1
ATOM 5745 N N . THR A 1 705 ? -13.055 -39.219 -9.312 1 96.25 705 THR A N 1
ATOM 5746 C CA . THR A 1 705 ? -13.859 -38.188 -8.68 1 96.25 705 THR A CA 1
ATOM 5747 C C . THR A 1 705 ? -14 -38.438 -7.184 1 96.25 705 THR A C 1
ATOM 5749 O O . THR A 1 705 ? -13.836 -37.531 -6.367 1 96.25 705 THR A O 1
ATOM 5752 N N . ILE A 1 706 ? -14.305 -39.688 -6.828 1 96.75 706 ILE A N 1
ATOM 5753 C CA . ILE A 1 706 ? -14.422 -40.062 -5.422 1 96.75 706 ILE A CA 1
ATOM 5754 C C . ILE A 1 706 ? -13.109 -39.781 -4.699 1 96.75 706 ILE A C 1
ATOM 5756 O O . ILE A 1 706 ? -13.102 -39.219 -3.609 1 96.75 706 ILE A O 1
ATOM 5760 N N . ASN A 1 707 ? -12 -40.125 -5.32 1 94.94 707 ASN A N 1
ATOM 5761 C CA . ASN A 1 707 ? -10.688 -39.875 -4.719 1 94.94 707 ASN A CA 1
ATOM 5762 C C . ASN A 1 707 ? -10.391 -38.406 -4.586 1 94.94 707 ASN A C 1
ATOM 5764 O O . ASN A 1 707 ? -9.742 -37.969 -3.623 1 94.94 707 ASN A O 1
ATOM 5768 N N . ARG A 1 708 ? -10.836 -37.594 -5.512 1 94.56 708 ARG A N 1
ATOM 5769 C CA . ARG A 1 708 ? -10.672 -36.125 -5.441 1 94.56 708 ARG A CA 1
ATOM 5770 C C . ARG A 1 708 ? -11.461 -35.562 -4.277 1 94.56 708 ARG A C 1
ATOM 5772 O O . ARG A 1 708 ? -10.977 -34.656 -3.564 1 94.56 708 ARG A O 1
ATOM 5779 N N . LEU A 1 709 ? -12.625 -36 -4.133 1 95.56 709 LEU A N 1
ATOM 5780 C CA . LEU A 1 709 ? -13.5 -35.5 -3.086 1 95.56 709 LEU A CA 1
ATOM 5781 C C . LEU A 1 709 ? -13.008 -35.906 -1.708 1 95.56 709 LEU A C 1
ATOM 5783 O O . LEU A 1 709 ? -13.203 -35.188 -0.725 1 95.56 709 LEU A O 1
ATOM 5787 N N . LYS A 1 710 ? -12.305 -37.031 -1.656 1 92.31 710 LYS A N 1
ATOM 5788 C CA . LYS A 1 710 ? -11.836 -37.562 -0.38 1 92.31 710 LYS A CA 1
ATOM 5789 C C . LYS A 1 710 ? -10.453 -37.031 -0.036 1 92.31 710 LYS A C 1
ATOM 5791 O O . LYS A 1 710 ? -10 -37.125 1.108 1 92.31 710 LYS A O 1
ATOM 5796 N N . SER A 1 711 ? -9.82 -36.469 -0.964 1 83.69 711 SER A N 1
ATOM 5797 C CA . SER A 1 711 ? -8.406 -36.125 -0.842 1 83.69 711 SER A CA 1
ATOM 5798 C C . SER A 1 711 ? -8.203 -35.031 0.205 1 83.69 711 SER A C 1
ATOM 5800 O O . SER A 1 711 ? -9.102 -34.219 0.465 1 83.69 711 SER A O 1
ATOM 5802 N N . GLN A 1 712 ? -6.988 -35.188 0.85 1 76.88 712 GLN A N 1
ATOM 5803 C CA . GLN A 1 712 ? -6.473 -34.125 1.701 1 76.88 712 GLN A CA 1
ATOM 5804 C C . GLN A 1 712 ? -5.742 -33.062 0.878 1 76.88 712 GLN A C 1
ATOM 5806 O O . GLN A 1 712 ? -5.066 -33.406 -0.102 1 76.88 712 GLN A O 1
ATOM 5811 N N . ASN A 1 713 ? -6.285 -31.875 1.057 1 67.25 713 ASN A N 1
ATOM 5812 C CA . ASN A 1 713 ? -5.66 -30.797 0.293 1 67.25 713 ASN A CA 1
ATOM 5813 C C . ASN A 1 713 ? -4.602 -30.078 1.114 1 67.25 713 ASN A C 1
ATOM 5815 O O . ASN A 1 713 ? -4.672 -30.047 2.344 1 67.25 713 ASN A O 1
ATOM 5819 N N . ARG A 1 714 ? -3.355 -29.938 0.512 1 67.44 714 ARG A N 1
ATOM 5820 C CA . ARG A 1 714 ? -2.301 -29.234 1.234 1 67.44 714 ARG A CA 1
ATOM 5821 C C . ARG A 1 714 ? -2.002 -27.891 0.59 1 67.44 714 ARG A C 1
ATOM 5823 O O . ARG A 1 714 ? -2.209 -27.703 -0.612 1 67.44 714 ARG A O 1
ATOM 5830 N N . MET B 1 1 ? -19.203 45.312 35.969 1 37.19 1 MET B N 1
ATOM 5831 C CA . MET B 1 1 ? -18.25 44.344 35.438 1 37.19 1 MET B CA 1
ATOM 5832 C C . MET B 1 1 ? -18.359 43 36.156 1 37.19 1 MET B C 1
ATOM 5834 O O . MET B 1 1 ? -18.141 42.938 37.375 1 37.19 1 MET B O 1
ATOM 5838 N N . GLN B 1 2 ? -19.328 42.156 35.844 1 47.31 2 GLN B N 1
ATOM 5839 C CA . GLN B 1 2 ? -19.625 40.906 36.562 1 47.31 2 GLN B CA 1
ATOM 5840 C C . GLN B 1 2 ? -18.375 40.031 36.719 1 47.31 2 GLN B C 1
ATOM 5842 O O . GLN B 1 2 ? -17.578 39.906 35.781 1 47.31 2 GLN B O 1
ATOM 5847 N N . ALA B 1 3 ? -17.953 39.719 37.906 1 63.53 3 ALA B N 1
ATOM 5848 C CA . ALA B 1 3 ? -16.734 39.062 38.375 1 63.53 3 ALA B CA 1
ATOM 5849 C C . ALA B 1 3 ? -16.609 37.656 37.812 1 63.53 3 ALA B C 1
ATOM 5851 O O . ALA B 1 3 ? -17.625 36.969 37.625 1 63.53 3 ALA B O 1
ATOM 5852 N N . GLN B 1 4 ? -15.586 37.344 37.188 1 83.69 4 GLN B N 1
ATOM 5853 C CA . GLN B 1 4 ? -15.227 36 36.781 1 83.69 4 GLN B CA 1
ATOM 5854 C C . GLN B 1 4 ? -15.672 34.969 37.812 1 83.69 4 GLN B C 1
ATOM 5856 O O . GLN B 1 4 ? -15.523 35.188 39.031 1 83.69 4 GLN B O 1
ATOM 5861 N N . THR B 1 5 ? -16.484 34.062 37.438 1 89.31 5 THR B N 1
ATOM 5862 C CA . THR B 1 5 ? -16.906 32.969 38.312 1 89.31 5 THR B CA 1
ATOM 5863 C C . THR B 1 5 ? -15.992 31.75 38.125 1 89.31 5 THR B C 1
ATOM 5865 O O . THR B 1 5 ? -15.758 31.312 37 1 89.31 5 THR B O 1
ATOM 5868 N N . VAL B 1 6 ? -15.484 31.25 39.188 1 94.31 6 VAL B N 1
ATOM 5869 C CA . VAL B 1 6 ? -14.648 30.047 39.188 1 94.31 6 VAL B CA 1
ATOM 5870 C C . VAL B 1 6 ? -15.297 28.969 40.062 1 94.31 6 VAL B C 1
ATOM 5872 O O . VAL B 1 6 ? -15.516 29.172 41.25 1 94.31 6 VAL B O 1
ATOM 5875 N N . VAL B 1 7 ? -15.656 27.891 39.406 1 96.31 7 VAL B N 1
ATOM 5876 C CA . VAL B 1 7 ? -16.109 26.703 40.125 1 96.31 7 VAL B CA 1
ATOM 5877 C C . VAL B 1 7 ? -14.969 25.703 40.281 1 96.31 7 VAL B C 1
ATOM 5879 O O . VAL B 1 7 ? -14.352 25.312 39.281 1 96.31 7 VAL B O 1
ATOM 5882 N N . HIS B 1 8 ? -14.664 25.25 41.438 1 96.69 8 HIS B N 1
ATOM 5883 C CA . HIS B 1 8 ? -13.555 24.344 41.719 1 96.69 8 HIS B CA 1
ATOM 5884 C C . HIS B 1 8 ? -13.969 22.891 41.531 1 96.69 8 HIS B C 1
ATOM 5886 O O . HIS B 1 8 ? -15.156 22.578 41.562 1 96.69 8 HIS B O 1
ATOM 5892 N N . PRO B 1 9 ? -12.969 22 41.312 1 97.38 9 PRO B N 1
ATOM 5893 C CA . PRO B 1 9 ? -13.273 20.578 41.156 1 97.38 9 PRO B CA 1
ATOM 5894 C C . PRO B 1 9 ? -14.023 20.016 42.344 1 97.38 9 PRO B C 1
ATOM 5896 O O . PRO B 1 9 ? -13.758 20.391 43.5 1 97.38 9 PRO B O 1
ATOM 5899 N N . SER B 1 10 ? -14.836 19.062 42.094 1 96.56 10 SER B N 1
ATOM 5900 C CA . SER B 1 10 ? -15.578 18.406 43.188 1 96.56 10 SER B CA 1
ATOM 5901 C C . SER B 1 10 ? -14.82 17.188 43.719 1 96.56 10 SER B C 1
ATOM 5903 O O . SER B 1 10 ? -15.203 16.625 44.75 1 96.56 10 SER B O 1
ATOM 5905 N N . ILE B 1 11 ? -13.805 16.75 42.969 1 95.94 11 ILE B N 1
ATOM 5906 C CA . ILE B 1 11 ? -13 15.609 43.375 1 95.94 11 ILE B CA 1
ATOM 5907 C C . ILE B 1 11 ? -11.523 15.992 43.375 1 95.94 11 ILE B C 1
ATOM 5909 O O . ILE B 1 11 ? -11.109 16.891 42.656 1 95.94 11 ILE B O 1
ATOM 5913 N N . LYS B 1 12 ? -10.742 15.188 44.219 1 93.81 12 LYS B N 1
ATOM 5914 C CA . LYS B 1 12 ? -9.297 15.367 44.25 1 93.81 12 LYS B CA 1
ATOM 5915 C C . LYS B 1 12 ? -8.594 14.352 43.344 1 93.81 12 LYS B C 1
ATOM 5917 O O . LYS B 1 12 ? -8.781 13.148 43.469 1 93.81 12 LYS B O 1
ATOM 5922 N N . THR B 1 13 ? -7.934 14.914 42.375 1 95.06 13 THR B N 1
ATOM 5923 C CA . THR B 1 13 ? -7.23 14.07 41.406 1 95.06 13 THR B CA 1
ATOM 5924 C C . THR B 1 13 ? -5.785 14.523 41.25 1 95.06 13 THR B C 1
ATOM 5926 O O . THR B 1 13 ? -5.418 15.617 41.688 1 95.06 13 THR B O 1
ATOM 5929 N N . LYS B 1 14 ? -4.938 13.633 40.625 1 93.75 14 LYS B N 1
ATOM 5930 C CA . LYS B 1 14 ? -3.516 13.922 40.469 1 93.75 14 LYS B CA 1
ATOM 5931 C C . LYS B 1 14 ? -3.295 15.055 39.469 1 93.75 14 LYS B C 1
ATOM 5933 O O . LYS B 1 14 ? -2.299 15.773 39.562 1 93.75 14 LYS B O 1
ATOM 5938 N N . THR B 1 15 ? -4.168 15.211 38.469 1 96 15 THR B N 1
ATOM 5939 C CA . THR B 1 15 ? -4.195 16.312 37.531 1 96 15 THR B CA 1
ATOM 5940 C C . THR B 1 15 ? -5.605 16.875 37.406 1 96 15 THR B C 1
ATOM 5942 O O . THR B 1 15 ? -6.562 16.312 37.938 1 96 15 THR B O 1
ATOM 5945 N N . THR B 1 16 ? -5.68 18.047 36.781 1 97.56 16 THR B N 1
ATOM 5946 C CA . THR B 1 16 ? -6.977 18.719 36.688 1 97.56 16 THR B CA 1
ATOM 5947 C C . THR B 1 16 ? -7.25 19.156 35.25 1 97.56 16 THR B C 1
ATOM 5949 O O . THR B 1 16 ? -6.383 19.047 34.375 1 97.56 16 THR B O 1
ATOM 5952 N N . PHE B 1 17 ? -8.469 19.531 35.031 1 98.44 17 PHE B N 1
ATOM 5953 C CA . PHE B 1 17 ? -8.969 20.016 33.75 1 98.44 17 PHE B CA 1
ATOM 5954 C C . PHE B 1 17 ? -9.758 21.312 33.938 1 98.44 17 PHE B C 1
ATOM 5956 O O . PHE B 1 17 ? -10.234 21.609 35.031 1 98.44 17 PHE B O 1
ATOM 5963 N N . ALA B 1 18 ? -9.789 22.156 32.906 1 98.81 18 ALA B N 1
ATOM 5964 C CA . ALA B 1 18 ? -10.539 23.406 33 1 98.81 18 ALA B CA 1
ATOM 5965 C C . ALA B 1 18 ? -11.492 23.562 31.828 1 98.81 18 ALA B C 1
ATOM 5967 O O . ALA B 1 18 ? -11.109 23.328 30.672 1 98.81 18 ALA B O 1
ATOM 5968 N N . ILE B 1 19 ? -12.711 23.844 32.125 1 98.88 19 ILE B N 1
ATOM 5969 C CA . ILE B 1 19 ? -13.688 24.281 31.141 1 98.88 19 ILE B CA 1
ATOM 5970 C C . ILE B 1 19 ? -13.797 25.797 31.156 1 98.88 19 ILE B C 1
ATOM 5972 O O . ILE B 1 19 ? -14.172 26.391 32.156 1 98.88 19 ILE B O 1
ATOM 5976 N N . VAL B 1 20 ? -13.391 26.453 30.109 1 98.81 20 VAL B N 1
ATOM 5977 C CA . VAL B 1 20 ? -13.523 27.891 29.938 1 98.81 20 VAL B CA 1
ATOM 5978 C C . VAL B 1 20 ? -14.727 28.203 29.047 1 98.81 20 VAL B C 1
ATOM 5980 O O . VAL B 1 20 ? -14.766 27.812 27.891 1 98.81 20 VAL B O 1
ATOM 5983 N N . VAL B 1 21 ? -15.727 28.938 29.578 1 98.69 21 VAL B N 1
ATOM 5984 C CA . VAL B 1 21 ? -16.953 29.172 28.812 1 98.69 21 VAL B CA 1
ATOM 5985 C C . VAL B 1 21 ? -17.375 30.641 28.938 1 98.69 21 VAL B C 1
ATOM 5987 O O . VAL B 1 21 ? -17.188 31.25 29.984 1 98.69 21 VAL B O 1
ATOM 5990 N N . ASP B 1 22 ? -17.828 31.234 27.875 1 97.75 22 ASP B N 1
ATOM 5991 C CA . ASP B 1 22 ? -18.359 32.594 27.953 1 97.75 22 ASP B CA 1
ATOM 5992 C C . ASP B 1 22 ? -19.703 32.625 28.656 1 97.75 22 ASP B C 1
ATOM 5994 O O . ASP B 1 22 ? -20.453 31.641 28.609 1 97.75 22 ASP B O 1
ATOM 5998 N N . GLN B 1 23 ? -20.062 33.719 29.203 1 97.44 23 GLN B N 1
ATOM 5999 C CA . GLN B 1 23 ? -21.234 33.875 30.062 1 97.44 23 GLN B CA 1
ATOM 6000 C C . GLN B 1 23 ? -22.516 33.5 29.312 1 97.44 23 GLN B C 1
ATOM 6002 O O . GLN B 1 23 ? -23.375 32.781 29.828 1 97.44 23 GLN B O 1
ATOM 6007 N N . LYS B 1 24 ? -22.672 33.938 28.156 1 97.38 24 LYS B N 1
ATOM 6008 C CA . LYS B 1 24 ? -23.891 33.719 27.391 1 97.38 24 LYS B CA 1
ATOM 6009 C C . LYS B 1 24 ? -24.062 32.25 27.078 1 97.38 24 LYS B C 1
ATOM 6011 O O . LYS B 1 24 ? -25.156 31.688 27.234 1 97.38 24 LYS B O 1
ATOM 6016 N N . SER B 1 25 ? -23 31.609 26.594 1 98.19 25 SER B N 1
ATOM 6017 C CA . SER B 1 25 ? -23.062 30.188 26.297 1 98.19 25 SER B CA 1
ATOM 6018 C C . SER B 1 25 ? -23.375 29.375 27.547 1 98.19 25 SER B C 1
ATOM 6020 O O . SER B 1 25 ? -24.125 28.391 27.484 1 98.19 25 SER B O 1
ATOM 6022 N N . TYR B 1 26 ? -22.781 29.734 28.656 1 98.31 26 TYR B N 1
ATOM 6023 C CA . TYR B 1 26 ? -23.078 29.031 29.906 1 98.31 26 TYR B CA 1
ATOM 6024 C C . TYR B 1 26 ? -24.547 29.172 30.266 1 98.31 26 TYR B C 1
ATOM 6026 O O . TYR B 1 26 ? -25.203 28.203 30.641 1 98.31 26 TYR B O 1
ATOM 6034 N N . ASP B 1 27 ? -25.078 30.422 30.156 1 98 27 ASP B N 1
ATOM 6035 C CA . ASP B 1 27 ? -26.469 30.672 30.5 1 98 27 ASP B CA 1
ATOM 6036 C C . ASP B 1 27 ? -27.406 29.859 29.625 1 98 27 ASP B C 1
ATOM 6038 O O . ASP B 1 27 ? -28.422 29.344 30.094 1 98 27 ASP B O 1
ATOM 6042 N N . GLU B 1 28 ? -27.094 29.766 28.359 1 98.25 28 GLU B N 1
ATOM 6043 C CA . GLU B 1 28 ? -27.953 29.109 27.375 1 98.25 28 GLU B CA 1
ATOM 6044 C C . GLU B 1 28 ? -27.844 27.594 27.453 1 98.25 28 GLU B C 1
ATOM 6046 O O . GLU B 1 28 ? -28.734 26.875 26.984 1 98.25 28 GLU B O 1
ATOM 6051 N N . ALA B 1 29 ? -26.75 27.094 28.031 1 98.62 29 ALA B N 1
ATOM 6052 C CA . ALA B 1 29 ? -26.516 25.656 28.062 1 98.62 29 ALA B CA 1
ATOM 6053 C C . ALA B 1 29 ? -26.016 25.203 29.422 1 98.62 29 ALA B C 1
ATOM 6055 O O . ALA B 1 29 ? -25.156 24.312 29.516 1 98.62 29 ALA B O 1
ATOM 6056 N N . LYS B 1 30 ? -26.422 25.75 30.469 1 98.25 30 LYS B N 1
ATOM 6057 C CA . LYS B 1 30 ? -25.922 25.531 31.828 1 98.25 30 LYS B CA 1
ATOM 6058 C C . LYS B 1 30 ? -26.031 24.062 32.219 1 98.25 30 LYS B C 1
ATOM 6060 O O . LYS B 1 30 ? -25.047 23.453 32.656 1 98.25 30 LYS B O 1
ATOM 6065 N N . SER B 1 31 ? -27.172 23.469 32.062 1 98.5 31 SER B N 1
ATOM 6066 C CA . SER B 1 31 ? -27.391 22.078 32.469 1 98.5 31 SER B CA 1
ATOM 6067 C C . SER B 1 31 ? -26.453 21.125 31.703 1 98.5 31 SER B C 1
ATOM 6069 O O . SER B 1 31 ? -25.906 20.203 32.281 1 98.5 31 SER B O 1
ATOM 6071 N N . GLU B 1 32 ? -26.375 21.359 30.422 1 98.62 32 GLU B N 1
ATOM 6072 C CA . GLU B 1 32 ? -25.547 20.5 29.562 1 98.62 32 GLU B CA 1
ATOM 6073 C C . GLU B 1 32 ? -24.078 20.656 29.906 1 98.62 32 GLU B C 1
ATOM 6075 O O . GLU B 1 32 ? -23.328 19.688 29.906 1 98.62 32 GLU B O 1
ATOM 6080 N N . ILE B 1 33 ? -23.578 21.859 30.203 1 98.69 33 ILE B N 1
ATOM 6081 C CA . ILE B 1 33 ? -22.188 22.125 30.562 1 98.69 33 ILE B CA 1
ATOM 6082 C C . ILE B 1 33 ? -21.875 21.469 31.906 1 98.69 33 ILE B C 1
ATOM 6084 O O . ILE B 1 33 ? -20.812 20.875 32.094 1 98.69 33 ILE B O 1
ATOM 6088 N N . ASP B 1 34 ? -22.828 21.609 32.844 1 98.31 34 ASP B N 1
ATOM 6089 C CA . ASP B 1 34 ? -22.641 21 34.125 1 98.31 34 ASP B CA 1
ATOM 6090 C C . ASP B 1 34 ? -22.609 19.469 34.031 1 98.31 34 ASP B C 1
ATOM 6092 O O . ASP B 1 34 ? -21.812 18.812 34.719 1 98.31 34 ASP B O 1
ATOM 6096 N N . ALA B 1 35 ? -23.469 18.922 33.188 1 98.56 35 ALA B N 1
ATOM 6097 C CA . ALA B 1 35 ? -23.438 17.484 32.938 1 98.56 35 ALA B CA 1
ATOM 6098 C C . ALA B 1 35 ? -22.125 17.047 32.312 1 98.56 35 ALA B C 1
ATOM 6100 O O . ALA B 1 35 ? -21.594 15.984 32.656 1 98.56 35 ALA B O 1
ATOM 6101 N N . TYR B 1 36 ? -21.688 17.812 31.359 1 98.5 36 TYR B N 1
ATOM 6102 C CA . TYR B 1 36 ? -20.391 17.547 30.734 1 98.5 36 TYR B CA 1
ATOM 6103 C C . TYR B 1 36 ? -19.266 17.562 31.75 1 98.5 36 TYR B C 1
ATOM 6105 O O . TYR B 1 36 ? -18.438 16.656 31.797 1 98.5 36 TYR B O 1
ATOM 6113 N N . ARG B 1 37 ? -19.219 18.547 32.594 1 98.56 37 ARG B N 1
ATOM 6114 C CA . ARG B 1 37 ? -18.234 18.641 33.688 1 98.56 37 ARG B CA 1
ATOM 6115 C C . ARG B 1 37 ? -18.281 17.406 34.594 1 98.56 37 ARG B C 1
ATOM 6117 O O . ARG B 1 37 ? -17.25 16.844 34.938 1 98.56 37 ARG B O 1
ATOM 6124 N N . THR B 1 38 ? -19.438 17 34.938 1 98.19 38 THR B N 1
ATOM 6125 C CA . THR B 1 38 ? -19.641 15.844 35.812 1 98.19 38 THR B CA 1
ATOM 6126 C C . THR B 1 38 ? -19.109 14.578 35.156 1 98.19 38 THR B C 1
ATOM 6128 O O . THR B 1 38 ? -18.516 13.727 35.812 1 98.19 38 THR B O 1
ATOM 6131 N N . SER B 1 39 ? -19.359 14.477 33.875 1 97.88 39 SER B N 1
ATOM 6132 C CA . SER B 1 39 ? -18.891 13.305 33.125 1 97.88 39 SER B CA 1
ATOM 6133 C C . SER B 1 39 ? -17.359 13.219 33.156 1 97.88 39 SER B C 1
ATOM 6135 O O . SER B 1 39 ? -16.797 12.125 33.219 1 97.88 39 SER B O 1
ATOM 6137 N N . ILE B 1 40 ? -16.656 14.312 33.062 1 98.06 40 ILE B N 1
ATOM 6138 C CA . ILE B 1 40 ? -15.195 14.352 33.094 1 98.06 40 ILE B CA 1
ATOM 6139 C C . ILE B 1 40 ? -14.703 13.953 34.5 1 98.06 40 ILE B C 1
ATOM 6141 O O . ILE B 1 40 ? -13.766 13.164 34.625 1 98.06 40 ILE B O 1
ATOM 6145 N N . GLU B 1 41 ? -15.344 14.422 35.5 1 97.88 41 GLU B N 1
ATOM 6146 C CA . GLU B 1 41 ? -14.938 14.125 36.875 1 97.88 41 GLU B CA 1
ATOM 6147 C C . GLU B 1 41 ? -15.203 12.664 37.219 1 97.88 41 GLU B C 1
ATOM 6149 O O . GLU B 1 41 ? -14.453 12.062 38 1 97.88 41 GLU B O 1
ATOM 6154 N N . LYS B 1 42 ? -16.219 12.117 36.656 1 95.94 42 LYS B N 1
ATOM 6155 C CA . LYS B 1 42 ? -16.516 10.703 36.844 1 95.94 42 LYS B CA 1
ATOM 6156 C C . LYS B 1 42 ? -15.375 9.82 36.344 1 95.94 42 LYS B C 1
ATOM 6158 O O . LYS B 1 42 ? -15.148 8.727 36.875 1 95.94 42 LYS B O 1
ATOM 6163 N N . GLU B 1 43 ? -14.648 10.359 35.469 1 93.44 43 GLU B N 1
ATOM 6164 C CA . GLU B 1 43 ? -13.523 9.609 34.875 1 93.44 43 GLU B CA 1
ATOM 6165 C C . GLU B 1 43 ? -12.234 9.891 35.656 1 93.44 43 GLU B C 1
ATOM 6167 O O . GLU B 1 43 ? -11.156 9.477 35.219 1 93.44 43 GLU B O 1
ATOM 6172 N N . GLY B 1 44 ? -12.312 10.641 36.625 1 93.62 44 GLY B N 1
ATOM 6173 C CA . GLY B 1 44 ? -11.172 10.836 37.531 1 93.62 44 GLY B CA 1
ATOM 6174 C C . GLY B 1 44 ? -10.32 12.031 37.125 1 93.62 44 GLY B C 1
ATOM 6175 O O . GLY B 1 44 ? -9.102 12 37.281 1 93.62 44 GLY B O 1
ATOM 6176 N N . LEU B 1 45 ? -10.922 13.07 36.656 1 97.06 45 LEU B N 1
ATOM 6177 C CA . LEU B 1 45 ? -10.234 14.305 36.281 1 97.06 45 LEU B CA 1
ATOM 6178 C C . LEU B 1 45 ? -10.945 15.523 36.875 1 97.06 45 LEU B C 1
ATOM 6180 O O . LEU B 1 45 ? -11.945 15.984 36.312 1 97.06 45 LEU B O 1
ATOM 6184 N N . GLY B 1 46 ? -10.414 16 38.062 1 97.81 46 GLY B N 1
ATOM 6185 C CA . GLY B 1 46 ? -11.008 17.188 38.656 1 97.81 46 GLY B CA 1
ATOM 6186 C C . GLY B 1 46 ? -11.094 18.359 37.688 1 97.81 46 GLY B C 1
ATOM 6187 O O . GLY B 1 46 ? -10.125 18.672 36.969 1 97.81 46 GLY B O 1
ATOM 6188 N N . THR B 1 47 ? -12.297 19.078 37.594 1 98.62 47 THR B N 1
ATOM 6189 C CA . THR B 1 47 ? -12.531 20 36.469 1 98.62 47 THR B CA 1
ATOM 6190 C C . THR B 1 47 ? -12.977 21.359 37 1 98.62 47 THR B C 1
ATOM 6192 O O . THR B 1 47 ? -14.008 21.469 37.656 1 98.62 47 THR B O 1
ATOM 6195 N N . TYR B 1 48 ? -12.203 22.359 36.719 1 98.44 48 TYR B N 1
ATOM 6196 C CA . TYR B 1 48 ? -12.578 23.75 36.969 1 98.44 48 TYR B CA 1
ATOM 6197 C C . TYR B 1 48 ? -13.586 24.234 35.906 1 98.44 48 TYR B C 1
ATOM 6199 O O . TYR B 1 48 ? -13.594 23.75 34.781 1 98.44 48 TYR B O 1
ATOM 6207 N N . LEU B 1 49 ? -14.469 25.078 36.312 1 98.5 49 LEU B N 1
ATOM 6208 C CA . LEU B 1 49 ? -15.336 25.812 35.406 1 98.5 49 LEU B CA 1
ATOM 6209 C C . LEU B 1 49 ? -15.094 27.312 35.531 1 98.5 49 LEU B C 1
ATOM 6211 O O . LEU B 1 49 ? -15.312 27.906 36.594 1 98.5 49 LEU B O 1
ATOM 6215 N N . LEU B 1 50 ? -14.547 27.875 34.5 1 98.5 50 LEU B N 1
ATOM 6216 C CA . LEU B 1 50 ? -14.25 29.297 34.406 1 98.5 50 LEU B CA 1
ATOM 6217 C C . LEU B 1 50 ? -15.273 30.016 33.531 1 98.5 50 LEU B C 1
ATOM 6219 O O . LEU B 1 50 ? -15.32 29.812 32.344 1 98.5 50 LEU B O 1
ATOM 6223 N N . ILE B 1 51 ? -16.078 30.906 34.156 1 98.06 51 ILE B N 1
ATOM 6224 C CA . ILE B 1 51 ? -17.172 31.594 33.438 1 98.06 51 ILE B CA 1
ATOM 6225 C C . ILE B 1 51 ? -16.938 33.094 33.5 1 98.06 51 ILE B C 1
ATOM 6227 O O . ILE B 1 51 ? -16.734 33.688 34.562 1 98.06 51 ILE B O 1
ATOM 6231 N N . ASP B 1 52 ? -16.922 33.719 32.344 1 97.44 52 ASP B N 1
ATOM 6232 C CA . ASP B 1 52 ? -16.828 35.156 32.25 1 97.44 52 ASP B CA 1
ATOM 6233 C C . ASP B 1 52 ? -17.266 35.656 30.859 1 97.44 52 ASP B C 1
ATOM 6235 O O . ASP B 1 52 ? -17.547 34.844 29.969 1 97.44 52 ASP B O 1
ATOM 6239 N N . ASP B 1 53 ? -17.547 36.875 30.75 1 95.88 53 ASP B N 1
ATOM 6240 C CA . ASP B 1 53 ? -17.641 37.531 29.438 1 95.88 53 ASP B CA 1
ATOM 6241 C C . ASP B 1 53 ? -16.25 37.938 28.938 1 95.88 53 ASP B C 1
ATOM 6243 O O . ASP B 1 53 ? -15.859 39.094 29.016 1 95.88 53 ASP B O 1
ATOM 6247 N N . TRP B 1 54 ? -15.586 37 28.328 1 96 54 TRP B N 1
ATOM 6248 C CA . TRP B 1 54 ? -14.188 37.125 27.938 1 96 54 TRP B CA 1
ATOM 6249 C C . TRP B 1 54 ? -14.023 38.125 26.797 1 96 54 TRP B C 1
ATOM 6251 O O . TRP B 1 54 ? -14.438 37.875 25.672 1 96 54 TRP B O 1
ATOM 6261 N N . LYS B 1 55 ? -13.445 39.25 27 1 94.31 55 LYS B N 1
ATOM 6262 C CA . LYS B 1 55 ? -13.258 40.281 25.984 1 94.31 55 LYS B CA 1
ATOM 6263 C C . LYS B 1 55 ? -11.844 40.25 25.406 1 94.31 55 LYS B C 1
ATOM 6265 O O . LYS B 1 55 ? -11.594 40.75 24.312 1 94.31 55 LYS B O 1
ATOM 6270 N N . ARG B 1 56 ? -10.961 39.688 26.234 1 96.06 56 ARG B N 1
ATOM 6271 C CA . ARG B 1 56 ? -9.555 39.594 25.859 1 96.06 56 ARG B CA 1
ATOM 6272 C C . ARG B 1 56 ? -8.977 38.219 26.172 1 96.06 56 ARG B C 1
ATOM 6274 O O . ARG B 1 56 ? -9.469 37.531 27.078 1 96.06 56 ARG B O 1
ATOM 6281 N N . PRO B 1 57 ? -7.938 37.844 25.453 1 97.88 57 PRO B N 1
ATOM 6282 C CA . PRO B 1 57 ? -7.359 36.531 25.688 1 97.88 57 PRO B CA 1
ATOM 6283 C C . PRO B 1 57 ? -6.508 36.469 26.953 1 97.88 57 PRO B C 1
ATOM 6285 O O . PRO B 1 57 ? -6.367 35.406 27.562 1 97.88 57 PRO B O 1
ATOM 6288 N N . GLU B 1 58 ? -5.949 37.562 27.438 1 97.31 58 GLU B N 1
ATOM 6289 C CA . GLU B 1 58 ? -4.926 37.562 28.484 1 97.31 58 GLU B CA 1
ATOM 6290 C C . GLU B 1 58 ? -5.465 37.031 29.797 1 97.31 58 GLU B C 1
ATOM 6292 O O . GLU B 1 58 ? -4.812 36.219 30.453 1 97.31 58 GLU B O 1
ATOM 6297 N N . PRO B 1 59 ? -6.691 37.469 30.188 1 97.25 59 PRO B N 1
ATOM 6298 C CA . PRO B 1 59 ? -7.195 36.938 31.453 1 97.25 59 PRO B CA 1
ATOM 6299 C C . PRO B 1 59 ? -7.34 35.438 31.453 1 97.25 59 PRO B C 1
ATOM 6301 O O . PRO B 1 59 ? -7.141 34.781 32.5 1 97.25 59 PRO B O 1
ATOM 6304 N N . ILE B 1 60 ? -7.703 34.875 30.359 1 98.19 60 ILE B N 1
ATOM 6305 C CA . ILE B 1 60 ? -7.848 33.438 30.25 1 98.19 60 ILE B CA 1
ATOM 6306 C C . ILE B 1 60 ? -6.488 32.75 30.438 1 98.19 60 ILE B C 1
ATOM 6308 O O . ILE B 1 60 ? -6.359 31.812 31.219 1 98.19 60 ILE B O 1
ATOM 6312 N N . ARG B 1 61 ? -5.523 33.188 29.641 1 98.12 61 ARG B N 1
ATOM 6313 C CA . ARG B 1 61 ? -4.176 32.625 29.734 1 98.12 61 ARG B CA 1
ATOM 6314 C C . ARG B 1 61 ? -3.646 32.719 31.156 1 98.12 61 ARG B C 1
ATOM 6316 O O . ARG B 1 61 ? -3.039 31.75 31.641 1 98.12 61 ARG B O 1
ATOM 6323 N N . GLU B 1 62 ? -3.871 33.875 31.844 1 97.25 62 GLU B N 1
ATOM 6324 C CA . GLU B 1 62 ? -3.398 34.062 33.219 1 97.25 62 GLU B CA 1
ATOM 6325 C C . GLU B 1 62 ? -3.986 33.031 34.156 1 97.25 62 GLU B C 1
ATOM 6327 O O . GLU B 1 62 ? -3.275 32.469 35 1 97.25 62 GLU B O 1
ATOM 6332 N N . GLN B 1 63 ? -5.223 32.75 33.969 1 97.31 63 GLN B N 1
ATOM 6333 C CA . GLN B 1 63 ? -5.875 31.75 34.781 1 97.31 63 GLN B CA 1
ATOM 6334 C C . GLN B 1 63 ? -5.312 30.359 34.5 1 97.31 63 GLN B C 1
ATOM 6336 O O . GLN B 1 63 ? -5.07 29.578 35.438 1 97.31 63 GLN B O 1
ATOM 6341 N N . LEU B 1 64 ? -5.156 30.016 33.281 1 98.44 64 LEU B N 1
ATOM 6342 C CA . LEU B 1 64 ? -4.648 28.703 32.906 1 98.44 64 LEU B CA 1
ATOM 6343 C C . LEU B 1 64 ? -3.23 28.5 33.438 1 98.44 64 LEU B C 1
ATOM 6345 O O . LEU B 1 64 ? -2.895 27.406 33.906 1 98.44 64 LEU B O 1
ATOM 6349 N N . VAL B 1 65 ? -2.375 29.531 33.281 1 98.12 65 VAL B N 1
ATOM 6350 C CA . VAL B 1 65 ? -1.005 29.453 33.781 1 98.12 65 VAL B CA 1
ATOM 6351 C C . VAL B 1 65 ? -1.014 29.219 35.312 1 98.12 65 VAL B C 1
ATOM 6353 O O . VAL B 1 65 ? -0.257 28.406 35.812 1 98.12 65 VAL B O 1
ATOM 6356 N N . LYS B 1 66 ? -1.868 29.953 35.969 1 97.31 66 LYS B N 1
ATOM 6357 C CA . LYS B 1 66 ? -1.984 29.828 37.438 1 97.31 66 LYS B CA 1
ATOM 6358 C C . LYS B 1 66 ? -2.371 28.406 37.812 1 97.31 66 LYS B C 1
ATOM 6360 O O . LYS B 1 66 ? -1.786 27.828 38.75 1 97.31 66 LYS B O 1
ATOM 6365 N N . LEU B 1 67 ? -3.326 27.859 37.125 1 97.38 67 LEU B N 1
ATOM 6366 C CA . LEU B 1 67 ? -3.791 26.516 37.438 1 97.38 67 LEU B CA 1
ATOM 6367 C C . LEU B 1 67 ? -2.705 25.484 37.125 1 97.38 67 LEU B C 1
ATOM 6369 O O . LEU B 1 67 ? -2.578 24.469 37.812 1 97.38 67 LEU B O 1
ATOM 6373 N N . HIS B 1 68 ? -1.968 25.703 36.031 1 97.31 68 HIS B N 1
ATOM 6374 C CA . HIS B 1 68 ? -0.903 24.781 35.656 1 97.31 68 HIS B CA 1
ATOM 6375 C C . HIS B 1 68 ? 0.235 24.797 36.688 1 97.31 68 HIS B C 1
ATOM 6377 O O . HIS B 1 68 ? 0.886 23.781 36.906 1 97.31 68 HIS B O 1
ATOM 6383 N N . GLU B 1 69 ? 0.486 25.922 37.312 1 95.44 69 GLU B N 1
ATOM 6384 C CA . GLU B 1 69 ? 1.6 26.109 38.219 1 95.44 69 GLU B CA 1
ATOM 6385 C C . GLU B 1 69 ? 1.298 25.484 39.594 1 95.44 69 GLU B C 1
ATOM 6387 O O . GLU B 1 69 ? 2.184 25.375 40.438 1 95.44 69 GLU B O 1
ATOM 6392 N N . ASN B 1 70 ? 0.083 25.047 39.719 1 93.38 70 ASN B N 1
ATOM 6393 C CA . ASN B 1 70 ? -0.222 24.281 40.906 1 93.38 70 ASN B CA 1
ATOM 6394 C C . ASN B 1 70 ? 0.45 22.922 40.906 1 93.38 70 ASN B C 1
ATOM 6396 O O . ASN B 1 70 ? -0.054 21.984 40.281 1 93.38 70 ASN B O 1
ATOM 6400 N N . GLU B 1 71 ? 1.442 22.625 41.656 1 88.38 71 GLU B N 1
ATOM 6401 C CA . GLU B 1 71 ? 2.277 21.422 41.594 1 88.38 71 GLU B CA 1
ATOM 6402 C C . GLU B 1 71 ? 1.528 20.203 42.094 1 88.38 71 GLU B C 1
ATOM 6404 O O . GLU B 1 71 ? 1.797 19.078 41.656 1 88.38 71 GLU B O 1
ATOM 6409 N N . LYS B 1 72 ? 0.704 20.422 43 1 91.25 72 LYS B N 1
ATOM 6410 C CA . LYS B 1 72 ? -0.007 19.312 43.594 1 91.25 72 LYS B CA 1
ATOM 6411 C C . LYS B 1 72 ? -1.021 18.703 42.625 1 91.25 72 LYS B C 1
ATOM 6413 O O . LYS B 1 72 ? -1.21 17.484 42.594 1 91.25 72 LYS B O 1
ATOM 6418 N N . THR B 1 73 ? -1.741 19.578 41.906 1 94.38 73 THR B N 1
ATOM 6419 C CA . THR B 1 73 ? -2.742 19.141 40.938 1 94.38 73 THR B CA 1
ATOM 6420 C C . THR B 1 73 ? -2.674 19.984 39.656 1 94.38 73 THR B C 1
ATOM 6422 O O . THR B 1 73 ? -3.625 20.703 39.344 1 94.38 73 THR B O 1
ATOM 6425 N N . PRO B 1 74 ? -1.6 19.828 38.938 1 95.69 74 PRO B N 1
ATOM 6426 C CA . PRO B 1 74 ? -1.403 20.672 37.781 1 95.69 74 PRO B CA 1
ATOM 6427 C C . PRO B 1 74 ? -2.5 20.484 36.719 1 95.69 74 PRO B C 1
ATOM 6429 O O . PRO B 1 74 ? -3.057 19.391 36.594 1 95.69 74 PRO B O 1
ATOM 6432 N N . LEU B 1 75 ? -2.754 21.562 36.031 1 97.25 75 LEU B N 1
ATOM 6433 C CA . LEU B 1 75 ? -3.693 21.531 34.906 1 97.25 75 LEU B CA 1
ATOM 6434 C C . LEU B 1 75 ? -3.154 20.672 33.781 1 97.25 75 LEU B C 1
ATOM 6436 O O . LEU B 1 75 ? -2.041 20.891 33.281 1 97.25 75 LEU B O 1
ATOM 6440 N N . GLU B 1 76 ? -3.93 19.703 33.375 1 96.88 76 GLU B N 1
ATOM 6441 C CA . GLU B 1 76 ? -3.568 18.797 32.281 1 96.88 76 GLU B CA 1
ATOM 6442 C C . GLU B 1 76 ? -4.008 19.344 30.938 1 96.88 76 GLU B C 1
ATOM 6444 O O . GLU B 1 76 ? -3.32 19.156 29.922 1 96.88 76 GLU B O 1
ATOM 6449 N N . GLY B 1 77 ? -5.129 19.922 30.875 1 98.38 77 GLY B N 1
ATOM 6450 C CA . GLY B 1 77 ? -5.691 20.453 29.641 1 98.38 77 GLY B CA 1
ATOM 6451 C C . GLY B 1 77 ? -6.906 21.328 29.875 1 98.38 77 GLY B C 1
ATOM 6452 O O . GLY B 1 77 ? -7.297 21.562 31.016 1 98.38 77 GLY B O 1
ATOM 6453 N N . CYS B 1 78 ? -7.449 21.859 28.828 1 98.75 78 CYS B N 1
ATOM 6454 C CA . CYS B 1 78 ? -8.633 22.719 28.938 1 98.75 78 CYS B CA 1
ATOM 6455 C C . CYS B 1 78 ? -9.461 22.641 27.656 1 98.75 78 CYS B C 1
ATOM 6457 O O . CYS B 1 78 ? -9.016 22.094 26.656 1 98.75 78 CYS B O 1
ATOM 6459 N N . VAL B 1 79 ? -10.688 23.078 27.766 1 98.88 79 VAL B N 1
ATOM 6460 C CA . VAL B 1 79 ? -11.555 23.219 26.594 1 98.88 79 VAL B CA 1
ATOM 6461 C C . VAL B 1 79 ? -12.227 24.594 26.609 1 98.88 79 VAL B C 1
ATOM 6463 O O . VAL B 1 79 ? -12.602 25.094 27.688 1 98.88 79 VAL B O 1
ATOM 6466 N N . PHE B 1 80 ? -12.242 25.219 25.469 1 98.81 80 PHE B N 1
ATOM 6467 C CA . PHE B 1 80 ? -12.906 26.5 25.297 1 98.81 80 PHE B CA 1
ATOM 6468 C C . PHE B 1 80 ? -14.297 26.312 24.688 1 98.81 80 PHE B C 1
ATOM 6470 O O . PHE B 1 80 ? -14.422 25.797 23.562 1 98.81 80 PHE B O 1
ATOM 6477 N N . ILE B 1 81 ? -15.344 26.797 25.344 1 98.75 81 ILE B N 1
ATOM 6478 C CA . ILE B 1 81 ? -16.703 26.594 24.875 1 98.75 81 ILE B CA 1
ATOM 6479 C C . ILE B 1 81 ? -17.344 27.953 24.547 1 98.75 81 ILE B C 1
ATOM 6481 O O . ILE B 1 81 ? -17.344 28.859 25.375 1 98.75 81 ILE B O 1
ATOM 6485 N N . GLY B 1 82 ? -17.875 28.062 23.312 1 97.75 82 GLY B N 1
ATOM 6486 C CA . GLY B 1 82 ? -18.594 29.266 22.938 1 97.75 82 GLY B CA 1
ATOM 6487 C C . GLY B 1 82 ? -17.688 30.328 22.344 1 97.75 82 GLY B C 1
ATOM 6488 O O . GLY B 1 82 ? -16.797 30.031 21.547 1 97.75 82 GLY B O 1
ATOM 6489 N N . ASP B 1 83 ? -17.969 31.562 22.656 1 95.88 83 ASP B N 1
ATOM 6490 C CA . ASP B 1 83 ? -17.281 32.688 22.062 1 95.88 83 ASP B CA 1
ATOM 6491 C C . ASP B 1 83 ? -16.062 33.094 22.906 1 95.88 83 ASP B C 1
ATOM 6493 O O . ASP B 1 83 ? -16.094 34.156 23.578 1 95.88 83 ASP B O 1
ATOM 6497 N N . ILE B 1 84 ? -15.055 32.375 22.766 1 98.12 84 ILE B N 1
ATOM 6498 C CA . ILE B 1 84 ? -13.781 32.625 23.422 1 98.12 84 ILE B CA 1
ATOM 6499 C C . ILE B 1 84 ? -12.852 33.375 22.469 1 98.12 84 ILE B C 1
ATOM 6501 O O . ILE B 1 84 ? -12.727 33 21.297 1 98.12 84 ILE B O 1
ATOM 6505 N N . PRO B 1 85 ? -12.18 34.406 22.938 1 98.38 85 PRO B N 1
ATOM 6506 C CA . PRO B 1 85 ? -11.289 35.156 22.047 1 98.38 85 PRO B CA 1
ATOM 6507 C C . PRO B 1 85 ? -10.336 34.281 21.266 1 98.38 85 PRO B C 1
ATOM 6509 O O . PRO B 1 85 ? -9.828 33.281 21.797 1 98.38 85 PRO B O 1
ATOM 6512 N N . ILE B 1 86 ? -10.141 34.625 19.984 1 98.5 86 ILE B N 1
ATOM 6513 C CA . ILE B 1 86 ? -9.312 33.844 19.078 1 98.5 86 ILE B CA 1
ATOM 6514 C C . ILE B 1 86 ? -8 34.594 18.812 1 98.5 86 ILE B C 1
ATOM 6516 O O . ILE B 1 86 ? -7.988 35.625 18.141 1 98.5 86 ILE B O 1
ATOM 6520 N N . PRO B 1 87 ? -6.891 34.062 19.297 1 98.44 87 PRO B N 1
ATOM 6521 C CA . PRO B 1 87 ? -5.602 34.656 18.953 1 98.44 87 PRO B CA 1
ATOM 6522 C C . PRO B 1 87 ? -5.258 34.531 17.469 1 98.44 87 PRO B C 1
ATOM 6524 O O . PRO B 1 87 ? -5.324 33.438 16.922 1 98.44 87 PRO B O 1
ATOM 6527 N N . MET B 1 88 ? -4.965 35.594 16.828 1 98.12 88 MET B N 1
ATOM 6528 C CA . MET B 1 88 ? -4.512 35.688 15.438 1 98.12 88 MET B CA 1
ATOM 6529 C C . MET B 1 88 ? -3.029 36.031 15.359 1 98.12 88 MET B C 1
ATOM 6531 O O . MET B 1 88 ? -2.66 37.219 15.414 1 98.12 88 MET B O 1
ATOM 6535 N N . ILE B 1 89 ? -2.199 35.062 15.133 1 97.31 89 ILE B N 1
ATOM 6536 C CA . ILE B 1 89 ? -0.754 35.25 15.195 1 97.31 89 ILE B CA 1
ATOM 6537 C C . ILE B 1 89 ? -0.249 35.812 13.875 1 97.31 89 ILE B C 1
ATOM 6539 O O . ILE B 1 89 ? -0.379 35.188 12.828 1 97.31 89 ILE B O 1
ATOM 6543 N N . ARG B 1 90 ? 0.442 36.938 13.875 1 94.38 90 ARG B N 1
ATOM 6544 C CA . ARG B 1 90 ? 0.797 37.719 12.68 1 94.38 90 ARG B CA 1
ATOM 6545 C C . ARG B 1 90 ? 2.098 37.219 12.07 1 94.38 90 ARG B C 1
ATOM 6547 O O . ARG B 1 90 ? 2.275 37.25 10.852 1 94.38 90 ARG B O 1
ATOM 6554 N N . ASP B 1 91 ? 3.184 36.969 12.734 1 87.19 91 ASP B N 1
ATOM 6555 C CA . ASP B 1 91 ? 4.52 36.781 12.18 1 87.19 91 ASP B CA 1
ATOM 6556 C C . ASP B 1 91 ? 5.141 35.469 12.688 1 87.19 91 ASP B C 1
ATOM 6558 O O . ASP B 1 91 ? 6.359 35.281 12.625 1 87.19 91 ASP B O 1
ATOM 6562 N N . ALA B 1 92 ? 4.977 34.562 13.43 1 90.62 92 ALA B N 1
ATOM 6563 C CA . ALA B 1 92 ? 5.527 33.312 13.938 1 90.62 92 ALA B CA 1
ATOM 6564 C C . ALA B 1 92 ? 5.359 32.188 12.922 1 90.62 92 ALA B C 1
ATOM 6566 O O . ALA B 1 92 ? 4.961 31.062 13.273 1 90.62 92 ALA B O 1
ATOM 6567 N N . HIS B 1 93 ? 5.77 32.469 11.688 1 90.06 93 HIS B N 1
ATOM 6568 C CA . HIS B 1 93 ? 5.516 31.547 10.586 1 90.06 93 HIS B CA 1
ATOM 6569 C C . HIS B 1 93 ? 6.414 30.328 10.688 1 90.06 93 HIS B C 1
ATOM 6571 O O . HIS B 1 93 ? 6.062 29.25 10.188 1 90.06 93 HIS B O 1
ATOM 6577 N N . HIS B 1 94 ? 7.621 30.484 11.297 1 90.62 94 HIS B N 1
ATOM 6578 C CA . HIS B 1 94 ? 8.531 29.359 11.438 1 90.62 94 HIS B CA 1
ATOM 6579 C C . HIS B 1 94 ? 7.93 28.266 12.32 1 90.62 94 HIS B C 1
ATOM 6581 O O . HIS B 1 94 ? 8.406 27.125 12.328 1 90.62 94 HIS B O 1
ATOM 6587 N N . LEU B 1 95 ? 6.852 28.578 13.055 1 93.5 95 LEU B N 1
ATOM 6588 C CA . LEU B 1 95 ? 6.172 27.625 13.922 1 93.5 95 LEU B CA 1
ATOM 6589 C C . LEU B 1 95 ? 5.086 26.875 13.156 1 93.5 95 LEU B C 1
ATOM 6591 O O . LEU B 1 95 ? 4.555 25.875 13.641 1 93.5 95 LEU B O 1
ATOM 6595 N N . SER B 1 96 ? 4.727 27.359 11.953 1 93.12 96 SER B N 1
ATOM 6596 C CA . SER B 1 96 ? 3.77 26.672 11.094 1 93.12 96 SER B CA 1
ATOM 6597 C C . SER B 1 96 ? 4.469 25.672 10.18 1 93.12 96 SER B C 1
ATOM 6599 O O . SER B 1 96 ? 5.684 25.75 9.984 1 93.12 96 SER B O 1
ATOM 6601 N N . SER B 1 97 ? 3.66 24.797 9.625 1 91 97 SER B N 1
ATOM 6602 C CA . SER B 1 97 ? 4.238 23.797 8.75 1 91 97 SER B CA 1
ATOM 6603 C C . SER B 1 97 ? 4.488 24.344 7.352 1 91 97 SER B C 1
ATOM 6605 O O . SER B 1 97 ? 5.395 23.891 6.648 1 91 97 SER B O 1
ATOM 6607 N N . ALA B 1 98 ? 3.645 25.344 6.949 1 89.75 98 ALA B N 1
ATOM 6608 C CA . ALA B 1 98 ? 3.795 25.766 5.559 1 89.75 98 ALA B CA 1
ATOM 6609 C C . ALA B 1 98 ? 3.402 27.234 5.383 1 89.75 98 ALA B C 1
ATOM 6611 O O . ALA B 1 98 ? 3.76 27.859 4.383 1 89.75 98 ALA B O 1
ATOM 6612 N N . PHE B 1 99 ? 2.76 27.844 6.309 1 88.12 99 PHE B N 1
ATOM 6613 C CA . PHE B 1 99 ? 2.158 29.156 6.133 1 88.12 99 PHE B CA 1
ATOM 6614 C C . PHE B 1 99 ? 3.229 30.25 6.086 1 88.12 99 PHE B C 1
ATOM 6616 O O . PHE B 1 99 ? 4.055 30.344 6.992 1 88.12 99 PHE B O 1
ATOM 6623 N N . LYS B 1 100 ? 3.23 31.109 4.93 1 83.69 100 LYS B N 1
ATOM 6624 C CA . LYS B 1 100 ? 4.23 32.156 4.785 1 83.69 100 LYS B CA 1
ATOM 6625 C C . LYS B 1 100 ? 3.646 33.375 4.082 1 83.69 100 LYS B C 1
ATOM 6627 O O . LYS B 1 100 ? 4.363 34.094 3.379 1 83.69 100 LYS B O 1
ATOM 6632 N N . ARG B 1 101 ? 2.473 33.688 4.324 1 84.12 101 ARG B N 1
ATOM 6633 C CA . ARG B 1 101 ? 1.849 34.812 3.648 1 84.12 101 ARG B CA 1
ATOM 6634 C C . ARG B 1 101 ? 2.395 36.156 4.172 1 84.12 101 ARG B C 1
ATOM 6636 O O . ARG B 1 101 ? 2.633 36.281 5.375 1 84.12 101 ARG B O 1
ATOM 6643 N N . SER B 1 102 ? 2.525 37.094 3.342 1 82.62 102 SER B N 1
ATOM 6644 C CA . SER B 1 102 ? 3.064 38.406 3.686 1 82.62 102 SER B CA 1
ATOM 6645 C C . SER B 1 102 ? 2.16 39.125 4.672 1 82.62 102 SER B C 1
ATOM 6647 O O . SER B 1 102 ? 0.941 39.156 4.5 1 82.62 102 SER B O 1
ATOM 6649 N N . PRO B 1 103 ? 2.779 39.688 5.684 1 80.81 103 PRO B N 1
ATOM 6650 C CA . PRO B 1 103 ? 1.999 40.438 6.672 1 80.81 103 PRO B CA 1
ATOM 6651 C C . PRO B 1 103 ? 1.374 41.719 6.09 1 80.81 103 PRO B C 1
ATOM 6653 O O . PRO B 1 103 ? 0.52 42.344 6.727 1 80.81 103 PRO B O 1
ATOM 6656 N N . LYS B 1 104 ? 1.815 42 4.914 1 82.88 104 LYS B N 1
ATOM 6657 C CA . LYS B 1 104 ? 1.27 43.188 4.262 1 82.88 104 LYS B CA 1
ATOM 6658 C C . LYS B 1 104 ? -0.127 42.906 3.709 1 82.88 104 LYS B C 1
ATOM 6660 O O . LYS B 1 104 ? -0.882 43.844 3.434 1 82.88 104 LYS B O 1
ATOM 6665 N N . ALA B 1 105 ? -0.415 41.719 3.641 1 87.38 105 ALA B N 1
ATOM 6666 C CA . ALA B 1 105 ? -1.754 41.344 3.182 1 87.38 105 ALA B CA 1
ATOM 6667 C C . ALA B 1 105 ? -2.791 41.594 4.273 1 87.38 105 ALA B C 1
ATOM 6669 O O . ALA B 1 105 ? -2.443 41.969 5.398 1 87.38 105 ALA B O 1
ATOM 6670 N N . ASN B 1 106 ? -4.016 41.469 3.836 1 91.88 106 ASN B N 1
ATOM 6671 C CA . ASN B 1 106 ? -5.113 41.562 4.789 1 91.88 106 ASN B CA 1
ATOM 6672 C C . ASN B 1 106 ? -4.844 40.75 6.055 1 91.88 106 ASN B C 1
ATOM 6674 O O . ASN B 1 106 ? -4.484 39.562 5.973 1 91.88 106 ASN B O 1
ATOM 6678 N N . TRP B 1 107 ? -5 41.344 7.238 1 94.44 107 TRP B N 1
ATOM 6679 C CA . TRP B 1 107 ? -4.582 40.75 8.5 1 94.44 107 TRP B CA 1
ATOM 6680 C C . TRP B 1 107 ? -5.395 39.5 8.805 1 94.44 107 TRP B C 1
ATOM 6682 O O . TRP B 1 107 ? -4.887 38.531 9.406 1 94.44 107 TRP B O 1
ATOM 6692 N N . GLN B 1 108 ? -6.629 39.469 8.414 1 94.81 108 GLN B N 1
ATOM 6693 C CA . GLN B 1 108 ? -7.449 38.281 8.633 1 94.81 108 GLN B CA 1
ATOM 6694 C C . GLN B 1 108 ? -6.91 37.094 7.859 1 94.81 108 GLN B C 1
ATOM 6696 O O . GLN B 1 108 ? -6.961 35.969 8.344 1 94.81 108 GLN B O 1
ATOM 6701 N N . LYS B 1 109 ? -6.328 37.375 6.723 1 92.81 109 LYS B N 1
ATOM 6702 C CA . LYS B 1 109 ? -5.891 36.312 5.82 1 92.81 109 LYS B CA 1
ATOM 6703 C C . LYS B 1 109 ? -4.414 36 6.039 1 92.81 109 LYS B C 1
ATOM 6705 O O . LYS B 1 109 ? -3.963 34.906 5.695 1 92.81 109 LYS B O 1
ATOM 6710 N N . SER B 1 110 ? -3.701 36.906 6.582 1 94.44 110 SER B N 1
ATOM 6711 C CA . SER B 1 110 ? -2.262 36.719 6.699 1 94.44 110 SER B CA 1
ATOM 6712 C C . SER B 1 110 ? -1.87 36.344 8.125 1 94.44 110 SER B C 1
ATOM 6714 O O . SER B 1 110 ? -0.693 36.406 8.484 1 94.44 110 SER B O 1
ATOM 6716 N N . SER B 1 111 ? -2.812 36.031 8.969 1 96.62 111 SER B N 1
ATOM 6717 C CA . SER B 1 111 ? -2.557 35.594 10.336 1 96.62 111 SER B CA 1
ATOM 6718 C C . SER B 1 111 ? -2.965 34.125 10.516 1 96.62 111 SER B C 1
ATOM 6720 O O . SER B 1 111 ? -3.762 33.594 9.734 1 96.62 111 SER B O 1
ATOM 6722 N N . VAL B 1 112 ? -2.391 33.5 11.477 1 97.31 112 VAL B N 1
ATOM 6723 C CA . VAL B 1 112 ? -2.723 32.125 11.805 1 97.31 112 VAL B CA 1
ATOM 6724 C C . VAL B 1 112 ? -3.588 32.062 13.062 1 97.31 112 VAL B C 1
ATOM 6726 O O . VAL B 1 112 ? -3.119 32.406 14.156 1 97.31 112 VAL B O 1
ATOM 6729 N N . PRO B 1 113 ? -4.871 31.75 12.945 1 98.12 113 PRO B N 1
ATOM 6730 C CA . PRO B 1 113 ? -5.621 31.469 14.172 1 98.12 113 PRO B CA 1
ATOM 6731 C C . PRO B 1 113 ? -5.035 30.312 14.969 1 98.12 113 PRO B C 1
ATOM 6733 O O . PRO B 1 113 ? -4.918 29.203 14.453 1 98.12 113 PRO B O 1
ATOM 6736 N N . SER B 1 114 ? -4.684 30.594 16.25 1 98.12 114 SER B N 1
ATOM 6737 C CA . SER B 1 114 ? -3.982 29.516 16.953 1 98.12 114 SER B CA 1
ATOM 6738 C C . SER B 1 114 ? -4.219 29.594 18.453 1 98.12 114 SER B C 1
ATOM 6740 O O . SER B 1 114 ? -3.992 30.641 19.078 1 98.12 114 SER B O 1
ATOM 6742 N N . ASP B 1 115 ? -4.621 28.5 18.984 1 97.94 115 ASP B N 1
ATOM 6743 C CA . ASP B 1 115 ? -4.809 28.391 20.422 1 97.94 115 ASP B CA 1
ATOM 6744 C C . ASP B 1 115 ? -3.496 28.031 21.109 1 97.94 115 ASP B C 1
ATOM 6746 O O . ASP B 1 115 ? -3.475 27.781 22.328 1 97.94 115 ASP B O 1
ATOM 6750 N N . ARG B 1 116 ? -2.371 28.031 20.375 1 97.69 116 ARG B N 1
ATOM 6751 C CA . ARG B 1 116 ? -1.07 27.844 21.016 1 97.69 116 ARG B CA 1
ATOM 6752 C C . ARG B 1 116 ? -0.778 28.953 22 1 97.69 116 ARG B C 1
ATOM 6754 O O . ARG B 1 116 ? -0.008 28.766 22.953 1 97.69 116 ARG B O 1
ATOM 6761 N N . TYR B 1 117 ? -1.438 30.078 21.812 1 97.75 117 TYR B N 1
ATOM 6762 C CA . TYR B 1 117 ? -1.364 31.156 22.781 1 97.75 117 TYR B CA 1
ATOM 6763 C C . TYR B 1 117 ? -1.799 30.672 24.156 1 97.75 117 TYR B C 1
ATOM 6765 O O . TYR B 1 117 ? -1.228 31.078 25.172 1 97.75 117 TYR B O 1
ATOM 6773 N N . TYR B 1 118 ? -2.768 29.828 24.219 1 98.5 118 TYR B N 1
ATOM 6774 C CA . TYR B 1 118 ? -3.402 29.453 25.469 1 98.5 118 TYR B CA 1
ATOM 6775 C C . TYR B 1 118 ? -2.711 28.234 26.078 1 98.5 118 T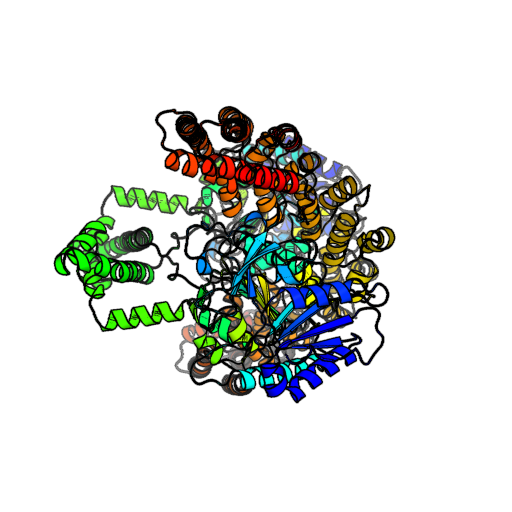YR B C 1
ATOM 6777 O O . TYR B 1 118 ? -2.738 28.047 27.297 1 98.5 118 TYR B O 1
ATOM 6785 N N . ASP B 1 119 ? -2.152 27.391 25.266 1 98.19 119 ASP B N 1
ATOM 6786 C CA . ASP B 1 119 ? -1.764 26.109 25.812 1 98.19 119 ASP B CA 1
ATOM 6787 C C . ASP B 1 119 ? -0.246 25.938 25.812 1 98.19 119 ASP B C 1
ATOM 6789 O O . ASP B 1 119 ? 0.283 25 26.406 1 98.19 119 ASP B O 1
ATOM 6793 N N . ASP B 1 120 ? 0.498 26.766 25.156 1 97.25 120 ASP B N 1
ATOM 6794 C CA . ASP B 1 120 ? 1.955 26.812 25.219 1 97.25 120 ASP B CA 1
ATOM 6795 C C . ASP B 1 120 ? 2.43 28.047 26 1 97.25 120 ASP B C 1
ATOM 6797 O O . ASP B 1 120 ? 2.578 29.125 25.422 1 97.25 120 ASP B O 1
ATOM 6801 N N . PHE B 1 121 ? 2.793 27.859 27.203 1 97.25 121 PHE B N 1
ATOM 6802 C CA . PHE B 1 121 ? 3.047 28.984 28.094 1 97.25 121 PHE B CA 1
ATOM 6803 C C . PHE B 1 121 ? 4.441 29.562 27.875 1 97.25 121 PHE B C 1
ATOM 6805 O O . PHE B 1 121 ? 4.742 30.672 28.297 1 97.25 121 PHE B O 1
ATOM 6812 N N . GLY B 1 122 ? 5.266 28.75 27.172 1 94.81 122 GLY B N 1
ATOM 6813 C CA . GLY B 1 122 ? 6.594 29.234 26.828 1 94.81 122 GLY B CA 1
ATOM 6814 C C . GLY B 1 122 ? 6.59 30.203 25.672 1 94.81 122 GLY B C 1
ATOM 6815 O O . GLY B 1 122 ? 7.559 30.938 25.469 1 94.81 122 GLY B O 1
ATOM 6816 N N . LEU B 1 123 ? 5.578 30.266 24.875 1 96.25 123 LEU B N 1
ATOM 6817 C CA . LEU B 1 123 ? 5.418 31.25 23.812 1 96.25 123 LEU B CA 1
ATOM 6818 C C . LEU B 1 123 ? 4.891 32.562 24.375 1 96.25 123 LEU B C 1
ATOM 6820 O O . LEU B 1 123 ? 3.816 32.594 24.984 1 96.25 123 LEU B O 1
ATOM 6824 N N . LYS B 1 124 ? 5.66 33.625 24.156 1 96.75 124 LYS B N 1
ATOM 6825 C CA . LYS B 1 124 ? 5.297 34.938 24.641 1 96.75 124 LYS B CA 1
ATOM 6826 C C . LYS B 1 124 ? 4.922 35.875 23.5 1 96.75 124 LYS B C 1
ATOM 6828 O O . LYS B 1 124 ? 5.645 35.969 22.5 1 96.75 124 LYS B O 1
ATOM 6833 N N . PHE B 1 125 ? 3.791 36.562 23.672 1 97.19 125 PHE B N 1
ATOM 6834 C CA . PHE B 1 125 ? 3.275 37.406 22.609 1 97.19 125 PHE B CA 1
ATOM 6835 C C . PHE B 1 125 ? 2.979 38.812 23.125 1 97.19 125 PHE B C 1
ATOM 6837 O O . PHE B 1 125 ? 2.633 38.969 24.297 1 97.19 125 PHE B O 1
ATOM 6844 N N . ASP B 1 126 ? 3.123 39.781 22.281 1 96.56 126 ASP B N 1
ATOM 6845 C CA . ASP B 1 126 ? 2.576 41.125 22.531 1 96.56 126 ASP B CA 1
ATOM 6846 C C . ASP B 1 126 ? 1.222 41.281 21.844 1 96.56 126 ASP B C 1
ATOM 6848 O O . ASP B 1 126 ? 1.044 40.875 20.703 1 96.56 126 ASP B O 1
ATOM 6852 N N . TYR B 1 127 ? 0.285 41.75 22.625 1 97.44 127 TYR B N 1
ATOM 6853 C CA . TYR B 1 127 ? -1.026 42.094 22.062 1 97.44 127 TYR B CA 1
ATOM 6854 C C . TYR B 1 127 ? -0.949 43.312 21.156 1 97.44 127 TYR B C 1
ATOM 6856 O O . TYR B 1 127 ? -0.36 44.312 21.531 1 97.44 127 TYR B O 1
ATOM 6864 N N . ILE B 1 128 ? -1.505 43.25 19.969 1 96.88 128 ILE B N 1
ATOM 6865 C CA . ILE B 1 128 ? -1.486 44.375 19.047 1 96.88 128 ILE B CA 1
ATOM 6866 C C . ILE B 1 128 ? -2.832 45.094 19.078 1 96.88 128 ILE B C 1
ATOM 6868 O O . ILE B 1 128 ? -2.92 46.25 19.547 1 96.88 128 ILE B O 1
ATOM 6872 N N . LYS B 1 129 ? -3.867 44.438 18.625 1 97.12 129 LYS B N 1
ATOM 6873 C CA . LYS B 1 129 ? -5.195 45.031 18.625 1 97.12 129 LYS B CA 1
ATOM 6874 C C . LYS B 1 129 ? -6.277 44 18.359 1 97.12 129 LYS B C 1
ATOM 6876 O O . LYS B 1 129 ? -5.98 42.875 17.984 1 97.12 129 LYS B O 1
ATOM 6881 N N . GLN B 1 130 ? -7.473 44.375 18.672 1 97.62 130 GLN B N 1
ATOM 6882 C CA . GLN B 1 130 ? -8.664 43.594 18.312 1 97.62 130 GLN B CA 1
ATOM 6883 C C . GLN B 1 130 ? -9.094 43.938 16.875 1 97.62 130 GLN B C 1
ATOM 6885 O O . GLN B 1 130 ? -8.969 45.062 16.422 1 97.62 130 GLN B O 1
ATOM 6890 N N . ASP B 1 131 ? -9.516 42.938 16.172 1 97.19 131 ASP B N 1
ATOM 6891 C CA . ASP B 1 131 ? -10.016 43.156 14.82 1 97.19 131 ASP B CA 1
ATOM 6892 C C . ASP B 1 131 ? -11.25 44.062 14.836 1 97.19 131 ASP B C 1
ATOM 6894 O O . ASP B 1 131 ? -12.133 43.875 15.688 1 97.19 131 ASP B O 1
ATOM 6898 N N . SER B 1 132 ? -11.367 45 13.898 1 95.31 132 SER B N 1
ATOM 6899 C CA . SER B 1 132 ? -12.445 46 13.898 1 95.31 132 SER B CA 1
ATOM 6900 C C . SER B 1 132 ? -13.734 45.406 13.328 1 95.31 132 SER B C 1
ATOM 6902 O O . SER B 1 132 ? -14.828 45.844 13.672 1 95.31 132 SER B O 1
ATOM 6904 N N . LEU B 1 133 ? -13.641 44.438 12.492 1 94.75 133 LEU B N 1
ATOM 6905 C CA . LEU B 1 133 ? -14.797 43.844 11.836 1 94.75 133 LEU B CA 1
ATOM 6906 C C . LEU B 1 133 ? -15.258 42.594 12.555 1 94.75 133 LEU B C 1
ATOM 6908 O O . LEU B 1 133 ? -16.453 42.281 12.578 1 94.75 133 LEU B O 1
ATOM 6912 N N . ILE B 1 134 ? -14.281 41.812 13.07 1 95.88 134 ILE B N 1
ATOM 6913 C CA . ILE B 1 134 ? -14.562 40.594 13.789 1 95.88 134 ILE B CA 1
ATOM 6914 C C . ILE B 1 134 ? -14.055 40.688 15.227 1 95.88 134 ILE B C 1
ATOM 6916 O O . ILE B 1 134 ? -12.914 40.344 15.516 1 95.88 134 ILE B O 1
ATOM 6920 N N . PRO B 1 135 ? -14.891 40.969 16.047 1 94.31 135 PRO B N 1
ATOM 6921 C CA . PRO B 1 135 ? -14.484 41.281 17.422 1 94.31 135 PRO B CA 1
ATOM 6922 C C . PRO B 1 135 ? -13.812 40.094 18.125 1 94.31 135 PRO B C 1
ATOM 6924 O O . PRO B 1 135 ? -13.078 40.281 19.094 1 94.31 135 PRO B O 1
ATOM 6927 N N . ASP B 1 136 ? -14.023 38.938 17.656 1 95.44 136 ASP B N 1
ATOM 6928 C CA . ASP B 1 136 ? -13.438 37.75 18.297 1 95.44 136 ASP B CA 1
ATOM 6929 C C . ASP B 1 136 ? -11.945 37.656 18 1 95.44 136 ASP B C 1
ATOM 6931 O O . ASP B 1 136 ? -11.227 36.906 18.672 1 95.44 136 ASP B O 1
ATOM 6935 N N . TYR B 1 137 ? -11.438 38.281 16.938 1 98.06 137 TYR B N 1
ATOM 6936 C CA . TYR B 1 137 ? -10.047 38.188 16.516 1 98.06 137 TYR B CA 1
ATOM 6937 C C . TYR B 1 137 ? -9.156 39.125 17.281 1 98.06 137 TYR B C 1
ATOM 6939 O O . TYR B 1 137 ? -9.43 40.344 17.359 1 98.06 137 TYR B O 1
ATOM 6947 N N . HIS B 1 138 ? -8.18 38.656 17.859 1 98.44 138 HIS B N 1
ATOM 6948 C CA . HIS B 1 138 ? -7.18 39.438 18.578 1 98.44 138 HIS B CA 1
ATOM 6949 C C . HIS B 1 138 ? -5.785 39.219 18.016 1 98.44 138 HIS B C 1
ATOM 6951 O O . HIS B 1 138 ? -5.227 38.125 18.156 1 98.44 138 HIS B O 1
ATOM 6957 N N . TYR B 1 139 ? -5.184 40.188 17.422 1 98 139 TYR B N 1
ATOM 6958 C CA . TYR B 1 139 ? -3.908 40.062 16.719 1 98 139 TYR B CA 1
ATOM 6959 C C . TYR B 1 139 ? -2.744 40.156 17.703 1 98 139 TYR B C 1
ATOM 6961 O O . TYR B 1 139 ? -2.752 41 18.609 1 98 139 TYR B O 1
ATOM 6969 N N . MET B 1 140 ? -1.856 39.188 17.547 1 96.75 140 MET B N 1
ATOM 6970 C CA . MET B 1 140 ? -0.69 39.094 18.422 1 96.75 140 MET B CA 1
ATOM 6971 C C . MET B 1 140 ? 0.591 38.969 17.609 1 96.75 140 MET B C 1
ATOM 6973 O O . MET B 1 140 ? 0.554 38.531 16.469 1 96.75 140 MET B O 1
ATOM 6977 N N . THR B 1 141 ? 1.708 39.375 18.188 1 95.56 141 THR B N 1
ATOM 6978 C CA . THR B 1 141 ? 3.025 39.188 17.594 1 95.56 141 THR B CA 1
ATOM 6979 C C . THR B 1 141 ? 3.963 38.469 18.562 1 95.56 141 THR B C 1
ATOM 6981 O O . THR B 1 141 ? 3.904 38.719 19.766 1 95.56 141 THR B O 1
ATOM 6984 N N . LEU B 1 142 ? 4.777 37.625 18.062 1 95.81 142 LEU B N 1
ATOM 6985 C CA . LEU B 1 142 ? 5.695 36.844 18.891 1 95.81 142 LEU B CA 1
ATOM 6986 C C . LEU B 1 142 ? 6.836 37.719 19.406 1 95.81 142 LEU B C 1
ATOM 6988 O O . LEU B 1 142 ? 7.496 38.406 18.625 1 95.81 142 LEU B O 1
ATOM 6992 N N . ARG B 1 143 ? 7.125 37.688 20.625 1 95.81 143 ARG B N 1
ATOM 6993 C CA . ARG B 1 143 ? 8.18 38.469 21.25 1 95.81 143 ARG B CA 1
ATOM 6994 C C . ARG B 1 143 ? 9.555 37.906 20.922 1 95.81 143 ARG B C 1
ATOM 6996 O O . ARG B 1 143 ? 9.695 36.719 20.672 1 95.81 143 ARG B O 1
ATOM 7003 N N . ALA B 1 144 ? 10.555 38.75 21.016 1 93.62 144 ALA B N 1
ATOM 7004 C CA . ALA B 1 144 ? 11.93 38.312 20.75 1 93.62 144 ALA B CA 1
ATOM 7005 C C . ALA B 1 144 ? 12.453 37.406 21.844 1 93.62 144 ALA B C 1
ATOM 7007 O O . ALA B 1 144 ? 13.25 36.5 21.578 1 93.62 144 ALA B O 1
ATOM 7008 N N . ASP B 1 145 ? 12.047 37.625 23.062 1 92.88 145 ASP B N 1
ATOM 7009 C CA . ASP B 1 145 ? 12.531 36.812 24.172 1 92.88 145 ASP B CA 1
ATOM 7010 C C . ASP B 1 145 ? 11.68 35.562 24.359 1 92.88 145 ASP B C 1
ATOM 7012 O O . ASP B 1 145 ? 11.812 34.844 25.359 1 92.88 145 ASP B O 1
ATOM 7016 N N . SER B 1 146 ? 10.758 35.281 23.484 1 94.69 146 SER B N 1
ATOM 7017 C CA . SER B 1 146 ? 9.898 34.125 23.531 1 94.69 146 SER B CA 1
ATOM 7018 C C . SER B 1 146 ? 10.664 32.844 23.156 1 94.69 146 SER B C 1
ATOM 7020 O O . SER B 1 146 ? 11.68 32.906 22.453 1 94.69 146 SER B O 1
ATOM 7022 N N . LYS B 1 147 ? 10.141 31.719 23.719 1 92.44 147 LYS B N 1
ATOM 7023 C CA . LYS B 1 147 ? 10.469 30.422 23.109 1 92.44 147 LYS B CA 1
ATOM 7024 C C . LYS B 1 147 ? 10.148 30.422 21.609 1 92.44 147 LYS B C 1
ATOM 7026 O O . LYS B 1 147 ? 9.133 30.953 21.188 1 92.44 147 LYS B O 1
ATOM 7031 N N . GLN B 1 148 ? 10.961 29.766 20.766 1 93.44 148 GLN B N 1
ATOM 7032 C CA . GLN B 1 148 ? 10.805 29.844 19.328 1 93.44 148 GLN B CA 1
ATOM 7033 C C . GLN B 1 148 ? 10.438 28.484 18.734 1 93.44 148 GLN B C 1
ATOM 7035 O O . GLN B 1 148 ? 10.727 28.203 17.578 1 93.44 148 GLN B O 1
ATOM 7040 N N . TYR B 1 149 ? 9.961 27.562 19.5 1 92.69 149 TYR B N 1
ATOM 7041 C CA . TYR B 1 149 ? 9.453 26.266 19.062 1 92.69 149 TYR B CA 1
ATOM 7042 C C . TYR B 1 149 ? 8.18 25.906 19.812 1 92.69 149 TYR B C 1
ATOM 7044 O O . TYR B 1 149 ? 7.898 26.453 20.891 1 92.69 149 TYR B O 1
ATOM 7052 N N . ILE B 1 150 ? 7.414 25 19.281 1 94.31 150 ILE B N 1
ATOM 7053 C CA . ILE B 1 150 ? 6.133 24.625 19.875 1 94.31 150 ILE B CA 1
ATOM 7054 C C . ILE B 1 150 ? 6.328 23.469 20.844 1 94.31 150 ILE B C 1
ATOM 7056 O O . ILE B 1 150 ? 6.918 22.438 20.484 1 94.31 150 ILE B O 1
ATOM 7060 N N . SER B 1 151 ? 5.895 23.547 21.969 1 93.94 151 SER B N 1
ATOM 7061 C CA . SER B 1 151 ? 5.844 22.516 23.016 1 93.94 151 SER B CA 1
ATOM 7062 C C . SER B 1 151 ? 4.762 22.828 24.031 1 93.94 151 SER B C 1
ATOM 7064 O O . SER B 1 151 ? 5.062 23.234 25.156 1 93.94 151 SER B O 1
ATOM 7066 N N . PRO B 1 152 ? 3.566 22.562 23.688 1 96.44 152 PRO B N 1
ATOM 7067 C CA . PRO B 1 152 ? 2.471 22.922 24.594 1 96.44 152 PRO B CA 1
ATOM 7068 C C . PRO B 1 152 ? 2.635 22.297 25.984 1 96.44 152 PRO B C 1
ATOM 7070 O O . PRO B 1 152 ? 3.033 21.141 26.094 1 96.44 152 PRO B O 1
ATOM 7073 N N . ASP B 1 153 ? 2.293 23.062 27 1 96.44 153 ASP B N 1
ATOM 7074 C CA . ASP B 1 153 ? 2.34 22.609 28.391 1 96.44 153 ASP B CA 1
ATOM 7075 C C . ASP B 1 153 ? 1.096 21.797 28.734 1 96.44 153 ASP B C 1
ATOM 7077 O O . ASP B 1 153 ? 1.161 20.875 29.562 1 96.44 153 ASP B O 1
ATOM 7081 N N . ILE B 1 154 ? 0.009 22.203 28.188 1 98.06 154 ILE B N 1
ATOM 7082 C CA . ILE B 1 154 ? -1.262 21.5 28.344 1 98.06 154 ILE B CA 1
ATOM 7083 C C . ILE B 1 154 ? -1.902 21.297 26.969 1 98.06 154 ILE B C 1
ATOM 7085 O O . ILE B 1 154 ? -1.452 21.859 25.969 1 98.06 154 ILE B O 1
ATOM 7089 N N . TYR B 1 155 ? -2.869 20.344 26.906 1 98.31 155 TYR B N 1
ATOM 7090 C CA . TYR B 1 155 ? -3.641 20.266 25.672 1 98.31 155 TYR B CA 1
ATOM 7091 C C . TYR B 1 155 ? -4.871 21.156 25.734 1 98.31 155 TYR B C 1
ATOM 7093 O O . TYR B 1 155 ? -5.359 21.484 26.812 1 98.31 155 TYR B O 1
ATOM 7101 N N . SER B 1 156 ? -5.348 21.641 24.609 1 98.5 156 SER B N 1
ATOM 7102 C CA . SER B 1 156 ? -6.551 22.453 24.531 1 98.5 156 SER B CA 1
ATOM 7103 C C . SER B 1 156 ? -7.414 22.062 23.344 1 98.5 156 SER B C 1
ATOM 7105 O O . SER B 1 156 ? -6.93 21.422 22.406 1 98.5 156 SER B O 1
ATOM 7107 N N . ALA B 1 157 ? -8.672 22.312 23.422 1 98.62 157 ALA B N 1
ATOM 7108 C CA . ALA B 1 157 ? -9.641 22.109 22.344 1 98.62 157 ALA B CA 1
ATOM 7109 C C . ALA B 1 157 ? -10.719 23.203 22.359 1 98.62 157 ALA B C 1
ATOM 7111 O O . ALA B 1 157 ? -10.828 23.953 23.328 1 98.62 157 ALA B O 1
ATOM 7112 N N . ARG B 1 158 ? -11.43 23.266 21.266 1 98 158 ARG B N 1
ATOM 7113 C CA . ARG B 1 158 ? -12.523 24.234 21.156 1 98 158 ARG B CA 1
ATOM 7114 C C . ARG B 1 158 ? -13.844 23.531 20.844 1 98 158 ARG B C 1
ATOM 7116 O O . ARG B 1 158 ? -13.875 22.578 20.062 1 98 158 ARG B O 1
ATOM 7123 N N . ILE B 1 159 ? -14.852 23.984 21.484 1 98.56 159 ILE B N 1
ATOM 7124 C CA . ILE B 1 159 ? -16.234 23.688 21.141 1 98.56 159 ILE B CA 1
ATOM 7125 C C . ILE B 1 159 ? -16.969 24.984 20.781 1 98.56 159 ILE B C 1
ATOM 7127 O O . ILE B 1 159 ? -17.547 25.625 21.656 1 98.56 159 ILE B O 1
ATOM 7131 N N . ARG B 1 160 ? -16.875 25.328 19.531 1 97.94 160 ARG B N 1
ATOM 7132 C CA . ARG B 1 160 ? -17.484 26.562 19.031 1 97.94 160 ARG B CA 1
ATOM 7133 C C . ARG B 1 160 ? -18.547 26.25 17.984 1 97.94 160 ARG B C 1
ATOM 7135 O O . ARG B 1 160 ? -18.234 25.938 16.844 1 97.94 160 ARG B O 1
ATOM 7142 N N . PRO B 1 161 ? -19.797 26.375 18.328 1 97.31 161 PRO B N 1
ATOM 7143 C CA . PRO B 1 161 ? -20.859 26.078 17.359 1 97.31 161 PRO B CA 1
ATOM 7144 C C . PRO B 1 161 ? -20.75 26.906 16.094 1 97.31 161 PRO B C 1
ATOM 7146 O O . PRO B 1 161 ? -20.281 28.047 16.141 1 97.31 161 PRO B O 1
ATOM 7149 N N . LEU B 1 162 ? -21.25 26.375 15.031 1 97 162 LEU B N 1
ATOM 7150 C CA . LEU B 1 162 ? -21.266 27.062 13.742 1 97 162 LEU B CA 1
ATOM 7151 C C . LEU B 1 162 ? -22.266 28.203 13.75 1 97 162 LEU B C 1
ATOM 7153 O O . LEU B 1 162 ? -23.188 28.219 14.57 1 97 162 LEU B O 1
ATOM 7157 N N . HIS B 1 163 ? -21.953 29.172 12.953 1 95.88 163 HIS B N 1
ATOM 7158 C CA . HIS B 1 163 ? -22.906 30.25 12.68 1 95.88 163 HIS B CA 1
ATOM 7159 C C . HIS B 1 163 ? -23.562 30.078 11.32 1 95.88 163 HIS B C 1
ATOM 7161 O O . HIS B 1 163 ? -23.094 30.625 10.32 1 95.88 163 HIS B O 1
ATOM 7167 N N . LEU B 1 164 ? -24.594 29.375 11.375 1 95.5 164 LEU B N 1
ATOM 7168 C CA . LEU B 1 164 ? -25.312 29.062 10.148 1 95.5 164 LEU B CA 1
ATOM 7169 C C . LEU B 1 164 ? -26.641 29.812 10.102 1 95.5 164 LEU B C 1
ATOM 7171 O O . LEU B 1 164 ? -27.328 29.938 11.117 1 95.5 164 LEU B O 1
ATOM 7175 N N . GLU B 1 165 ? -26.969 30.281 8.977 1 94.12 165 GLU B N 1
ATOM 7176 C CA . GLU B 1 165 ? -28.234 31 8.82 1 94.12 165 GLU B CA 1
ATOM 7177 C C . GLU B 1 165 ? -29.422 30.125 9.18 1 94.12 165 GLU B C 1
ATOM 7179 O O . GLU B 1 165 ? -29.531 29 8.688 1 94.12 165 GLU B O 1
ATOM 7184 N N . GLY B 1 166 ? -30.25 30.609 10.023 1 92.5 166 GLY B N 1
ATOM 7185 C CA . GLY B 1 166 ? -31.484 29.906 10.367 1 92.5 166 GLY B CA 1
ATOM 7186 C C . GLY B 1 166 ? -31.297 28.859 11.453 1 92.5 166 GLY B C 1
ATOM 7187 O O . GLY B 1 166 ? -32.281 28.234 11.883 1 92.5 166 GLY B O 1
ATOM 7188 N N . GLU B 1 167 ? -30.156 28.703 11.953 1 93.88 167 GLU B N 1
ATOM 7189 C CA . GLU B 1 167 ? -29.891 27.703 12.984 1 93.88 167 GLU B CA 1
ATOM 7190 C C . GLU B 1 167 ? -29.594 28.359 14.328 1 93.88 167 GLU B C 1
ATOM 7192 O O . GLU B 1 167 ? -29.078 29.469 14.375 1 93.88 167 GLU B O 1
ATOM 7197 N N . ASN B 1 168 ? -30.031 27.672 15.359 1 96.25 168 ASN B N 1
ATOM 7198 C CA . ASN B 1 168 ? -29.734 28.109 16.719 1 96.25 168 ASN B CA 1
ATOM 7199 C C . ASN B 1 168 ? -28.422 27.531 17.219 1 96.25 168 ASN B C 1
ATOM 7201 O O . ASN B 1 168 ? -28.344 26.344 17.547 1 96.25 168 ASN B O 1
ATOM 7205 N N . ARG B 1 169 ? -27.469 28.297 17.344 1 96.44 169 ARG B N 1
ATOM 7206 C CA . ARG B 1 169 ? -26.125 27.859 17.688 1 96.44 169 ARG B CA 1
ATOM 7207 C C . ARG B 1 169 ? -26.078 27.297 19.094 1 96.44 169 ARG B C 1
ATOM 7209 O O . ARG B 1 169 ? -25.266 26.406 19.391 1 96.44 169 ARG B O 1
ATOM 7216 N N . TYR B 1 170 ? -26.938 27.781 20.062 1 97.81 170 TYR B N 1
ATOM 7217 C CA . TYR B 1 170 ? -26.938 27.266 21.438 1 97.81 170 TYR B CA 1
ATOM 7218 C C . TYR B 1 170 ? -27.609 25.906 21.5 1 97.81 170 TYR B C 1
ATOM 7220 O O . TYR B 1 170 ? -27.25 25.078 22.344 1 97.81 170 TYR B O 1
ATOM 7228 N N . GLN B 1 171 ? -28.562 25.719 20.625 1 97.81 171 GLN B N 1
ATOM 7229 C CA . GLN B 1 171 ? -29.109 24.375 20.531 1 97.81 171 GLN B CA 1
ATOM 7230 C C . GLN B 1 171 ? -28.062 23.375 20.016 1 97.81 171 GLN B C 1
ATOM 7232 O O . GLN B 1 171 ? -27.969 22.25 20.516 1 97.81 171 GLN B O 1
ATOM 7237 N N . MET B 1 172 ? -27.297 23.844 19.062 1 97.06 172 MET B N 1
ATOM 7238 C CA . MET B 1 172 ? -26.188 23.031 18.562 1 97.06 172 MET B CA 1
ATOM 7239 C C . MET B 1 172 ? -25.234 22.656 19.688 1 97.06 172 MET B C 1
ATOM 7241 O O . MET B 1 172 ? -24.781 21.516 19.766 1 97.06 172 MET B O 1
ATOM 7245 N N . LEU B 1 173 ? -24.922 23.578 20.5 1 98.44 173 LEU B N 1
ATOM 7246 C CA . LEU B 1 173 ? -24.031 23.375 21.625 1 98.44 173 LEU B CA 1
ATOM 7247 C C . LEU B 1 173 ? -24.609 22.359 22.609 1 98.44 173 LEU B C 1
ATOM 7249 O O . LEU B 1 173 ? -23.922 21.422 23.031 1 98.44 173 LEU B O 1
ATOM 7253 N N . ARG B 1 174 ? -25.922 22.531 22.969 1 98.62 174 ARG B N 1
ATOM 7254 C CA . ARG B 1 174 ? -26.578 21.609 23.891 1 98.62 174 ARG B CA 1
ATOM 7255 C C . ARG B 1 174 ? -26.594 20.188 23.344 1 98.62 174 ARG B C 1
ATOM 7257 O O . ARG B 1 174 ? -26.281 19.234 24.062 1 98.62 174 ARG B O 1
ATOM 7264 N N . ASP B 1 175 ? -26.906 20.078 22.062 1 98.19 175 ASP B N 1
ATOM 7265 C CA . ASP B 1 175 ? -26.969 18.766 21.438 1 98.19 175 ASP B CA 1
ATOM 7266 C C . ASP B 1 175 ? -25.609 18.094 21.453 1 98.19 175 ASP B C 1
ATOM 7268 O O . ASP B 1 175 ? -25.5 16.891 21.703 1 98.19 175 ASP B O 1
ATOM 7272 N N . TYR B 1 176 ? -24.609 18.828 21.141 1 98.31 176 TYR B N 1
ATOM 7273 C CA . TYR B 1 176 ? -23.266 18.266 21.109 1 98.31 176 TYR B CA 1
ATOM 7274 C C . TYR B 1 176 ? -22.844 17.797 22.5 1 98.31 176 TYR B C 1
ATOM 7276 O O . TYR B 1 176 ? -22.281 16.703 22.656 1 98.31 176 TYR B O 1
ATOM 7284 N N . LEU B 1 177 ? -23.031 18.625 23.5 1 98.75 177 LEU B N 1
ATOM 7285 C CA . LEU B 1 177 ? -22.609 18.281 24.859 1 98.75 177 LEU B CA 1
ATOM 7286 C C . LEU B 1 177 ? -23.344 17.047 25.359 1 98.75 177 LEU B C 1
ATOM 7288 O O . LEU B 1 177 ? -22.766 16.203 26.047 1 98.75 177 LEU B O 1
ATOM 7292 N N . LYS B 1 178 ? -24.609 16.922 25 1 98.44 178 LYS B N 1
ATOM 7293 C CA . LYS B 1 178 ? -25.359 15.711 25.328 1 98.44 178 LYS B CA 1
ATOM 7294 C C . LYS B 1 178 ? -24.75 14.484 24.688 1 98.44 178 LYS B C 1
ATOM 7296 O O . LYS B 1 178 ? -24.609 13.438 25.312 1 98.44 178 LYS B O 1
ATOM 7301 N N . LYS B 1 179 ? -24.391 14.648 23.469 1 97.69 179 LYS B N 1
ATOM 7302 C CA . LYS B 1 179 ? -23.75 13.57 22.719 1 97.69 179 LYS B CA 1
ATOM 7303 C C . LYS B 1 179 ? -22.406 13.195 23.344 1 97.69 179 LYS B C 1
ATOM 7305 O O . LYS B 1 179 ? -22.094 12.008 23.484 1 97.69 179 LYS B O 1
ATOM 7310 N N . ALA B 1 180 ? -21.594 14.164 23.719 1 97.69 180 ALA B N 1
ATOM 7311 C CA . ALA B 1 180 ? -20.281 13.93 24.312 1 97.69 180 ALA B CA 1
ATOM 7312 C C . ALA B 1 180 ? -20.406 13.156 25.625 1 97.69 180 ALA B C 1
ATOM 7314 O O . ALA B 1 180 ? -19.641 12.219 25.875 1 97.69 180 ALA B O 1
ATOM 7315 N N . VAL B 1 181 ? -21.391 13.516 26.469 1 97.94 181 VAL B N 1
ATOM 7316 C CA . VAL B 1 181 ? -21.641 12.859 27.75 1 97.94 181 VAL B CA 1
ATOM 7317 C C . VAL B 1 181 ? -22.078 11.414 27.516 1 97.94 181 VAL B C 1
ATOM 7319 O O . VAL B 1 181 ? -21.578 10.492 28.172 1 97.94 181 VAL B O 1
ATOM 7322 N N . ALA B 1 182 ? -22.922 11.258 26.516 1 97.06 182 ALA B N 1
ATOM 7323 C CA . ALA B 1 182 ? -23.469 9.938 26.234 1 97.06 182 ALA B CA 1
ATOM 7324 C C . ALA B 1 182 ? -22.375 8.992 25.719 1 97.06 182 ALA B C 1
ATOM 7326 O O . ALA B 1 182 ? -22.328 7.828 26.125 1 97.06 182 ALA B O 1
ATOM 7327 N N . GLU B 1 183 ? -21.547 9.43 24.844 1 95.56 183 GLU B N 1
ATOM 7328 C CA . GLU B 1 183 ? -20.516 8.586 24.25 1 95.56 183 GLU B CA 1
ATOM 7329 C C . GLU B 1 183 ? -19.438 8.242 25.266 1 95.56 183 GLU B C 1
ATOM 7331 O O . GLU B 1 183 ? -18.859 7.156 25.234 1 95.56 183 GLU B O 1
ATOM 7336 N N . LYS B 1 184 ? -19.109 9.125 26.156 1 93.81 184 LYS B N 1
ATOM 7337 C CA . LYS B 1 184 ? -18.125 8.875 27.203 1 93.81 184 LYS B CA 1
ATOM 7338 C C . LYS B 1 184 ? -18.594 7.766 28.141 1 93.81 184 LYS B C 1
ATOM 7340 O O . LYS B 1 184 ? -17.766 7.023 28.688 1 93.81 184 LYS B O 1
ATOM 7345 N N . ALA B 1 185 ? -19.828 7.707 28.312 1 94.12 185 ALA B N 1
ATOM 7346 C CA . ALA B 1 185 ? -20.375 6.723 29.234 1 94.12 185 ALA B CA 1
ATOM 7347 C C . ALA B 1 185 ? -20.297 5.316 28.641 1 94.12 185 ALA B C 1
ATOM 7349 O O . ALA B 1 185 ? -20.359 4.328 29.375 1 94.12 185 ALA B O 1
ATOM 7350 N N . LYS B 1 186 ? -20.047 5.348 27.375 1 91.75 186 LYS B N 1
ATOM 7351 C CA . LYS B 1 186 ? -19.984 4.051 26.719 1 91.75 186 LYS B CA 1
ATOM 7352 C C . LYS B 1 186 ? -18.562 3.469 26.766 1 91.75 186 LYS B C 1
ATOM 7354 O O . LYS B 1 186 ? -17.594 4.215 26.797 1 91.75 186 LYS B O 1
ATOM 7359 N N . GLN B 1 187 ? -18.391 2.188 27.109 1 86.19 187 GLN B N 1
ATOM 7360 C CA . GLN B 1 187 ? -17.125 1.478 26.969 1 86.19 187 GLN B CA 1
ATOM 7361 C C . GLN B 1 187 ? -16.844 1.128 25.516 1 86.19 187 GLN B C 1
ATOM 7363 O O . GLN B 1 187 ? -17.406 0.176 24.984 1 86.19 187 GLN B O 1
ATOM 7368 N N . ASN B 1 188 ? -15.984 1.981 24.797 1 94 188 ASN B N 1
ATOM 7369 C CA . ASN B 1 188 ? -15.672 1.757 23.391 1 94 188 ASN B CA 1
ATOM 7370 C C . ASN B 1 188 ? -14.18 1.549 23.156 1 94 188 ASN B C 1
ATOM 7372 O O . ASN B 1 188 ? -13.375 2.424 23.484 1 94 188 ASN B O 1
ATOM 7376 N N . ALA B 1 189 ? -13.82 0.343 22.703 1 96.5 189 ALA B N 1
ATOM 7377 C CA . ALA B 1 189 ? -12.43 0.054 22.359 1 96.5 189 ALA B CA 1
ATOM 7378 C C . ALA B 1 189 ? -12.102 0.517 20.938 1 96.5 189 ALA B C 1
ATOM 7380 O O . ALA B 1 189 ? -12.969 0.507 20.062 1 96.5 189 ALA B O 1
ATOM 7381 N N . PHE B 1 190 ? -10.891 0.952 20.766 1 97.69 190 PHE B N 1
ATOM 7382 C CA . PHE B 1 190 ? -10.414 1.298 19.438 1 97.69 190 PHE B CA 1
ATOM 7383 C C . PHE B 1 190 ? -10.164 0.043 18.609 1 97.69 190 PHE B C 1
ATOM 7385 O O . PHE B 1 190 ? -9.102 -0.581 18.719 1 97.69 190 PHE B O 1
ATOM 7392 N N . ASP B 1 191 ? -11.109 -0.296 17.75 1 97.25 191 ASP B N 1
ATOM 7393 C CA . ASP B 1 191 ? -10.953 -1.543 17 1 97.25 191 ASP B CA 1
ATOM 7394 C C . ASP B 1 191 ? -11.383 -1.374 15.547 1 97.25 191 ASP B C 1
ATOM 7396 O O . ASP B 1 191 ? -11.289 -2.312 14.758 1 97.25 191 ASP B O 1
ATOM 7400 N N . GLN B 1 192 ? -11.883 -0.211 15.148 1 97.62 192 GLN B N 1
ATOM 7401 C CA . GLN B 1 192 ? -12.273 0.072 13.773 1 97.62 192 GLN B CA 1
ATOM 7402 C C . GLN B 1 192 ? -11.617 1.357 13.266 1 97.62 192 GLN B C 1
ATOM 7404 O O . GLN B 1 192 ? -11.836 2.432 13.836 1 97.62 192 GLN B O 1
ATOM 7409 N N . LEU B 1 193 ? -10.836 1.269 12.18 1 98.5 193 LEU B N 1
ATOM 7410 C CA . LEU B 1 193 ? -10.086 2.383 11.617 1 98.5 193 LEU B CA 1
ATOM 7411 C C . LEU B 1 193 ? -10.25 2.439 10.102 1 98.5 193 LEU B C 1
ATOM 7413 O O . LEU B 1 193 ? -10.195 1.407 9.43 1 98.5 193 LEU B O 1
ATOM 7417 N N . THR B 1 194 ? -10.539 3.598 9.547 1 98.31 194 THR B N 1
ATOM 7418 C CA . THR B 1 194 ? -10.531 3.822 8.102 1 98.31 194 THR B CA 1
ATOM 7419 C C . THR B 1 194 ? -9.594 4.969 7.738 1 98.31 194 THR B C 1
ATOM 7421 O O . THR B 1 194 ? -9.617 6.027 8.375 1 98.31 194 THR B O 1
ATOM 7424 N N . MET B 1 195 ? -8.727 4.754 6.871 1 96.94 195 MET B N 1
ATOM 7425 C CA . MET B 1 195 ? -7.875 5.793 6.305 1 96.94 195 MET B CA 1
ATOM 7426 C C . MET B 1 195 ? -8.266 6.086 4.859 1 96.94 195 MET B C 1
ATOM 7428 O O . MET B 1 195 ? -8.336 5.172 4.035 1 96.94 195 MET B O 1
ATOM 7432 N N . ALA B 1 196 ? -8.555 7.359 4.523 1 95.44 196 ALA B N 1
ATOM 7433 C CA . ALA B 1 196 ? -9 7.777 3.195 1 95.44 196 ALA B CA 1
ATOM 7434 C C . ALA B 1 196 ? -8.117 8.898 2.65 1 95.44 196 ALA B C 1
ATOM 7436 O O . ALA B 1 196 ? -7.719 9.797 3.391 1 95.44 196 ALA B O 1
ATOM 7437 N N . ARG B 1 197 ? -7.734 8.789 1.379 1 93.5 197 ARG B N 1
ATOM 7438 C CA . ARG B 1 197 ? -6.906 9.852 0.805 1 93.5 197 ARG B CA 1
ATOM 7439 C C . ARG B 1 197 ? -7.566 10.445 -0.433 1 93.5 197 ARG B C 1
ATOM 7441 O O . ARG B 1 197 ? -8.43 9.82 -1.05 1 93.5 197 ARG B O 1
ATOM 7448 N N . GLY B 1 198 ? -7.273 11.703 -0.693 1 93.5 198 GLY B N 1
ATOM 7449 C CA . GLY B 1 198 ? -7.719 12.422 -1.88 1 93.5 198 GLY B CA 1
ATOM 7450 C C . GLY B 1 198 ? -6.609 12.648 -2.889 1 93.5 198 GLY B C 1
ATOM 7451 O O . GLY B 1 198 ? -5.453 12.297 -2.639 1 93.5 198 GLY B O 1
ATOM 7452 N N . HIS B 1 199 ? -7.035 13.148 -4.023 1 88.94 199 HIS B N 1
ATOM 7453 C CA . HIS B 1 199 ? -6.07 13.383 -5.094 1 88.94 199 HIS B CA 1
ATOM 7454 C C . HIS B 1 199 ? -5.164 14.562 -4.773 1 88.94 199 HIS B C 1
ATOM 7456 O O . HIS B 1 199 ? -5.445 15.336 -3.852 1 88.94 199 HIS B O 1
ATOM 7462 N N . GLY B 1 200 ? -4.055 14.602 -5.48 1 75.5 200 GLY B N 1
ATOM 7463 C CA . GLY B 1 200 ? -3.166 15.75 -5.418 1 75.5 200 GLY B CA 1
ATOM 7464 C C . GLY B 1 200 ? -2.023 15.57 -4.438 1 75.5 200 GLY B C 1
ATOM 7465 O O . GLY B 1 200 ? -2.213 15.016 -3.352 1 75.5 200 GLY B O 1
ATOM 7466 N N . TYR B 1 201 ? -0.822 15.914 -4.938 1 58.5 201 TYR B N 1
ATOM 7467 C CA . TYR B 1 201 ? 0.478 16 -4.281 1 58.5 201 TYR B CA 1
ATOM 7468 C C . TYR B 1 201 ? 0.809 14.703 -3.559 1 58.5 201 TYR B C 1
ATOM 7470 O O . TYR B 1 201 ? 0.754 13.617 -4.156 1 58.5 201 TYR B O 1
ATOM 7478 N N . ASN B 1 202 ? 1.119 14.914 -2.189 1 53.69 202 ASN B N 1
ATOM 7479 C CA . ASN B 1 202 ? 1.66 13.867 -1.328 1 53.69 202 ASN B CA 1
ATOM 7480 C C . ASN B 1 202 ? 0.679 12.711 -1.17 1 53.69 202 ASN B C 1
ATOM 7482 O O . ASN B 1 202 ? 1.088 11.547 -1.104 1 53.69 202 ASN B O 1
ATOM 7486 N N . SER B 1 203 ? -0.495 13.164 -1.467 1 56.56 203 SER B N 1
ATOM 7487 C CA . SER B 1 203 ? -1.476 12.117 -1.176 1 56.56 203 SER B CA 1
ATOM 7488 C C . SER B 1 203 ? -1.564 11.109 -2.314 1 56.56 203 SER B C 1
ATOM 7490 O O . SER B 1 203 ? -2.043 9.992 -2.123 1 56.56 203 SER B O 1
ATOM 7492 N N . GLU B 1 204 ? -0.819 11.453 -3.361 1 75.88 204 GLU B N 1
ATOM 7493 C CA . GLU B 1 204 ? -1.062 10.57 -4.496 1 75.88 204 GLU B CA 1
ATOM 7494 C C . GLU B 1 204 ? 0.051 9.531 -4.633 1 75.88 204 GLU B C 1
ATOM 7496 O O . GLU B 1 204 ? -0.046 8.617 -5.453 1 75.88 204 GLU B O 1
ATOM 7501 N N . ASP B 1 205 ? 1.004 9.695 -3.814 1 89 205 ASP B N 1
ATOM 7502 C CA . ASP B 1 205 ? 2.117 8.75 -3.914 1 89 205 ASP B CA 1
ATOM 7503 C C . ASP B 1 205 ? 1.738 7.387 -3.346 1 89 205 ASP B C 1
ATOM 7505 O O . ASP B 1 205 ? 1.426 7.27 -2.158 1 89 205 ASP B O 1
ATOM 7509 N N . PRO B 1 206 ? 1.818 6.383 -4.176 1 91.94 206 PRO B N 1
ATOM 7510 C CA . PRO B 1 206 ? 1.409 5.066 -3.686 1 91.94 206 PRO B CA 1
ATOM 7511 C C . PRO B 1 206 ? 2.322 4.539 -2.582 1 91.94 206 PRO B C 1
ATOM 7513 O O . PRO B 1 206 ? 1.874 3.787 -1.713 1 91.94 206 PRO B O 1
ATOM 7516 N N . LEU B 1 207 ? 3.613 4.957 -2.57 1 94.25 207 LEU B N 1
ATOM 7517 C CA . LEU B 1 207 ? 4.543 4.48 -1.552 1 94.25 207 LEU B CA 1
ATOM 7518 C C . LEU B 1 207 ? 4.262 5.148 -0.208 1 94.25 207 LEU B C 1
ATOM 7520 O O . LEU B 1 207 ? 4.43 4.523 0.843 1 94.25 207 LEU B O 1
ATOM 7524 N N . ALA B 1 208 ? 3.848 6.41 -0.271 1 93.38 208 ALA B N 1
ATOM 7525 C CA . ALA B 1 208 ? 3.424 7.062 0.965 1 93.38 208 ALA B CA 1
ATOM 7526 C C . ALA B 1 208 ? 2.18 6.395 1.542 1 93.38 208 ALA B C 1
ATOM 7528 O O . ALA B 1 208 ? 2.096 6.164 2.75 1 93.38 208 ALA B O 1
ATOM 7529 N N . TRP B 1 209 ? 1.224 6.094 0.682 1 94 209 TRP B N 1
ATOM 7530 C CA . TRP B 1 209 ? -0.028 5.453 1.071 1 94 209 TRP B CA 1
ATOM 7531 C C . TRP B 1 209 ? 0.23 4.07 1.661 1 94 209 TRP B C 1
ATOM 7533 O O . TRP B 1 209 ? -0.292 3.736 2.729 1 94 209 TRP B O 1
ATOM 7543 N N . SER B 1 210 ? 1.031 3.268 0.999 1 95.56 210 SER B N 1
ATOM 7544 C CA . SER B 1 210 ? 1.289 1.91 1.467 1 95.56 210 SER B CA 1
ATOM 7545 C C . SER B 1 210 ? 2.193 1.912 2.695 1 95.56 210 SER B C 1
ATOM 7547 O O . SER B 1 210 ? 2.016 1.1 3.605 1 95.56 210 SER B O 1
ATOM 7549 N N . GLY B 1 211 ? 3.205 2.805 2.711 1 95.62 211 GLY B N 1
ATOM 7550 C CA . GLY B 1 211 ? 4.082 2.906 3.867 1 95.62 211 GLY B CA 1
ATOM 7551 C C . GLY B 1 211 ? 3.346 3.244 5.148 1 95.62 211 GLY B C 1
ATOM 7552 O O . GLY B 1 211 ? 3.672 2.721 6.215 1 95.62 211 GLY B O 1
ATOM 7553 N N . GLU B 1 212 ? 2.369 4.102 5.023 1 95.69 212 GLU B N 1
ATOM 7554 C CA . GLU B 1 212 ? 1.57 4.465 6.188 1 95.69 212 GLU B CA 1
ATOM 7555 C C . GLU B 1 212 ? 0.806 3.264 6.734 1 95.69 212 GLU B C 1
ATOM 7557 O O . GLU B 1 212 ? 0.618 3.137 7.945 1 95.69 212 GLU B O 1
ATOM 7562 N N . GLN B 1 213 ? 0.332 2.383 5.879 1 97 213 GLN B N 1
ATOM 7563 C CA . GLN B 1 213 ? -0.38 1.186 6.312 1 97 213 GLN B CA 1
ATOM 7564 C C . GLN B 1 213 ? 0.519 0.285 7.156 1 97 213 GLN B C 1
ATOM 7566 O O . GLN B 1 213 ? 0.084 -0.256 8.172 1 97 213 GLN B O 1
ATOM 7571 N N . ILE B 1 214 ? 1.8 0.156 6.773 1 97.56 214 ILE B N 1
ATOM 7572 C CA . ILE B 1 214 ? 2.756 -0.639 7.535 1 97.56 214 ILE B CA 1
ATOM 7573 C C . ILE B 1 214 ? 2.98 -0.002 8.906 1 97.56 214 ILE B C 1
ATOM 7575 O O . ILE B 1 214 ? 3.018 -0.698 9.922 1 97.56 214 ILE B O 1
ATOM 7579 N N . ALA B 1 215 ? 3.086 1.303 8.867 1 97.31 215 ALA B N 1
ATOM 7580 C CA . ALA B 1 215 ? 3.311 2.021 10.125 1 97.31 215 ALA B CA 1
ATOM 7581 C C . ALA B 1 215 ? 2.117 1.87 11.062 1 97.31 215 ALA B C 1
ATOM 7583 O O . ALA B 1 215 ? 2.289 1.65 12.266 1 97.31 215 ALA B O 1
ATOM 7584 N N . LEU B 1 216 ? 0.88 1.987 10.531 1 97.81 216 LEU B N 1
ATOM 7585 C CA . LEU B 1 216 ? -0.325 1.835 11.336 1 97.81 216 LEU B CA 1
ATOM 7586 C C . LEU B 1 216 ? -0.411 0.431 11.922 1 97.81 216 LEU B C 1
ATOM 7588 O O . LEU B 1 216 ? -0.826 0.258 13.07 1 97.81 216 LEU B O 1
ATOM 7592 N N . ARG B 1 217 ? 0.007 -0.536 11.133 1 97.44 217 ARG B N 1
ATOM 7593 C CA . ARG B 1 217 ? 0.033 -1.916 11.609 1 97.44 217 ARG B CA 1
ATOM 7594 C C . ARG B 1 217 ? 0.997 -2.078 12.773 1 97.44 217 ARG B C 1
ATOM 7596 O O . ARG B 1 217 ? 0.735 -2.85 13.703 1 97.44 217 ARG B O 1
ATOM 7603 N N . GLU B 1 218 ? 2.098 -1.351 12.766 1 96.25 218 GLU B N 1
ATOM 7604 C CA . GLU B 1 218 ? 3.078 -1.384 13.852 1 96.25 218 GLU B CA 1
ATOM 7605 C C . GLU B 1 218 ? 2.549 -0.677 15.094 1 96.25 218 GLU B C 1
ATOM 7607 O O . GLU B 1 218 ? 2.807 -1.112 16.219 1 96.25 218 GLU B O 1
ATOM 7612 N N . GLN B 1 219 ? 1.819 0.329 14.883 1 97.56 219 GLN B N 1
ATOM 7613 C CA . GLN B 1 219 ? 1.333 1.168 15.969 1 97.56 219 GLN B CA 1
ATOM 7614 C C . GLN B 1 219 ? 0.144 0.521 16.672 1 97.56 219 GLN B C 1
ATOM 7616 O O . GLN B 1 219 ? -0.03 0.68 17.891 1 97.56 219 GLN B O 1
ATOM 7621 N N . LEU B 1 220 ? -0.695 -0.144 15.836 1 97.56 220 LEU B N 1
ATOM 7622 C CA . LEU B 1 220 ? -1.966 -0.681 16.312 1 97.56 220 LEU B CA 1
ATOM 7623 C C . LEU B 1 220 ? -2.131 -2.139 15.883 1 97.56 220 LEU B C 1
ATOM 7625 O O . LEU B 1 220 ? -3.096 -2.486 15.203 1 97.56 220 LEU B O 1
ATOM 7629 N N . PRO B 1 221 ? -1.231 -3 16.344 1 95.88 221 PRO B N 1
ATOM 7630 C CA . PRO B 1 221 ? -1.314 -4.383 15.859 1 95.88 221 PRO B CA 1
ATOM 7631 C C . PRO B 1 221 ? -2.625 -5.062 16.25 1 95.88 221 PRO B C 1
ATOM 7633 O O . PRO B 1 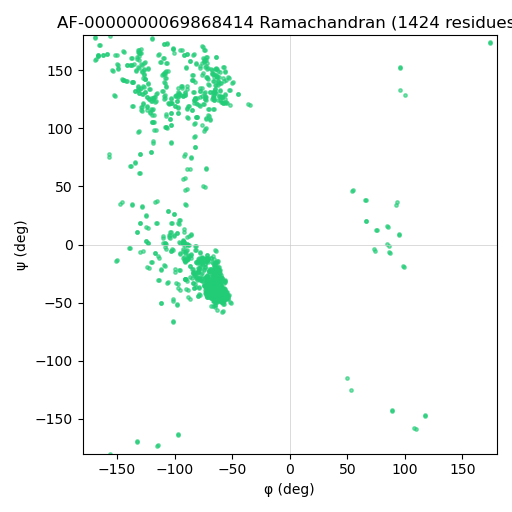221 ? -3.156 -5.867 15.477 1 95.88 221 PRO B O 1
ATOM 7636 N N . GLN B 1 222 ? -3.199 -4.684 17.359 1 95.12 222 GLN B N 1
ATOM 7637 C CA . GLN B 1 222 ? -4.359 -5.387 17.891 1 95.12 222 GLN B CA 1
ATOM 7638 C C . GLN B 1 222 ? -5.605 -5.113 17.047 1 95.12 222 GLN B C 1
ATOM 7640 O O . GLN B 1 222 ? -6.512 -5.945 16.984 1 95.12 222 GLN B O 1
ATOM 7645 N N . ILE B 1 223 ? -5.684 -3.988 16.391 1 96.81 223 ILE B N 1
ATOM 7646 C CA . ILE B 1 223 ? -6.922 -3.684 15.68 1 96.81 223 ILE B CA 1
ATOM 7647 C C . ILE B 1 223 ? -6.961 -4.453 14.359 1 96.81 223 ILE B C 1
ATOM 7649 O O . ILE B 1 223 ? -8.008 -4.535 13.711 1 96.81 223 ILE B O 1
ATOM 7653 N N . PHE B 1 224 ? -5.844 -5.051 13.93 1 96.94 224 PHE B N 1
ATOM 7654 C CA . PHE B 1 224 ? -5.773 -5.801 12.68 1 96.94 224 PHE B CA 1
ATOM 7655 C C . PHE B 1 224 ? -6.129 -7.266 12.906 1 96.94 224 PHE B C 1
ATOM 7657 O O . PHE B 1 224 ? -6.148 -8.062 11.961 1 96.94 224 PHE B O 1
ATOM 7664 N N . LYS B 1 225 ? -6.43 -7.645 14.07 1 94.75 225 LYS B N 1
ATOM 7665 C CA . LYS B 1 225 ? -6.805 -9.023 14.391 1 94.75 225 LYS B CA 1
ATOM 7666 C C . LYS B 1 225 ? -8.211 -9.336 13.891 1 94.75 225 LYS B C 1
ATOM 7668 O O . LYS B 1 225 ? -8.969 -8.43 13.539 1 94.75 225 LYS B O 1
ATOM 7673 N N . SER B 1 226 ? -8.516 -10.617 13.914 1 94.12 226 SER B N 1
ATOM 7674 C CA . SER B 1 226 ? -9.82 -11.102 13.477 1 94.12 226 SER B CA 1
ATOM 7675 C C . SER B 1 226 ? -10.945 -10.484 14.305 1 94.12 226 SER B C 1
ATOM 7677 O O . SER B 1 226 ? -10.812 -10.336 15.516 1 94.12 226 SER B O 1
ATOM 7679 N N . GLY B 1 227 ? -12.008 -10.125 13.656 1 92.5 227 GLY B N 1
ATOM 7680 C CA . GLY B 1 227 ? -13.156 -9.547 14.336 1 92.5 227 GLY B CA 1
ATOM 7681 C C . GLY B 1 227 ? -13.203 -8.031 14.258 1 92.5 227 GLY B C 1
ATOM 7682 O O . GLY B 1 227 ? -14.242 -7.418 14.5 1 92.5 227 GLY B O 1
ATOM 7683 N N . ASN B 1 228 ? -12.062 -7.387 13.961 1 95.88 228 ASN B N 1
ATOM 7684 C CA . ASN B 1 228 ? -11.977 -5.938 13.828 1 95.88 228 ASN B CA 1
ATOM 7685 C C . ASN B 1 228 ? -11.969 -5.512 12.359 1 95.88 228 ASN B C 1
ATOM 7687 O O . ASN B 1 228 ? -11.898 -6.352 11.461 1 95.88 228 ASN B O 1
ATOM 7691 N N . THR B 1 229 ? -12.141 -4.172 12.102 1 97.06 229 THR B N 1
ATOM 7692 C CA . THR B 1 229 ? -12.227 -3.697 10.719 1 97.06 229 THR B CA 1
ATOM 7693 C C . THR B 1 229 ? -11.266 -2.537 10.484 1 97.06 229 THR B C 1
ATOM 7695 O O . THR B 1 229 ? -11.359 -1.503 11.148 1 97.06 229 THR B O 1
ATOM 7698 N N . VAL B 1 230 ? -10.32 -2.748 9.656 1 97.81 230 VAL B N 1
ATOM 7699 C CA . VAL B 1 230 ? -9.414 -1.705 9.188 1 97.81 230 VAL B CA 1
ATOM 7700 C C . VAL B 1 230 ? -9.539 -1.549 7.676 1 97.81 230 VAL B C 1
ATOM 7702 O O . VAL B 1 230 ? -9.414 -2.525 6.93 1 97.81 230 VAL B O 1
ATOM 7705 N N . LYS B 1 231 ? -9.797 -0.283 7.184 1 97.19 231 LYS B N 1
ATOM 7706 C CA . LYS B 1 231 ? -9.984 -0.04 5.758 1 97.19 231 LYS B CA 1
ATOM 7707 C C . LYS B 1 231 ? -9.031 1.042 5.254 1 97.19 231 LYS B C 1
ATOM 7709 O O . LYS B 1 231 ? -8.766 2.016 5.961 1 97.19 231 LYS B O 1
ATOM 7714 N N . PHE B 1 232 ? -8.531 0.86 4.07 1 96.75 232 PHE B N 1
ATOM 7715 C CA . PHE B 1 232 ? -7.676 1.828 3.393 1 96.75 232 PHE B CA 1
ATOM 7716 C C . PHE B 1 232 ? -8.258 2.209 2.037 1 96.75 232 PHE B C 1
ATOM 7718 O O . PHE B 1 232 ? -8.398 1.36 1.154 1 96.75 232 PHE B O 1
ATOM 7725 N N . TYR B 1 233 ? -8.578 3.498 1.859 1 95.62 233 TYR B N 1
ATOM 7726 C CA . TYR B 1 233 ? -9.156 3.996 0.618 1 95.62 233 TYR B CA 1
ATOM 7727 C C . TYR B 1 233 ? -8.141 4.816 -0.17 1 95.62 233 TYR B C 1
ATOM 7729 O O . TYR B 1 233 ? -7.355 5.566 0.412 1 95.62 233 TYR B O 1
ATOM 7737 N N . ASP B 1 234 ? -8.109 4.57 -1.405 1 92.75 234 ASP B N 1
ATOM 7738 C CA . ASP B 1 234 ? -7.441 5.434 -2.373 1 92.75 234 ASP B CA 1
ATOM 7739 C C . ASP B 1 234 ? -8.453 6.176 -3.242 1 92.75 234 ASP B C 1
ATOM 7741 O O . ASP B 1 234 ? -9.5 5.621 -3.6 1 92.75 234 ASP B O 1
ATOM 7745 N N . PHE B 1 235 ? -8.148 7.336 -3.658 1 92.44 235 PHE B N 1
ATOM 7746 C CA . PHE B 1 235 ? -9.102 8.195 -4.348 1 92.44 235 PHE B CA 1
ATOM 7747 C C . PHE B 1 235 ? -9.398 7.664 -5.746 1 92.44 235 PHE B C 1
ATOM 7749 O O . PHE B 1 235 ? -10.359 8.094 -6.387 1 92.44 235 PHE B O 1
ATOM 7756 N N . ASN B 1 236 ? -8.625 6.727 -6.184 1 88.19 236 ASN B N 1
ATOM 7757 C CA . ASN B 1 236 ? -8.797 6.211 -7.539 1 88.19 236 ASN B CA 1
ATOM 7758 C C . ASN B 1 236 ? -9.469 4.84 -7.535 1 88.19 236 ASN B C 1
ATOM 7760 O O . ASN B 1 236 ? -9.57 4.191 -8.578 1 88.19 236 ASN B O 1
ATOM 7764 N N . MET B 1 237 ? -9.914 4.324 -6.484 1 90.06 237 MET B N 1
ATOM 7765 C CA . MET B 1 237 ? -10.5 2.994 -6.387 1 90.06 237 MET B CA 1
ATOM 7766 C C . MET B 1 237 ? -11.875 2.959 -7.043 1 90.06 237 MET B C 1
ATOM 7768 O O . MET B 1 237 ? -12.25 1.959 -7.656 1 90.06 237 MET B O 1
ATOM 7772 N N . ARG B 1 238 ? -12.602 4.055 -6.801 1 91.31 238 ARG B N 1
ATOM 7773 C CA . ARG B 1 238 ? -13.898 4.305 -7.422 1 91.31 238 ARG B CA 1
ATOM 7774 C C . ARG B 1 238 ? -14.062 5.777 -7.773 1 91.31 238 ARG B C 1
ATOM 7776 O O . ARG B 1 238 ? -13.531 6.648 -7.086 1 91.31 238 ARG B O 1
ATOM 7783 N N . TYR B 1 239 ? -14.688 5.996 -8.953 1 92.44 239 TYR B N 1
ATOM 7784 C CA . TYR B 1 239 ? -14.859 7.395 -9.336 1 92.44 239 TYR B CA 1
ATOM 7785 C C . TYR B 1 239 ? -16.344 7.758 -9.422 1 92.44 239 TYR B C 1
ATOM 7787 O O . TYR B 1 239 ? -17.094 7.125 -10.164 1 92.44 239 TYR B O 1
ATOM 7795 N N . PRO B 1 240 ? -16.859 8.766 -8.688 1 95.38 240 PRO B N 1
ATOM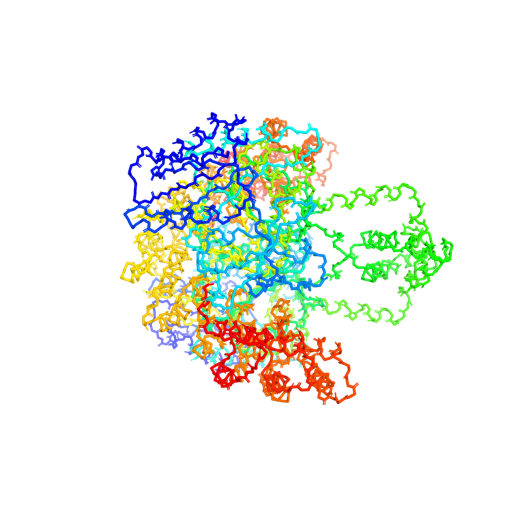 7796 C CA . PRO B 1 240 ? -16.125 9.5 -7.652 1 95.38 240 PRO B CA 1
ATOM 7797 C C . PRO B 1 240 ? -16.141 8.797 -6.301 1 95.38 240 PRO B C 1
ATOM 7799 O O . PRO B 1 240 ? -17 7.93 -6.066 1 95.38 240 PRO B O 1
ATOM 7802 N N . MET B 1 241 ? -15.289 9.172 -5.461 1 95.94 241 MET B N 1
ATOM 7803 C CA . MET B 1 241 ? -15.148 8.492 -4.18 1 95.94 241 MET B CA 1
ATOM 7804 C C . MET B 1 241 ? -16.062 9.109 -3.125 1 95.94 241 MET B C 1
ATOM 7806 O O . MET B 1 241 ? -16.266 8.531 -2.059 1 95.94 241 MET B O 1
ATOM 7810 N N . LYS B 1 242 ? -16.625 10.227 -3.352 1 96.88 242 LYS B N 1
ATOM 7811 C CA . LYS B 1 242 ? -17.422 10.969 -2.385 1 96.88 242 LYS B CA 1
ATOM 7812 C C . LYS B 1 242 ? -18.516 10.078 -1.778 1 96.88 242 LYS B C 1
ATOM 7814 O O . LYS B 1 242 ? -18.625 9.984 -0.555 1 96.88 242 LYS B O 1
ATOM 7819 N N . PRO B 1 243 ? -19.297 9.375 -2.572 1 96.44 243 PRO B N 1
ATOM 7820 C CA . PRO B 1 243 ? -20.344 8.555 -1.973 1 96.44 243 PRO B CA 1
ATOM 7821 C C . PRO B 1 243 ? -19.812 7.504 -1.01 1 96.44 243 PRO B C 1
ATOM 7823 O O . PRO B 1 243 ? -20.406 7.258 0.041 1 96.44 243 PRO B O 1
ATOM 7826 N N . LEU B 1 244 ? -18.719 6.918 -1.306 1 96.12 244 LEU B N 1
ATOM 7827 C CA . LEU B 1 244 ? -18.141 5.871 -0.465 1 96.12 244 LEU B CA 1
ATOM 7828 C C . LEU B 1 244 ? -17.641 6.449 0.853 1 96.12 244 LEU B C 1
ATOM 7830 O O . LEU B 1 244 ? -17.828 5.848 1.912 1 96.12 244 LEU B O 1
ATOM 7834 N N . TYR B 1 245 ? -16.938 7.582 0.786 1 97.44 245 TYR B N 1
ATOM 7835 C CA . TYR B 1 245 ? -16.438 8.219 2 1 97.44 245 TYR B CA 1
ATOM 7836 C C . TYR B 1 245 ? -17.594 8.625 2.914 1 97.44 245 TYR B C 1
ATOM 7838 O O . TYR B 1 245 ? -17.531 8.422 4.129 1 97.44 245 TYR B O 1
ATOM 7846 N N . LEU B 1 246 ? -18.625 9.172 2.299 1 97.81 246 LEU B N 1
ATOM 7847 C CA . LEU B 1 246 ? -19.766 9.656 3.088 1 97.81 246 LEU B CA 1
ATOM 7848 C C . LEU B 1 246 ? -20.562 8.492 3.658 1 97.81 246 LEU B C 1
ATOM 7850 O O . LEU B 1 246 ? -21.125 8.594 4.754 1 97.81 246 LEU B O 1
ATOM 7854 N N . ASN B 1 247 ? -20.656 7.359 2.941 1 97.19 247 ASN B N 1
ATOM 7855 C CA . ASN B 1 247 ? -21.234 6.148 3.52 1 97.19 247 ASN B CA 1
ATOM 7856 C C . ASN B 1 247 ? -20.391 5.641 4.695 1 97.19 247 ASN B C 1
ATOM 7858 O O . ASN B 1 247 ? -20.938 5.273 5.734 1 97.19 247 ASN B O 1
ATOM 7862 N N . GLU B 1 248 ? -19.109 5.617 4.527 1 97.38 248 GLU B N 1
ATOM 7863 C CA . GLU B 1 248 ? -18.203 5.078 5.535 1 97.38 248 GLU B CA 1
ATOM 7864 C C . GLU B 1 248 ? -18.281 5.871 6.836 1 97.38 248 GLU B C 1
ATOM 7866 O O . GLU B 1 248 ? -18.281 5.289 7.926 1 97.38 248 GLU B O 1
ATOM 7871 N N . ILE B 1 249 ? -18.375 7.145 6.766 1 97.44 249 ILE B N 1
ATOM 7872 C CA . ILE B 1 249 ? -18.391 8.008 7.945 1 97.44 249 ILE B CA 1
ATOM 7873 C C . ILE B 1 249 ? -19.641 7.738 8.773 1 97.44 249 ILE B C 1
ATOM 7875 O O . ILE B 1 249 ? -19.688 8.047 9.961 1 97.44 249 ILE B O 1
ATOM 7879 N N . GLN B 1 250 ? -20.656 7.191 8.156 1 97.31 250 GLN B N 1
ATOM 7880 C CA . GLN B 1 250 ? -21.922 6.953 8.836 1 97.31 250 GLN B CA 1
ATOM 7881 C C . GLN B 1 250 ? -21.953 5.559 9.461 1 97.31 250 GLN B C 1
ATOM 7883 O O . GLN B 1 250 ? -22.922 5.203 10.148 1 97.31 250 GLN B O 1
ATOM 7888 N N . ARG B 1 251 ? -20.953 4.715 9.203 1 96 251 ARG B N 1
ATOM 7889 C CA . ARG B 1 251 ? -20.938 3.369 9.773 1 96 251 ARG B CA 1
ATOM 7890 C C . ARG B 1 251 ? -20.906 3.416 11.297 1 96 251 ARG B C 1
ATOM 7892 O O . ARG B 1 251 ? -20.031 4.051 11.883 1 96 251 ARG B O 1
ATOM 7899 N N . GLU B 1 252 ? -21.75 2.766 11.945 1 93.06 252 GLU B N 1
ATOM 7900 C CA . GLU B 1 252 ? -21.969 2.877 13.383 1 93.06 252 GLU B CA 1
ATOM 7901 C C . GLU B 1 252 ? -20.75 2.393 14.164 1 93.06 252 GLU B C 1
ATOM 7903 O O . GLU B 1 252 ? -20.438 2.92 15.234 1 93.06 252 GLU B O 1
ATOM 7908 N N . GLY B 1 253 ? -19.984 1.485 13.703 1 92.38 253 GLY B N 1
ATOM 7909 C CA . GLY B 1 253 ? -18.891 0.908 14.453 1 92.38 253 GLY B CA 1
ATOM 7910 C C . GLY B 1 253 ? -17.562 1.611 14.211 1 92.38 253 GLY B C 1
ATOM 7911 O O . GLY B 1 253 ? -16.562 1.295 14.859 1 92.38 253 GLY B O 1
ATOM 7912 N N . LEU B 1 254 ? -17.516 2.668 13.383 1 97.25 254 LEU B N 1
ATOM 7913 C CA . LEU B 1 254 ? -16.281 3.334 13.023 1 97.25 254 LEU B CA 1
ATOM 7914 C C . LEU B 1 254 ? -15.75 4.16 14.195 1 97.25 254 LEU B C 1
ATOM 7916 O O . LEU B 1 254 ? -16.469 4.977 14.766 1 97.25 254 LEU B O 1
ATOM 7920 N N . ASP B 1 255 ? -14.5 3.93 14.562 1 98.44 255 ASP B N 1
ATOM 7921 C CA . ASP B 1 255 ? -13.922 4.609 15.719 1 98.44 255 ASP B CA 1
ATOM 7922 C C . ASP B 1 255 ? -13.102 5.824 15.289 1 98.44 255 ASP B C 1
ATOM 7924 O O . ASP B 1 255 ? -13.289 6.922 15.82 1 98.44 255 ASP B O 1
ATOM 7928 N N . VAL B 1 256 ? -12.188 5.605 14.352 1 98.62 256 VAL B N 1
ATOM 7929 C CA . VAL B 1 256 ? -11.289 6.668 13.914 1 98.62 256 VAL B CA 1
ATOM 7930 C C . VAL B 1 256 ? -11.258 6.73 12.391 1 98.62 256 VAL B C 1
ATOM 7932 O O . VAL B 1 256 ? -11.195 5.695 11.719 1 98.62 256 VAL B O 1
ATOM 7935 N N . MET B 1 257 ? -11.367 7.875 11.859 1 98.31 257 MET B N 1
ATOM 7936 C CA . MET B 1 257 ? -11.195 8.102 10.43 1 98.31 257 MET B CA 1
ATOM 7937 C C . MET B 1 257 ? -10.062 9.086 10.164 1 98.31 257 MET B C 1
ATOM 7939 O O . MET B 1 257 ? -10.023 10.164 10.758 1 98.31 257 MET B O 1
ATOM 7943 N N . LEU B 1 258 ? -9.094 8.711 9.391 1 96.88 258 LEU B N 1
ATOM 7944 C CA . LEU B 1 258 ? -7.988 9.555 8.969 1 96.88 258 LEU B CA 1
ATOM 7945 C C . LEU B 1 258 ? -8.188 10.039 7.535 1 96.88 258 LEU B C 1
ATOM 7947 O O . LEU B 1 258 ? -8.336 9.227 6.617 1 96.88 258 LEU B O 1
ATOM 7951 N N . PHE B 1 259 ? -8.219 11.344 7.32 1 95.56 259 PHE B N 1
ATOM 7952 C CA . PHE B 1 259 ? -8.328 11.93 5.992 1 95.56 259 PHE B CA 1
ATOM 7953 C C . PHE B 1 259 ? -7.016 12.578 5.574 1 95.56 259 PHE B C 1
ATOM 7955 O O . PHE B 1 259 ? -6.445 13.375 6.328 1 95.56 259 PHE B O 1
ATOM 7962 N N . HIS B 1 260 ? -6.523 12.234 4.402 1 94.69 260 HIS B N 1
ATOM 7963 C CA . HIS B 1 260 ? -5.402 12.906 3.756 1 94.69 260 HIS B CA 1
ATOM 7964 C C . HIS B 1 260 ? -5.816 13.5 2.414 1 94.69 260 HIS B C 1
ATOM 7966 O O . HIS B 1 260 ? -5.996 12.766 1.436 1 94.69 260 HIS B O 1
ATOM 7972 N N . HIS B 1 261 ? -5.984 14.766 2.318 1 93.88 261 HIS B N 1
ATOM 7973 C CA . HIS B 1 261 ? -6.414 15.398 1.073 1 93.88 261 HIS B CA 1
ATOM 7974 C C . HIS B 1 261 ? -6.191 16.906 1.107 1 93.88 261 HIS B C 1
ATOM 7976 O O . HIS B 1 261 ? -5.809 17.453 2.143 1 93.88 261 HIS B O 1
ATOM 7982 N N . HIS B 1 262 ? -6.363 17.578 0.036 1 93.19 262 HIS B N 1
ATOM 7983 C CA . HIS B 1 262 ? -6.453 19.031 0.006 1 93.19 262 HIS B CA 1
ATOM 7984 C C . HIS B 1 262 ? -7.805 19.5 0.519 1 93.19 262 HIS B C 1
ATOM 7986 O O . HIS B 1 262 ? -8.742 18.719 0.639 1 93.19 262 HIS B O 1
ATOM 7992 N N . GLY B 1 263 ? -7.801 20.766 0.898 1 94.12 263 GLY B N 1
ATOM 7993 C CA . GLY B 1 263 ? -9.07 21.203 1.447 1 94.12 263 GLY B CA 1
ATOM 7994 C C . GLY B 1 263 ? -9.172 22.703 1.587 1 94.12 263 GLY B C 1
ATOM 7995 O O . GLY B 1 263 ? -8.188 23.422 1.405 1 94.12 263 GLY B O 1
ATOM 7996 N N . GLY B 1 264 ? -10.344 23.109 1.716 1 96.62 264 GLY B N 1
ATOM 7997 C CA . GLY B 1 264 ? -10.75 24.453 2.096 1 96.62 264 GLY B CA 1
ATOM 7998 C C . GLY B 1 264 ? -11.57 24.484 3.371 1 96.62 264 GLY B C 1
ATOM 7999 O O . GLY B 1 264 ? -11.844 23.438 3.973 1 96.62 264 GLY B O 1
ATOM 8000 N N . PRO B 1 265 ? -11.914 25.625 3.777 1 97.88 265 PRO B N 1
ATOM 8001 C CA . PRO B 1 265 ? -12.641 25.734 5.043 1 97.88 265 PRO B CA 1
ATOM 8002 C C . PRO B 1 265 ? -13.969 24.984 5.027 1 97.88 265 PRO B C 1
ATOM 8004 O O . PRO B 1 265 ? -14.414 24.5 6.07 1 97.88 265 PRO B O 1
ATOM 8007 N N . THR B 1 266 ? -14.586 24.906 3.811 1 98.19 266 THR B N 1
ATOM 8008 C CA . THR B 1 266 ? -15.914 24.297 3.748 1 98.19 266 THR B CA 1
ATOM 8009 C C . THR B 1 266 ? -15.93 23.125 2.76 1 98.19 266 THR B C 1
ATOM 8011 O O . THR B 1 266 ? -16.984 22.734 2.283 1 98.19 266 THR B O 1
ATOM 8014 N N . MET B 1 267 ? -14.719 22.734 2.416 1 97.38 267 MET B N 1
ATOM 8015 C CA . MET B 1 267 ? -14.656 21.703 1.383 1 97.38 267 MET B CA 1
ATOM 8016 C C . MET B 1 267 ? -13.5 20.734 1.64 1 97.38 267 MET B C 1
ATOM 8018 O O . MET B 1 267 ? -12.422 21.156 2.068 1 97.38 267 MET B O 1
ATOM 8022 N N . GLN B 1 268 ? -13.68 19.438 1.38 1 96.94 268 GLN B N 1
ATOM 8023 C CA . GLN B 1 268 ? -12.641 18.422 1.255 1 96.94 268 GLN B CA 1
ATOM 8024 C C . GLN B 1 268 ? -12.406 18.047 -0.206 1 96.94 268 GLN B C 1
ATOM 8026 O O . GLN B 1 268 ? -13.328 17.578 -0.889 1 96.94 268 GLN B O 1
ATOM 8031 N N . TYR B 1 269 ? -11.242 18.203 -0.718 1 96 269 TYR B N 1
ATOM 8032 C CA . TYR B 1 269 ? -10.93 17.875 -2.104 1 96 269 TYR B CA 1
ATOM 8033 C C . TYR B 1 269 ? -10.578 16.391 -2.246 1 96 269 TYR B C 1
ATOM 8035 O O . TYR B 1 269 ? -9.531 15.953 -1.77 1 96 269 TYR B O 1
ATOM 8043 N N . ILE B 1 270 ? -11.414 15.672 -2.982 1 96.19 270 ILE B N 1
ATOM 8044 C CA . ILE B 1 270 ? -11.281 14.219 -2.988 1 96.19 270 ILE B CA 1
ATOM 8045 C C . ILE B 1 270 ? -10.805 13.758 -4.363 1 96.19 270 ILE B C 1
ATOM 8047 O O . ILE B 1 270 ? -9.812 13.031 -4.469 1 96.19 270 ILE B O 1
ATOM 8051 N N . ASN B 1 271 ? -11.477 14.219 -5.406 1 95.94 271 ASN B N 1
ATOM 8052 C CA . ASN B 1 271 ? -11.117 13.734 -6.738 1 95.94 271 ASN B CA 1
ATOM 8053 C C . ASN B 1 271 ? -10.836 14.883 -7.699 1 95.94 271 ASN B C 1
ATOM 8055 O O . ASN B 1 271 ? -11.32 16 -7.496 1 95.94 271 ASN B O 1
ATOM 8059 N N . GLY B 1 272 ? -9.953 14.617 -8.68 1 93.5 272 GLY B N 1
ATOM 8060 C CA . GLY B 1 272 ? -9.938 15.32 -9.953 1 93.5 272 GLY B CA 1
ATOM 8061 C C . GLY B 1 272 ? -10.68 14.57 -11.055 1 93.5 272 GLY B C 1
ATOM 8062 O O . GLY B 1 272 ? -11.484 13.688 -10.773 1 93.5 272 GLY B O 1
ATOM 8063 N N . TYR B 1 273 ? -10.43 14.938 -12.234 1 93.69 273 TYR B N 1
ATOM 8064 C CA . TYR B 1 273 ? -11.047 14.203 -13.328 1 93.69 273 TYR B CA 1
ATOM 8065 C C . TYR B 1 273 ? -10.562 12.766 -13.359 1 93.69 273 TYR B C 1
ATOM 8067 O O . TYR B 1 273 ? -9.453 12.461 -12.906 1 93.69 273 TYR B O 1
ATOM 8075 N N . GLU B 1 274 ? -11.398 11.898 -13.836 1 94 274 GLU B N 1
ATOM 8076 C CA . GLU B 1 274 ? -11.141 10.469 -13.82 1 94 274 GLU B CA 1
ATOM 8077 C C . GLU B 1 274 ? -9.93 10.117 -14.68 1 94 274 GLU B C 1
ATOM 8079 O O . GLU B 1 274 ? -9.836 10.547 -15.828 1 94 274 GLU B O 1
ATOM 8084 N N . ASN B 1 275 ? -9.008 9.352 -14.164 1 92.44 275 ASN B N 1
ATOM 8085 C CA . ASN B 1 275 ? -7.844 8.883 -14.906 1 92.44 275 ASN B CA 1
ATOM 8086 C C . ASN B 1 275 ? -8.164 7.613 -15.703 1 92.44 275 ASN B C 1
ATOM 8088 O O . ASN B 1 275 ? -8.898 6.75 -15.227 1 92.44 275 ASN B O 1
ATOM 8092 N N . GLY B 1 276 ? -7.652 7.465 -16.875 1 93 276 GLY B N 1
ATOM 8093 C CA . GLY B 1 276 ? -7.797 6.281 -17.703 1 93 276 GLY B CA 1
ATOM 8094 C C . GLY B 1 276 ? -7.203 6.445 -19.094 1 93 276 GLY B C 1
ATOM 8095 O O . GLY B 1 276 ? -6.672 7.508 -19.422 1 93 276 GLY B O 1
ATOM 8096 N N . SER B 1 277 ? -7.184 5.402 -19.828 1 95.06 277 SER B N 1
ATOM 8097 C CA . SER B 1 277 ? -6.609 5.445 -21.172 1 95.06 277 SER B CA 1
ATOM 8098 C C . SER B 1 277 ? -7.629 5 -22.219 1 95.06 277 SER B C 1
ATOM 8100 O O . SER B 1 277 ? -7.336 5.012 -23.422 1 95.06 277 SER B O 1
ATOM 8102 N N . GLY B 1 278 ? -8.828 4.676 -21.844 1 95.38 278 GLY B N 1
ATOM 8103 C CA . GLY B 1 278 ? -9.859 4.242 -22.781 1 95.38 278 GLY B CA 1
ATOM 8104 C C . GLY B 1 278 ? -10.328 5.348 -23.703 1 95.38 278 GLY B C 1
ATOM 8105 O O . GLY B 1 278 ? -10.359 6.52 -23.312 1 95.38 278 GLY B O 1
ATOM 8106 N N . ILE B 1 279 ? -10.75 4.957 -24.844 1 96.38 279 ILE B N 1
ATOM 8107 C CA . ILE B 1 279 ? -11.055 5.922 -25.906 1 96.38 279 ILE B CA 1
ATOM 8108 C C . ILE B 1 279 ? -12.211 6.816 -25.453 1 96.38 279 ILE B C 1
ATOM 8110 O O . ILE B 1 279 ? -12.141 8.039 -25.594 1 96.38 279 ILE B O 1
ATOM 8114 N N . ASN B 1 280 ? -13.242 6.246 -24.891 1 96.88 280 ASN B N 1
ATOM 8115 C CA . ASN B 1 280 ? -14.398 7.039 -24.5 1 96.88 280 ASN B CA 1
ATOM 8116 C C . ASN B 1 280 ? -14.062 8.008 -23.375 1 96.88 280 ASN B C 1
ATOM 8118 O O . ASN B 1 280 ? -14.461 9.172 -23.391 1 96.88 280 ASN B O 1
ATOM 8122 N N . LEU B 1 281 ? -13.383 7.488 -22.391 1 96.75 281 LEU B N 1
ATOM 8123 C CA . LEU B 1 281 ? -12.969 8.336 -21.281 1 96.75 281 LEU B CA 1
ATOM 8124 C C . LEU B 1 281 ? -12.016 9.43 -21.75 1 96.75 281 LEU B C 1
ATOM 8126 O O . LEU B 1 281 ? -12.117 10.578 -21.312 1 96.75 281 LEU B O 1
ATOM 8130 N N . SER B 1 282 ? -11.117 9.094 -22.609 1 97.75 282 SER B N 1
ATOM 8131 C CA . SER B 1 282 ? -10.156 10.062 -23.141 1 97.75 282 SER B CA 1
ATOM 8132 C C . SER B 1 282 ? -10.859 11.188 -23.891 1 97.75 282 SER B C 1
ATOM 8134 O O . SER B 1 282 ? -10.516 12.359 -23.719 1 97.75 282 SER B O 1
ATOM 8136 N N . ILE B 1 283 ? -11.812 10.805 -24.672 1 97.88 283 ILE B N 1
ATOM 8137 C CA . ILE B 1 283 ? -12.578 11.805 -25.422 1 97.88 283 ILE B CA 1
ATOM 8138 C C . ILE B 1 283 ? -13.336 12.703 -24.438 1 97.88 283 ILE B C 1
ATOM 8140 O O . ILE B 1 283 ? -13.328 13.922 -24.578 1 97.88 283 ILE B O 1
ATOM 8144 N N . GLU B 1 284 ? -13.93 12.07 -23.484 1 97.12 284 GLU B N 1
ATOM 8145 C CA . GLU B 1 284 ? -14.68 12.852 -22.516 1 97.12 284 GLU B CA 1
ATOM 8146 C C . GLU B 1 284 ? -13.766 13.773 -21.719 1 97.12 284 GLU B C 1
ATOM 8148 O O . GLU B 1 284 ? -14.133 14.906 -21.406 1 97.12 284 GLU B O 1
ATOM 8153 N N . ASN B 1 285 ? -12.625 13.312 -21.328 1 97.5 285 ASN B N 1
ATOM 8154 C CA . ASN B 1 285 ? -11.656 14.148 -20.625 1 97.5 285 ASN B CA 1
ATOM 8155 C C . ASN B 1 285 ? -11.234 15.344 -21.469 1 97.5 285 ASN B C 1
ATOM 8157 O O . ASN B 1 285 ? -11.078 16.453 -20.953 1 97.5 285 ASN B O 1
ATOM 8161 N N . ALA B 1 286 ? -11.055 15.109 -22.734 1 97.62 286 ALA B N 1
ATOM 8162 C CA . ALA B 1 286 ? -10.711 16.203 -23.641 1 97.62 286 ALA B CA 1
ATOM 8163 C C . ALA B 1 286 ? -11.844 17.234 -23.703 1 97.62 286 ALA B C 1
ATOM 8165 O O . ALA B 1 286 ? -11.602 18.438 -23.625 1 97.62 286 ALA B O 1
ATOM 8166 N N . LYS B 1 287 ? -13 16.734 -23.781 1 97.56 287 LYS B N 1
ATOM 8167 C CA . LYS B 1 287 ? -14.164 17.609 -23.922 1 97.56 287 LYS B CA 1
ATOM 8168 C C . LYS B 1 287 ? -14.375 18.422 -22.656 1 97.56 287 LYS B C 1
ATOM 8170 O O . LYS B 1 287 ? -14.656 19.625 -22.719 1 97.56 287 LYS B O 1
ATOM 8175 N N . ILE B 1 288 ? -14.242 17.766 -21.578 1 96.62 288 ILE B N 1
ATOM 8176 C CA . ILE B 1 288 ? -14.492 18.469 -20.312 1 96.62 288 ILE B CA 1
ATOM 8177 C C . ILE B 1 288 ? -13.438 19.562 -20.125 1 96.62 288 ILE B C 1
ATOM 8179 O O . ILE B 1 288 ? -13.734 20.641 -19.609 1 96.62 288 ILE B O 1
ATOM 8183 N N . PHE B 1 289 ? -12.203 19.297 -20.453 1 96.25 289 PHE B N 1
ATOM 8184 C CA . PHE B 1 289 ? -11.148 20.312 -20.422 1 96.25 289 PHE B CA 1
ATOM 8185 C C . PHE B 1 289 ? -11.523 21.516 -21.281 1 96.25 289 PHE B C 1
ATOM 8187 O O . PHE B 1 289 ? -11.398 22.656 -20.844 1 96.25 289 PHE B O 1
ATOM 8194 N N . LEU B 1 290 ? -11.992 21.266 -22.453 1 97.62 290 LEU B N 1
ATOM 8195 C CA . LEU B 1 290 ? -12.359 22.328 -23.375 1 97.62 290 LEU B CA 1
ATOM 8196 C C . LEU B 1 290 ? -13.531 23.141 -22.844 1 97.62 290 LEU B C 1
ATOM 8198 O O . LEU B 1 290 ? -13.516 24.375 -22.906 1 97.62 290 LEU B O 1
ATOM 8202 N N . ARG B 1 291 ? -14.516 22.438 -22.344 1 97 291 ARG B N 1
ATOM 8203 C CA . ARG B 1 291 ? -15.68 23.125 -21.797 1 97 291 ARG B CA 1
ATOM 8204 C C . ARG B 1 291 ? -15.289 24.016 -20.625 1 97 291 ARG B C 1
ATOM 8206 O O . ARG B 1 291 ? -15.938 25.031 -20.359 1 97 291 ARG B O 1
ATOM 8213 N N . SER B 1 292 ? -14.234 23.672 -19.969 1 95.56 292 SER B N 1
ATOM 8214 C CA . SER B 1 292 ? -13.797 24.422 -18.812 1 95.56 292 SER B CA 1
ATOM 8215 C C . SER B 1 292 ? -12.969 25.641 -19.219 1 95.56 292 SER B C 1
ATOM 8217 O O . SER B 1 292 ? -12.898 26.625 -18.5 1 95.56 292 SER B O 1
ATOM 8219 N N . LYS B 1 293 ? -12.281 25.672 -20.391 1 96.56 293 LYS B N 1
ATOM 8220 C CA . LYS B 1 293 ? -11.32 26.703 -20.75 1 96.56 293 LYS B CA 1
ATOM 8221 C C . LYS B 1 293 ? -11.898 27.656 -21.781 1 96.56 293 LYS B C 1
ATOM 8223 O O . LYS B 1 293 ? -11.609 28.859 -21.75 1 96.56 293 LYS B O 1
ATOM 8228 N N . VAL B 1 294 ? -12.734 27.203 -22.625 1 97.25 294 VAL B N 1
ATOM 8229 C CA . VAL B 1 294 ? -13.195 27.953 -23.797 1 97.25 294 VAL B CA 1
ATOM 8230 C C . VAL B 1 294 ? -13.992 29.172 -23.328 1 97.25 294 VAL B C 1
ATOM 8232 O O . VAL B 1 294 ? -13.82 30.266 -23.859 1 97.25 294 VAL B O 1
ATOM 8235 N N . PRO B 1 295 ? -14.867 29.031 -22.328 1 96.62 295 PRO B N 1
ATOM 8236 C CA . PRO B 1 295 ? -15.664 30.188 -21.922 1 96.62 295 PRO B CA 1
ATOM 8237 C C . PRO B 1 295 ? -14.805 31.344 -21.438 1 96.62 295 PRO B C 1
ATOM 8239 O O . PRO B 1 295 ? -15.117 32.5 -21.703 1 96.62 295 PRO B O 1
ATOM 8242 N N . SER B 1 296 ? -13.781 31.047 -20.672 1 95.94 296 SER B N 1
ATOM 8243 C CA . SER B 1 296 ? -12.914 32.094 -20.172 1 95.94 296 SER B CA 1
ATOM 8244 C C . SER B 1 296 ? -12.281 32.875 -21.312 1 95.94 296 SER B C 1
ATOM 8246 O O . SER B 1 296 ? -12.195 34.125 -21.266 1 95.94 296 SER B O 1
ATOM 8248 N N . TYR B 1 297 ? -11.867 32.219 -22.359 1 95.88 297 TYR B N 1
ATOM 8249 C CA . TYR B 1 297 ? -11.297 32.875 -23.531 1 95.88 297 TYR B CA 1
ATOM 8250 C C . TYR B 1 297 ? -12.367 33.625 -24.328 1 95.88 297 TYR B C 1
ATOM 8252 O O . TYR B 1 297 ? -12.094 34.688 -24.891 1 95.88 297 TYR B O 1
ATOM 8260 N N . ALA B 1 298 ? -13.516 33.125 -24.375 1 96.12 298 ALA B N 1
ATOM 8261 C CA . ALA B 1 298 ? -14.625 33.719 -25.109 1 96.12 298 ALA B CA 1
ATOM 8262 C C . ALA B 1 298 ? -15.016 35.094 -24.516 1 96.12 298 ALA B C 1
ATOM 8264 O O . ALA B 1 298 ? -15.477 35.969 -25.234 1 96.12 298 ALA B O 1
ATOM 8265 N N . LYS B 1 299 ? -14.867 35.25 -23.188 1 96 299 LYS B N 1
ATOM 8266 C CA . LYS B 1 299 ? -15.203 36.531 -22.547 1 96 299 LYS B CA 1
ATOM 8267 C C . LYS B 1 299 ? -14.422 37.688 -23.156 1 96 299 LYS B C 1
ATOM 8269 O O . LYS B 1 299 ? -14.945 38.781 -23.281 1 96 299 LYS B O 1
ATOM 8274 N N . LYS B 1 300 ? -13.227 37.438 -23.609 1 95 300 LYS B N 1
ATOM 8275 C CA . LYS B 1 300 ? -12.367 38.5 -24.141 1 95 300 LYS B CA 1
ATOM 8276 C C . LYS B 1 300 ? -12.414 38.531 -25.656 1 95 300 LYS B C 1
ATOM 8278 O O . LYS B 1 300 ? -12.25 39.594 -26.266 1 95 300 LYS B O 1
ATOM 8283 N N . HIS B 1 301 ? -12.578 37.375 -26.422 1 96.56 301 HIS B N 1
ATOM 8284 C CA . HIS B 1 301 ? -12.352 37.312 -27.859 1 96.56 301 HIS B CA 1
ATOM 8285 C C . HIS B 1 301 ? -13.633 36.969 -28.609 1 96.56 301 HIS B C 1
ATOM 8287 O O . HIS B 1 301 ? -13.656 37 -29.844 1 96.56 301 HIS B O 1
ATOM 8293 N N . GLY B 1 302 ? -14.641 36.656 -27.844 1 96.69 302 GLY B N 1
ATOM 8294 C CA . GLY B 1 302 ? -15.898 36.25 -28.469 1 96.69 302 GLY B CA 1
ATOM 8295 C C . GLY B 1 302 ? -16.047 34.75 -28.594 1 96.69 302 GLY B C 1
ATOM 8296 O O . GLY B 1 302 ? -15.055 34.031 -28.75 1 96.69 302 GLY B O 1
ATOM 8297 N N . ARG B 1 303 ? -17.219 34.312 -28.609 1 96.62 303 ARG B N 1
ATOM 8298 C CA . ARG B 1 303 ? -17.578 32.875 -28.625 1 96.62 303 ARG B CA 1
ATOM 8299 C C . ARG B 1 303 ? -16.984 32.188 -29.844 1 96.62 303 ARG B C 1
ATOM 8301 O O . ARG B 1 303 ? -16.281 31.188 -29.703 1 96.62 303 ARG B O 1
ATOM 8308 N N . GLU B 1 304 ? -17.234 32.562 -31.109 1 97 304 GLU B N 1
ATOM 8309 C CA . GLU B 1 304 ? -16.812 31.922 -32.344 1 97 304 GLU B CA 1
ATOM 8310 C C . GLU B 1 304 ? -15.289 31.891 -32.438 1 97 304 GLU B C 1
ATOM 8312 O O . GLU B 1 304 ? -14.711 30.875 -32.875 1 97 304 GLU B O 1
ATOM 8317 N N . ALA B 1 305 ? -14.672 32.938 -32.031 1 97.25 305 ALA B N 1
ATOM 8318 C CA . ALA B 1 305 ? -13.211 32.969 -32.094 1 97.25 305 ALA B CA 1
ATOM 8319 C C . ALA B 1 305 ? -12.602 31.984 -31.109 1 97.25 305 ALA B C 1
ATOM 8321 O O . ALA B 1 305 ? -11.586 31.359 -31.406 1 97.25 305 ALA B O 1
ATOM 8322 N N . ALA B 1 306 ? -13.156 31.891 -29.922 1 98 306 ALA B N 1
ATOM 8323 C CA . ALA B 1 306 ? -12.664 30.969 -28.906 1 98 306 ALA B CA 1
ATOM 8324 C C . ALA B 1 306 ? -12.773 29.516 -29.391 1 98 306 ALA B C 1
ATOM 8326 O O . ALA B 1 306 ? -11.844 28.734 -29.219 1 98 306 ALA B O 1
ATOM 8327 N N . ILE B 1 307 ? -13.938 29.219 -29.938 1 98 307 ILE B N 1
ATOM 8328 C CA . ILE B 1 307 ? -14.18 27.875 -30.453 1 98 307 ILE B CA 1
ATOM 8329 C C . ILE B 1 307 ? -13.141 27.531 -31.516 1 98 307 ILE B C 1
ATOM 8331 O O . ILE B 1 307 ? -12.516 26.469 -31.453 1 98 307 ILE B O 1
ATOM 8335 N N . LYS B 1 308 ? -12.922 28.375 -32.469 1 97.19 308 LYS B N 1
ATOM 8336 C CA . LYS B 1 308 ? -11.992 28.156 -33.562 1 97.19 308 LYS B CA 1
ATOM 8337 C C . LYS B 1 308 ? -10.555 28.047 -33.062 1 97.19 308 LYS B C 1
ATOM 8339 O O . LYS B 1 308 ? -9.789 27.203 -33.531 1 97.19 308 LYS B O 1
ATOM 8344 N N . GLU B 1 309 ? -10.227 28.891 -32.125 1 97.38 309 GLU B N 1
ATOM 8345 C CA . GLU B 1 309 ? -8.867 28.906 -31.594 1 97.38 309 GLU B CA 1
ATOM 8346 C C . GLU B 1 309 ? -8.531 27.609 -30.875 1 97.38 309 GLU B C 1
ATOM 8348 O O . GLU B 1 309 ? -7.492 27 -31.141 1 97.38 309 GLU B O 1
ATOM 8353 N N . TYR B 1 310 ? -9.352 27.219 -29.969 1 97.81 310 TYR B N 1
ATOM 8354 C CA . TYR B 1 310 ? -9.07 26 -29.203 1 97.81 310 TYR B CA 1
ATOM 8355 C C . TYR B 1 310 ? -9.172 24.766 -30.094 1 97.81 310 TYR B C 1
ATOM 8357 O O . TYR B 1 310 ? -8.422 23.797 -29.906 1 97.81 310 TYR B O 1
ATOM 8365 N N . ALA B 1 311 ? -10.164 24.75 -31 1 97.56 311 ALA B N 1
ATOM 8366 C CA . ALA B 1 311 ? -10.25 23.641 -31.953 1 97.56 311 ALA B CA 1
ATOM 8367 C C . ALA B 1 311 ? -8.961 23.5 -32.75 1 97.56 311 ALA B C 1
ATOM 8369 O O . ALA B 1 311 ? -8.477 22.375 -32.969 1 97.56 311 ALA B O 1
ATOM 8370 N N . LYS B 1 312 ? -8.445 24.594 -33.219 1 96.62 312 LYS B N 1
ATOM 8371 C CA . LYS B 1 312 ? -7.207 24.594 -34 1 96.62 312 LYS B CA 1
ATOM 8372 C C . LYS B 1 312 ? -6.016 24.219 -33.125 1 96.62 312 LYS B C 1
ATOM 8374 O O . LYS B 1 312 ? -5.18 23.391 -33.531 1 96.62 312 LYS B O 1
ATOM 8379 N N . GLN B 1 313 ? -5.949 24.797 -31.922 1 96.69 313 GLN B N 1
ATOM 8380 C CA . GLN B 1 313 ? -4.824 24.578 -31.016 1 96.69 313 GLN B CA 1
ATOM 8381 C C . GLN B 1 313 ? -4.68 23.094 -30.656 1 96.69 313 GLN B C 1
ATOM 8383 O O . GLN B 1 313 ? -3.564 22.578 -30.578 1 96.69 313 GLN B O 1
ATOM 8388 N N . TYR B 1 314 ? -5.762 22.406 -30.469 1 97 314 TYR B N 1
ATOM 8389 C CA . TYR B 1 314 ? -5.688 21.031 -29.984 1 97 314 TYR B CA 1
ATOM 8390 C C . TYR B 1 314 ? -6.051 20.047 -31.078 1 97 314 TYR B C 1
ATOM 8392 O O . TYR B 1 314 ? -6.02 18.844 -30.875 1 97 314 TYR B O 1
ATOM 8400 N N . GLY B 1 315 ? -6.422 20.531 -32.281 1 95.62 315 GLY B N 1
ATOM 8401 C CA . GLY B 1 315 ? -6.75 19.672 -33.406 1 95.62 315 GLY B CA 1
ATOM 8402 C C . GLY B 1 315 ? -8 18.844 -33.156 1 95.62 315 GLY B C 1
ATOM 8403 O O . GLY B 1 315 ? -8.023 17.656 -33.469 1 95.62 315 GLY B O 1
ATOM 8404 N N . VAL B 1 316 ? -9.008 19.422 -32.5 1 97.19 316 VAL B N 1
ATOM 8405 C CA . VAL B 1 316 ? -10.25 18.719 -32.188 1 97.19 316 VAL B CA 1
ATOM 8406 C C . VAL B 1 316 ? -11.406 19.344 -32.969 1 97.19 316 VAL B C 1
ATOM 8408 O O . VAL B 1 316 ? -11.273 20.438 -33.531 1 97.19 316 VAL B O 1
ATOM 8411 N N . PRO B 1 317 ? -12.531 18.656 -33.062 1 96.06 317 PRO B N 1
ATOM 8412 C CA . PRO B 1 317 ? -13.688 19.25 -33.75 1 96.06 317 PRO B CA 1
ATOM 8413 C C . PRO B 1 317 ? -14.219 20.5 -33.062 1 96.06 317 PRO B C 1
ATOM 8415 O O . PRO B 1 317 ? -14.266 20.547 -31.812 1 96.06 317 PRO B O 1
ATOM 8418 N N . GLU B 1 318 ? -14.641 21.391 -33.844 1 96.56 318 GLU B N 1
ATOM 8419 C CA . GLU B 1 318 ? -15.234 22.609 -33.281 1 96.56 318 GLU B CA 1
ATOM 8420 C C . GLU B 1 318 ? -16.453 22.297 -32.438 1 96.56 318 GLU B C 1
ATOM 8422 O O . GLU B 1 318 ? -16.75 23 -31.469 1 96.56 318 GLU B O 1
ATOM 8427 N N . SER B 1 319 ? -17.109 21.219 -32.781 1 96.06 319 SER B N 1
ATOM 8428 C CA . SER B 1 319 ? -18.297 20.828 -32.031 1 96.06 319 SER B CA 1
ATOM 8429 C C . SER B 1 319 ? -17.984 20.531 -30.578 1 96.06 319 SER B C 1
ATOM 8431 O O . SER B 1 319 ? -18.812 20.766 -29.688 1 96.06 319 SER B O 1
ATOM 8433 N N . TRP B 1 320 ? -16.75 19.984 -30.234 1 97.62 320 TRP B N 1
ATOM 8434 C CA . TRP B 1 320 ? -16.344 19.719 -28.859 1 97.62 320 TRP B CA 1
ATOM 8435 C C . TRP B 1 320 ? -16.25 21.016 -28.062 1 97.62 320 TRP B C 1
ATOM 8437 O O . TRP B 1 320 ? -16.688 21.078 -26.906 1 97.62 320 TRP B O 1
ATOM 8447 N N . CYS B 1 321 ? -15.719 22.047 -28.688 1 97.88 321 CYS B N 1
ATOM 8448 C CA . CYS B 1 321 ? -15.555 23.344 -28.062 1 97.88 321 CYS B CA 1
ATOM 8449 C C . CYS B 1 321 ? -16.891 24.047 -27.906 1 97.88 321 CYS B C 1
ATOM 8451 O O . CYS B 1 321 ? -17.141 24.703 -26.891 1 97.88 321 CYS B O 1
ATOM 8453 N N . ALA B 1 322 ? -17.734 23.859 -28.922 1 97.5 322 ALA B N 1
ATOM 8454 C CA . ALA B 1 322 ? -19.031 24.516 -28.922 1 97.5 322 ALA B CA 1
ATOM 8455 C C . ALA B 1 322 ? -19.891 24 -27.766 1 97.5 322 ALA B C 1
ATOM 8457 O O . ALA B 1 322 ? -20.781 24.719 -27.281 1 97.5 322 ALA B O 1
ATOM 8458 N N . GLU B 1 323 ? -19.594 22.797 -27.234 1 97.06 323 GLU B N 1
ATOM 8459 C CA . GLU B 1 323 ? -20.344 22.219 -26.125 1 97.06 323 GLU B CA 1
ATOM 8460 C C . GLU B 1 323 ? -20.188 23.047 -24.859 1 97.06 323 GLU B C 1
ATOM 8462 O O . GLU B 1 323 ? -21 22.922 -23.938 1 97.06 323 GLU B O 1
ATOM 8467 N N . ALA B 1 324 ? -19.203 23.891 -24.766 1 97.62 324 ALA B N 1
ATOM 8468 C CA . ALA B 1 324 ? -18.938 24.719 -23.594 1 97.62 324 ALA B CA 1
ATOM 8469 C C . ALA B 1 324 ? -20.094 25.703 -23.359 1 97.62 324 ALA B C 1
ATOM 8471 O O . ALA B 1 324 ? -20.25 26.203 -22.234 1 97.62 324 ALA B O 1
ATOM 8472 N N . PHE B 1 325 ? -20.875 25.938 -24.453 1 97.31 325 PHE B N 1
ATOM 8473 C CA . PHE B 1 325 ? -21.953 26.922 -24.375 1 97.31 325 PHE B CA 1
ATOM 8474 C C . PHE B 1 325 ? -23.312 26.234 -24.406 1 97.31 325 PHE B C 1
ATOM 8476 O O . PHE B 1 325 ? -24.344 26.906 -24.531 1 97.31 325 PHE B O 1
ATOM 8483 N N . ASP B 1 326 ? -23.328 24.906 -24.375 1 97 326 ASP B N 1
ATOM 8484 C CA . ASP B 1 326 ? -24.562 24.125 -24.297 1 97 326 ASP B CA 1
ATOM 8485 C C . ASP B 1 326 ? -25.078 24.062 -22.859 1 97 326 ASP B C 1
ATOM 8487 O O . ASP B 1 326 ? -24.391 23.578 -21.969 1 97 326 ASP B O 1
ATOM 8491 N N . GLU B 1 327 ? -26.281 24.422 -22.625 1 96.5 327 GLU B N 1
ATOM 8492 C CA . GLU B 1 327 ? -26.844 24.547 -21.281 1 96.5 327 GLU B CA 1
ATOM 8493 C C . GLU B 1 327 ? -26.875 23.203 -20.578 1 96.5 327 GLU B C 1
ATOM 8495 O O . GLU B 1 327 ? -26.641 23.125 -19.359 1 96.5 327 GLU B O 1
ATOM 8500 N N . GLU B 1 328 ? -27.25 22.203 -21.281 1 96.5 328 GLU B N 1
ATOM 8501 C CA . GLU B 1 328 ? -27.312 20.875 -20.688 1 96.5 328 GLU B CA 1
ATOM 8502 C C . GLU B 1 328 ? -25.922 20.406 -20.25 1 96.5 328 GLU B C 1
ATOM 8504 O O . GLU B 1 328 ? -25.781 19.766 -19.203 1 96.5 328 GLU B O 1
ATOM 8509 N N . LYS B 1 329 ? -24.906 20.734 -20.969 1 96.5 329 LYS B N 1
ATOM 8510 C CA . LYS B 1 329 ? -23.531 20.344 -20.625 1 96.5 329 LYS B CA 1
ATOM 8511 C C . LYS B 1 329 ? -23.016 21.156 -19.453 1 96.5 329 LYS B C 1
ATOM 8513 O O . LYS B 1 329 ? -22.281 20.625 -18.609 1 96.5 329 LYS B O 1
ATOM 8518 N N . ILE B 1 330 ? -23.297 22.375 -19.469 1 96.62 330 ILE B N 1
ATOM 8519 C CA . ILE B 1 330 ? -22.891 23.219 -18.344 1 96.62 330 ILE B CA 1
ATOM 8520 C C . ILE B 1 330 ? -23.469 22.656 -17.047 1 96.62 330 ILE B C 1
ATOM 8522 O O . ILE B 1 330 ? -22.766 22.547 -16.031 1 96.62 330 ILE B O 1
ATOM 8526 N N . LYS B 1 331 ? -24.75 22.297 -17.078 1 96.62 331 LYS B N 1
ATOM 8527 C CA . LYS B 1 331 ? -25.406 21.703 -15.914 1 96.62 331 LYS B CA 1
ATOM 8528 C C . LYS B 1 331 ? -24.734 20.391 -15.531 1 96.62 331 LYS B C 1
ATOM 8530 O O . LYS B 1 331 ? -24.469 20.141 -14.352 1 96.62 331 LYS B O 1
ATOM 8535 N N . SER B 1 332 ? -24.531 19.594 -16.5 1 95.88 332 SER B N 1
ATOM 8536 C CA . SER B 1 332 ? -23.938 18.281 -16.25 1 95.88 332 SER B CA 1
ATOM 8537 C C . SER B 1 332 ? -22.531 18.422 -15.656 1 95.88 332 SER B C 1
ATOM 8539 O O . SER B 1 332 ? -22.156 17.703 -14.734 1 95.88 332 SER B O 1
ATOM 8541 N N . ASP B 1 333 ? -21.734 19.312 -16.156 1 95.75 333 ASP B N 1
ATOM 8542 C CA . ASP B 1 333 ? -20.375 19.531 -15.656 1 95.75 333 ASP B CA 1
ATOM 8543 C C . ASP B 1 333 ? -20.406 20.062 -14.227 1 95.75 333 ASP B C 1
ATOM 8545 O O . ASP B 1 333 ? -19.531 19.719 -13.422 1 95.75 333 ASP B O 1
ATOM 8549 N N . SER B 1 334 ? -21.328 20.875 -13.984 1 95.38 334 SER B N 1
ATOM 8550 C CA . SER B 1 334 ? -21.484 21.391 -12.633 1 95.38 334 SER B CA 1
ATOM 8551 C C . SER B 1 334 ? -21.766 20.266 -11.641 1 95.38 334 SER B C 1
ATOM 8553 O O . SER B 1 334 ? -21.266 20.281 -10.508 1 95.38 334 SER B O 1
ATOM 8555 N N . ILE B 1 335 ? -22.578 19.406 -12.062 1 95.38 335 ILE B N 1
ATOM 8556 C CA . ILE B 1 335 ? -22.922 18.281 -11.219 1 95.38 335 ILE B CA 1
ATOM 8557 C C . ILE B 1 335 ? -21.703 17.391 -11.008 1 95.38 335 ILE B C 1
ATOM 8559 O O . ILE B 1 335 ? -21.438 16.922 -9.891 1 95.38 335 ILE B O 1
ATOM 8563 N N . VAL B 1 336 ? -20.938 17.172 -12.023 1 94.56 336 VAL B N 1
ATOM 8564 C CA . VAL B 1 336 ? -19.719 16.375 -11.93 1 94.56 336 VAL B CA 1
ATOM 8565 C C . VAL B 1 336 ? -18.75 17.031 -10.953 1 94.56 336 VAL B C 1
ATOM 8567 O O . VAL B 1 336 ? -18.188 16.359 -10.086 1 94.56 336 VAL B O 1
ATOM 8570 N N . ASN B 1 337 ? -18.562 18.281 -11.07 1 94.88 337 ASN B N 1
ATOM 8571 C CA . ASN B 1 337 ? -17.656 19.016 -10.195 1 94.88 337 ASN B CA 1
ATOM 8572 C C . ASN B 1 337 ? -18.109 18.938 -8.734 1 94.88 337 ASN B C 1
ATOM 8574 O O . ASN B 1 337 ? -17.281 18.75 -7.84 1 94.88 337 ASN B O 1
ATOM 8578 N N . ARG B 1 338 ? -19.391 19.094 -8.562 1 95.69 338 ARG B N 1
ATOM 8579 C CA . ARG B 1 338 ? -19.953 19.031 -7.219 1 95.69 338 ARG B CA 1
ATOM 8580 C C . ARG B 1 338 ? -19.734 17.656 -6.598 1 95.69 338 ARG B C 1
ATOM 8582 O O . ARG B 1 338 ? -19.547 17.531 -5.387 1 95.69 338 ARG B O 1
ATOM 8589 N N . ASN B 1 339 ? -19.734 16.672 -7.398 1 95.56 339 ASN B N 1
ATOM 8590 C CA . ASN B 1 339 ? -19.672 15.305 -6.918 1 95.56 339 ASN B CA 1
ATOM 8591 C C . ASN B 1 339 ? -18.219 14.859 -6.684 1 95.56 339 ASN B C 1
ATOM 8593 O O . ASN B 1 339 ? -17.984 13.828 -6.055 1 95.56 339 ASN B O 1
ATOM 8597 N N . MET B 1 340 ? -17.266 15.625 -7.074 1 95.81 340 MET B N 1
ATOM 8598 C CA . MET B 1 340 ? -15.859 15.266 -6.922 1 95.81 340 MET B CA 1
ATOM 8599 C C . MET B 1 340 ? -15.383 15.523 -5.496 1 95.81 340 MET B C 1
ATOM 8601 O O . MET B 1 340 ? -14.438 14.891 -5.027 1 95.81 340 MET B O 1
ATOM 8605 N N . ASP B 1 341 ? -16.062 16.422 -4.785 1 97.25 341 ASP B N 1
ATOM 8606 C CA . ASP B 1 341 ? -15.578 16.844 -3.479 1 97.25 341 ASP B CA 1
ATOM 8607 C C . ASP B 1 341 ? -16.688 16.781 -2.428 1 97.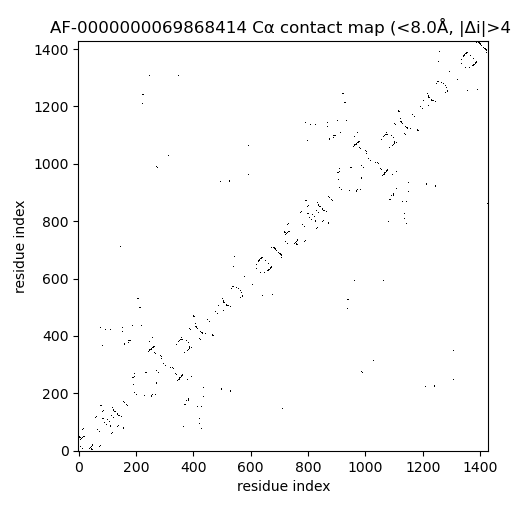25 341 ASP B C 1
ATOM 8609 O O . ASP B 1 341 ? -17.859 16.609 -2.764 1 97.25 341 ASP B O 1
ATOM 8613 N N . ILE B 1 342 ? -16.312 16.859 -1.211 1 98.12 342 ILE B N 1
ATOM 8614 C CA . ILE B 1 342 ? -17.266 16.844 -0.095 1 98.12 342 ILE B CA 1
ATOM 8615 C C . ILE B 1 342 ? -17.438 18.266 0.452 1 98.12 342 ILE B C 1
ATOM 8617 O O . ILE B 1 342 ? -16.453 18.922 0.805 1 98.12 342 ILE B O 1
ATOM 8621 N N . TYR B 1 343 ? -18.625 18.734 0.528 1 98.06 343 TYR B N 1
ATOM 8622 C CA . TYR B 1 343 ? -18.953 20.062 1.04 1 98.06 343 TYR B CA 1
ATOM 8623 C C . TYR B 1 343 ? -19.609 19.969 2.414 1 98.06 343 TYR B C 1
ATOM 8625 O O . TYR B 1 343 ? -20.172 18.938 2.768 1 98.06 343 TYR B O 1
ATOM 8633 N N . THR B 1 344 ? -19.531 21.047 3.215 1 97.94 344 THR B N 1
ATOM 8634 C CA . THR B 1 344 ? -20.172 21.078 4.523 1 97.94 344 THR B CA 1
ATOM 8635 C C . THR B 1 344 ? -21.672 20.781 4.395 1 97.94 344 THR B C 1
ATOM 8637 O O . THR B 1 344 ? -22.266 20.172 5.277 1 97.94 344 THR B O 1
ATOM 8640 N N . GLU B 1 345 ? -22.266 21.156 3.293 1 96.44 345 GLU B N 1
ATOM 8641 C CA . GLU B 1 345 ? -23.688 20.922 3.049 1 96.44 345 GLU B CA 1
ATOM 8642 C C . GLU B 1 345 ? -23.969 19.422 2.963 1 96.44 345 GLU B C 1
ATOM 8644 O O . GLU B 1 345 ? -25.047 18.969 3.365 1 96.44 345 GLU B O 1
ATOM 8649 N N . ASP B 1 346 ? -23.047 18.656 2.363 1 97.5 346 ASP B N 1
ATOM 8650 C CA . ASP B 1 346 ? -23.203 17.203 2.312 1 97.5 346 ASP B CA 1
ATOM 8651 C C . ASP B 1 346 ? -23.203 16.609 3.715 1 97.5 346 ASP B C 1
ATOM 8653 O O . ASP B 1 346 ? -24 15.727 4.023 1 97.5 346 ASP B O 1
ATOM 8657 N N . ILE B 1 347 ? -22.297 17.062 4.543 1 97.56 347 ILE B N 1
ATOM 8658 C CA . ILE B 1 347 ? -22.062 16.516 5.875 1 97.56 347 ILE B CA 1
ATOM 8659 C C . ILE B 1 347 ? -23.281 16.766 6.758 1 97.56 347 ILE B C 1
ATOM 8661 O O . ILE B 1 347 ? -23.641 15.914 7.582 1 97.56 347 ILE B O 1
ATOM 8665 N N . ARG B 1 348 ? -23.922 17.844 6.629 1 94.5 348 ARG B N 1
ATOM 8666 C CA . ARG B 1 348 ? -25.062 18.234 7.469 1 94.5 348 ARG B CA 1
ATOM 8667 C C . ARG B 1 348 ? -26.234 17.281 7.27 1 94.5 348 ARG B C 1
ATOM 8669 O O . ARG B 1 348 ? -27.141 17.219 8.109 1 94.5 348 ARG B O 1
ATOM 8676 N N . LEU B 1 349 ? -26.156 16.531 6.207 1 93.94 349 LEU B N 1
ATOM 8677 C CA . LEU B 1 349 ? -27.219 15.578 5.922 1 93.94 349 LEU B CA 1
ATOM 8678 C C . LEU B 1 349 ? -26.906 14.211 6.52 1 93.94 349 LEU B C 1
ATOM 8680 O O . LEU B 1 349 ? -27.734 13.297 6.434 1 93.94 349 LEU B O 1
ATOM 8684 N N . LEU B 1 350 ? -25.828 14.109 7.184 1 96.5 350 LEU B N 1
ATOM 8685 C CA . LEU B 1 350 ? -25.328 12.805 7.598 1 96.5 350 LEU B CA 1
ATOM 8686 C C . LEU B 1 350 ? -25.469 12.625 9.109 1 96.5 350 LEU B C 1
ATOM 8688 O O . LEU B 1 350 ? -25.875 13.555 9.812 1 96.5 350 LEU B O 1
ATOM 8692 N N . THR B 1 351 ? -25.188 11.453 9.453 1 96.56 351 THR B N 1
ATOM 8693 C CA . THR B 1 351 ? -24.984 11.055 10.844 1 96.56 351 THR B CA 1
ATOM 8694 C C . THR B 1 351 ? -23.578 10.477 11.031 1 96.56 351 THR B C 1
ATOM 8696 O O . THR B 1 351 ? -23.422 9.258 11.148 1 96.56 351 THR B O 1
ATOM 8699 N N . PRO B 1 352 ? -22.562 11.375 11.141 1 97.5 352 PRO B N 1
ATOM 8700 C CA . PRO B 1 352 ? -21.203 10.875 11.258 1 97.5 352 PRO B CA 1
ATOM 8701 C C . PRO B 1 352 ? -20.969 10.078 12.539 1 97.5 352 PRO B C 1
ATOM 8703 O O . PRO B 1 352 ? -21.375 10.516 13.617 1 97.5 352 PRO B O 1
ATOM 8706 N N . ASN B 1 353 ? -20.266 8.961 12.43 1 97.5 353 ASN B N 1
ATOM 8707 C CA . ASN B 1 353 ? -20.219 8.078 13.594 1 97.5 353 ASN B CA 1
ATOM 8708 C C . ASN B 1 353 ? -18.781 7.867 14.07 1 97.5 353 ASN B C 1
ATOM 8710 O O . ASN B 1 353 ? -18.547 7.348 15.164 1 97.5 353 ASN B O 1
ATOM 8714 N N . ALA B 1 354 ? -17.766 8.203 13.258 1 98 354 ALA B N 1
ATOM 8715 C CA . ALA B 1 354 ? -16.391 8.094 13.758 1 98 354 ALA B CA 1
ATOM 8716 C C . ALA B 1 354 ? -16.188 8.945 15.008 1 98 354 ALA B C 1
ATOM 8718 O O . ALA B 1 354 ? -16.375 10.164 14.961 1 98 354 ALA B O 1
ATOM 8719 N N . ARG B 1 355 ? -15.812 8.344 16.047 1 98.19 355 ARG B N 1
ATOM 8720 C CA . ARG B 1 355 ? -15.656 9.094 17.297 1 98.19 355 ARG B CA 1
ATOM 8721 C C . ARG B 1 355 ? -14.594 10.172 17.156 1 98.19 355 ARG B C 1
ATOM 8723 O O . ARG B 1 355 ? -14.711 11.25 17.75 1 98.19 355 ARG B O 1
ATOM 8730 N N . PHE B 1 356 ? -13.531 9.852 16.438 1 98.31 356 PHE B N 1
ATOM 8731 C CA . PHE B 1 356 ? -12.445 10.805 16.203 1 98.31 356 PHE B CA 1
ATOM 8732 C C . PHE B 1 356 ? -12.094 10.859 14.719 1 98.31 356 PHE B C 1
ATOM 8734 O O . PHE B 1 356 ? -11.883 9.82 14.086 1 98.31 356 PHE B O 1
ATOM 8741 N N . ILE B 1 357 ? -12.016 12.062 14.117 1 98.5 357 ILE B N 1
ATOM 8742 C CA . ILE B 1 357 ? -11.625 12.258 12.727 1 98.5 357 ILE B CA 1
ATOM 8743 C C . ILE B 1 357 ? -10.414 13.188 12.664 1 98.5 357 ILE B C 1
ATOM 8745 O O . ILE B 1 357 ? -10.43 14.281 13.242 1 98.5 357 ILE B O 1
ATOM 8749 N N . LEU B 1 358 ? -9.383 12.758 12.031 1 97.44 358 LEU B N 1
ATOM 8750 C CA . LEU B 1 358 ? -8.18 13.562 11.805 1 97.44 358 LEU B CA 1
ATOM 8751 C C . LEU B 1 358 ? -8.109 14.023 10.352 1 97.44 358 LEU B C 1
ATOM 8753 O O . LEU B 1 358 ? -8.117 13.203 9.438 1 97.44 358 LEU B O 1
ATOM 8757 N N . PHE B 1 359 ? -8.055 15.359 10.18 1 96.38 359 PHE B N 1
ATOM 8758 C CA . PHE B 1 359 ? -7.922 15.938 8.852 1 96.38 359 PHE B CA 1
ATOM 8759 C C . PHE B 1 359 ? -6.496 16.422 8.602 1 96.38 359 PHE B C 1
ATOM 8761 O O . PHE B 1 359 ? -6.086 17.453 9.133 1 96.38 359 PHE B O 1
ATOM 8768 N N . ASP B 1 360 ? -5.781 15.68 7.875 1 94.25 360 ASP B N 1
ATOM 8769 C CA . ASP B 1 360 ? -4.523 16.156 7.301 1 94.25 360 ASP B CA 1
ATOM 8770 C C . ASP B 1 360 ? -4.77 16.891 5.984 1 94.25 360 ASP B C 1
ATOM 8772 O O . ASP B 1 360 ? -4.555 16.344 4.906 1 94.25 360 ASP B O 1
ATOM 8776 N N . ALA B 1 361 ? -5.289 18.109 6.113 1 93.81 361 ALA B N 1
ATOM 8777 C CA . ALA B 1 361 ? -5.75 18.922 4.988 1 93.81 361 ALA B CA 1
ATOM 8778 C C . ALA B 1 361 ? -5.684 20.406 5.316 1 93.81 361 ALA B C 1
ATOM 8780 O O . ALA B 1 361 ? -5.898 20.812 6.465 1 93.81 361 ALA B O 1
ATOM 8781 N N . CYS B 1 362 ? -5.469 21.172 4.352 1 94.5 362 CYS B N 1
ATOM 8782 C CA . CYS B 1 362 ? -5.457 22.609 4.492 1 94.5 362 CYS B CA 1
ATOM 8783 C C . CYS B 1 362 ? -6.844 23.141 4.855 1 94.5 362 CYS B C 1
ATOM 8785 O O . CYS B 1 362 ? -7.844 22.719 4.266 1 94.5 362 CYS B O 1
ATOM 8787 N N . PHE B 1 363 ? -6.918 23.969 5.875 1 97.12 363 PHE B N 1
ATOM 8788 C CA . PHE B 1 363 ? -8.016 24.875 6.18 1 97.12 363 PHE B CA 1
ATOM 8789 C C . PHE B 1 363 ? -9.219 24.109 6.723 1 97.12 363 PHE B C 1
ATOM 8791 O O . PHE B 1 363 ? -10.211 24.719 7.129 1 97.12 363 PHE B O 1
ATOM 8798 N N . ASN B 1 364 ? -9.172 22.781 6.75 1 97.19 364 ASN B N 1
ATOM 8799 C CA . ASN B 1 364 ? -10.32 22.031 7.211 1 97.19 364 ASN B CA 1
ATOM 8800 C C . ASN B 1 364 ? -10.602 22.266 8.695 1 97.19 364 ASN B C 1
ATOM 8802 O O . ASN B 1 364 ? -11.68 21.953 9.188 1 97.19 364 ASN B O 1
ATOM 8806 N N . GLY B 1 365 ? -9.617 22.781 9.445 1 97.69 365 GLY B N 1
ATOM 8807 C CA . GLY B 1 365 ? -9.766 23.062 10.867 1 97.69 365 GLY B CA 1
ATOM 8808 C C . GLY B 1 365 ? -10.031 24.531 11.148 1 97.69 365 GLY B C 1
ATOM 8809 O O . GLY B 1 365 ? -9.75 25.031 12.242 1 97.69 365 GLY B O 1
ATOM 8810 N N . SER B 1 366 ? -10.617 25.266 10.172 1 98.06 366 SER B N 1
ATOM 8811 C CA . SER B 1 366 ? -10.875 26.688 10.297 1 98.06 366 SER B CA 1
ATOM 8812 C C . SER B 1 366 ? -12.023 26.969 11.258 1 98.06 366 SER B C 1
ATOM 8814 O O . SER B 1 366 ? -13.023 27.578 10.883 1 98.06 366 SER B O 1
ATOM 8816 N N . PHE B 1 367 ? -11.773 26.641 12.5 1 97 367 PHE B N 1
ATOM 8817 C CA . PHE B 1 367 ? -12.797 26.734 13.531 1 97 367 PHE B CA 1
ATOM 8818 C C . PHE B 1 367 ? -13.25 28.172 13.727 1 97 367 PHE B C 1
ATOM 8820 O O . PHE B 1 367 ? -14.32 28.422 14.273 1 97 367 PHE B O 1
ATOM 8827 N N . HIS B 1 368 ? -12.422 29.156 13.32 1 97.31 368 HIS B N 1
ATOM 8828 C CA . HIS B 1 368 ? -12.672 30.578 13.555 1 97.31 368 HIS B CA 1
ATOM 8829 C C . HIS B 1 368 ? -13.727 31.109 12.586 1 97.31 368 HIS B C 1
ATOM 8831 O O . HIS B 1 368 ? -14.25 32.219 12.781 1 97.31 368 HIS B O 1
ATOM 8837 N N . LEU B 1 369 ? -14.016 30.344 11.586 1 97.62 369 LEU B N 1
ATOM 8838 C CA . LEU B 1 369 ? -14.992 30.781 10.586 1 97.62 369 LEU B CA 1
ATOM 8839 C C . LEU B 1 369 ? -16.391 30.312 10.961 1 97.62 369 LEU B C 1
ATOM 8841 O O . LEU B 1 369 ? -16.547 29.375 11.758 1 97.62 369 LEU B O 1
ATOM 8845 N N . ASP B 1 370 ? -17.375 30.938 10.328 1 96.62 370 ASP B N 1
ATOM 8846 C CA . ASP B 1 370 ? -18.781 30.672 10.625 1 96.62 370 ASP B CA 1
ATOM 8847 C C . ASP B 1 370 ? -19.172 29.25 10.211 1 96.62 370 ASP B C 1
ATOM 8849 O O . ASP B 1 370 ? -20 28.609 10.859 1 96.62 370 ASP B O 1
ATOM 8853 N N . ASP B 1 371 ? -18.594 28.812 9.125 1 97.31 371 ASP B N 1
ATOM 8854 C CA . ASP B 1 371 ? -18.797 27.469 8.586 1 97.31 371 ASP B CA 1
ATOM 8855 C C . ASP B 1 371 ? -17.469 26.797 8.289 1 97.31 371 ASP B C 1
ATOM 8857 O O . ASP B 1 371 ? -16.531 27.438 7.781 1 97.31 371 ASP B O 1
ATOM 8861 N N . ASN B 1 372 ? -17.359 25.594 8.695 1 98.19 372 ASN B N 1
ATOM 8862 C CA . ASN B 1 372 ? -16.109 24.859 8.492 1 98.19 372 ASN B CA 1
ATOM 8863 C C . ASN B 1 372 ? -16.312 23.359 8.555 1 98.19 372 ASN B C 1
ATOM 8865 O O . ASN B 1 372 ? -17.328 22.891 9.078 1 98.19 372 ASN B O 1
ATOM 8869 N N . ILE B 1 373 ? -15.359 22.594 8.086 1 98.44 373 ILE B N 1
ATOM 8870 C CA . ILE B 1 373 ? -15.422 21.141 7.953 1 98.44 373 ILE B CA 1
ATOM 8871 C C . ILE B 1 373 ? -15.445 20.5 9.344 1 98.44 373 ILE B C 1
ATOM 8873 O O . ILE B 1 373 ? -16.297 19.672 9.633 1 98.44 373 ILE B O 1
ATOM 8877 N N . VAL B 1 374 ? -14.539 20.797 10.211 1 98 374 VAL B N 1
ATOM 8878 C CA . VAL B 1 374 ? -14.414 20.141 11.508 1 98 374 VAL B CA 1
ATOM 8879 C C . VAL B 1 374 ? -15.695 20.359 12.312 1 98 374 VAL B C 1
ATOM 8881 O O . VAL B 1 374 ? -16.156 19.453 13 1 98 374 VAL B O 1
ATOM 8884 N N . GLY B 1 375 ? -16.266 21.562 12.289 1 97.44 375 GLY B N 1
ATOM 8885 C CA . GLY B 1 375 ? -17.5 21.844 12.977 1 97.44 375 GLY B CA 1
ATOM 8886 C C . GLY B 1 375 ? -18.688 21.094 12.398 1 97.44 375 GLY B C 1
ATOM 8887 O O . GLY B 1 375 ? -19.562 20.625 13.141 1 97.44 375 GLY B O 1
ATOM 8888 N N . SER B 1 376 ? -18.688 20.922 11.109 1 97.56 376 SER B N 1
ATOM 8889 C CA . SER B 1 376 ? -19.812 20.234 10.453 1 97.56 376 SER B CA 1
ATOM 8890 C C . SER B 1 376 ? -19.906 18.781 10.898 1 97.56 376 SER B C 1
ATOM 8892 O O . SER B 1 376 ? -21 18.219 10.961 1 97.56 376 SER B O 1
ATOM 8894 N N . TYR B 1 377 ? -18.828 18.188 11.211 1 98 377 TYR B N 1
ATOM 8895 C CA . TYR B 1 377 ? -18.828 16.797 11.633 1 98 377 TYR B CA 1
ATOM 8896 C C . TYR B 1 377 ? -19.281 16.656 13.078 1 98 377 TYR B C 1
ATOM 8898 O O . TYR B 1 377 ? -20.125 15.82 13.391 1 98 377 TYR B O 1
ATOM 8906 N N . ILE B 1 378 ? -18.828 17.5 13.992 1 97.19 378 ILE B N 1
ATOM 8907 C CA . ILE B 1 378 ? -19.062 17.234 15.406 1 97.19 378 ILE B CA 1
ATOM 8908 C C . ILE B 1 378 ? -20.422 17.766 15.812 1 97.19 378 ILE B C 1
ATOM 8910 O O . ILE B 1 378 ? -21.062 17.25 16.734 1 97.19 378 ILE B O 1
ATOM 8914 N N . PHE B 1 379 ? -20.969 18.812 15.18 1 97.31 379 PHE B N 1
ATOM 8915 C CA . PHE B 1 379 ? -22.234 19.422 15.594 1 97.31 379 PHE B CA 1
ATOM 8916 C C . PHE B 1 379 ? -23.406 18.781 14.852 1 97.31 379 PHE B C 1
ATOM 8918 O O . PHE B 1 379 ? -24.531 19.281 14.906 1 97.31 379 PHE B O 1
ATOM 8925 N N . ASN B 1 380 ? -23.156 17.719 14.188 1 94.62 380 ASN B N 1
ATOM 8926 C CA . ASN B 1 380 ? -24.203 16.906 13.562 1 94.62 380 ASN B CA 1
ATOM 8927 C C . ASN B 1 380 ? -24.656 15.766 14.469 1 94.62 380 ASN B C 1
ATOM 8929 O O . ASN B 1 380 ? -24.031 15.508 15.5 1 94.62 380 ASN B O 1
ATOM 8933 N N . LYS B 1 381 ? -25.781 15.211 14.008 1 93.25 381 LYS B N 1
ATOM 8934 C CA . LYS B 1 381 ? -26.219 14.016 14.727 1 93.25 381 LYS B CA 1
ATOM 8935 C C . LYS B 1 381 ? -25.203 12.883 14.57 1 93.25 381 LYS B C 1
ATOM 8937 O O . LYS B 1 381 ? -24.266 12.984 13.766 1 93.25 381 LYS B O 1
ATOM 8942 N N . GLY B 1 382 ? -25.25 11.93 15.414 1 95.31 382 GLY B N 1
ATOM 8943 C CA . GLY B 1 382 ? -24.328 10.805 15.359 1 95.31 382 GLY B CA 1
ATOM 8944 C C . GLY B 1 382 ? -23.438 10.695 16.594 1 95.31 382 GLY B C 1
ATOM 8945 O O . GLY B 1 382 ? -23.875 11 17.703 1 95.31 382 GLY B O 1
ATOM 8946 N N . LYS B 1 383 ? -22.125 10.172 16.266 1 97.19 383 LYS B N 1
ATOM 8947 C CA . LYS B 1 383 ? -21.312 9.836 17.438 1 97.19 383 LYS B CA 1
ATOM 8948 C C . LYS B 1 383 ? -19.969 10.555 17.391 1 97.19 383 LYS B C 1
ATOM 8950 O O . LYS B 1 383 ? -19.125 10.344 18.266 1 97.19 383 LYS B O 1
ATOM 8955 N N . THR B 1 384 ? -19.719 11.398 16.391 1 98.12 384 THR B N 1
ATOM 8956 C CA . THR B 1 384 ? -18.438 12.078 16.281 1 98.12 384 THR B CA 1
ATOM 8957 C C . THR B 1 384 ? -18.25 13.07 17.422 1 98.12 384 THR B C 1
ATOM 8959 O O . THR B 1 384 ? -19.078 13.977 17.594 1 98.12 384 THR B O 1
ATOM 8962 N N . ILE B 1 385 ? -17.141 12.938 18.141 1 96.56 385 ILE B N 1
ATOM 8963 C CA . ILE B 1 385 ? -16.953 13.695 19.375 1 96.56 385 ILE B CA 1
ATOM 8964 C C . ILE B 1 385 ? -15.797 14.672 19.219 1 96.56 385 ILE B C 1
ATOM 8966 O O . ILE B 1 385 ? -15.742 15.695 19.891 1 96.56 385 ILE B O 1
ATOM 8970 N N . ALA B 1 386 ? -14.828 14.273 18.375 1 98.19 386 ALA B N 1
ATOM 8971 C CA . ALA B 1 386 ? -13.633 15.102 18.25 1 98.19 386 ALA B CA 1
ATOM 8972 C C . ALA B 1 386 ? -13.109 15.086 16.812 1 98.19 386 ALA B C 1
ATOM 8974 O O . ALA B 1 386 ? -13.164 14.055 16.141 1 98.19 386 ALA B O 1
ATOM 8975 N N . THR B 1 387 ? -12.641 16.188 16.344 1 98.38 387 THR B N 1
ATOM 8976 C CA . THR B 1 387 ? -11.961 16.344 15.07 1 98.38 387 THR B CA 1
ATOM 8977 C C . THR B 1 387 ? -10.688 17.172 15.227 1 98.38 387 THR B C 1
ATOM 8979 O O . THR B 1 387 ? -10.562 17.953 16.172 1 98.38 387 THR B O 1
ATOM 8982 N N . MET B 1 388 ? -9.75 16.922 14.453 1 97.69 388 MET B N 1
ATOM 8983 C CA . MET B 1 388 ? -8.516 17.719 14.398 1 97.69 388 MET B CA 1
ATOM 8984 C C . MET B 1 388 ? -8.242 18.203 12.984 1 97.69 388 MET B C 1
ATOM 8986 O O . MET B 1 388 ? -8.375 17.438 12.023 1 97.69 388 MET B O 1
ATOM 8990 N N . GLY B 1 389 ? -7.965 19.453 12.805 1 96.75 389 GLY B N 1
ATOM 8991 C CA . GLY B 1 389 ? -7.68 20.016 11.492 1 96.75 389 GLY B CA 1
ATOM 8992 C C . GLY B 1 389 ? -6.848 21.281 11.562 1 96.75 389 GLY B C 1
ATOM 8993 O O . GLY B 1 389 ? -6.508 21.75 12.648 1 96.75 389 GLY B O 1
ATOM 8994 N N . CYS B 1 390 ? -6.531 21.859 10.43 1 97 390 CYS B N 1
ATOM 8995 C CA . CYS B 1 390 ? -5.656 23.031 10.336 1 97 390 CYS B CA 1
ATOM 8996 C C . CYS B 1 390 ? -6.449 24.281 9.984 1 97 390 CYS B C 1
ATOM 8998 O O . CYS B 1 390 ? -7.352 24.234 9.148 1 97 390 CYS B O 1
ATOM 9000 N N . THR B 1 391 ? -6.062 25.391 10.555 1 97.62 391 THR B N 1
ATOM 9001 C CA . THR B 1 391 ? -6.77 26.641 10.344 1 97.62 391 THR B CA 1
ATOM 9002 C C . THR B 1 391 ? -6.297 27.312 9.055 1 97.62 391 THR B C 1
ATOM 9004 O O . THR B 1 391 ? -7.008 28.156 8.492 1 97.62 391 THR B O 1
ATOM 9007 N N . VAL B 1 392 ? -5.051 26.984 8.648 1 96.38 392 VAL B N 1
ATOM 9008 C CA . VAL B 1 392 ? -4.473 27.516 7.418 1 96.38 392 VAL B CA 1
ATOM 9009 C C . VAL B 1 392 ? -3.848 26.375 6.609 1 96.38 392 VAL B C 1
ATOM 9011 O O . VAL B 1 392 ? -4.137 25.203 6.852 1 96.38 392 VAL B O 1
ATOM 9014 N N . ASN B 1 393 ? -3.131 26.734 5.605 1 93.31 393 ASN B N 1
ATOM 9015 C CA . ASN B 1 393 ? -2.484 25.719 4.793 1 93.31 393 ASN B CA 1
ATOM 9016 C C . ASN B 1 393 ? -1.401 24.969 5.574 1 93.31 393 ASN B C 1
ATOM 9018 O O . ASN B 1 393 ? -0.8 25.531 6.492 1 93.31 393 ASN B O 1
ATOM 9022 N N . THR B 1 394 ? -1.241 23.766 5.289 1 89.62 394 THR B N 1
ATOM 9023 C CA . THR B 1 394 ? -0.266 22.891 5.941 1 89.62 394 THR B CA 1
ATOM 9024 C C . THR B 1 394 ? 0.547 22.125 4.91 1 89.62 394 THR B C 1
ATOM 9026 O O . THR B 1 394 ? 0.155 22.031 3.746 1 89.62 394 THR B O 1
ATOM 9029 N N . ILE B 1 395 ? 1.699 21.703 5.434 1 82.94 395 ILE B N 1
ATOM 9030 C CA . ILE B 1 395 ? 2.471 20.797 4.574 1 82.94 395 ILE B CA 1
ATOM 9031 C C . ILE B 1 395 ? 1.852 19.406 4.594 1 82.94 395 ILE B C 1
ATOM 9033 O O . ILE B 1 395 ? 1.429 18.922 5.648 1 82.94 395 ILE B O 1
ATOM 9037 N N . GLN B 1 396 ? 1.56 18.812 3.508 1 69.19 396 GLN B N 1
ATOM 9038 C CA . GLN B 1 396 ? 0.921 17.5 3.477 1 69.19 396 GLN B CA 1
ATOM 9039 C C . GLN B 1 396 ? 1.867 16.406 3.98 1 69.19 396 GLN B C 1
ATOM 9041 O O . GLN B 1 396 ? 1.423 15.367 4.469 1 69.19 396 GLN B O 1
ATOM 9046 N N . ASP B 1 397 ? 3.119 16.656 3.955 1 69 397 ASP B N 1
ATOM 9047 C CA . ASP B 1 397 ? 4.121 15.664 4.324 1 69 397 ASP B CA 1
ATOM 9048 C C . ASP B 1 397 ? 4.457 15.75 5.812 1 69 397 ASP B C 1
ATOM 9050 O O . ASP B 1 397 ? 5.629 15.727 6.191 1 69 397 ASP B O 1
ATOM 9054 N N . LYS B 1 398 ? 3.391 15.82 6.484 1 81.88 398 LYS B N 1
ATOM 9055 C CA . LYS B 1 398 ? 3.721 15.797 7.906 1 81.88 398 LYS B CA 1
ATOM 9056 C C . LYS B 1 398 ? 3.492 14.414 8.5 1 81.88 398 LYS B C 1
ATOM 9058 O O . LYS B 1 398 ? 3.137 13.477 7.785 1 81.88 398 LYS B O 1
ATOM 9063 N N . TRP B 1 399 ? 3.857 13.914 9.539 1 90.38 399 TRP B N 1
ATOM 9064 C CA . TRP B 1 399 ? 3.639 12.695 10.32 1 90.38 399 TRP B CA 1
ATOM 9065 C C . TRP B 1 399 ? 2.42 12.844 11.227 1 90.38 399 TRP B C 1
ATOM 9067 O O . TRP B 1 399 ? 2.539 12.789 12.453 1 90.38 399 TRP B O 1
ATOM 9077 N N . PRO B 1 400 ? 1.177 12.984 10.523 1 91.62 400 PRO B N 1
ATOM 9078 C CA . PRO B 1 400 ? -0.016 13.344 11.297 1 91.62 400 PRO B CA 1
ATOM 9079 C C . PRO B 1 400 ? -0.416 12.258 12.297 1 91.62 400 PRO B C 1
ATOM 9081 O O . PRO B 1 400 ? -1.116 12.547 13.273 1 91.62 400 PRO B O 1
ATOM 9084 N N . ASP B 1 401 ? -0.04 11.039 12.07 1 94.06 401 ASP B N 1
ATOM 9085 C CA . ASP B 1 401 ? -0.479 9.953 12.953 1 94.06 401 ASP B CA 1
ATOM 9086 C C . ASP B 1 401 ? 0.66 9.484 13.852 1 94.06 401 ASP B C 1
ATOM 9088 O O . ASP B 1 401 ? 0.746 8.297 14.18 1 94.06 401 ASP B O 1
ATOM 9092 N N . GLU B 1 402 ? 1.599 10.461 14.141 1 95.62 402 GLU B N 1
ATOM 9093 C CA . GLU B 1 402 ? 2.592 10.234 15.188 1 95.62 402 GLU B CA 1
ATOM 9094 C C . GLU B 1 402 ? 1.927 9.883 16.516 1 95.62 402 GLU B C 1
ATOM 9096 O O . GLU B 1 402 ? 1.021 10.586 16.969 1 95.62 402 GLU B O 1
ATOM 9101 N N . PHE B 1 403 ? 2.227 8.711 17.156 1 97.88 403 PHE B N 1
ATOM 9102 C CA . PHE B 1 403 ? 1.778 8.258 18.469 1 97.88 403 PHE B CA 1
ATOM 9103 C C . PHE B 1 403 ? 0.326 7.801 18.406 1 97.88 403 PHE B C 1
ATOM 9105 O O . PHE B 1 403 ? -0.33 7.684 19.453 1 97.88 403 PHE B O 1
ATOM 9112 N N . LEU B 1 404 ? -0.285 7.605 17.266 1 98 404 LEU B N 1
ATOM 9113 C CA . LEU B 1 404 ? -1.699 7.281 17.109 1 98 404 LEU B CA 1
ATOM 9114 C C . LEU B 1 404 ? -2.051 6.02 17.891 1 98 404 LEU B C 1
ATOM 9116 O O . LEU B 1 404 ? -3.156 5.898 18.422 1 98 404 LEU B O 1
ATOM 9120 N N . GLY B 1 405 ? -1.079 5.102 18 1 98.19 405 GLY B N 1
ATOM 9121 C CA . GLY B 1 405 ? -1.319 3.832 18.672 1 98.19 405 GLY B CA 1
ATOM 9122 C C . GLY B 1 405 ? -1.646 3.98 20.141 1 98.19 405 GLY B C 1
ATOM 9123 O O . GLY B 1 405 ? -2.291 3.111 20.734 1 98.19 405 GLY B O 1
ATOM 9124 N N . LEU B 1 406 ? -1.251 5.086 20.75 1 98.44 406 LEU B N 1
ATOM 9125 C CA . LEU B 1 406 ? -1.466 5.301 22.172 1 98.44 406 LEU B CA 1
ATOM 9126 C C . LEU B 1 406 ? -2.934 5.602 22.469 1 98.44 406 LEU B C 1
ATOM 9128 O O . LEU B 1 406 ? -3.377 5.5 23.609 1 98.44 406 LEU B O 1
ATOM 9132 N N . LEU B 1 407 ? -3.742 5.969 21.453 1 98.31 407 LEU B N 1
ATOM 9133 C CA . LEU B 1 407 ? -5.18 6.125 21.625 1 98.31 407 LEU B CA 1
ATOM 9134 C C . LEU B 1 407 ? -5.82 4.809 22.062 1 98.31 407 LEU B C 1
ATOM 9136 O O . LEU B 1 407 ? -6.781 4.805 22.828 1 98.31 407 LEU B O 1
ATOM 9140 N N . ALA B 1 408 ? -5.27 3.695 21.594 1 98 408 ALA B N 1
ATOM 9141 C CA . ALA B 1 408 ? -5.789 2.381 21.953 1 98 408 ALA B CA 1
ATOM 9142 C C . ALA B 1 408 ? -5.383 2.008 23.375 1 98 408 ALA B C 1
ATOM 9144 O O . ALA B 1 408 ? -5.918 1.056 23.953 1 98 408 ALA B O 1
ATOM 9145 N N . ALA B 1 409 ? -4.449 2.779 23.953 1 97.56 409 ALA B N 1
ATOM 9146 C CA . ALA B 1 409 ? -3.971 2.523 25.312 1 97.56 409 ALA B CA 1
ATOM 9147 C C . ALA B 1 409 ? -4.676 3.426 26.312 1 97.56 409 ALA B C 1
ATOM 9149 O O . ALA B 1 409 ? -4.246 3.537 27.469 1 97.56 409 ALA B O 1
ATOM 9150 N N . GLY B 1 410 ? -5.73 4.152 25.891 1 97.12 410 GLY B N 1
ATOM 9151 C CA . GLY B 1 410 ? -6.504 4.984 26.797 1 97.12 410 GLY B CA 1
ATOM 9152 C C . GLY B 1 410 ? -6.051 6.434 26.812 1 97.12 410 GLY B C 1
ATOM 9153 O O . GLY B 1 410 ? -6.496 7.223 27.641 1 97.12 410 GLY B O 1
ATOM 9154 N N . MET B 1 411 ? -5.18 6.766 25.906 1 98.12 411 MET B N 1
ATOM 9155 C CA . MET B 1 411 ? -4.734 8.156 25.828 1 98.12 411 MET B CA 1
ATOM 9156 C C . MET B 1 411 ? -5.883 9.07 25.422 1 98.12 411 MET B C 1
ATOM 9158 O O . MET B 1 411 ? -6.648 8.75 24.516 1 98.12 411 MET B O 1
ATOM 9162 N N . ARG B 1 412 ? -6.039 10.156 26.156 1 98.06 412 ARG B N 1
ATOM 9163 C CA . ARG B 1 412 ? -7.016 11.172 25.766 1 98.06 412 ARG B CA 1
ATOM 9164 C C . ARG B 1 412 ? -6.633 11.836 24.453 1 98.06 412 ARG B C 1
ATOM 9166 O O . ARG B 1 412 ? -5.449 12.07 24.188 1 98.06 412 ARG B O 1
ATOM 9173 N N . ILE B 1 413 ? -7.586 12.188 23.625 1 98.19 413 ILE B N 1
ATOM 9174 C CA . ILE B 1 413 ? -7.316 12.797 22.328 1 98.19 413 ILE B CA 1
ATOM 9175 C C . ILE B 1 413 ? -6.559 14.102 22.516 1 98.19 413 ILE B C 1
ATOM 9177 O O . ILE B 1 413 ? -5.703 14.461 21.703 1 98.19 413 ILE B O 1
ATOM 9181 N N . GLY B 1 414 ? -6.848 14.781 23.594 1 98.31 414 GLY B N 1
ATOM 9182 C CA . GLY B 1 414 ? -6.117 16 23.906 1 98.31 414 GLY B CA 1
ATOM 9183 C C . GLY B 1 414 ? -4.625 15.773 24.078 1 98.31 414 GLY B C 1
ATOM 9184 O O . GLY B 1 414 ? -3.814 16.562 23.609 1 98.31 414 GLY B O 1
ATOM 9185 N N . GLN B 1 415 ? -4.234 14.703 24.781 1 97.5 415 GLN B N 1
ATOM 9186 C CA . GLN B 1 415 ? -2.824 14.375 24.953 1 97.5 415 GLN B CA 1
ATOM 9187 C C . GLN B 1 415 ? -2.164 14.055 23.609 1 97.5 415 GLN B C 1
ATOM 9189 O O . GLN B 1 415 ? -1.019 14.438 23.375 1 97.5 415 GLN B O 1
ATOM 9194 N N . PHE B 1 416 ? -2.918 13.352 22.797 1 97.25 416 PHE B N 1
ATOM 9195 C CA . PHE B 1 416 ? -2.42 13.055 21.469 1 97.25 416 PHE B CA 1
ATOM 9196 C C . PHE B 1 416 ? -2.07 14.336 20.719 1 97.25 416 PHE B C 1
ATOM 9198 O O . PHE B 1 416 ? -0.982 14.453 20.156 1 97.25 416 PHE B O 1
ATOM 9205 N N . THR B 1 417 ? -2.895 15.297 20.75 1 95 417 THR B N 1
ATOM 9206 C CA . THR B 1 417 ? -2.709 16.531 20.016 1 95 417 THR B CA 1
ATOM 9207 C C . THR B 1 417 ? -1.609 17.391 20.641 1 95 417 THR B C 1
ATOM 9209 O O . THR B 1 417 ? -0.933 18.156 19.953 1 95 417 THR B O 1
ATOM 9212 N N . ARG B 1 418 ? -1.417 17.234 21.922 1 96.19 418 ARG B N 1
ATOM 9213 C CA . ARG B 1 418 ? -0.37 17.969 22.625 1 96.19 418 ARG B CA 1
ATOM 9214 C C . ARG B 1 418 ? 1.003 17.672 22.031 1 96.19 418 ARG B C 1
ATOM 9216 O O . ARG B 1 418 ? 1.862 18.547 21.969 1 96.19 418 ARG B O 1
ATOM 9223 N N . PHE B 1 419 ? 1.152 16.469 21.469 1 94.69 419 PHE B N 1
ATOM 9224 C CA . PHE B 1 419 ? 2.477 16.031 21.047 1 94.69 419 PHE B CA 1
ATOM 9225 C C . PHE B 1 419 ? 2.582 16.031 19.531 1 94.69 419 PHE B C 1
ATOM 9227 O O . PHE B 1 419 ? 3.639 15.719 18.969 1 94.69 419 PHE B O 1
ATOM 9234 N N . THR B 1 420 ? 1.538 16.422 18.797 1 92.62 420 THR B N 1
ATOM 9235 C CA . THR B 1 420 ? 1.568 16.375 17.328 1 92.62 420 THR B CA 1
ATOM 9236 C C . THR B 1 420 ? 1.162 17.719 16.75 1 92.62 420 THR B C 1
ATOM 9238 O O . THR B 1 420 ? 0.606 17.781 15.648 1 92.62 420 THR B O 1
ATOM 9241 N N . CYS B 1 421 ? 1.464 18.766 17.375 1 90.38 421 CYS B N 1
ATOM 9242 C CA . CYS B 1 421 ? 0.878 20.047 17 1 90.38 421 CYS B CA 1
ATOM 9243 C C . CYS B 1 421 ? 1.898 20.922 16.281 1 90.38 421 CYS B C 1
ATOM 9245 O O . CYS B 1 421 ? 3.104 20.781 16.5 1 90.38 421 CYS B O 1
ATOM 9247 N N . PHE B 1 422 ? 1.422 21.672 15.469 1 93.56 422 PHE B N 1
ATOM 9248 C CA . PHE B 1 422 ? 2.012 22.859 14.859 1 93.56 422 PHE B CA 1
ATOM 9249 C C . PHE B 1 422 ? 1.233 24.109 15.258 1 93.56 422 PHE B C 1
ATOM 9251 O O . PHE B 1 422 ? 0.406 24.078 16.172 1 93.56 422 PHE B O 1
ATOM 9258 N N . LEU B 1 423 ? 1.601 25.172 14.672 1 95.88 423 LEU B N 1
ATOM 9259 C CA . LEU B 1 423 ? 0.895 26.422 14.992 1 95.88 423 LEU B CA 1
ATOM 9260 C C . LEU B 1 423 ? -0.548 26.359 14.5 1 95.88 423 LEU B C 1
ATOM 9262 O O . LEU B 1 423 ? -1.445 26.922 15.125 1 95.88 423 LEU B O 1
ATOM 9266 N N . GLU B 1 424 ? -0.846 25.562 13.492 1 96.12 424 GLU B N 1
ATOM 9267 C CA . GLU B 1 424 ? -2.098 25.734 12.758 1 96.12 424 GLU B CA 1
ATOM 9268 C C . GLU B 1 424 ? -3.068 24.594 13.047 1 96.12 424 GLU B C 1
ATOM 9270 O O . GLU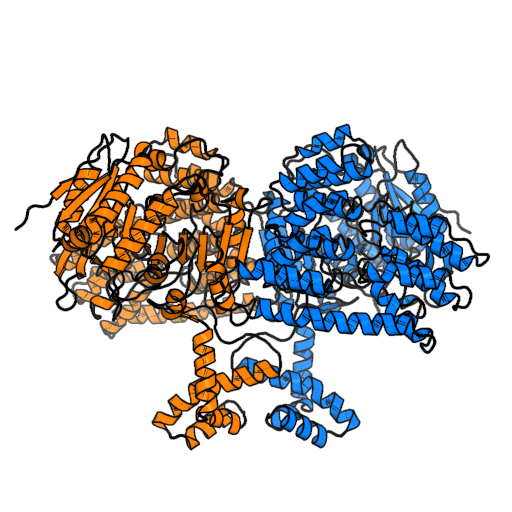 B 1 424 ? -4.25 24.672 12.703 1 96.12 424 GLU B O 1
ATOM 9275 N N . ASN B 1 425 ? -2.678 23.453 13.562 1 95.56 425 ASN B N 1
ATOM 9276 C CA . ASN B 1 425 ? -3.621 22.359 13.766 1 95.56 425 ASN B CA 1
ATOM 9277 C C . ASN B 1 425 ? -4.191 22.375 15.18 1 95.56 425 ASN B C 1
ATOM 9279 O O . ASN B 1 425 ? -3.463 22.625 16.141 1 95.56 425 ASN B O 1
ATOM 9283 N N . HIS B 1 426 ? -5.453 22.172 15.305 1 97.88 426 HIS B N 1
ATOM 9284 C CA . HIS B 1 426 ? -6.148 22.281 16.578 1 97.88 426 HIS B CA 1
ATOM 9285 C C . HIS B 1 426 ? -7.215 21.188 16.719 1 97.88 426 HIS B C 1
ATOM 9287 O O . HIS B 1 426 ? -7.684 20.656 15.711 1 97.88 426 HIS B O 1
ATOM 9293 N N . LEU B 1 427 ? -7.504 20.875 17.938 1 98.31 427 LEU B N 1
ATOM 9294 C CA . LEU B 1 427 ? -8.547 19.922 18.281 1 98.31 427 LEU B CA 1
ATOM 9295 C C . LEU B 1 427 ? -9.883 20.609 18.484 1 98.31 427 LEU B C 1
ATOM 9297 O O . LEU B 1 427 ? -9.953 21.656 19.125 1 98.31 427 LEU B O 1
ATOM 9301 N N . ILE B 1 428 ? -10.898 20.094 17.859 1 98.56 428 ILE B N 1
ATOM 9302 C CA . ILE B 1 428 ? -12.273 20.562 18.016 1 98.56 428 ILE B CA 1
ATOM 9303 C C . ILE B 1 428 ? -13.133 19.469 18.641 1 98.56 428 ILE B C 1
ATOM 9305 O O . ILE B 1 428 ? -13.125 18.328 18.156 1 98.56 428 ILE B O 1
ATOM 9309 N N . GLY B 1 429 ? -13.852 19.828 19.641 1 98.56 429 GLY B N 1
ATOM 9310 C CA . GLY B 1 429 ? -14.633 18.844 20.375 1 98.56 429 GLY B CA 1
ATOM 9311 C C . GLY B 1 429 ? -14.07 18.531 21.75 1 98.56 429 GLY B C 1
ATOM 9312 O O . GLY B 1 429 ? -13.422 19.391 22.359 1 98.56 429 GLY B O 1
ATOM 9313 N N . ASP B 1 430 ? -14.375 17.391 22.359 1 98.31 430 ASP B N 1
ATOM 9314 C CA . ASP B 1 430 ? -14 16.984 23.719 1 98.31 430 ASP B CA 1
ATOM 9315 C C . ASP B 1 430 ? -12.578 16.438 23.75 1 98.31 430 ASP B C 1
ATOM 9317 O O . ASP B 1 430 ? -12.328 15.312 23.297 1 98.31 430 ASP B O 1
ATOM 9321 N N . PRO B 1 431 ? -11.648 17.125 24.328 1 98.5 431 PRO B N 1
ATOM 9322 C CA . PRO B 1 431 ? -10.273 16.641 24.344 1 98.5 431 PRO B CA 1
ATOM 9323 C C . PRO B 1 431 ? -10.055 15.531 25.375 1 98.5 431 PRO B C 1
ATOM 9325 O O . PRO B 1 431 ? -9.023 14.859 25.375 1 98.5 431 PRO B O 1
ATOM 9328 N N . THR B 1 432 ? -11.023 15.305 26.266 1 98.19 432 THR B N 1
ATOM 9329 C CA . THR B 1 432 ? -10.844 14.336 27.344 1 98.19 432 THR B CA 1
ATOM 9330 C C . THR B 1 432 ? -11.367 12.961 26.938 1 98.19 432 THR B C 1
ATOM 9332 O O . THR B 1 432 ? -11.234 11.992 27.688 1 98.19 432 THR B O 1
ATOM 9335 N N . PHE B 1 433 ? -11.953 12.875 25.766 1 97.81 433 PHE B N 1
ATOM 9336 C CA . PHE B 1 433 ? -12.422 11.586 25.266 1 97.81 433 PHE B CA 1
ATOM 9337 C C . PHE B 1 433 ? -11.25 10.625 25.078 1 97.81 433 PHE B C 1
ATOM 9339 O O . PHE B 1 433 ? -10.164 11.031 24.672 1 97.81 433 PHE B O 1
ATOM 9346 N N . HIS B 1 434 ? -11.469 9.375 25.422 1 97.56 434 HIS B N 1
ATOM 9347 C CA . HIS B 1 434 ? -10.484 8.32 25.219 1 97.56 434 HIS B CA 1
ATOM 9348 C C . HIS B 1 434 ? -11.164 6.977 24.969 1 97.56 434 HIS B C 1
ATOM 9350 O O . HIS B 1 434 ? -12.281 6.754 25.422 1 97.56 434 HIS B O 1
ATOM 9356 N N . PHE B 1 435 ? -10.555 6.117 24.266 1 97.81 435 PHE B N 1
ATOM 9357 C CA . PHE B 1 435 ? -11 4.746 24.062 1 97.81 435 PHE B CA 1
ATOM 9358 C C . PHE B 1 435 ? -10.594 3.869 25.234 1 97.81 435 PHE B C 1
ATOM 9360 O O . PHE B 1 435 ? -9.688 4.215 26 1 97.81 435 PHE B O 1
ATOM 9367 N N . THR B 1 436 ? -11.352 2.785 25.422 1 96.56 436 THR B N 1
ATOM 9368 C CA . THR B 1 436 ? -10.945 1.8 26.406 1 96.56 436 THR B CA 1
ATOM 9369 C C . THR B 1 436 ? -9.648 1.119 26 1 96.56 436 THR B C 1
ATOM 9371 O O . THR B 1 436 ? -9.43 0.832 24.828 1 96.56 436 THR B O 1
ATOM 9374 N N . ASN B 1 437 ? -8.781 0.867 26.984 1 95.31 437 ASN B N 1
ATOM 9375 C CA . ASN B 1 437 ? -7.473 0.272 26.734 1 95.31 437 ASN B CA 1
ATOM 9376 C C . ASN B 1 437 ? -7.594 -1.163 26.234 1 95.31 437 ASN B C 1
ATOM 9378 O O . ASN B 1 437 ? -8.109 -2.033 26.938 1 95.31 437 ASN B O 1
ATOM 9382 N N . ASN B 1 438 ? -7.164 -1.398 25.062 1 93.69 438 ASN B N 1
ATOM 9383 C CA . ASN B 1 438 ? -7.082 -2.748 24.516 1 93.69 438 ASN B CA 1
ATOM 9384 C C . ASN B 1 438 ? -5.711 -3.021 23.906 1 93.69 438 ASN B C 1
ATOM 9386 O O . ASN B 1 438 ? -5.566 -3.91 23.062 1 93.69 438 ASN B O 1
ATOM 9390 N N . ALA B 1 439 ? -4.727 -2.213 24.281 1 92.62 439 ALA B N 1
ATOM 9391 C CA . ALA B 1 439 ? -3.377 -2.338 23.734 1 92.62 439 ALA B CA 1
ATOM 9392 C C . ALA B 1 439 ? -2.449 -3.021 24.734 1 92.62 439 ALA B C 1
ATOM 9394 O O . ALA B 1 439 ? -1.277 -3.268 24.438 1 92.62 439 ALA B O 1
ATOM 9395 N N . GLY B 1 440 ? -2.855 -3.305 25.906 1 89.31 440 GLY B N 1
ATOM 9396 C CA . GLY B 1 440 ? -2.094 -4.078 26.875 1 89.31 440 GLY B CA 1
ATOM 9397 C C . GLY B 1 440 ? -1.113 -3.236 27.672 1 89.31 440 GLY B C 1
ATOM 9398 O O . GLY B 1 440 ? -0.142 -3.76 28.219 1 89.31 440 GLY B O 1
ATOM 9399 N N . LEU B 1 441 ? -1.24 -1.907 27.672 1 91.44 441 LEU B N 1
ATOM 9400 C CA . LEU B 1 441 ? -0.396 -1.034 28.484 1 91.44 441 LEU B CA 1
ATOM 9401 C C . LEU B 1 441 ? -0.867 -1.015 29.938 1 91.44 441 LEU B C 1
ATOM 9403 O O . LEU B 1 441 ? -2.006 -0.634 30.219 1 91.44 441 LEU B O 1
ATOM 9407 N N . ASP B 1 442 ? 0.013 -1.432 30.828 1 90.88 442 ASP B N 1
ATOM 9408 C CA . ASP B 1 442 ? -0.346 -1.538 32.219 1 90.88 442 ASP B CA 1
ATOM 9409 C C . ASP B 1 442 ? -0.006 -0.253 33 1 90.88 442 ASP B C 1
ATOM 9411 O O . ASP B 1 442 ? 0.78 -0.273 33.938 1 90.88 442 ASP B O 1
ATOM 9415 N N . MET B 1 443 ? -0.553 0.865 32.531 1 94.44 443 MET B N 1
ATOM 9416 C CA . MET B 1 443 ? -0.423 2.16 33.219 1 94.44 443 MET B CA 1
ATOM 9417 C C . MET B 1 443 ? -1.384 3.18 32.594 1 94.44 443 MET B C 1
ATOM 9419 O O . MET B 1 443 ? -1.866 2.998 31.484 1 94.44 443 MET B O 1
ATOM 9423 N N . ASP B 1 444 ? -1.618 4.152 33.375 1 95.25 444 ASP B N 1
ATOM 9424 C CA . ASP B 1 444 ? -2.375 5.285 32.875 1 95.25 444 ASP B CA 1
ATOM 9425 C C . ASP B 1 444 ? -1.466 6.258 32.125 1 95.25 444 ASP B C 1
ATOM 9427 O O . ASP B 1 444 ? -0.789 7.082 32.75 1 95.25 444 ASP B O 1
ATOM 9431 N N . ILE B 1 445 ? -1.53 6.238 30.859 1 96.94 445 ILE B N 1
ATOM 9432 C CA . ILE B 1 445 ? -0.626 7.008 30.016 1 96.94 445 ILE B CA 1
ATOM 9433 C C . ILE B 1 445 ? -0.879 8.5 30.203 1 96.94 445 ILE B C 1
ATOM 9435 O O . ILE B 1 445 ? 0.049 9.305 30.125 1 96.94 445 ILE B O 1
ATOM 9439 N N . ASN B 1 446 ? -2.121 8.922 30.5 1 96.81 446 ASN B N 1
ATOM 9440 C CA . ASN B 1 446 ? -2.439 10.336 30.688 1 96.81 446 ASN B CA 1
ATOM 9441 C C . ASN B 1 446 ? -1.77 10.898 31.938 1 96.81 446 ASN B C 1
ATOM 9443 O O . ASN B 1 446 ? -1.207 12 31.906 1 96.81 446 ASN B O 1
ATOM 9447 N N . GLN B 1 447 ? -1.821 10.164 32.938 1 94 447 GLN B N 1
ATOM 9448 C CA . GLN B 1 447 ? -1.154 10.57 34.156 1 94 447 GLN B CA 1
ATOM 9449 C C . GLN B 1 447 ? 0.362 10.555 34 1 94 447 GLN B C 1
ATOM 9451 O O . GLN B 1 447 ? 1.054 11.453 34.5 1 94 447 GLN B O 1
ATOM 9456 N N . ALA B 1 448 ? 0.881 9.508 33.312 1 95.94 448 ALA B N 1
ATOM 9457 C CA . ALA B 1 448 ? 2.322 9.367 33.125 1 95.94 448 ALA B CA 1
ATOM 9458 C C . ALA B 1 448 ? 2.895 10.555 32.375 1 95.94 448 ALA B C 1
ATOM 9460 O O . ALA B 1 448 ? 3.979 11.047 32.688 1 95.94 448 ALA B O 1
ATOM 9461 N N . LEU B 1 449 ? 2.17 11.062 31.391 1 96.31 449 LEU B N 1
ATOM 9462 C CA . LEU B 1 449 ? 2.648 12.133 30.516 1 96.31 449 LEU B CA 1
ATOM 9463 C C . LEU B 1 449 ? 2.748 13.453 31.281 1 96.31 449 LEU B C 1
ATOM 9465 O O . LEU B 1 449 ? 3.471 14.359 30.859 1 96.31 449 LEU B O 1
ATOM 9469 N N . VAL B 1 450 ? 2.045 13.57 32.375 1 94.75 450 VAL B N 1
ATOM 9470 C CA . VAL B 1 450 ? 2.064 14.797 33.188 1 94.75 450 VAL B CA 1
ATOM 9471 C C . VAL B 1 450 ? 2.957 14.609 34.406 1 94.75 450 VAL B C 1
ATOM 9473 O O . VAL B 1 450 ? 3.916 15.359 34.594 1 94.75 450 VAL B O 1
ATOM 9476 N N . ALA B 1 451 ? 2.781 13.516 35.125 1 93.38 451 ALA B N 1
ATOM 9477 C CA . ALA B 1 451 ? 3.441 13.305 36.406 1 93.38 451 ALA B CA 1
ATOM 9478 C C . ALA B 1 451 ? 4.891 12.867 36.219 1 93.38 451 ALA B C 1
ATOM 9480 O O . ALA B 1 451 ? 5.742 13.125 37.062 1 93.38 451 ALA B O 1
ATOM 9481 N N . GLN B 1 452 ? 5.145 12.188 35.094 1 95.31 452 GLN B N 1
ATOM 9482 C CA . GLN B 1 452 ? 6.484 11.641 34.906 1 95.31 452 GLN B CA 1
ATOM 9483 C C . GLN B 1 452 ? 7.27 12.477 33.906 1 95.31 452 GLN B C 1
ATOM 9485 O O . GLN B 1 452 ? 8.344 12.062 33.438 1 95.31 452 GLN B O 1
ATOM 9490 N N . GLU B 1 453 ? 6.699 13.586 33.531 1 93.81 453 GLU B N 1
ATOM 9491 C CA . GLU B 1 453 ? 7.465 14.461 32.656 1 93.81 453 GLU B CA 1
ATOM 9492 C C . GLU B 1 453 ? 8.805 14.844 33.281 1 93.81 453 GLU B C 1
ATOM 9494 O O . GLU B 1 453 ? 8.859 15.242 34.438 1 93.81 453 GLU B O 1
ATOM 9499 N N . GLY B 1 454 ? 9.93 14.688 32.562 1 94.38 454 GLY B N 1
ATOM 9500 C CA . GLY B 1 454 ? 11.258 15.016 33.031 1 94.38 454 GLY B CA 1
ATOM 9501 C C . GLY B 1 454 ? 11.914 13.883 33.812 1 94.38 454 GLY B C 1
ATOM 9502 O O . GLY B 1 454 ? 13.094 13.953 34.156 1 94.38 454 GLY B O 1
ATOM 9503 N N . ASN B 1 455 ? 11.148 12.82 34.062 1 97.25 455 ASN B N 1
ATOM 9504 C CA . ASN B 1 455 ? 11.656 11.68 34.812 1 97.25 455 ASN B CA 1
ATOM 9505 C C . ASN B 1 455 ? 12.43 10.719 33.938 1 97.25 455 ASN B C 1
ATOM 9507 O O . ASN B 1 455 ? 11.867 9.758 33.406 1 97.25 455 ASN B O 1
ATOM 9511 N N . VAL B 1 456 ? 13.68 10.867 33.844 1 98 456 VAL B N 1
ATOM 9512 C CA . VAL B 1 456 ? 14.555 10.133 32.938 1 98 456 VAL B CA 1
ATOM 9513 C C . VAL B 1 456 ? 14.477 8.641 33.25 1 98 456 VAL B C 1
ATOM 9515 O O . VAL B 1 456 ? 14.375 7.816 32.344 1 98 456 VAL B O 1
ATOM 9518 N N . THR B 1 457 ? 14.5 8.273 34.531 1 98.06 457 THR B N 1
ATOM 9519 C CA . THR B 1 457 ? 14.492 6.871 34.938 1 98.06 457 THR B CA 1
ATOM 9520 C C . THR B 1 457 ? 13.211 6.18 34.469 1 98.06 457 THR B C 1
ATOM 9522 O O . THR B 1 457 ? 13.266 5.082 33.906 1 98.06 457 THR B O 1
ATOM 9525 N N . PHE B 1 458 ? 12.141 6.859 34.688 1 97.75 458 PHE B N 1
ATOM 9526 C CA . PHE B 1 458 ? 10.852 6.309 34.312 1 97.75 458 PHE B CA 1
ATOM 9527 C C . PHE B 1 458 ? 10.805 6.074 32.781 1 97.75 458 PHE B C 1
ATOM 9529 O O . PHE B 1 458 ? 10.438 4.988 32.344 1 97.75 458 PHE B O 1
ATOM 9536 N N . TRP B 1 459 ? 11.172 6.984 32.031 1 98.12 459 TRP B N 1
ATOM 9537 C CA . TRP B 1 459 ? 10.984 6.938 30.594 1 98.12 459 TRP B CA 1
ATOM 9538 C C . TRP B 1 459 ? 12.023 6.027 29.938 1 98.12 459 TRP B C 1
ATOM 9540 O O . TRP B 1 459 ? 11.758 5.41 28.906 1 98.12 459 TRP B O 1
ATOM 9550 N N . LYS B 1 460 ? 13.188 5.902 30.453 1 98.25 460 LYS B N 1
ATOM 9551 C CA . LYS B 1 460 ? 14.164 4.93 29.969 1 98.25 460 LYS B CA 1
ATOM 9552 C C . LYS B 1 460 ? 13.602 3.51 30.031 1 98.25 460 LYS B C 1
ATOM 9554 O O . LYS B 1 460 ? 13.852 2.695 29.141 1 98.25 460 LYS B O 1
ATOM 9559 N N . LYS B 1 461 ? 12.883 3.301 31.078 1 97.81 461 LYS B N 1
ATOM 9560 C CA . LYS B 1 461 ? 12.281 1.981 31.234 1 97.81 461 LYS B CA 1
ATOM 9561 C C . LYS B 1 461 ? 11.273 1.695 30.125 1 97.81 461 LYS B C 1
ATOM 9563 O O . LYS B 1 461 ? 11.133 0.551 29.688 1 97.81 461 LYS B O 1
ATOM 9568 N N . GLN B 1 462 ? 10.57 2.723 29.656 1 97.88 462 GLN B N 1
ATOM 9569 C CA . GLN B 1 462 ? 9.516 2.561 28.656 1 97.88 462 GLN B CA 1
ATOM 9570 C C . GLN B 1 462 ? 10.102 2.25 27.281 1 97.88 462 GLN B C 1
ATOM 9572 O O . GLN B 1 462 ? 9.383 1.824 26.375 1 97.88 462 GLN B O 1
ATOM 9577 N N . LEU B 1 463 ? 11.445 2.395 27.078 1 98.19 463 LEU B N 1
ATOM 9578 C CA . LEU B 1 463 ? 12.109 2.037 25.828 1 98.19 463 LEU B CA 1
ATOM 9579 C C . LEU B 1 463 ? 11.992 0.541 25.562 1 98.19 463 LEU B C 1
ATOM 9581 O O . LEU B 1 463 ? 12.18 0.092 24.422 1 98.19 463 LEU B O 1
ATOM 9585 N N . ASN B 1 464 ? 11.633 -0.213 26.578 1 96.38 464 ASN B N 1
ATOM 9586 C CA . ASN B 1 464 ? 11.492 -1.659 26.453 1 96.38 464 ASN B CA 1
ATOM 9587 C C . ASN B 1 464 ? 10.031 -2.072 26.297 1 96.38 464 ASN B C 1
ATOM 9589 O O . ASN B 1 464 ? 9.719 -3.264 26.328 1 96.38 464 ASN B O 1
ATOM 9593 N N . SER B 1 465 ? 9.164 -1.113 26.141 1 96.44 465 SER B N 1
ATOM 9594 C CA . SER B 1 465 ? 7.75 -1.413 25.953 1 96.44 465 SER B CA 1
ATOM 9595 C C . SER B 1 465 ? 7.516 -2.205 24.672 1 96.44 465 SER B C 1
ATOM 9597 O O . SER B 1 465 ? 8.195 -1.981 23.672 1 96.44 465 SER B O 1
ATOM 9599 N N . PRO B 1 466 ? 6.512 -3.131 24.734 1 93.69 466 PRO B N 1
ATOM 9600 C CA . PRO B 1 466 ? 6.168 -3.828 23.5 1 93.69 466 PRO B CA 1
ATOM 9601 C C . PRO B 1 466 ? 5.414 -2.939 22.516 1 93.69 466 PRO B C 1
ATOM 9603 O O . PRO B 1 466 ? 5.242 -3.312 21.344 1 93.69 466 PRO B O 1
ATOM 9606 N N . MET B 1 467 ? 4.945 -1.788 22.969 1 96.5 467 MET B N 1
ATOM 9607 C CA . MET B 1 467 ? 4.238 -0.856 22.094 1 96.5 467 MET B CA 1
ATOM 9608 C C . MET B 1 467 ? 5.211 0.093 21.406 1 96.5 467 MET B C 1
ATOM 9610 O O . MET B 1 467 ? 5.926 0.846 22.062 1 96.5 467 MET B O 1
ATOM 9614 N N . ALA B 1 468 ? 5.234 0.056 20.078 1 97.62 468 ALA B N 1
ATOM 9615 C CA . ALA B 1 468 ? 6.137 0.898 19.297 1 97.62 468 ALA B CA 1
ATOM 9616 C C . ALA B 1 468 ? 5.98 2.369 19.688 1 97.62 468 ALA B C 1
ATOM 9618 O O . ALA B 1 468 ? 6.969 3.066 19.906 1 97.62 468 ALA B O 1
ATOM 9619 N N . ASP B 1 469 ? 4.758 2.822 19.828 1 98.31 469 ASP B N 1
ATOM 9620 C CA . ASP B 1 469 ? 4.504 4.238 20.078 1 98.31 469 ASP B CA 1
ATOM 9621 C C . ASP B 1 469 ? 4.914 4.621 21.5 1 98.31 469 ASP B C 1
ATOM 9623 O O . ASP B 1 469 ? 5.238 5.781 21.766 1 98.31 469 ASP B O 1
ATOM 9627 N N . MET B 1 470 ? 4.891 3.652 22.406 1 98.19 470 MET B N 1
ATOM 9628 C CA . MET B 1 470 ? 5.391 3.951 23.75 1 98.19 470 MET B CA 1
ATOM 9629 C C . MET B 1 470 ? 6.906 4.133 23.734 1 98.19 470 MET B C 1
ATOM 9631 O O . MET B 1 470 ? 7.438 4.988 24.453 1 98.19 470 MET B O 1
ATOM 9635 N N . GLN B 1 471 ? 7.613 3.303 22.969 1 98.44 471 GLN B N 1
ATOM 9636 C CA . GLN B 1 471 ? 9.047 3.498 22.797 1 98.44 471 GLN B CA 1
ATOM 9637 C C . GLN B 1 471 ? 9.352 4.863 22.188 1 98.44 471 GLN B C 1
ATOM 9639 O O . GLN B 1 471 ? 10.25 5.57 22.656 1 98.44 471 GLN B O 1
ATOM 9644 N N . ALA B 1 472 ? 8.602 5.23 21.141 1 98.5 472 ALA B N 1
ATOM 9645 C CA . ALA B 1 472 ? 8.773 6.527 20.5 1 98.5 472 ALA B CA 1
ATOM 9646 C C . ALA B 1 472 ? 8.5 7.668 21.469 1 98.5 472 ALA B C 1
ATOM 9648 O O . ALA B 1 472 ? 9.25 8.641 21.516 1 98.5 472 ALA B O 1
ATOM 9649 N N . MET B 1 473 ? 7.387 7.531 22.219 1 98.31 473 MET B N 1
ATOM 9650 C CA . MET B 1 473 ? 7.047 8.539 23.219 1 98.31 473 MET B CA 1
ATOM 9651 C C . MET B 1 473 ? 8.141 8.648 24.281 1 98.31 473 MET B C 1
ATOM 9653 O O . MET B 1 473 ? 8.445 9.742 24.75 1 98.31 473 MET B O 1
ATOM 9657 N N . ALA B 1 474 ? 8.695 7.523 24.641 1 98.56 474 ALA B N 1
ATOM 9658 C CA . ALA B 1 474 ? 9.797 7.531 25.609 1 98.56 474 ALA B CA 1
ATOM 9659 C C . ALA B 1 474 ? 10.977 8.352 25.078 1 98.56 474 ALA B C 1
ATOM 9661 O O . ALA B 1 474 ? 11.578 9.125 25.828 1 98.56 474 ALA B O 1
ATOM 9662 N N . LEU B 1 475 ? 11.328 8.172 23.797 1 98.44 475 LEU B N 1
ATOM 9663 C CA . LEU B 1 475 ? 12.398 8.969 23.188 1 98.44 475 LEU B CA 1
ATOM 9664 C C . LEU B 1 475 ? 12.078 10.453 23.266 1 98.44 475 LEU B C 1
ATOM 9666 O O . LEU B 1 475 ? 12.945 11.266 23.609 1 98.44 475 LEU B O 1
ATOM 9670 N N . ARG B 1 476 ? 10.805 10.828 22.953 1 97.25 476 ARG B N 1
ATOM 9671 C CA . ARG B 1 476 ? 10.367 12.219 23.031 1 97.25 476 ARG B CA 1
ATOM 9672 C C . ARG B 1 476 ? 10.516 12.766 24.438 1 97.25 476 ARG B C 1
ATOM 9674 O O . ARG B 1 476 ? 11.055 13.859 24.625 1 97.25 476 ARG B O 1
ATOM 9681 N N . GLN B 1 477 ? 10.094 12.008 25.406 1 97.38 477 GLN B N 1
ATOM 9682 C CA . GLN B 1 477 ? 10.133 12.445 26.797 1 97.38 477 GLN B CA 1
ATOM 9683 C C . GLN B 1 477 ? 11.57 12.578 27.297 1 97.38 477 GLN B C 1
ATOM 9685 O O . GLN B 1 477 ? 11.883 13.492 28.062 1 97.38 477 GLN B O 1
ATOM 9690 N N . LEU B 1 478 ? 12.414 11.703 26.875 1 97.94 478 LEU B N 1
ATOM 9691 C CA . LEU B 1 478 ? 13.812 11.773 27.266 1 97.94 478 LEU B CA 1
ATOM 9692 C C . LEU B 1 478 ? 14.492 12.992 26.641 1 97.94 478 LEU B C 1
ATOM 9694 O O . LEU B 1 478 ? 15.375 13.594 27.25 1 97.94 478 LEU B O 1
ATOM 9698 N N . SER B 1 479 ? 14.102 13.297 25.391 1 96.44 479 SER B N 1
ATOM 9699 C CA . SER B 1 479 ? 14.586 14.531 24.781 1 96.44 479 SER B CA 1
ATOM 9700 C C . SER B 1 479 ? 14.141 15.758 25.562 1 96.44 479 SER B C 1
ATOM 9702 O O . SER B 1 479 ? 14.938 16.656 25.828 1 96.44 479 SER B O 1
ATOM 9704 N N . MET B 1 480 ? 12.891 15.781 25.984 1 94 480 MET B N 1
ATOM 9705 C CA . MET B 1 480 ? 12.336 16.891 26.734 1 94 480 MET B CA 1
ATOM 9706 C C . MET B 1 480 ? 13.008 17.016 28.109 1 94 480 MET B C 1
ATOM 9708 O O . MET B 1 480 ? 13.102 18.109 28.656 1 94 480 MET B O 1
ATOM 9712 N N . ALA B 1 481 ? 13.516 15.891 28.578 1 94.62 481 ALA B N 1
ATOM 9713 C CA . ALA B 1 481 ? 14.164 15.852 29.875 1 94.62 481 ALA B CA 1
ATOM 9714 C C . ALA B 1 481 ? 15.648 16.188 29.766 1 94.62 481 ALA B C 1
ATOM 9716 O O . ALA B 1 481 ? 16.375 16.156 30.766 1 94.62 481 ALA B O 1
ATOM 9717 N N . ASN B 1 482 ? 16.109 16.438 28.594 1 92.5 482 ASN B N 1
ATOM 9718 C CA . ASN B 1 482 ? 17.516 16.719 28.344 1 92.5 482 ASN B CA 1
ATOM 9719 C C . ASN B 1 482 ? 18.406 15.617 28.875 1 92.5 482 ASN B C 1
ATOM 9721 O O . ASN B 1 482 ? 19.375 15.883 29.594 1 92.5 482 ASN B O 1
ATOM 9725 N N . TYR B 1 483 ? 18.047 14.422 28.578 1 95.5 483 TYR B N 1
ATOM 9726 C CA . TYR B 1 483 ? 18.844 13.266 28.969 1 95.5 483 TYR B CA 1
ATOM 9727 C C . TYR B 1 483 ? 20.25 13.359 28.391 1 95.5 483 TYR B C 1
ATOM 9729 O O . TYR B 1 483 ? 20.422 13.547 27.188 1 95.5 483 TYR B O 1
ATOM 9737 N N . SER B 1 484 ? 21.281 13.242 29.172 1 95.44 484 SER B N 1
ATOM 9738 C CA . SER B 1 484 ? 22.672 13.461 28.781 1 95.44 484 SER B CA 1
ATOM 9739 C C . SER B 1 484 ? 23.125 12.438 27.734 1 95.44 484 SER B C 1
ATOM 9741 O O . SER B 1 484 ? 23.984 12.719 26.922 1 95.44 484 SER B O 1
ATOM 9743 N N . GLY B 1 485 ? 22.531 11.266 27.734 1 97.06 485 GLY B N 1
ATOM 9744 C CA . GLY B 1 485 ? 22.906 10.227 26.797 1 97.06 485 GLY B CA 1
ATOM 9745 C C . GLY B 1 485 ? 22.016 10.18 25.578 1 97.06 485 GLY B C 1
ATOM 9746 O O . GLY B 1 485 ? 21.969 9.164 24.875 1 97.06 485 GLY B O 1
ATOM 9747 N N . LEU B 1 486 ? 21.359 11.281 25.328 1 96.94 486 LEU B N 1
ATOM 9748 C CA . LEU B 1 486 ? 20.281 11.273 24.359 1 96.94 486 LEU B CA 1
ATOM 9749 C C . LEU B 1 486 ? 20.812 11.008 22.953 1 96.94 486 LEU B C 1
ATOM 9751 O O . LEU B 1 486 ? 20.219 10.219 22.203 1 96.94 486 LEU B O 1
ATOM 9755 N N . VAL B 1 487 ? 21.891 11.641 22.516 1 97.81 487 VAL B N 1
ATOM 9756 C CA . VAL B 1 487 ? 22.406 11.523 21.156 1 97.81 487 VAL B CA 1
ATOM 9757 C C . VAL B 1 487 ? 22.734 10.07 20.844 1 97.81 487 VAL B C 1
ATOM 9759 O O . VAL B 1 487 ? 22.297 9.523 19.828 1 97.81 487 VAL B O 1
ATOM 9762 N N . GLU B 1 488 ? 23.469 9.414 21.75 1 98.38 488 GLU B N 1
ATOM 9763 C CA . GLU B 1 488 ? 23.828 8.008 21.547 1 98.38 488 GLU B CA 1
ATOM 9764 C C . GLU B 1 488 ? 22.594 7.117 21.547 1 98.38 488 GLU B C 1
ATOM 9766 O O . GLU B 1 488 ? 22.5 6.172 20.766 1 98.38 488 GLU B O 1
ATOM 9771 N N . LEU B 1 489 ? 21.703 7.418 22.469 1 98.5 489 LEU B N 1
ATOM 9772 C CA . LEU B 1 489 ? 20.469 6.656 22.531 1 98.5 489 LEU B CA 1
ATOM 9773 C C . LEU B 1 489 ? 19.688 6.762 21.219 1 98.5 489 LEU B C 1
ATOM 9775 O O . LEU B 1 489 ? 19.172 5.762 20.719 1 98.5 489 LEU B O 1
ATOM 9779 N N . LEU B 1 490 ? 19.562 7.977 20.672 1 98.44 490 LEU B N 1
ATOM 9780 C CA . LEU B 1 490 ? 18.812 8.195 19.438 1 98.44 490 LEU B CA 1
ATOM 9781 C C . LEU B 1 490 ? 19.484 7.488 18.266 1 98.44 490 LEU B C 1
ATOM 9783 O O . LEU B 1 490 ? 18.812 6.863 17.438 1 98.44 490 LEU B O 1
ATOM 9787 N N . LYS B 1 491 ? 20.828 7.578 18.172 1 98.38 491 LYS B N 1
ATOM 9788 C CA . LYS B 1 491 ? 21.562 6.867 17.125 1 98.38 491 LYS B CA 1
ATOM 9789 C C . LYS B 1 491 ? 21.328 5.359 17.234 1 98.38 491 LYS B C 1
ATOM 9791 O O . LYS B 1 491 ? 21.047 4.703 16.234 1 98.38 491 LYS B O 1
ATOM 9796 N N . LYS B 1 492 ? 21.438 4.871 18.438 1 98.25 492 LYS B N 1
ATOM 9797 C CA . LYS B 1 492 ? 21.219 3.449 18.688 1 98.25 492 LYS B CA 1
ATOM 9798 C C . LYS B 1 492 ? 19.812 3.037 18.297 1 98.25 492 LYS B C 1
ATOM 9800 O O . LYS B 1 492 ? 19.609 2.01 17.641 1 98.25 492 LYS B O 1
ATOM 9805 N N . SER B 1 493 ? 18.812 3.832 18.734 1 98.38 493 SER B N 1
ATOM 9806 C CA . SER B 1 493 ? 17.406 3.541 18.422 1 98.38 493 SER B CA 1
ATOM 9807 C C . SER B 1 493 ? 17.156 3.492 16.922 1 98.38 493 SER B C 1
ATOM 9809 O O . SER B 1 493 ? 16.422 2.637 16.438 1 98.38 493 SER B O 1
ATOM 9811 N N . TYR B 1 494 ? 17.797 4.363 16.172 1 98.12 494 TYR B N 1
ATOM 9812 C CA . TYR B 1 494 ? 17.625 4.359 14.719 1 98.12 494 TYR B CA 1
ATOM 9813 C C . TYR B 1 494 ? 18.234 3.107 14.102 1 98.12 494 TYR B C 1
ATOM 9815 O O . TYR B 1 494 ? 17.609 2.469 13.242 1 98.12 494 TYR B O 1
ATOM 9823 N N . HIS B 1 495 ? 19.391 2.734 14.492 1 97.25 495 HIS B N 1
ATOM 9824 C CA . HIS B 1 495 ? 20.125 1.672 13.82 1 97.25 495 HIS B CA 1
ATOM 9825 C C . HIS B 1 495 ? 19.625 0.297 14.25 1 97.25 495 HIS B C 1
ATOM 9827 O O . HIS B 1 495 ? 19.688 -0.662 13.477 1 97.25 495 HIS B O 1
ATOM 9833 N N . GLU B 1 496 ? 19.016 0.244 15.445 1 96.38 496 GLU B N 1
ATOM 9834 C CA . GLU B 1 496 ? 18.75 -1.086 15.984 1 96.38 496 GLU B CA 1
ATOM 9835 C C . GLU B 1 496 ? 17.25 -1.386 16.016 1 96.38 496 GLU B C 1
ATOM 9837 O O . GLU B 1 496 ? 16.844 -2.549 16.031 1 96.38 496 GLU B O 1
ATOM 9842 N N . SER B 1 497 ? 16.422 -0.352 16 1 97.12 497 SER B N 1
ATOM 9843 C CA . SER B 1 497 ? 15 -0.607 16.172 1 97.12 497 SER B CA 1
ATOM 9844 C C . SER B 1 497 ? 14.406 -1.277 14.93 1 97.12 497 SER B C 1
ATOM 9846 O O . SER B 1 497 ? 14.75 -0.92 13.805 1 97.12 497 SER B O 1
ATOM 9848 N N . ASN B 1 498 ? 13.484 -2.176 15.195 1 94.12 498 ASN B N 1
ATOM 9849 C CA . ASN B 1 498 ? 12.742 -2.828 14.125 1 94.12 498 ASN B CA 1
ATOM 9850 C C . ASN B 1 498 ? 11.492 -2.037 13.742 1 94.12 498 ASN B C 1
ATOM 9852 O O . ASN B 1 498 ? 10.852 -2.33 12.727 1 94.12 498 ASN B O 1
ATOM 9856 N N . TYR B 1 499 ? 11.148 -1.035 14.5 1 97.25 499 TYR B N 1
ATOM 9857 C CA . TYR B 1 499 ? 9.914 -0.293 14.273 1 97.25 499 TYR B CA 1
ATOM 9858 C C . TYR B 1 499 ? 10.18 0.969 13.461 1 97.25 499 TYR B C 1
ATOM 9860 O O . TYR B 1 499 ? 11.039 1.776 13.82 1 97.25 499 TYR B O 1
ATOM 9868 N N . PHE B 1 500 ? 9.406 1.153 12.391 1 97.69 500 PHE B N 1
ATOM 9869 C CA . PHE B 1 500 ? 9.477 2.328 11.523 1 97.69 500 PHE B CA 1
ATOM 9870 C C . PHE B 1 500 ? 9.305 3.605 12.336 1 97.69 500 PHE B C 1
ATOM 9872 O O . PHE B 1 500 ? 10.102 4.539 12.211 1 97.69 500 PHE B O 1
ATOM 9879 N N . VAL B 1 501 ? 8.336 3.635 13.227 1 97.88 501 VAL B N 1
ATOM 9880 C CA . VAL B 1 501 ? 7.93 4.867 13.891 1 97.88 501 VAL B CA 1
ATOM 9881 C C . VAL B 1 501 ? 8.945 5.23 14.977 1 97.88 501 VAL B C 1
ATOM 9883 O O . VAL B 1 501 ? 9.164 6.41 15.258 1 97.88 501 VAL B O 1
ATOM 9886 N N . VAL B 1 502 ? 9.617 4.234 15.555 1 98.5 502 VAL B N 1
ATOM 9887 C CA . VAL B 1 502 ? 10.672 4.496 16.531 1 98.5 502 VAL B CA 1
ATOM 9888 C C . VAL B 1 502 ? 11.898 5.074 15.836 1 98.5 502 VAL B C 1
ATOM 9890 O O . VAL B 1 502 ? 12.484 6.059 16.297 1 98.5 502 VAL B O 1
ATOM 9893 N N . ARG B 1 503 ? 12.312 4.484 14.688 1 98.44 503 ARG B N 1
ATOM 9894 C CA . ARG B 1 503 ? 13.422 5.008 13.898 1 98.44 503 ARG B CA 1
ATOM 9895 C C . ARG B 1 503 ? 13.148 6.434 13.445 1 98.44 503 ARG B C 1
ATOM 9897 O O . ARG B 1 503 ? 14.039 7.289 13.484 1 98.44 503 ARG B O 1
ATOM 9904 N N . LEU B 1 504 ? 11.867 6.648 13 1 97.88 504 LEU B N 1
ATOM 9905 C CA . LEU B 1 504 ? 11.5 7.977 12.531 1 97.88 504 LEU B CA 1
ATOM 9906 C C . LEU B 1 504 ? 11.594 9 13.664 1 97.88 504 LEU B C 1
ATOM 9908 O O . LEU B 1 504 ? 12.086 10.109 13.453 1 97.88 504 LEU B O 1
ATOM 9912 N N . GLU B 1 505 ? 11.102 8.617 14.867 1 98.06 505 GLU B N 1
ATOM 9913 C CA . GLU B 1 505 ? 11.203 9.516 16.016 1 98.06 505 GLU B CA 1
ATOM 9914 C C . GLU B 1 505 ? 12.656 9.82 16.344 1 98.06 505 GLU B C 1
ATOM 9916 O O . GLU B 1 505 ? 13.008 10.977 16.625 1 98.06 505 GLU B O 1
ATOM 9921 N N . ALA B 1 506 ? 13.492 8.836 16.328 1 98.56 506 ALA B N 1
ATOM 9922 C CA . ALA B 1 506 ? 14.914 9.008 16.609 1 98.56 506 ALA B CA 1
ATOM 9923 C C . ALA B 1 506 ? 15.562 9.945 15.594 1 98.56 506 ALA B C 1
ATOM 9925 O O . ALA B 1 506 ? 16.297 10.867 15.969 1 98.56 506 ALA B O 1
ATOM 9926 N N . LEU B 1 507 ? 15.273 9.695 14.305 1 98.12 507 LEU B N 1
ATOM 9927 C CA . LEU B 1 507 ? 15.82 10.531 13.242 1 98.12 507 LEU B CA 1
ATOM 9928 C C . LEU B 1 507 ? 15.383 11.977 13.406 1 98.12 507 LEU B C 1
ATOM 9930 O O . LEU B 1 507 ? 16.203 12.891 13.312 1 98.12 507 LEU B O 1
ATOM 9934 N N . ARG B 1 508 ? 14.109 12.172 13.648 1 96.56 508 ARG B N 1
ATOM 9935 C CA . ARG B 1 508 ? 13.555 13.523 13.75 1 96.56 508 ARG B CA 1
ATOM 9936 C C . ARG B 1 508 ? 14.18 14.281 14.922 1 96.56 508 ARG B C 1
ATOM 9938 O O . ARG B 1 508 ? 14.594 15.43 14.766 1 96.56 508 ARG B O 1
ATOM 9945 N N . LEU B 1 509 ? 14.273 13.633 16.078 1 97.12 509 LEU B N 1
ATOM 9946 C CA . LEU B 1 509 ? 14.844 14.281 17.25 1 97.12 509 LEU B CA 1
ATOM 9947 C C . LEU B 1 509 ? 16.312 14.617 17.047 1 97.12 509 LEU B C 1
ATOM 9949 O O . LEU B 1 509 ? 16.781 15.672 17.469 1 97.12 509 LEU B O 1
ATOM 9953 N N . LEU B 1 510 ? 17.047 13.75 16.359 1 97.06 510 LEU B N 1
ATOM 9954 C CA . LEU B 1 510 ? 18.438 14.016 16.031 1 97.06 510 LEU B CA 1
ATOM 9955 C C . LEU B 1 510 ? 18.562 15.188 15.07 1 97.06 510 LEU B C 1
ATOM 9957 O O . LEU B 1 510 ? 19.344 16.109 15.312 1 97.06 510 LEU B O 1
ATOM 9961 N N . ALA B 1 511 ? 17.781 15.141 14.023 1 96.5 511 ALA B N 1
ATOM 9962 C CA . ALA B 1 511 ? 17.891 16.141 12.961 1 96.5 511 ALA B CA 1
ATOM 9963 C C . ALA B 1 511 ? 17.5 17.531 13.469 1 96.5 511 ALA B C 1
ATOM 9965 O O . ALA B 1 511 ? 18.094 18.531 13.086 1 96.5 511 ALA B O 1
ATOM 9966 N N . LEU B 1 512 ? 16.578 17.578 14.359 1 94.81 512 LEU B N 1
ATOM 9967 C CA . LEU B 1 512 ? 16.031 18.859 14.82 1 94.81 512 LEU B CA 1
ATOM 9968 C C . LEU B 1 512 ? 16.922 19.484 15.883 1 94.81 512 LEU B C 1
ATOM 9970 O O . LEU B 1 512 ? 16.953 20.703 16.031 1 94.81 512 LEU B O 1
ATOM 9974 N N . ASN B 1 513 ? 17.719 18.625 16.578 1 95 513 ASN B N 1
ATOM 9975 C CA . ASN B 1 513 ? 18.359 19.172 17.766 1 95 513 ASN B CA 1
ATOM 9976 C C . ASN B 1 513 ? 19.875 19.016 17.703 1 95 513 ASN B C 1
ATOM 9978 O O . ASN B 1 513 ? 20.609 19.703 18.422 1 95 513 ASN B O 1
ATOM 9982 N N . TYR B 1 514 ? 20.344 18.125 16.875 1 95.38 514 TYR B N 1
ATOM 9983 C CA . TYR B 1 514 ? 21.766 17.828 16.797 1 95.38 514 TYR B CA 1
ATOM 9984 C C . TYR B 1 514 ? 22.234 17.75 15.352 1 95.38 514 TYR B C 1
ATOM 9986 O O . TYR B 1 514 ? 22.656 16.688 14.883 1 95.38 514 TYR B O 1
ATOM 9994 N N . PRO B 1 515 ? 22.281 18.891 14.688 1 94.31 515 PRO B N 1
ATOM 9995 C CA . PRO B 1 515 ? 22.516 18.938 13.25 1 94.31 515 PRO B CA 1
ATOM 9996 C C . PRO B 1 515 ? 23.891 18.375 12.859 1 94.31 515 PRO B C 1
ATOM 9998 O O . PRO B 1 515 ? 24.062 17.891 11.742 1 94.31 515 PRO B O 1
ATOM 10001 N N . THR B 1 516 ? 24.891 18.453 13.734 1 94.81 516 THR B N 1
ATOM 10002 C CA . THR B 1 516 ? 26.203 17.891 13.422 1 94.81 516 THR B CA 1
ATOM 10003 C C . THR B 1 516 ? 26.203 16.391 13.641 1 94.81 516 THR B C 1
ATOM 10005 O O . THR B 1 516 ? 26.672 15.633 12.781 1 94.81 516 THR B O 1
ATOM 10008 N N . GLU B 1 517 ? 25.625 15.914 14.742 1 96.12 517 GLU B N 1
ATOM 10009 C CA . GLU B 1 517 ? 25.672 14.516 15.156 1 96.12 517 GLU B CA 1
ATOM 10010 C C . GLU B 1 517 ? 24.781 13.641 14.289 1 96.12 517 GLU B C 1
ATOM 10012 O O . GLU B 1 517 ? 24.984 12.43 14.195 1 96.12 517 GLU B O 1
ATOM 10017 N N . VAL B 1 518 ? 23.844 14.234 13.609 1 97.38 518 VAL B N 1
ATOM 10018 C CA . VAL B 1 518 ? 22.828 13.469 12.883 1 97.38 518 VAL B CA 1
ATOM 10019 C C . VAL B 1 518 ? 23.422 12.977 11.562 1 97.38 518 VAL B C 1
ATOM 10021 O O . VAL B 1 518 ? 22.844 12.086 10.922 1 97.38 518 VAL B O 1
ATOM 10024 N N . ALA B 1 519 ? 24.547 13.477 11.117 1 97.31 519 ALA B N 1
ATOM 10025 C CA . ALA B 1 519 ? 25.078 13.25 9.781 1 97.31 519 ALA B CA 1
ATOM 10026 C C . ALA B 1 519 ? 25.188 11.758 9.469 1 97.31 519 ALA B C 1
ATOM 10028 O O . ALA B 1 519 ? 24.812 11.32 8.383 1 97.31 519 ALA B O 1
ATOM 10029 N N . ASP B 1 520 ? 25.688 11 10.391 1 95.94 520 ASP B N 1
ATOM 10030 C CA . ASP B 1 520 ? 25.875 9.578 10.148 1 95.94 520 ASP B CA 1
ATOM 10031 C C . ASP B 1 520 ? 24.531 8.875 9.945 1 95.94 520 ASP B C 1
ATOM 10033 O O . ASP B 1 520 ? 24.406 8.008 9.078 1 95.94 520 ASP B O 1
ATOM 10037 N N . VAL B 1 521 ? 23.516 9.234 10.727 1 98.06 521 VAL B N 1
ATOM 10038 C CA . VAL B 1 521 ? 22.172 8.648 10.617 1 98.06 521 VAL B CA 1
ATOM 10039 C C . VAL B 1 521 ? 21.547 9.055 9.289 1 98.06 521 VAL B C 1
ATOM 10041 O O . VAL B 1 521 ? 20.922 8.227 8.617 1 98.06 521 VAL B O 1
ATOM 10044 N N . LEU B 1 522 ? 21.719 10.312 8.875 1 98.31 522 LEU B N 1
ATOM 10045 C CA . LEU B 1 522 ? 21.141 10.805 7.629 1 98.31 522 LEU B CA 1
ATOM 10046 C C . LEU B 1 522 ? 21.703 10.039 6.434 1 98.31 522 LEU B C 1
ATOM 10048 O O . LEU B 1 522 ? 20.984 9.812 5.453 1 98.31 522 LEU B O 1
ATOM 10052 N N . GLN B 1 523 ? 22.969 9.625 6.52 1 97.38 523 GLN B N 1
ATOM 10053 C CA . GLN B 1 523 ? 23.594 8.875 5.434 1 97.38 523 GLN B CA 1
ATOM 10054 C C . GLN B 1 523 ? 22.844 7.574 5.168 1 97.38 523 GLN B C 1
ATOM 10056 O O . GLN B 1 523 ? 22.672 7.18 4.012 1 97.38 523 GLN B O 1
ATOM 10061 N N . THR B 1 524 ? 22.391 6.984 6.191 1 96.5 524 THR B N 1
ATOM 10062 C CA . THR B 1 524 ? 21.703 5.699 6.062 1 96.5 524 THR B CA 1
ATOM 10063 C C . THR B 1 524 ? 20.203 5.898 5.867 1 96.5 524 THR B C 1
ATOM 10065 O O . THR B 1 524 ? 19.562 5.121 5.16 1 96.5 524 THR B O 1
ATOM 10068 N N . ALA B 1 525 ? 19.641 6.969 6.41 1 98.12 525 ALA B N 1
ATOM 10069 C CA . ALA B 1 525 ? 18.188 7.195 6.453 1 98.12 525 ALA B CA 1
ATOM 10070 C C . ALA B 1 525 ? 17.641 7.488 5.059 1 98.12 525 ALA B C 1
ATOM 10072 O O . ALA B 1 525 ? 16.469 7.207 4.773 1 98.12 525 ALA B O 1
ATOM 10073 N N . MET B 1 526 ? 18.469 7.949 4.129 1 97.62 526 MET B N 1
ATOM 10074 C CA . MET B 1 526 ? 18.016 8.305 2.789 1 97.62 526 MET B CA 1
ATOM 10075 C C . MET B 1 526 ? 17.672 7.055 1.982 1 97.62 526 MET B C 1
ATOM 10077 O O . MET B 1 526 ? 17.047 7.145 0.924 1 97.62 526 MET B O 1
ATOM 10081 N N . ASN B 1 527 ? 18 5.891 2.502 1 96.88 527 ASN B N 1
ATOM 10082 C CA . ASN B 1 527 ? 17.625 4.621 1.888 1 96.88 527 ASN B CA 1
ATOM 10083 C C . ASN B 1 527 ? 16.859 3.73 2.859 1 96.88 527 ASN B C 1
ATOM 10085 O O . ASN B 1 527 ? 16.891 2.504 2.75 1 96.88 527 ASN B O 1
ATOM 10089 N N . ASP B 1 528 ? 16.234 4.27 3.82 1 97.38 528 ASP B N 1
ATOM 10090 C CA . ASP B 1 528 ? 15.461 3.502 4.789 1 97.38 528 ASP B CA 1
ATOM 10091 C C . ASP B 1 528 ? 14.281 2.799 4.121 1 97.38 528 ASP B C 1
ATOM 10093 O O . ASP B 1 528 ? 13.773 3.264 3.096 1 97.38 528 ASP B O 1
ATOM 10097 N N . SER B 1 529 ? 13.852 1.673 4.688 1 96 529 SER B N 1
ATOM 10098 C CA . SER B 1 529 ? 12.742 0.899 4.133 1 96 529 SER B CA 1
ATOM 10099 C C . SER B 1 529 ? 11.422 1.634 4.301 1 96 529 SER B C 1
ATOM 10101 O O . SER B 1 529 ? 10.445 1.331 3.611 1 96 529 SER B O 1
ATOM 10103 N N . TYR B 1 530 ? 11.305 2.502 5.215 1 96.31 530 TYR B N 1
ATOM 10104 C CA . TYR B 1 530 ? 10.094 3.297 5.418 1 96.31 530 TYR B CA 1
ATOM 10105 C C . TYR B 1 530 ? 10.148 4.582 4.602 1 96.31 530 TYR B C 1
ATOM 10107 O O . TYR B 1 530 ? 11.008 5.434 4.828 1 96.31 530 TYR B O 1
ATOM 10115 N N . GLU B 1 531 ? 9.234 4.727 3.693 1 95.25 531 GLU B N 1
ATOM 10116 C CA . GLU B 1 531 ? 9.211 5.832 2.74 1 95.25 531 GLU B CA 1
ATOM 10117 C C . GLU B 1 531 ? 9.234 7.18 3.459 1 95.25 531 GLU B C 1
ATOM 10119 O O . GLU B 1 531 ? 9.906 8.109 3.012 1 95.25 531 GLU B O 1
ATOM 10124 N N . LEU B 1 532 ? 8.516 7.348 4.562 1 95.5 532 LEU B N 1
ATOM 10125 C CA . LEU B 1 532 ? 8.461 8.625 5.27 1 95.5 532 LEU B CA 1
ATOM 10126 C C . LEU B 1 532 ? 9.828 8.984 5.84 1 95.5 532 LEU B C 1
ATOM 10128 O O . LEU B 1 532 ? 10.203 10.164 5.875 1 95.5 532 LEU B O 1
ATOM 10132 N N . ILE B 1 533 ? 10.594 8.023 6.316 1 97.06 533 ILE B N 1
ATOM 10133 C CA . ILE B 1 533 ? 11.945 8.273 6.801 1 97.06 533 ILE B CA 1
ATOM 10134 C C . ILE B 1 533 ? 12.812 8.797 5.66 1 97.06 533 ILE B C 1
ATOM 10136 O O . ILE B 1 533 ? 13.555 9.766 5.828 1 97.06 533 ILE B O 1
ATOM 10140 N N . ARG B 1 534 ? 12.75 8.18 4.508 1 96.38 534 ARG B N 1
ATOM 10141 C CA . ARG B 1 534 ? 13.531 8.625 3.361 1 96.38 534 ARG B CA 1
ATOM 10142 C C . ARG B 1 534 ? 13.195 10.062 2.99 1 96.38 534 ARG B C 1
ATOM 10144 O O . ARG B 1 534 ? 14.086 10.883 2.766 1 96.38 534 ARG B O 1
ATOM 10151 N N . ARG B 1 535 ? 11.93 10.375 2.967 1 94.81 535 ARG B N 1
ATOM 10152 C CA . ARG B 1 535 ? 11.461 11.711 2.604 1 94.81 535 ARG B CA 1
ATOM 10153 C C . ARG B 1 535 ? 11.977 12.758 3.588 1 94.81 535 ARG B C 1
ATOM 10155 O O . ARG B 1 535 ? 12.508 13.789 3.18 1 94.81 535 ARG B O 1
ATOM 10162 N N . TYR B 1 536 ? 11.828 12.438 4.887 1 95.44 536 TYR B N 1
ATOM 10163 C CA . TYR B 1 536 ? 12.312 13.344 5.914 1 95.44 536 TYR B CA 1
ATOM 10164 C C . TYR B 1 536 ? 13.836 13.469 5.863 1 95.44 536 TYR B C 1
ATOM 10166 O O . TYR B 1 536 ? 14.383 14.555 6.043 1 95.44 536 TYR B O 1
ATOM 10174 N N . ALA B 1 537 ? 14.453 12.383 5.609 1 97.19 537 ALA B N 1
ATOM 10175 C CA . ALA B 1 537 ? 15.914 12.398 5.562 1 97.19 537 ALA B CA 1
ATOM 10176 C C . ALA B 1 537 ? 16.422 13.344 4.48 1 97.19 537 ALA B C 1
ATOM 10178 O O . ALA B 1 537 ? 17.312 14.156 4.73 1 97.19 537 ALA B O 1
ATOM 10179 N N . VAL B 1 538 ? 15.852 13.273 3.287 1 96.44 538 VAL B N 1
ATOM 10180 C CA . VAL B 1 538 ? 16.312 14.133 2.197 1 96.44 538 VAL B CA 1
ATOM 10181 C C . VAL B 1 538 ? 15.977 15.586 2.516 1 96.44 538 VAL B C 1
ATOM 10183 O O . VAL B 1 538 ? 16.75 16.5 2.199 1 96.44 538 VAL B O 1
ATOM 10186 N N . GLU B 1 539 ? 14.836 15.805 3.146 1 94.69 539 GLU B N 1
ATOM 10187 C CA . GLU B 1 539 ? 14.492 17.156 3.574 1 94.69 539 GLU B CA 1
ATOM 10188 C C . GLU B 1 539 ? 15.492 17.688 4.594 1 94.69 539 GLU B C 1
ATOM 10190 O O . GLU B 1 539 ? 15.922 18.844 4.504 1 94.69 539 GLU B O 1
ATOM 10195 N N . TYR B 1 540 ? 15.82 16.844 5.59 1 96.38 540 TYR B N 1
ATOM 10196 C CA . TYR B 1 540 ? 16.766 17.266 6.625 1 96.38 540 TYR B CA 1
ATOM 10197 C C . TYR B 1 540 ? 18.156 17.5 6.035 1 96.38 540 TYR B C 1
ATOM 10199 O O . TYR B 1 540 ? 18.875 18.391 6.48 1 96.38 540 TYR B O 1
ATOM 10207 N N . VAL B 1 541 ? 18.531 16.719 5.047 1 97.56 541 VAL B N 1
ATOM 10208 C CA . VAL B 1 541 ? 19.797 16.906 4.363 1 97.56 541 VAL B CA 1
ATOM 10209 C C . VAL B 1 541 ? 19.812 18.281 3.678 1 97.56 541 VAL B C 1
ATOM 10211 O O . VAL B 1 541 ? 20.812 19 3.746 1 97.56 541 VAL B O 1
ATOM 10214 N N . GLU B 1 542 ? 18.703 18.594 3.012 1 96.44 542 GLU B N 1
ATOM 10215 C CA . GLU B 1 542 ? 18.562 19.891 2.35 1 96.44 542 GLU B CA 1
ATOM 10216 C C . GLU B 1 542 ? 18.797 21.047 3.328 1 96.44 542 GLU B C 1
ATOM 10218 O O . GLU B 1 542 ? 19.547 21.969 3.033 1 96.44 542 GLU B O 1
ATOM 10223 N N . LYS B 1 543 ? 18.203 20.953 4.492 1 95.88 543 LYS B N 1
ATOM 10224 C CA . LYS B 1 543 ? 18.266 22.047 5.465 1 95.88 543 LYS B CA 1
ATOM 10225 C C . LYS B 1 543 ? 19.562 22 6.258 1 95.88 543 LYS B C 1
ATOM 10227 O O . LYS B 1 543 ? 20.016 23.031 6.77 1 95.88 543 LYS B O 1
ATOM 10232 N N . ASN B 1 544 ? 20.156 20.859 6.406 1 97.12 544 ASN B N 1
ATOM 10233 C CA . ASN B 1 544 ? 21.406 20.672 7.145 1 97.12 544 ASN B CA 1
ATOM 10234 C C . ASN B 1 544 ? 22.594 21.234 6.371 1 97.12 544 ASN B C 1
ATOM 10236 O O . ASN B 1 544 ? 23.484 21.844 6.961 1 97.12 544 ASN B O 1
ATOM 10240 N N . CYS B 1 545 ? 22.719 21.031 5.105 1 97.38 545 CYS B N 1
ATOM 10241 C CA . CYS B 1 545 ? 23.703 21.562 4.164 1 97.38 545 CYS B CA 1
ATOM 10242 C C . CYS B 1 545 ? 25.094 21.047 4.48 1 97.38 545 CYS B C 1
ATOM 10244 O O . CYS B 1 545 ? 26.094 21.688 4.156 1 97.38 545 CYS B O 1
ATOM 10246 N N . ASN B 1 546 ? 25.25 19.938 5.215 1 97.75 546 ASN B N 1
ATOM 10247 C CA . ASN B 1 546 ? 26.562 19.344 5.48 1 97.75 546 ASN B CA 1
ATOM 10248 C C . ASN B 1 546 ? 27.156 18.719 4.227 1 97.75 546 ASN B C 1
ATOM 10250 O O . ASN B 1 546 ? 26.625 17.734 3.703 1 97.75 546 ASN B O 1
ATOM 10254 N N . PRO B 1 547 ? 28.266 19.234 3.768 1 97.19 547 PRO B N 1
ATOM 10255 C CA . PRO B 1 547 ? 28.859 18.734 2.523 1 97.19 547 PRO B CA 1
ATOM 10256 C C . PRO B 1 547 ? 29.234 17.25 2.605 1 97.19 547 PRO B C 1
ATOM 10258 O O . PRO B 1 547 ? 29.281 16.578 1.581 1 97.19 547 PRO B O 1
ATOM 10261 N N . GLU B 1 548 ? 29.422 16.734 3.791 1 97.25 548 GLU B N 1
ATOM 10262 C CA . GLU B 1 548 ? 29.812 15.344 3.973 1 97.25 548 GLU B CA 1
ATOM 10263 C C . GLU B 1 548 ? 28.688 14.406 3.543 1 97.25 548 GLU B C 1
ATOM 10265 O O . GLU B 1 548 ? 28.906 13.211 3.318 1 97.25 548 GLU B O 1
ATOM 10270 N N . LEU B 1 549 ? 27.5 14.914 3.383 1 98.12 549 LEU B N 1
ATOM 10271 C CA . LEU B 1 549 ? 26.328 14.094 3.086 1 98.12 549 LEU B CA 1
ATOM 10272 C C . LEU B 1 549 ? 26.156 13.938 1.58 1 98.12 549 LEU B C 1
ATOM 10274 O O . LEU B 1 549 ? 25.281 13.18 1.133 1 98.12 549 LEU B O 1
ATOM 10278 N N . LEU B 1 550 ? 26.969 14.609 0.752 1 98.12 550 LEU B N 1
ATOM 10279 C CA . LEU B 1 550 ? 26.797 14.656 -0.697 1 98.12 550 LEU B CA 1
ATOM 10280 C C . LEU B 1 550 ? 26.891 13.258 -1.302 1 98.12 550 LEU B C 1
ATOM 10282 O O . LEU B 1 550 ? 26.031 12.875 -2.105 1 98.12 550 LEU B O 1
ATOM 10286 N N . PRO B 1 551 ? 27.906 12.391 -0.934 1 98.12 551 PRO B N 1
ATOM 10287 C CA . PRO B 1 551 ? 27.938 11.055 -1.549 1 98.12 551 PRO B CA 1
ATOM 10288 C C . PRO B 1 551 ? 26.688 10.242 -1.286 1 98.12 551 PRO B C 1
ATOM 10290 O O . PRO B 1 551 ? 26.156 9.594 -2.197 1 98.12 551 PRO B O 1
ATOM 10293 N N . ALA B 1 552 ? 26.188 10.289 -0.08 1 97.81 552 ALA B N 1
ATOM 10294 C CA . ALA B 1 552 ? 24.969 9.555 0.262 1 97.81 552 ALA B CA 1
ATOM 10295 C C . ALA B 1 552 ? 23.766 10.109 -0.484 1 97.81 552 ALA B C 1
ATOM 10297 O O . ALA B 1 552 ? 22.859 9.367 -0.855 1 97.81 552 ALA B O 1
ATOM 10298 N N . TRP B 1 553 ? 23.75 11.422 -0.642 1 98.06 553 TRP B N 1
ATOM 10299 C CA . TRP B 1 553 ? 22.688 12.094 -1.362 1 98.06 553 TRP B CA 1
ATOM 10300 C C . TRP B 1 553 ? 22.625 11.625 -2.814 1 98.06 553 TRP B C 1
ATOM 10302 O O . TRP B 1 553 ? 21.547 11.312 -3.33 1 98.06 553 TRP B O 1
ATOM 10312 N N . ILE B 1 554 ? 23.75 11.508 -3.482 1 98.12 554 ILE B N 1
ATOM 10313 C CA . ILE B 1 554 ? 23.828 11.047 -4.863 1 98.12 554 ILE B CA 1
ATOM 10314 C C . ILE B 1 554 ? 23.453 9.57 -4.938 1 98.12 554 ILE B C 1
ATOM 10316 O O . ILE B 1 554 ? 22.719 9.156 -5.828 1 98.12 554 ILE B O 1
ATOM 10320 N N . GLU B 1 555 ? 23.984 8.82 -4.023 1 97.38 555 GLU B N 1
ATOM 10321 C CA . GLU B 1 555 ? 23.672 7.398 -3.977 1 97.38 555 GLU B CA 1
ATOM 10322 C C . GLU B 1 555 ? 22.156 7.176 -3.846 1 97.38 555 GLU B C 1
ATOM 10324 O O . GLU B 1 555 ? 21.609 6.285 -4.492 1 97.38 555 GLU B O 1
ATOM 10329 N N . SER B 1 556 ? 21.547 7.98 -3 1 97.12 556 SER B N 1
ATOM 10330 C CA . SER B 1 556 ? 20.109 7.832 -2.785 1 97.12 556 SER B CA 1
ATOM 10331 C C . SER B 1 556 ? 19.328 8.125 -4.062 1 97.12 556 SER B C 1
ATOM 10333 O O . SER B 1 556 ? 18.281 7.508 -4.312 1 97.12 556 SER B O 1
ATOM 10335 N N . TYR B 1 557 ? 19.766 9.07 -4.879 1 96.62 557 TYR B N 1
ATOM 10336 C CA . TYR B 1 557 ? 19.141 9.344 -6.16 1 96.62 557 TYR B CA 1
ATOM 10337 C C . TYR B 1 557 ? 19.266 8.156 -7.102 1 96.62 557 TYR B C 1
ATOM 10339 O O . TYR B 1 557 ? 18.297 7.766 -7.762 1 96.62 557 TYR B O 1
ATOM 10347 N N . LEU B 1 558 ? 20.469 7.629 -7.156 1 96.5 558 LEU B N 1
ATOM 10348 C CA . LEU B 1 558 ? 20.703 6.492 -8.039 1 96.5 558 LEU B CA 1
ATOM 10349 C C . LEU B 1 558 ? 19.844 5.301 -7.625 1 96.5 558 LEU B C 1
ATOM 10351 O O . LEU B 1 558 ? 19.328 4.57 -8.477 1 96.5 558 LEU B O 1
ATOM 10355 N N . LEU B 1 559 ? 19.656 5.145 -6.359 1 95.12 559 LEU B N 1
ATOM 10356 C CA . LEU B 1 559 ? 18.953 3.988 -5.824 1 95.12 559 LEU B CA 1
ATOM 10357 C C . LEU B 1 559 ? 17.438 4.203 -5.879 1 95.12 559 LEU B C 1
ATOM 10359 O O . LEU B 1 559 ? 16.688 3.264 -6.121 1 95.12 559 LEU B O 1
ATOM 10363 N N . ARG B 1 560 ? 17 5.484 -5.617 1 94.62 560 ARG B N 1
ATOM 10364 C CA . ARG B 1 560 ? 15.586 5.691 -5.316 1 94.62 560 ARG B CA 1
ATOM 10365 C C . ARG B 1 560 ? 15.023 6.863 -6.117 1 94.62 560 ARG B C 1
ATOM 10367 O O . ARG B 1 560 ? 13.898 7.297 -5.887 1 94.62 560 ARG B O 1
ATOM 10374 N N . GLY B 1 561 ? 15.695 7.375 -7.051 1 91 561 GLY B N 1
ATOM 10375 C CA . GLY B 1 561 ? 15.281 8.547 -7.809 1 91 561 GLY B CA 1
ATOM 10376 C C . GLY B 1 561 ? 14.023 8.312 -8.625 1 91 561 GLY B C 1
ATOM 10377 O O . GLY B 1 561 ? 13.422 9.266 -9.125 1 91 561 GLY B O 1
ATOM 10378 N N . HIS B 1 562 ? 13.5 7.09 -8.648 1 88.44 562 HIS B N 1
ATOM 10379 C CA . HIS B 1 562 ? 12.266 6.773 -9.352 1 88.44 562 HIS B CA 1
ATOM 10380 C C . HIS B 1 562 ? 11.047 7.066 -8.477 1 88.44 562 HIS B C 1
ATOM 10382 O O . HIS B 1 562 ? 9.922 7.168 -8.977 1 88.44 562 HIS B O 1
ATOM 10388 N N . GLU B 1 563 ? 11.242 7.129 -7.168 1 92.12 563 GLU B N 1
ATOM 10389 C CA . GLU B 1 563 ? 10.141 7.418 -6.246 1 92.12 563 GLU B CA 1
ATOM 10390 C C . GLU B 1 563 ? 9.742 8.891 -6.309 1 92.12 563 GLU B C 1
ATOM 10392 O O . GLU B 1 563 ? 10.578 9.773 -6.09 1 92.12 563 GLU B O 1
ATOM 10397 N N . ASN B 1 564 ? 8.578 9.156 -6.535 1 88.69 564 ASN B N 1
ATOM 10398 C CA . ASN B 1 564 ? 8.109 10.5 -6.883 1 88.69 564 ASN B CA 1
ATOM 10399 C C . ASN B 1 564 ? 8.453 11.508 -5.793 1 88.69 564 ASN B C 1
ATOM 10401 O O . ASN B 1 564 ? 9 12.578 -6.078 1 88.69 564 ASN B O 1
ATOM 10405 N N . ARG B 1 565 ? 8.148 11.219 -4.535 1 90.5 565 ARG B N 1
ATOM 10406 C CA . ARG B 1 565 ? 8.352 12.188 -3.463 1 90.5 565 ARG B CA 1
ATOM 10407 C C . ARG B 1 565 ? 9.836 12.32 -3.119 1 90.5 565 ARG B C 1
ATOM 10409 O O . ARG B 1 565 ? 10.305 13.406 -2.773 1 90.5 565 ARG B O 1
ATOM 10416 N N . HIS B 1 566 ? 10.516 11.211 -3.193 1 92.06 566 HIS B N 1
ATOM 10417 C CA . HIS B 1 566 ? 11.961 11.227 -2.979 1 92.06 566 HIS B CA 1
ATOM 10418 C C . HIS B 1 566 ? 12.664 12.062 -4.043 1 92.06 566 HIS B C 1
ATOM 10420 O O . HIS B 1 566 ? 13.5 12.914 -3.723 1 92.06 566 HIS B O 1
ATOM 10426 N N . ARG B 1 567 ? 12.297 11.859 -5.293 1 91.81 567 ARG B N 1
ATOM 10427 C CA . ARG B 1 567 ? 12.844 12.594 -6.426 1 91.81 567 ARG B CA 1
ATOM 10428 C C . ARG B 1 567 ? 12.547 14.086 -6.301 1 91.81 567 ARG B C 1
ATOM 10430 O O . ARG B 1 567 ? 13.43 14.922 -6.531 1 91.81 567 ARG B O 1
ATOM 10437 N N . PHE B 1 568 ? 11.344 14.383 -5.91 1 91.81 568 PHE B N 1
ATOM 10438 C CA . PHE B 1 568 ? 10.945 15.773 -5.719 1 91.81 568 PHE B CA 1
ATOM 10439 C C . PHE B 1 568 ? 11.852 16.453 -4.699 1 91.81 568 PHE B C 1
ATOM 10441 O O . PHE B 1 568 ? 12.305 17.578 -4.922 1 91.81 568 PHE B O 1
ATOM 10448 N N . ARG B 1 569 ? 12.117 15.797 -3.621 1 92 569 ARG B N 1
ATOM 10449 C CA . ARG B 1 569 ? 12.945 16.375 -2.568 1 92 569 ARG B CA 1
ATOM 10450 C C . ARG B 1 569 ? 14.383 16.531 -3.031 1 92 569 ARG B C 1
ATOM 10452 O O . ARG B 1 569 ? 15.055 17.5 -2.682 1 92 569 ARG B O 1
ATOM 10459 N N . ILE B 1 570 ? 14.844 15.562 -3.846 1 94.69 570 ILE B N 1
ATOM 10460 C CA . ILE B 1 570 ? 16.203 15.633 -4.371 1 94.69 570 ILE B CA 1
ATOM 10461 C C . ILE B 1 570 ? 16.344 16.859 -5.27 1 94.69 570 ILE B C 1
ATOM 10463 O O . ILE B 1 570 ? 17.281 17.656 -5.109 1 94.69 570 ILE B O 1
ATOM 10467 N N . PHE B 1 571 ? 15.438 17.078 -6.121 1 94.25 571 PHE B N 1
ATOM 10468 C CA . PHE B 1 571 ? 15.516 18.188 -7.062 1 94.25 571 PHE B CA 1
ATOM 10469 C C . PHE B 1 571 ? 15.266 19.516 -6.355 1 94.25 571 PHE B C 1
ATOM 10471 O O . PHE B 1 571 ? 15.836 20.547 -6.727 1 94.25 571 PHE B O 1
ATOM 10478 N N . SER B 1 572 ? 14.43 19.438 -5.309 1 91.5 572 SER B N 1
ATOM 10479 C CA . SER B 1 572 ? 14.219 20.625 -4.496 1 91.5 572 SER B CA 1
ATOM 10480 C C . SER B 1 572 ? 15.5 21.047 -3.783 1 91.5 572 SER B C 1
ATOM 10482 O O . SER B 1 572 ? 15.719 22.234 -3.537 1 91.5 572 SER B O 1
ATOM 10484 N N . ALA B 1 573 ? 16.344 20.125 -3.473 1 93.75 573 ALA B N 1
ATOM 10485 C CA . ALA B 1 573 ? 17.562 20.344 -2.707 1 93.75 573 ALA B CA 1
ATOM 10486 C C . ALA B 1 573 ? 18.766 20.516 -3.633 1 93.75 573 ALA B C 1
ATOM 10488 O O . ALA B 1 573 ? 19.906 20.438 -3.189 1 93.75 573 ALA B O 1
ATOM 10489 N N . ILE B 1 574 ? 18.516 20.812 -4.938 1 94.25 574 ILE B N 1
ATOM 10490 C CA . ILE B 1 574 ? 19.547 20.734 -5.969 1 94.25 574 ILE B CA 1
ATOM 10491 C C . ILE B 1 574 ? 20.625 21.781 -5.703 1 94.25 574 ILE B C 1
ATOM 10493 O O . ILE B 1 574 ? 21.766 21.641 -6.148 1 94.25 574 ILE B O 1
ATOM 10497 N N . ASN B 1 575 ? 20.281 22.875 -4.984 1 95.81 575 ASN B N 1
ATOM 10498 C CA . ASN B 1 575 ? 21.219 23.969 -4.742 1 95.81 575 ASN B CA 1
ATOM 10499 C C . ASN B 1 575 ? 21.906 23.828 -3.387 1 95.81 575 ASN B C 1
ATOM 10501 O O . ASN B 1 575 ? 22.656 24.719 -2.973 1 95.81 575 ASN B O 1
ATOM 10505 N N . THR B 1 576 ? 21.641 22.781 -2.637 1 95.75 576 THR B N 1
ATOM 10506 C CA . THR B 1 576 ? 22.156 22.562 -1.294 1 95.75 576 THR B CA 1
ATOM 10507 C C . THR B 1 576 ? 23.672 22.328 -1.337 1 95.75 576 THR B C 1
ATOM 10509 O O . THR B 1 576 ? 24.406 22.828 -0.483 1 95.75 576 THR B O 1
ATOM 10512 N N . PHE B 1 577 ? 24.125 21.578 -2.342 1 96.69 577 PHE B N 1
ATOM 10513 C CA . PHE B 1 577 ? 25.531 21.203 -2.475 1 96.69 577 PHE B CA 1
ATOM 10514 C C . PHE B 1 577 ? 26.172 21.938 -3.658 1 96.69 577 PHE B C 1
ATOM 10516 O O . PHE B 1 577 ? 25.469 22.484 -4.508 1 96.69 577 PHE B O 1
ATOM 10523 N N . ASP B 1 578 ? 27.516 21.969 -3.578 1 96.88 578 ASP B N 1
ATOM 10524 C CA . ASP B 1 578 ? 28.25 22.5 -4.727 1 96.88 578 ASP B CA 1
ATOM 10525 C C . ASP B 1 578 ? 27.938 21.703 -5.992 1 96.88 578 ASP B C 1
ATOM 10527 O O . ASP B 1 578 ? 28.109 20.484 -6.016 1 96.88 578 ASP B O 1
ATOM 10531 N N . HIS B 1 579 ? 27.531 22.422 -7.055 1 97.81 579 HIS B N 1
ATOM 10532 C CA . HIS B 1 579 ? 27.031 21.766 -8.258 1 97.81 579 HIS B CA 1
ATOM 10533 C C . HIS B 1 579 ? 28.125 20.969 -8.945 1 97.81 579 HIS B C 1
ATOM 10535 O O . HIS B 1 579 ? 27.875 19.859 -9.445 1 97.81 579 HIS B O 1
ATOM 10541 N N . ASP B 1 580 ? 29.328 21.484 -8.969 1 97.88 580 ASP B N 1
ATOM 10542 C CA . ASP B 1 580 ? 30.422 20.781 -9.633 1 97.88 580 ASP B CA 1
ATOM 10543 C C . ASP B 1 580 ? 30.812 19.531 -8.859 1 97.88 580 ASP B C 1
ATOM 10545 O O . ASP B 1 580 ? 31.094 18.484 -9.453 1 97.88 580 ASP B O 1
ATOM 10549 N N . MET B 1 581 ? 30.859 19.672 -7.527 1 98 581 MET B N 1
ATOM 10550 C CA . MET B 1 581 ? 31.172 18.5 -6.695 1 98 581 MET B CA 1
ATOM 10551 C C . MET B 1 581 ? 30.094 17.438 -6.848 1 98 581 MET B C 1
ATOM 10553 O O . MET B 1 581 ? 30.406 16.234 -6.895 1 98 581 MET B O 1
ATOM 10557 N N . ALA B 1 582 ? 28.859 17.828 -6.91 1 98.19 582 ALA B N 1
ATOM 10558 C CA . ALA B 1 582 ? 27.75 16.906 -7.082 1 98.19 582 ALA B CA 1
ATOM 10559 C C . ALA B 1 582 ? 27.844 16.188 -8.43 1 98.19 582 ALA B C 1
ATOM 10561 O O . ALA B 1 582 ? 27.578 14.984 -8.523 1 98.19 582 ALA B O 1
ATOM 10562 N N . LEU B 1 583 ? 28.125 17.016 -9.453 1 98 583 LEU B N 1
ATOM 10563 C CA . LEU B 1 583 ? 28.266 16.469 -10.797 1 98 583 LEU B CA 1
ATOM 10564 C C . LEU B 1 583 ? 29.359 15.406 -10.836 1 98 583 LEU B C 1
ATOM 10566 O O . LEU B 1 583 ? 29.172 14.328 -11.398 1 98 583 LEU B O 1
ATOM 10570 N N . ASN B 1 584 ? 30.469 15.695 -10.242 1 98.25 584 ASN B N 1
ATOM 10571 C CA . ASN B 1 584 ? 31.594 14.758 -10.203 1 98.25 584 ASN B CA 1
ATOM 10572 C C . ASN B 1 584 ? 31.234 13.508 -9.406 1 98.25 584 ASN B C 1
ATOM 10574 O O . ASN B 1 584 ? 31.609 12.398 -9.797 1 98.25 584 ASN B O 1
ATOM 10578 N N . GLU B 1 585 ? 30.594 13.695 -8.281 1 98.31 585 GLU B N 1
ATOM 10579 C CA . GLU B 1 585 ? 30.188 12.562 -7.461 1 98.31 585 GLU B CA 1
ATOM 10580 C C . GLU B 1 585 ? 29.203 11.664 -8.211 1 98.31 585 GLU B C 1
ATOM 10582 O O . GLU B 1 585 ? 29.281 10.438 -8.117 1 98.31 585 GLU B O 1
ATOM 10587 N N . LEU B 1 586 ? 28.25 12.227 -8.953 1 98.25 586 LEU B N 1
ATOM 10588 C CA . LEU B 1 586 ? 27.281 11.477 -9.742 1 98.25 586 LEU B CA 1
ATOM 10589 C C . LEU B 1 586 ? 27.969 10.633 -10.797 1 98.25 586 LEU B C 1
ATOM 10591 O O . LEU B 1 586 ? 27.656 9.453 -10.969 1 98.25 586 LEU B O 1
ATOM 10595 N N . LYS B 1 587 ? 28.906 11.266 -11.508 1 98.06 587 LYS B N 1
ATOM 10596 C CA . LYS B 1 587 ? 29.656 10.547 -12.531 1 98.06 587 LYS B CA 1
ATOM 10597 C C . LYS B 1 587 ? 30.438 9.383 -11.922 1 98.06 587 LYS B C 1
ATOM 10599 O O . LYS B 1 587 ? 30.453 8.281 -12.469 1 98.06 587 LYS B O 1
ATOM 10604 N N . LYS B 1 588 ? 31.047 9.688 -10.844 1 98.25 588 LYS B N 1
ATOM 10605 C CA . LYS B 1 588 ? 31.859 8.68 -10.156 1 98.25 588 LYS B CA 1
ATOM 10606 C C . LYS B 1 588 ? 31.016 7.477 -9.75 1 98.25 588 LYS B C 1
ATOM 10608 O O . LYS B 1 588 ? 31.359 6.336 -10.055 1 98.25 588 LYS B O 1
ATOM 10613 N N . GLN B 1 589 ? 29.906 7.699 -9.133 1 97.69 589 GLN B N 1
ATOM 10614 C CA . GLN B 1 589 ? 29.062 6.613 -8.641 1 97.69 589 GLN B CA 1
ATOM 10615 C C . GLN B 1 589 ? 28.359 5.898 -9.789 1 97.69 589 GLN B C 1
ATOM 10617 O O . GLN B 1 589 ? 28.234 4.668 -9.781 1 97.69 589 GLN B O 1
ATOM 10622 N N . ALA B 1 590 ? 27.891 6.633 -10.742 1 96.88 590 ALA B N 1
ATOM 10623 C CA . ALA B 1 590 ? 27.172 6.062 -11.867 1 96.88 590 ALA B CA 1
ATOM 10624 C C . ALA B 1 590 ? 28.062 5.117 -12.672 1 96.88 590 ALA B C 1
ATOM 10626 O O . ALA B 1 590 ? 27.562 4.156 -13.273 1 96.88 590 ALA B O 1
ATOM 10627 N N . ALA B 1 591 ? 29.328 5.402 -12.664 1 96 591 ALA B N 1
ATOM 10628 C CA . ALA B 1 591 ? 30.266 4.582 -13.406 1 96 591 ALA B CA 1
ATOM 10629 C C . ALA B 1 591 ? 30.281 3.146 -12.891 1 96 591 ALA B C 1
ATOM 10631 O O . ALA B 1 591 ? 30.625 2.217 -13.625 1 96 591 ALA B O 1
ATOM 10632 N N . ASP B 1 592 ? 29.859 2.969 -11.703 1 93.62 592 ASP B N 1
ATOM 10633 C CA . ASP B 1 592 ? 29.875 1.648 -11.078 1 93.62 592 ASP B CA 1
ATOM 10634 C C . ASP B 1 592 ? 28.547 0.928 -11.297 1 93.62 592 ASP B C 1
ATOM 10636 O O . ASP B 1 592 ? 28.359 -0.2 -10.836 1 93.62 592 ASP B O 1
ATOM 10640 N N . TRP B 1 593 ? 27.672 1.517 -12.016 1 93.69 593 TRP B N 1
ATOM 10641 C CA . TRP B 1 593 ? 26.344 0.931 -12.242 1 93.69 593 TRP B CA 1
ATOM 10642 C C . TRP B 1 593 ? 26.203 0.435 -13.672 1 93.69 593 TRP B C 1
ATOM 10644 O O . TRP B 1 593 ? 26.859 0.962 -14.586 1 93.69 593 TRP B O 1
ATOM 10654 N N . SER B 1 594 ? 25.469 -0.615 -13.82 1 93.5 594 SER B N 1
ATOM 10655 C CA . SER B 1 594 ? 25.031 -1.07 -15.141 1 93.5 594 SER B CA 1
ATOM 10656 C C . SER B 1 594 ? 23.609 -0.627 -15.445 1 93.5 594 SER B C 1
ATOM 10658 O O . SER B 1 594 ? 22.703 -0.824 -14.633 1 93.5 594 SER B O 1
ATOM 10660 N N . PHE B 1 595 ? 23.438 0.024 -16.625 1 94.25 595 PHE B N 1
ATOM 10661 C CA . PHE B 1 595 ? 22.125 0.552 -16.969 1 94.25 595 PHE B CA 1
ATOM 10662 C C . PHE B 1 595 ? 21.625 -0.046 -18.281 1 94.25 595 PHE B C 1
ATOM 10664 O O . PHE B 1 595 ? 22.391 -0.195 -19.234 1 94.25 595 PHE B O 1
ATOM 10671 N N . TYR B 1 596 ? 20.359 -0.463 -18.234 1 95.69 596 TYR B N 1
ATOM 10672 C CA . TYR B 1 596 ? 19.625 -0.638 -19.469 1 95.69 596 TYR B CA 1
ATOM 10673 C C . TYR B 1 596 ? 19.297 0.709 -20.094 1 95.69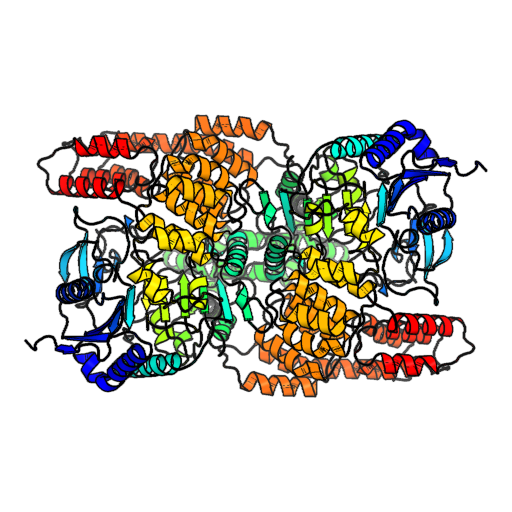 596 TYR B C 1
ATOM 10675 O O . TYR B 1 596 ? 19.438 0.893 -21.312 1 95.69 596 TYR B O 1
ATOM 10683 N N . ASP B 1 597 ? 18.859 1.574 -19.266 1 94.56 597 ASP B N 1
ATOM 10684 C CA . ASP B 1 597 ? 18.516 2.951 -19.609 1 94.56 597 ASP B CA 1
ATOM 10685 C C . ASP B 1 597 ? 19.047 3.924 -18.562 1 94.56 597 ASP B C 1
ATOM 10687 O O . ASP B 1 597 ? 18.656 3.85 -17.391 1 94.56 597 ASP B O 1
ATOM 10691 N N . SER B 1 598 ? 19.891 4.832 -18.922 1 94.56 598 SER B N 1
ATOM 10692 C CA . SER B 1 598 ? 20.531 5.758 -17.984 1 94.56 598 SER B CA 1
ATOM 10693 C C . SER B 1 598 ? 19.875 7.137 -18.062 1 94.56 598 SER B C 1
ATOM 10695 O O . SER B 1 598 ? 20.453 8.125 -17.594 1 94.56 598 SER B O 1
ATOM 10697 N N . SER B 1 599 ? 18.719 7.23 -18.578 1 93.19 599 SER B N 1
ATOM 10698 C CA . SER B 1 599 ? 18.062 8.508 -18.812 1 93.19 599 SER B CA 1
ATOM 10699 C C . SER B 1 599 ? 17.891 9.297 -17.516 1 93.19 599 SER B C 1
ATOM 10701 O O . SER B 1 599 ? 18.047 10.523 -17.5 1 93.19 599 SER B O 1
ATOM 10703 N N . TYR B 1 600 ? 17.562 8.633 -16.469 1 90.88 600 TYR B N 1
ATOM 10704 C CA . TYR B 1 600 ? 17.344 9.367 -15.227 1 90.88 600 TYR B CA 1
ATOM 10705 C C . TYR B 1 600 ? 18.641 9.922 -14.68 1 90.88 600 TYR B C 1
ATOM 10707 O O . TYR B 1 600 ? 18.656 10.969 -14.023 1 90.88 600 TYR B O 1
ATOM 10715 N N . VAL B 1 601 ? 19.766 9.258 -14.938 1 94.94 601 VAL B N 1
ATOM 10716 C CA . VAL B 1 601 ? 21.062 9.773 -14.547 1 94.94 601 VAL B CA 1
ATOM 10717 C C . VAL B 1 601 ? 21.422 10.992 -15.391 1 94.94 601 VAL B C 1
ATOM 10719 O O . VAL B 1 601 ? 21.891 12.008 -14.859 1 94.94 601 VAL B O 1
ATOM 10722 N N . ASN B 1 602 ? 21.078 10.906 -16.656 1 95.56 602 ASN B N 1
ATOM 10723 C CA . ASN B 1 602 ? 21.328 12.008 -17.578 1 95.56 602 ASN B CA 1
ATOM 10724 C C . ASN B 1 602 ? 20.516 13.25 -17.203 1 95.56 602 ASN B C 1
ATOM 10726 O O . ASN B 1 602 ? 20.984 14.375 -17.391 1 95.56 602 ASN B O 1
ATOM 10730 N N . GLU B 1 603 ? 19.375 12.961 -16.719 1 94.69 603 GLU B N 1
ATOM 10731 C CA . GLU B 1 603 ? 18.531 14.07 -16.281 1 94.69 603 GLU B CA 1
ATOM 10732 C C . GLU B 1 603 ? 19.25 14.906 -15.219 1 94.69 603 GLU B C 1
ATOM 10734 O O . GLU B 1 603 ? 19.266 16.141 -15.305 1 94.69 603 GLU B O 1
ATOM 10739 N N . LEU B 1 604 ? 19.797 14.25 -14.242 1 95.81 604 LEU B N 1
ATOM 10740 C CA . LEU B 1 604 ? 20.484 14.961 -13.172 1 95.81 604 LEU B CA 1
ATOM 10741 C C . LEU B 1 604 ? 21.797 15.57 -13.68 1 95.81 604 LEU B C 1
ATOM 10743 O O . LEU B 1 604 ? 22.172 16.672 -13.266 1 95.81 604 LEU B O 1
ATOM 10747 N N . LEU B 1 605 ? 22.5 14.922 -14.648 1 96.44 605 LEU B N 1
ATOM 10748 C CA . LEU B 1 605 ? 23.734 15.398 -15.25 1 96.44 605 LEU B CA 1
ATOM 10749 C C . LEU B 1 605 ? 23.516 16.719 -15.969 1 96.44 605 LEU B C 1
ATOM 10751 O O . LEU B 1 605 ? 24.391 17.594 -15.945 1 96.44 605 LEU B O 1
ATOM 10755 N N . GLU B 1 606 ? 22.344 16.844 -16.484 1 96.44 606 GLU B N 1
ATOM 10756 C CA . GLU B 1 606 ? 22.031 18.062 -17.234 1 96.44 606 GLU B CA 1
ATOM 10757 C C . GLU B 1 606 ? 21.438 19.141 -16.328 1 96.44 606 GLU B C 1
ATOM 10759 O O . GLU B 1 606 ? 21.609 20.328 -16.578 1 96.44 606 GLU B O 1
ATOM 10764 N N . TYR B 1 607 ? 20.797 18.672 -15.336 1 96.5 607 TYR B N 1
ATOM 10765 C CA . TYR B 1 607 ? 20.078 19.578 -14.453 1 96.5 607 TYR B CA 1
ATOM 10766 C C . TYR B 1 607 ? 21.047 20.344 -13.562 1 96.5 607 TYR B C 1
ATOM 10768 O O . TYR B 1 607 ? 20.859 21.547 -13.336 1 96.5 607 TYR B O 1
ATOM 10776 N N . LEU B 1 608 ? 22.141 19.75 -13.109 1 97.38 608 LEU B N 1
ATOM 10777 C CA . LEU B 1 608 ? 23.078 20.328 -12.141 1 97.38 608 LEU B CA 1
ATOM 10778 C C . LEU B 1 608 ? 23.75 21.562 -12.711 1 97.38 608 LEU B C 1
ATOM 10780 O O . LEU B 1 608 ? 23.703 22.641 -12.102 1 97.38 608 LEU B O 1
ATOM 10784 N N . PRO B 1 609 ? 24.312 21.531 -13.953 1 96.56 609 PRO B N 1
ATOM 10785 C CA . PRO B 1 609 ? 24.938 22.734 -14.508 1 96.56 609 PRO B CA 1
ATOM 10786 C C . PRO B 1 609 ? 23.922 23.859 -14.766 1 96.56 609 PRO B C 1
ATOM 10788 O O . PRO B 1 609 ? 24.25 25.031 -14.586 1 96.56 609 PRO B O 1
ATOM 10791 N N . ARG B 1 610 ? 22.797 23.609 -15.148 1 95.75 610 ARG B N 1
ATOM 10792 C CA . ARG B 1 610 ? 21.766 24.609 -15.391 1 95.75 610 ARG B CA 1
ATOM 10793 C C . ARG B 1 610 ? 21.406 25.344 -14.102 1 95.75 610 ARG B C 1
ATOM 10795 O O . ARG B 1 610 ? 21.188 26.547 -14.102 1 95.75 610 ARG B O 1
ATOM 10802 N N . GLN B 1 611 ? 21.219 24.484 -13.047 1 96.44 611 GLN B N 1
ATOM 10803 C CA . GLN B 1 611 ? 20.875 25.078 -11.758 1 96.44 611 GLN B CA 1
ATOM 10804 C C . GLN B 1 611 ? 22.031 25.922 -11.219 1 96.44 611 GLN B C 1
ATOM 10806 O O . GLN B 1 611 ? 21.797 26.938 -10.562 1 96.44 611 GLN B O 1
ATOM 10811 N N . LYS B 1 612 ? 23.266 25.516 -11.469 1 96.94 612 LYS B N 1
ATOM 10812 C CA . LYS B 1 612 ? 24.422 26.312 -11.078 1 96.94 612 LYS B CA 1
ATOM 10813 C C . LYS B 1 612 ? 24.359 27.703 -11.703 1 96.94 612 LYS B C 1
ATOM 10815 O O . LYS B 1 612 ? 24.5 28.719 -11.008 1 96.94 612 LYS B O 1
ATOM 10820 N N . LYS B 1 613 ? 24.078 27.75 -13.008 1 97 613 LYS B N 1
ATOM 10821 C CA . LYS B 1 613 ? 23.984 29.016 -13.727 1 97 613 LYS B CA 1
ATOM 10822 C C . LYS B 1 613 ? 22.844 29.875 -13.18 1 97 613 LYS B C 1
ATOM 10824 O O . LYS B 1 613 ? 22.969 31.094 -13.047 1 97 613 LYS B O 1
ATOM 10829 N N . GLY B 1 614 ? 21.75 29.203 -12.953 1 95.69 614 GLY B N 1
ATOM 10830 C CA . GLY B 1 614 ? 20.625 29.922 -12.383 1 95.69 614 GLY B CA 1
ATOM 10831 C C . GLY B 1 614 ? 20.938 30.547 -11.031 1 95.69 614 GLY B C 1
ATOM 10832 O O . GLY B 1 614 ? 20.578 31.688 -10.781 1 95.69 614 GLY B O 1
ATOM 10833 N N . LEU B 1 615 ? 21.578 29.812 -10.156 1 95.44 615 LEU B N 1
ATOM 10834 C CA . LEU B 1 615 ? 21.922 30.297 -8.82 1 95.44 615 LEU B CA 1
ATOM 10835 C C . LEU B 1 615 ? 22.906 31.453 -8.906 1 95.44 615 LEU B C 1
ATOM 10837 O O . LEU B 1 615 ? 22.812 32.406 -8.141 1 95.44 615 LEU B O 1
ATOM 10841 N N . GLU B 1 616 ? 23.859 31.391 -9.805 1 95.56 616 GLU B N 1
ATOM 10842 C CA . GLU B 1 616 ? 24.828 32.469 -10.008 1 95.56 616 GLU B CA 1
ATOM 10843 C C . GLU B 1 616 ? 24.141 33.75 -10.445 1 95.56 616 GLU B C 1
ATOM 10845 O O . GLU B 1 616 ? 24.5 34.844 -9.992 1 95.56 616 GLU B O 1
ATOM 10850 N N . ARG B 1 617 ? 23.203 33.625 -11.297 1 94.62 617 ARG B N 1
ATOM 10851 C CA . ARG B 1 617 ? 22.422 34.781 -11.727 1 94.62 617 ARG B CA 1
ATOM 10852 C C . ARG B 1 617 ? 21.672 35.406 -10.555 1 94.62 617 ARG B C 1
ATOM 10854 O O . ARG B 1 617 ? 21.609 36.625 -10.422 1 94.62 617 ARG B O 1
ATOM 10861 N N . ASP B 1 618 ? 21.109 34.594 -9.734 1 93.94 618 ASP B N 1
ATOM 10862 C CA . ASP B 1 618 ? 20.375 35.062 -8.57 1 93.94 618 ASP B CA 1
ATOM 10863 C C . ASP B 1 618 ? 21.281 35.812 -7.613 1 93.94 618 ASP B C 1
ATOM 10865 O O . ASP B 1 618 ? 20.906 36.875 -7.098 1 93.94 618 ASP B O 1
ATOM 10869 N N . PHE B 1 619 ? 22.453 35.344 -7.34 1 95.12 619 PHE B N 1
ATOM 10870 C CA . PHE B 1 619 ? 23.375 36 -6.414 1 95.12 619 PHE B CA 1
ATOM 10871 C C . PHE B 1 619 ? 23.938 37.281 -7.02 1 95.12 619 PHE B C 1
ATOM 10873 O O . PHE B 1 619 ? 24.219 38.219 -6.301 1 95.12 619 PHE B O 1
ATOM 10880 N N . ALA B 1 620 ? 24.078 37.25 -8.375 1 94.25 620 ALA B N 1
ATOM 10881 C CA . ALA B 1 620 ? 24.5 38.5 -9.047 1 94.25 620 ALA B CA 1
ATOM 10882 C C . ALA B 1 620 ? 23.484 39.625 -8.828 1 94.25 620 ALA B C 1
ATOM 10884 O O . ALA B 1 620 ? 23.875 40.781 -8.695 1 94.25 620 ALA B O 1
ATOM 10885 N N . LEU B 1 621 ? 22.297 39.219 -8.797 1 93.25 621 LEU B N 1
ATOM 10886 C CA . LEU B 1 621 ? 21.234 40.188 -8.547 1 93.25 621 LEU B CA 1
ATOM 10887 C C . LEU B 1 621 ? 21.312 40.719 -7.113 1 93.25 621 LEU B C 1
ATOM 10889 O O . LEU B 1 621 ? 21.109 41.906 -6.867 1 93.25 621 LEU B O 1
ATOM 10893 N N . ILE B 1 622 ? 21.594 39.938 -6.133 1 93.38 622 ILE B N 1
ATOM 10894 C CA . ILE B 1 622 ? 21.656 40.312 -4.723 1 93.38 622 ILE B CA 1
ATOM 10895 C C . ILE B 1 622 ? 22.812 41.281 -4.492 1 93.38 622 ILE B C 1
ATOM 10897 O O . ILE B 1 622 ? 22.688 42.219 -3.713 1 93.38 622 ILE B O 1
ATOM 10901 N N . ASP B 1 623 ? 23.906 41.125 -5.262 1 88.81 623 ASP B N 1
ATOM 10902 C CA . ASP B 1 623 ? 25.125 41.875 -5.02 1 88.81 623 ASP B CA 1
ATOM 10903 C C . ASP B 1 623 ? 25.188 43.125 -5.898 1 88.81 623 ASP B C 1
ATOM 10905 O O . ASP B 1 623 ? 26.047 44 -5.699 1 88.81 623 ASP B O 1
ATOM 10909 N N . SER B 1 624 ? 24.234 43.188 -6.777 1 90.44 624 SER B N 1
ATOM 10910 C CA . SER B 1 624 ? 24.297 44.281 -7.742 1 90.44 624 SER B CA 1
ATOM 10911 C C . SER B 1 624 ? 23.828 45.594 -7.121 1 90.44 624 SER B C 1
ATOM 10913 O O . SER B 1 624 ? 22.75 45.656 -6.516 1 90.44 624 SER B O 1
ATOM 10915 N N . PRO B 1 625 ? 24.547 46.688 -7.336 1 87.31 625 PRO B N 1
ATOM 10916 C CA . PRO B 1 625 ? 24.094 48 -6.863 1 87.31 625 PRO B CA 1
ATOM 10917 C C . PRO B 1 625 ? 22.906 48.531 -7.648 1 87.31 625 PRO B C 1
ATOM 10919 O O . PRO B 1 625 ? 22.219 49.438 -7.195 1 87.31 625 PRO B O 1
ATOM 10922 N N . GLU B 1 626 ? 22.656 47.906 -8.82 1 91.5 626 GLU B N 1
ATOM 10923 C CA . GLU B 1 626 ? 21.562 48.375 -9.68 1 91.5 626 GLU B CA 1
ATOM 10924 C C . GLU B 1 626 ? 20.25 47.688 -9.305 1 91.5 626 GLU B C 1
ATOM 10926 O O . GLU B 1 626 ? 19.172 48.125 -9.734 1 91.5 626 GLU B O 1
ATOM 10931 N N . SER B 1 627 ? 20.375 46.625 -8.445 1 92.88 627 SER B N 1
ATOM 10932 C CA . SER B 1 627 ? 19.156 45.906 -8.07 1 92.88 627 SER B CA 1
ATOM 10933 C C . SER B 1 627 ? 18.281 46.75 -7.156 1 92.88 627 SER B C 1
ATOM 10935 O O . SER B 1 627 ? 18.781 47.469 -6.297 1 92.88 627 SER B O 1
ATOM 10937 N N . THR B 1 628 ? 16.984 46.719 -7.414 1 92.06 628 THR B N 1
ATOM 10938 C CA . THR B 1 628 ? 16.031 47.375 -6.527 1 92.06 628 THR B CA 1
ATOM 10939 C C . THR B 1 628 ? 15.867 46.594 -5.227 1 92.06 628 THR B C 1
ATOM 10941 O O . THR B 1 628 ? 16.172 45.406 -5.176 1 92.06 628 THR B O 1
ATOM 10944 N N . THR B 1 629 ? 15.398 47.25 -4.203 1 91.38 629 THR B N 1
ATOM 10945 C CA . THR B 1 629 ? 15.148 46.594 -2.916 1 91.38 629 THR B CA 1
ATOM 10946 C C . THR B 1 629 ? 14.141 45.469 -3.07 1 91.38 629 THR B C 1
ATOM 10948 O O . THR B 1 629 ? 14.281 44.406 -2.443 1 91.38 629 THR B O 1
ATOM 10951 N N . LYS B 1 630 ? 13.18 45.656 -3.914 1 91.62 630 LYS B N 1
ATOM 10952 C CA . LYS B 1 630 ? 12.148 44.656 -4.137 1 91.62 630 LYS B CA 1
ATOM 10953 C C . LYS B 1 630 ? 12.742 43.406 -4.781 1 91.62 630 LYS B C 1
ATOM 10955 O O . LYS B 1 630 ? 12.352 42.281 -4.445 1 91.62 630 LYS B O 1
ATOM 10960 N N . GLN B 1 631 ? 13.617 43.625 -5.629 1 93.25 631 GLN B N 1
ATOM 10961 C CA . GLN B 1 631 ? 14.266 42.5 -6.297 1 93.25 631 GLN B CA 1
ATOM 10962 C C . GLN B 1 631 ? 15.102 41.688 -5.312 1 93.25 631 GLN B C 1
ATOM 10964 O O . GLN B 1 631 ? 15.039 40.438 -5.309 1 93.25 631 GLN B O 1
ATOM 10969 N N . ILE B 1 632 ? 15.859 42.406 -4.527 1 94.69 632 ILE B N 1
ATOM 10970 C CA . ILE B 1 632 ? 16.703 41.719 -3.547 1 94.69 632 ILE B CA 1
ATOM 10971 C C . ILE B 1 632 ? 15.828 41 -2.531 1 94.69 632 ILE B C 1
ATOM 10973 O O . ILE B 1 632 ? 16.125 39.844 -2.15 1 94.69 632 ILE B O 1
ATOM 10977 N N . GLN B 1 633 ? 14.734 41.594 -2.143 1 92.69 633 GLN B N 1
ATOM 10978 C CA . GLN B 1 633 ? 13.805 41 -1.199 1 92.69 633 GLN B CA 1
ATOM 10979 C C . GLN B 1 633 ? 13.242 39.688 -1.743 1 92.69 633 GLN B C 1
ATOM 10981 O O . GLN B 1 633 ? 13.141 38.688 -1.014 1 92.69 633 GLN B O 1
ATOM 10986 N N . SER B 1 634 ? 12.891 39.719 -2.953 1 91.56 634 SER B N 1
ATOM 10987 C CA . SER B 1 634 ? 12.328 38.5 -3.58 1 91.56 634 SER B CA 1
ATOM 10988 C C . SER B 1 634 ? 13.352 37.375 -3.629 1 91.56 634 SER B C 1
ATOM 10990 O O . SER B 1 634 ? 13.008 36.219 -3.393 1 91.56 634 SER B O 1
ATOM 10992 N N . GLU B 1 635 ? 14.578 37.688 -3.861 1 93.12 635 GLU B N 1
ATOM 10993 C CA . GLU B 1 635 ? 15.617 36.688 -3.967 1 93.12 635 GLU B CA 1
ATOM 10994 C C . GLU B 1 635 ? 15.945 36.094 -2.602 1 93.12 635 GLU B C 1
ATOM 10996 O O . GLU B 1 635 ? 16.078 34.875 -2.467 1 93.12 635 GLU B O 1
ATOM 11001 N N . ILE B 1 636 ? 16.062 36.969 -1.619 1 93.44 636 ILE B N 1
ATOM 11002 C CA . ILE B 1 636 ? 16.547 36.438 -0.349 1 93.44 636 ILE B CA 1
ATOM 11003 C C . ILE B 1 636 ? 15.406 35.719 0.38 1 93.44 636 ILE B C 1
ATOM 11005 O O . ILE B 1 636 ? 15.656 34.875 1.228 1 93.44 636 ILE B O 1
ATOM 11009 N N . SER B 1 637 ? 14.094 36 0.081 1 91.19 637 SER B N 1
ATOM 11010 C CA . SER B 1 637 ? 12.953 35.344 0.713 1 91.19 637 SER B CA 1
ATOM 11011 C C . SER B 1 637 ? 12.906 33.844 0.351 1 91.19 637 SER B C 1
ATOM 11013 O O . SER B 1 637 ? 12.359 33.062 1.104 1 91.19 637 SER B O 1
ATOM 11015 N N . ARG B 1 638 ? 13.492 33.469 -0.714 1 91.75 638 ARG B N 1
ATOM 11016 C CA . ARG B 1 638 ? 13.508 32.062 -1.154 1 91.75 638 ARG B CA 1
ATOM 11017 C C . ARG B 1 638 ? 14.297 31.203 -0.187 1 91.75 638 ARG B C 1
ATOM 11019 O O . ARG B 1 638 ? 14.023 30.016 -0.056 1 91.75 638 ARG B O 1
ATOM 11026 N N . PHE B 1 639 ? 15.227 31.844 0.488 1 94.06 639 PHE B N 1
ATOM 11027 C CA . PHE B 1 639 ? 16.109 31.078 1.358 1 94.06 639 PHE B CA 1
ATOM 11028 C C . PHE B 1 639 ? 15.438 30.797 2.697 1 94.06 639 PHE B C 1
ATOM 11030 O O . PHE B 1 639 ? 15.977 30.047 3.52 1 94.06 639 PHE B O 1
ATOM 11037 N N . ARG B 1 640 ? 14.172 31.312 2.869 1 90.88 640 ARG B N 1
ATOM 11038 C CA . ARG B 1 640 ? 13.344 30.875 3.992 1 90.88 640 ARG B CA 1
ATOM 11039 C C . ARG B 1 640 ? 12.914 29.422 3.83 1 90.88 640 ARG B C 1
ATOM 11041 O O . ARG B 1 640 ? 13.07 28.625 4.75 1 90.88 640 ARG B O 1
ATOM 11048 N N . ASN B 1 641 ? 12.469 29.109 2.662 1 87.56 641 ASN B N 1
ATOM 11049 C CA . ASN B 1 641 ? 11.969 27.766 2.373 1 87.56 641 ASN B CA 1
ATOM 11050 C C . ASN B 1 641 ? 13.109 26.812 2.023 1 87.56 641 ASN B C 1
ATOM 11052 O O . ASN B 1 641 ? 12.984 25.594 2.199 1 87.56 641 ASN B O 1
ATOM 11056 N N . LYS B 1 642 ? 14.086 27.438 1.389 1 92.25 642 LYS B N 1
ATOM 11057 C CA . LYS B 1 642 ? 15.211 26.625 0.923 1 92.25 642 LYS B CA 1
ATOM 11058 C C . LYS B 1 642 ? 16.547 27.234 1.36 1 92.25 642 LYS B C 1
ATOM 11060 O O . LYS B 1 642 ? 17.266 27.797 0.541 1 92.25 642 LYS B O 1
ATOM 11065 N N . PRO B 1 643 ? 16.859 27.016 2.6 1 95.25 643 PRO B N 1
ATOM 11066 C CA . PRO B 1 643 ? 18.125 27.531 3.08 1 95.25 643 PRO B CA 1
ATOM 11067 C C . PRO B 1 643 ? 19.328 26.844 2.432 1 95.25 643 PRO B C 1
ATOM 11069 O O . PRO B 1 643 ? 19.375 25.625 2.342 1 95.25 643 PRO B O 1
ATOM 11072 N N . ILE B 1 644 ? 20.25 27.594 1.907 1 96.88 644 ILE B N 1
ATOM 11073 C CA . ILE B 1 644 ? 21.484 27.062 1.353 1 96.88 644 ILE B CA 1
ATOM 11074 C C . ILE B 1 644 ? 22.672 27.766 1.981 1 96.88 644 ILE B C 1
ATOM 11076 O O . ILE B 1 644 ? 22.609 28.953 2.303 1 96.88 644 ILE B O 1
ATOM 11080 N N . ALA B 1 645 ? 23.766 27.094 2.184 1 97 645 ALA B N 1
ATOM 11081 C CA . ALA B 1 645 ? 24.953 27.594 2.873 1 97 645 ALA B CA 1
ATOM 11082 C C . ALA B 1 645 ? 25.516 28.844 2.178 1 97 645 ALA B C 1
ATOM 11084 O O . ALA B 1 645 ? 25.938 29.781 2.838 1 97 645 ALA B O 1
ATOM 11085 N N . LYS B 1 646 ? 25.469 28.906 0.86 1 95.56 646 LYS B N 1
ATOM 11086 C CA . LYS B 1 646 ? 26.062 29.984 0.065 1 95.56 646 LYS B CA 1
ATOM 11087 C C . LYS B 1 646 ? 25.359 31.312 0.337 1 95.56 646 LYS B C 1
ATOM 11089 O O . LYS B 1 646 ? 25.922 32.375 0.058 1 95.56 646 LYS B O 1
ATOM 11094 N N . ALA B 1 647 ? 24.203 31.312 0.824 1 97.06 647 ALA B N 1
ATOM 11095 C CA . ALA B 1 647 ? 23.422 32.531 1.016 1 97.06 647 ALA B CA 1
ATOM 11096 C C . ALA B 1 647 ? 23.75 33.188 2.359 1 97.06 647 ALA B C 1
ATOM 11098 O O . ALA B 1 647 ? 23.391 34.344 2.598 1 97.06 647 ALA B O 1
ATOM 11099 N N . ILE B 1 648 ? 24.484 32.5 3.264 1 97.75 648 ILE B N 1
ATOM 11100 C CA . ILE B 1 648 ? 24.688 32.938 4.633 1 97.75 648 ILE B CA 1
ATOM 11101 C C . ILE B 1 648 ? 25.484 34.25 4.633 1 97.75 648 ILE B C 1
ATOM 11103 O O . ILE B 1 648 ? 25.078 35.25 5.238 1 97.75 648 ILE B O 1
ATOM 11107 N N . GLU B 1 649 ? 26.609 34.312 3.896 1 96.44 649 GLU B N 1
ATOM 11108 C CA . GLU B 1 649 ? 27.469 35.5 3.893 1 96.44 649 GLU B CA 1
ATOM 11109 C C . GLU B 1 649 ? 26.766 36.688 3.281 1 96.44 649 GLU B C 1
ATOM 11111 O O . GLU B 1 649 ? 26.766 37.781 3.854 1 96.44 649 GLU B O 1
ATOM 11116 N N . PRO B 1 650 ? 26.125 36.469 2.09 1 96 650 PRO B N 1
ATOM 11117 C CA . PRO B 1 650 ? 25.344 37.594 1.533 1 96 650 PRO B CA 1
ATOM 11118 C C . PRO B 1 650 ? 24.297 38.125 2.502 1 96 650 PRO B C 1
ATOM 11120 O O . PRO B 1 650 ? 24.078 39.312 2.598 1 96 650 PRO B O 1
ATOM 11123 N N . LEU B 1 651 ? 23.594 37.312 3.219 1 97.5 651 LEU B N 1
ATOM 11124 C CA . LEU B 1 651 ? 22.578 37.719 4.18 1 97.5 651 LEU B CA 1
ATOM 11125 C C . LEU B 1 651 ? 23.188 38.5 5.328 1 97.5 651 LEU B C 1
ATOM 11127 O O . LEU B 1 651 ? 22.672 39.531 5.73 1 97.5 651 LEU B O 1
ATOM 11131 N N . LEU B 1 652 ? 24.359 38.031 5.824 1 97.38 652 LEU B N 1
ATOM 11132 C CA . LEU B 1 652 ? 25.062 38.75 6.887 1 97.38 652 LEU B CA 1
ATOM 11133 C C . LEU B 1 652 ? 25.516 40.125 6.414 1 97.38 652 LEU B C 1
ATOM 11135 O O . LEU B 1 652 ? 25.438 41.094 7.164 1 97.38 652 LEU B O 1
ATOM 11139 N N . ASN B 1 653 ? 25.953 40.188 5.168 1 95.69 653 ASN B N 1
ATOM 11140 C CA . ASN B 1 653 ? 26.406 41.469 4.598 1 95.69 653 ASN B CA 1
ATOM 11141 C C . ASN B 1 653 ? 25.25 42.469 4.523 1 95.69 653 ASN B C 1
ATOM 11143 O O . ASN B 1 653 ? 25.453 43.656 4.789 1 95.69 653 ASN B O 1
ATOM 11147 N N . ILE B 1 654 ? 24.109 42 4.16 1 96.38 654 ILE B N 1
ATOM 11148 C CA . ILE B 1 654 ? 22.953 42.875 4.09 1 96.38 654 ILE B CA 1
ATOM 11149 C C . ILE B 1 654 ? 22.609 43.406 5.484 1 96.38 654 ILE B C 1
ATOM 11151 O O . ILE B 1 654 ? 22.328 44.594 5.656 1 96.38 654 ILE B O 1
ATOM 11155 N N . ILE B 1 655 ? 22.641 42.562 6.5 1 97.38 655 ILE B N 1
ATOM 11156 C CA . ILE B 1 655 ? 22.312 42.938 7.875 1 97.38 655 ILE B CA 1
ATOM 11157 C C . ILE B 1 655 ? 23.281 44 8.359 1 97.38 655 ILE B C 1
ATOM 11159 O O . ILE B 1 655 ? 22.875 44.969 9.008 1 97.38 655 ILE B O 1
ATOM 11163 N N . LYS B 1 656 ? 24.531 43.969 7.957 1 95.56 656 LYS B N 1
ATOM 11164 C CA . LYS B 1 656 ? 25.594 44.844 8.461 1 95.56 656 LYS B CA 1
ATOM 11165 C C . LYS B 1 656 ? 25.641 46.156 7.684 1 95.56 656 LYS B C 1
ATOM 11167 O O . LYS B 1 656 ? 26.203 47.156 8.156 1 95.56 656 LYS B O 1
ATOM 11172 N N . ASN B 1 657 ? 25.031 46.125 6.527 1 93.94 657 ASN B N 1
ATOM 11173 C CA . ASN B 1 657 ? 25.109 47.312 5.66 1 93.94 657 ASN B CA 1
ATOM 11174 C C . ASN B 1 657 ? 24.125 48.375 6.086 1 93.94 657 ASN B C 1
ATOM 11176 O O . ASN B 1 657 ? 22.953 48.344 5.703 1 93.94 657 ASN B O 1
ATOM 11180 N N . GLU B 1 658 ? 24.5 49.469 6.621 1 92.31 658 GLU B N 1
ATOM 11181 C CA . GLU B 1 658 ? 23.656 50.531 7.172 1 92.31 658 GLU B CA 1
ATOM 11182 C C . GLU B 1 658 ? 23.016 51.375 6.062 1 92.31 658 GLU B C 1
ATOM 11184 O O . GLU B 1 658 ? 22.062 52.094 6.301 1 92.31 658 GLU B O 1
ATOM 11189 N N . SER B 1 659 ? 23.562 51.25 4.887 1 89.81 659 SER B N 1
ATOM 11190 C CA . SER B 1 659 ? 23.016 52 3.77 1 89.81 659 SER B CA 1
ATOM 11191 C C . SER B 1 659 ? 21.766 51.312 3.215 1 89.81 659 SER B C 1
ATOM 11193 O O . SER B 1 659 ? 20.984 51.938 2.486 1 89.81 659 SER B O 1
ATOM 11195 N N . GLN B 1 660 ? 21.578 50.031 3.613 1 90.69 660 GLN B N 1
ATOM 11196 C CA . GLN B 1 660 ? 20.406 49.312 3.141 1 90.69 660 GLN B CA 1
ATOM 11197 C C . GLN B 1 660 ? 19.156 49.719 3.906 1 90.69 660 GLN B C 1
ATOM 11199 O O . GLN B 1 660 ? 19.234 50.156 5.055 1 90.69 660 GLN B O 1
ATOM 11204 N N . GLU B 1 661 ? 18.062 49.562 3.217 1 92.81 661 GLU B N 1
ATOM 11205 C CA . GLU B 1 661 ? 16.781 49.875 3.84 1 92.81 661 GLU B CA 1
ATOM 11206 C C . GLU B 1 661 ? 16.547 48.969 5.059 1 92.81 661 GLU B C 1
ATOM 11208 O O . GLU B 1 661 ? 16.906 47.781 5.043 1 92.81 661 GLU B O 1
ATOM 11213 N N . GLU B 1 662 ? 15.93 49.531 6.055 1 94.12 662 GLU B N 1
ATOM 11214 C CA . GLU B 1 662 ? 15.672 48.844 7.316 1 94.12 662 GLU B CA 1
ATOM 11215 C C . GLU B 1 662 ? 14.906 47.531 7.086 1 94.12 662 GLU B C 1
ATOM 11217 O O . GLU B 1 662 ? 15.273 46.5 7.629 1 94.12 662 GLU B O 1
ATOM 11222 N N . GLU B 1 663 ? 13.859 47.594 6.277 1 92.5 663 GLU B N 1
ATOM 11223 C CA . GLU B 1 663 ? 13 46.438 6.043 1 92.5 663 GLU B CA 1
ATOM 11224 C C . GLU B 1 663 ? 13.789 45.281 5.426 1 92.5 663 GLU B C 1
ATOM 11226 O O . GLU B 1 663 ? 13.523 44.125 5.719 1 92.5 663 GLU B O 1
ATOM 11231 N N . LEU B 1 664 ? 14.695 45.625 4.555 1 94.75 664 LEU B N 1
ATOM 11232 C CA . LEU B 1 664 ? 15.516 44.594 3.908 1 94.75 664 LEU B CA 1
ATOM 11233 C C . LEU B 1 664 ? 16.469 43.969 4.91 1 94.75 664 LEU B C 1
ATOM 11235 O O . LEU B 1 664 ? 16.688 42.75 4.871 1 94.75 664 LEU B O 1
ATOM 11239 N N . ARG B 1 665 ? 17.047 44.781 5.781 1 96.31 665 ARG B N 1
ATOM 11240 C CA . ARG B 1 665 ? 17.938 44.25 6.809 1 96.31 665 ARG B CA 1
ATOM 11241 C C . ARG B 1 665 ? 17.203 43.344 7.777 1 96.31 665 ARG B C 1
ATOM 11243 O O . ARG B 1 665 ? 17.719 42.312 8.18 1 96.31 665 ARG B O 1
ATOM 11250 N N . ILE B 1 666 ? 15.992 43.75 8.125 1 95.38 666 ILE B N 1
ATOM 11251 C CA . ILE B 1 666 ? 15.156 42.938 9.016 1 95.38 666 ILE B CA 1
ATOM 11252 C C . ILE B 1 666 ? 14.82 41.625 8.336 1 95.38 666 ILE B C 1
ATOM 11254 O O . ILE B 1 666 ? 14.891 40.562 8.961 1 95.38 666 ILE B O 1
ATOM 11258 N N . LEU B 1 667 ? 14.5 41.656 7.059 1 94.69 667 LEU B N 1
ATOM 11259 C CA . LEU B 1 667 ? 14.164 40.438 6.312 1 94.69 667 LEU B CA 1
ATOM 11260 C C . LEU B 1 667 ? 15.359 39.5 6.242 1 94.69 667 LEU B C 1
ATOM 11262 O O . LEU B 1 667 ? 15.195 38.281 6.352 1 94.69 667 LEU B O 1
ATOM 11266 N N . ALA B 1 668 ? 16.5 40.031 6.004 1 97.12 668 ALA B N 1
ATOM 11267 C CA . ALA B 1 668 ? 17.719 39.219 5.961 1 97.12 668 ALA B CA 1
ATOM 11268 C C . ALA B 1 668 ? 17.953 38.531 7.301 1 97.12 668 ALA B C 1
ATOM 11270 O O . ALA B 1 668 ? 18.297 37.344 7.344 1 97.12 668 ALA B O 1
ATOM 11271 N N . ALA B 1 669 ? 17.781 39.281 8.375 1 97.19 669 ALA B N 1
ATOM 11272 C CA . ALA B 1 669 ? 17.922 38.719 9.711 1 97.19 669 ALA B CA 1
ATOM 11273 C C . ALA B 1 669 ? 16.906 37.594 9.945 1 97.19 669 ALA B C 1
ATOM 11275 O O . ALA B 1 669 ? 17.234 36.531 10.461 1 97.19 669 ALA B O 1
ATOM 11276 N N . GLU B 1 670 ? 15.664 37.844 9.609 1 95.44 670 GLU B N 1
ATOM 11277 C CA . GLU B 1 670 ? 14.602 36.844 9.758 1 95.44 670 GLU B CA 1
ATOM 11278 C C . GLU B 1 670 ? 14.906 35.594 8.938 1 95.44 670 GLU B C 1
ATOM 11280 O O . GLU B 1 670 ? 14.664 34.469 9.398 1 95.44 670 GLU B O 1
ATOM 11285 N N . THR B 1 671 ? 15.438 35.75 7.742 1 96.31 671 THR B N 1
ATOM 11286 C CA . THR B 1 671 ? 15.758 34.625 6.859 1 96.31 671 THR B CA 1
ATOM 11287 C C . THR B 1 671 ? 16.828 33.75 7.48 1 96.31 671 THR B C 1
ATOM 11289 O O . THR B 1 671 ? 16.734 32.531 7.402 1 96.31 671 THR B O 1
ATOM 11292 N N . LEU B 1 672 ? 17.781 34.344 8.125 1 97.31 672 LEU B N 1
ATOM 11293 C CA . LEU B 1 672 ? 18.828 33.562 8.773 1 97.31 672 LEU B CA 1
ATOM 11294 C C . LEU B 1 672 ? 18.234 32.688 9.891 1 97.31 672 LEU B C 1
ATOM 11296 O O . LEU B 1 672 ? 18.828 31.672 10.273 1 97.31 672 LEU B O 1
ATOM 11300 N N . GLY B 1 673 ? 17.047 33.094 10.391 1 95.5 673 GLY B N 1
ATOM 11301 C CA . GLY B 1 673 ? 16.391 32.312 11.43 1 95.5 673 GLY B CA 1
ATOM 11302 C C . GLY B 1 673 ? 15.898 30.969 10.953 1 95.5 673 GLY B C 1
ATOM 11303 O O . GLY B 1 673 ? 15.602 30.094 11.758 1 95.5 673 GLY B O 1
ATOM 11304 N N . TRP B 1 674 ? 15.883 30.75 9.664 1 95 674 TRP B N 1
ATOM 11305 C CA . TRP B 1 674 ? 15.391 29.5 9.094 1 95 674 TRP B CA 1
ATOM 11306 C C . TRP B 1 674 ? 16.531 28.484 8.93 1 95 674 TRP B C 1
ATOM 11308 O O . TRP B 1 674 ? 16.297 27.359 8.5 1 95 674 TRP B O 1
ATOM 11318 N N . TYR B 1 675 ? 17.734 28.844 9.273 1 96.5 675 TYR B N 1
ATOM 11319 C CA . TYR B 1 675 ? 18.891 27.969 9.219 1 96.5 675 TYR B CA 1
ATOM 11320 C C . TYR B 1 675 ? 19.078 27.219 10.531 1 96.5 675 TYR B C 1
ATOM 11322 O O . TYR B 1 675 ? 20.203 27 10.977 1 96.5 675 TYR B O 1
ATOM 11330 N N . ASN B 1 676 ? 17.938 26.891 11.164 1 94.19 676 ASN B N 1
ATOM 11331 C CA . ASN B 1 676 ? 17.969 26.266 12.477 1 94.19 676 ASN B CA 1
ATOM 11332 C C . ASN B 1 676 ? 18.453 24.812 12.398 1 94.19 676 ASN B C 1
ATOM 11334 O O . ASN B 1 676 ? 18.844 24.234 13.406 1 94.19 676 ASN B O 1
ATOM 11338 N N . LEU B 1 677 ? 18.531 24.172 11.227 1 95.19 677 LEU B N 1
ATOM 11339 C CA . LEU B 1 677 ? 19.016 22.797 11.07 1 95.19 677 LEU B CA 1
ATOM 11340 C C . LEU B 1 677 ? 20.375 22.766 10.398 1 95.19 677 LEU B C 1
ATOM 11342 O O . LEU B 1 677 ? 20.922 21.703 10.133 1 95.19 677 LEU B O 1
ATOM 11346 N N . TYR B 1 678 ? 20.922 23.984 10.078 1 96.75 678 TYR B N 1
ATOM 11347 C CA . TYR B 1 678 ? 22.234 24.094 9.438 1 96.75 678 TYR B CA 1
ATOM 11348 C C . TYR B 1 678 ? 23.328 23.484 10.312 1 96.75 678 TYR B C 1
ATOM 11350 O O . TYR B 1 678 ? 23.375 23.75 11.523 1 96.75 678 TYR B O 1
ATOM 11358 N N . TYR B 1 679 ? 24.188 22.672 9.758 1 97.06 679 TYR B N 1
ATOM 11359 C CA . TYR B 1 679 ? 25.141 21.891 10.547 1 97.06 679 TYR B CA 1
ATOM 11360 C C . TYR B 1 679 ? 26.078 22.812 11.312 1 97.06 679 TYR B C 1
ATOM 11362 O O . TYR B 1 679 ? 26.578 22.453 12.375 1 97.06 679 TYR B O 1
ATOM 11370 N N . ASN B 1 680 ? 26.344 24.047 10.781 1 96.25 680 ASN B N 1
ATOM 11371 C CA . ASN B 1 680 ? 27.25 25 11.414 1 96.25 680 ASN B CA 1
ATOM 11372 C C . ASN B 1 680 ? 26.516 26.25 11.867 1 96.25 680 ASN B C 1
ATOM 11374 O O . ASN B 1 680 ? 27.016 27.375 11.688 1 96.25 680 ASN B O 1
ATOM 11378 N N . LYS B 1 681 ? 25.297 26.109 12.359 1 96.31 681 LYS B N 1
ATOM 11379 C CA . LYS B 1 681 ? 24.5 27.266 12.773 1 96.31 681 LYS B CA 1
ATOM 11380 C C . LYS B 1 681 ? 25.172 28.016 13.906 1 96.31 681 LYS B C 1
ATOM 11382 O O . LYS B 1 681 ? 24.906 29.203 14.117 1 96.31 681 LYS B O 1
ATOM 11387 N N . ALA B 1 682 ? 26.125 27.359 14.625 1 95.75 682 ALA B N 1
ATOM 11388 C CA . ALA B 1 682 ? 26.875 28.016 15.695 1 95.75 682 ALA B CA 1
ATOM 11389 C C . ALA B 1 682 ? 27.656 29.219 15.164 1 95.75 682 ALA B C 1
ATOM 11391 O O . ALA B 1 682 ? 27.781 30.234 15.852 1 95.75 682 ALA B O 1
ATOM 11392 N N . ASP B 1 683 ? 28.141 29.141 13.961 1 96.5 683 ASP B N 1
ATOM 11393 C CA . ASP B 1 683 ? 28.891 30.234 13.352 1 96.5 683 ASP B CA 1
ATOM 11394 C C . ASP B 1 683 ? 27.969 31.422 13.055 1 96.5 683 ASP B C 1
ATOM 11396 O O . ASP B 1 683 ? 28.375 32.594 13.18 1 96.5 683 ASP B O 1
ATOM 11400 N N . ILE B 1 684 ? 26.766 31.125 12.609 1 97.75 684 ILE B N 1
ATOM 11401 C CA . ILE B 1 684 ? 25.797 32.188 12.375 1 97.75 684 ILE B CA 1
ATOM 11402 C C . ILE B 1 684 ? 25.484 32.906 13.688 1 97.75 684 ILE B C 1
ATOM 11404 O O . ILE B 1 684 ? 25.469 34.125 13.742 1 97.75 684 ILE B O 1
ATOM 11408 N N . ILE B 1 685 ? 25.297 32.125 14.734 1 97.44 685 ILE B N 1
ATOM 11409 C CA . ILE B 1 685 ? 24.984 32.656 16.047 1 97.44 685 ILE B CA 1
ATOM 11410 C C . ILE B 1 685 ? 26.125 33.531 16.531 1 97.44 685 ILE B C 1
ATOM 11412 O O . ILE B 1 685 ? 25.875 34.656 17.047 1 97.44 685 ILE B O 1
ATOM 11416 N N . LYS B 1 686 ? 27.344 33.094 16.344 1 97.31 686 LYS B N 1
ATOM 11417 C CA . LYS B 1 686 ? 28.516 33.875 16.75 1 97.31 686 LYS B CA 1
ATOM 11418 C C . LYS B 1 686 ? 28.562 35.219 16.047 1 97.31 686 LYS B C 1
ATOM 11420 O O . LYS B 1 686 ? 28.797 36.25 16.688 1 97.31 686 LYS B O 1
ATOM 11425 N N . GLU B 1 687 ? 28.328 35.219 14.773 1 97.12 687 GLU B N 1
ATOM 11426 C CA . GLU B 1 687 ? 28.344 36.438 13.992 1 97.12 687 GLU B CA 1
ATOM 11427 C C . GLU B 1 687 ? 27.25 37.406 14.445 1 97.12 687 GLU B C 1
ATOM 11429 O O . GLU B 1 687 ? 27.469 38.594 14.578 1 97.12 687 GLU B O 1
ATOM 11434 N N . LEU B 1 688 ? 26.078 36.906 14.688 1 97.69 688 LEU B N 1
ATOM 11435 C CA . LEU B 1 688 ? 24.953 37.719 15.07 1 97.69 688 LEU B CA 1
ATOM 11436 C C . LEU B 1 688 ? 25.109 38.25 16.5 1 97.69 688 LEU B C 1
ATOM 11438 O O . LEU B 1 688 ? 24.641 39.344 16.812 1 97.69 688 LEU B O 1
ATOM 11442 N N . ASN B 1 689 ? 25.734 37.5 17.359 1 96.88 689 ASN B N 1
ATOM 11443 C CA . ASN B 1 689 ? 25.969 37.906 18.734 1 96.88 689 ASN B CA 1
ATOM 11444 C C . ASN B 1 689 ? 26.875 39.125 18.812 1 96.88 689 ASN B C 1
ATOM 11446 O O . ASN B 1 689 ? 26.797 39.906 19.766 1 96.88 689 ASN B O 1
ATOM 11450 N N . THR B 1 690 ? 27.703 39.312 17.797 1 95.94 690 THR B N 1
ATOM 11451 C CA . THR B 1 690 ? 28.656 40.438 17.797 1 95.94 690 THR B CA 1
ATOM 11452 C C . THR B 1 690 ? 28.047 41.656 17.125 1 95.94 690 THR B C 1
ATOM 11454 O O . THR B 1 690 ? 28.594 42.75 17.219 1 95.94 690 THR B O 1
ATOM 11457 N N . PHE B 1 691 ? 27 41.469 16.531 1 96.44 691 PHE B N 1
ATOM 11458 C CA . PHE B 1 691 ? 26.359 42.531 15.781 1 96.44 691 PHE B CA 1
ATOM 11459 C C . PHE B 1 691 ? 25.625 43.5 16.734 1 96.44 691 PHE B C 1
ATOM 11461 O O . PHE B 1 691 ? 24.938 43.031 17.656 1 96.44 691 PHE B O 1
ATOM 11468 N N . ARG B 1 692 ? 25.844 44.812 16.547 1 94.44 692 ARG B N 1
ATOM 11469 C CA . ARG B 1 692 ? 25.141 45.844 17.312 1 94.44 692 ARG B CA 1
ATOM 11470 C C . ARG B 1 692 ? 24.688 46.969 16.406 1 94.44 692 ARG B C 1
ATOM 11472 O O . ARG B 1 692 ? 25.391 47.344 15.469 1 94.44 692 ARG B O 1
ATOM 11479 N N . THR B 1 693 ? 23.484 47.438 16.688 1 94.56 693 THR B N 1
ATOM 11480 C CA . THR B 1 693 ? 22.953 48.594 15.984 1 94.56 693 THR B CA 1
ATOM 11481 C C . THR B 1 693 ? 22 49.375 16.875 1 94.56 693 THR B C 1
ATOM 11483 O O . THR B 1 693 ? 21.469 48.844 17.859 1 94.56 693 THR B O 1
ATOM 11486 N N . SER B 1 694 ? 21.797 50.75 16.625 1 93.31 694 SER B N 1
ATOM 11487 C CA . SER B 1 694 ? 20.859 51.594 17.359 1 93.31 694 SER B CA 1
ATOM 11488 C C . SER B 1 694 ? 19.422 51.344 16.906 1 93.31 694 SER B C 1
ATOM 11490 O O . SER B 1 694 ? 18.469 51.781 17.562 1 93.31 694 SER B O 1
ATOM 11492 N N . ASN B 1 695 ? 19.312 50.656 15.773 1 94.75 695 ASN B N 1
ATOM 11493 C CA . ASN B 1 695 ? 17.984 50.312 15.266 1 94.75 695 ASN B CA 1
ATOM 11494 C C . ASN B 1 695 ? 17.328 49.219 16.094 1 94.75 695 ASN B C 1
ATOM 11496 O O . ASN B 1 695 ? 17.656 48.031 15.938 1 94.75 695 ASN B O 1
ATOM 11500 N N . GLN B 1 696 ? 16.312 49.594 16.859 1 93.94 696 GLN B N 1
ATOM 11501 C CA . GLN B 1 696 ? 15.711 48.688 17.828 1 93.94 696 GLN B CA 1
ATOM 11502 C C . GLN B 1 696 ? 14.93 47.562 17.141 1 93.94 696 GLN B C 1
ATOM 11504 O O . GLN B 1 696 ? 14.93 46.438 17.594 1 93.94 696 GLN B O 1
ATOM 11509 N N . LYS B 1 697 ? 14.266 47.875 16.078 1 94.5 697 LYS B N 1
ATOM 11510 C CA . LYS B 1 697 ? 13.492 46.875 15.352 1 94.5 697 LYS B CA 1
ATOM 11511 C C . LYS B 1 697 ? 14.391 45.781 14.781 1 94.5 697 LYS B C 1
ATOM 11513 O O . LYS B 1 697 ? 14.062 44.594 14.852 1 94.5 697 LYS B O 1
ATOM 11518 N N . LEU B 1 698 ? 15.5 46.188 14.203 1 96.25 698 LEU B N 1
ATOM 11519 C CA . LEU B 1 698 ? 16.453 45.219 13.648 1 96.25 698 LEU B CA 1
ATOM 11520 C C . LEU B 1 698 ? 17.062 44.375 14.75 1 96.25 698 LEU B C 1
ATOM 11522 O O . LEU B 1 698 ? 17.203 43.156 14.602 1 96.25 698 LEU B O 1
ATOM 11526 N N . MET B 1 699 ? 17.406 45.031 15.852 1 95.69 699 MET B N 1
ATOM 11527 C CA . MET B 1 699 ? 18.016 44.312 16.953 1 95.69 699 MET B CA 1
ATOM 11528 C C . MET B 1 699 ? 17.031 43.281 17.516 1 95.69 699 MET B C 1
ATOM 11530 O O . MET B 1 699 ? 17.422 42.188 17.938 1 95.69 699 MET B O 1
ATOM 11534 N N . ASN B 1 700 ? 15.773 43.656 17.625 1 94.94 700 ASN B N 1
ATOM 11535 C CA . ASN B 1 700 ? 14.742 42.719 18.078 1 94.94 700 ASN B CA 1
ATOM 11536 C C . ASN B 1 700 ? 14.68 41.5 17.188 1 94.94 700 ASN B C 1
ATOM 11538 O O . ASN B 1 700 ? 14.555 40.375 17.688 1 94.94 700 ASN B O 1
ATOM 11542 N N . GLU B 1 701 ? 14.75 41.688 15.852 1 95.81 701 GLU B N 1
ATOM 11543 C CA . GLU B 1 701 ? 14.711 40.531 14.938 1 95.81 701 GLU B CA 1
ATOM 11544 C C . GLU B 1 701 ? 15.969 39.688 15.055 1 95.81 701 GLU B C 1
ATOM 11546 O O . GLU B 1 701 ? 15.906 38.469 14.984 1 95.81 701 GLU B O 1
ATOM 11551 N N . VAL B 1 702 ? 17.094 40.344 15.211 1 97.31 702 VAL B N 1
ATOM 11552 C CA . VAL B 1 702 ? 18.344 39.625 15.391 1 97.31 702 VAL B CA 1
ATOM 11553 C C . VAL B 1 702 ? 18.266 38.75 16.641 1 97.31 702 VAL B C 1
ATOM 11555 O O . VAL B 1 702 ? 18.688 37.562 16.625 1 97.31 702 VAL B O 1
ATOM 11558 N N . THR B 1 703 ? 17.719 39.312 17.703 1 96.06 703 THR B N 1
ATOM 11559 C CA . THR B 1 703 ? 17.547 38.562 18.938 1 96.06 703 THR B CA 1
ATOM 11560 C C . THR B 1 703 ? 16.625 37.344 18.719 1 96.06 703 THR B C 1
ATOM 11562 O O . THR B 1 703 ? 16.906 36.25 19.172 1 96.06 703 THR B O 1
ATOM 11565 N N . LYS B 1 704 ? 15.547 37.531 18.031 1 95.75 704 LYS B N 1
ATOM 11566 C CA . LYS B 1 704 ? 14.617 36.469 17.703 1 95.75 704 LYS B CA 1
ATOM 11567 C C . LYS B 1 704 ? 15.32 35.375 16.906 1 95.75 704 LYS B C 1
ATOM 11569 O O . LYS B 1 704 ? 15.109 34.188 17.156 1 95.75 704 LYS B O 1
ATOM 11574 N N . THR B 1 705 ? 16.078 35.781 15.938 1 96.25 705 THR B N 1
ATOM 11575 C CA . THR B 1 705 ? 16.797 34.875 15.078 1 96.25 705 THR B CA 1
ATOM 11576 C C . THR B 1 705 ? 17.781 34.031 15.891 1 96.25 705 THR B C 1
ATOM 11578 O O . THR B 1 705 ? 17.859 32.812 15.727 1 96.25 705 THR B O 1
ATOM 11581 N N . ILE B 1 706 ? 18.547 34.688 16.766 1 96.75 706 ILE B N 1
ATOM 11582 C CA . ILE B 1 706 ? 19.5 33.969 17.625 1 96.75 706 ILE B CA 1
ATOM 11583 C C . ILE B 1 706 ? 18.75 32.938 18.469 1 96.75 706 ILE B C 1
ATOM 11585 O O . ILE B 1 706 ? 19.188 31.797 18.578 1 96.75 706 ILE B O 1
ATOM 11589 N N . ASN B 1 707 ? 17.609 33.312 19.016 1 94.81 707 ASN B N 1
ATOM 11590 C CA . ASN B 1 707 ? 16.828 32.406 19.844 1 94.81 707 ASN B CA 1
ATOM 11591 C C . ASN B 1 707 ? 16.266 31.234 19.016 1 94.81 707 ASN B C 1
ATOM 11593 O O . ASN B 1 707 ? 16.156 30.125 19.516 1 94.81 707 ASN B O 1
ATOM 11597 N N . ARG B 1 708 ? 15.922 31.469 17.781 1 94.5 708 ARG B N 1
ATOM 11598 C CA . ARG B 1 708 ? 15.445 30.406 16.891 1 94.5 708 ARG B CA 1
ATOM 11599 C C . ARG B 1 708 ? 16.562 29.406 16.594 1 94.5 708 ARG B C 1
ATOM 11601 O O . ARG B 1 708 ? 16.328 28.188 16.562 1 94.5 708 ARG B O 1
ATOM 11608 N N . LEU B 1 709 ? 17.688 29.906 16.344 1 95.56 709 LEU B N 1
ATOM 11609 C CA . LEU B 1 709 ? 18.828 29.047 16 1 95.56 709 LEU B CA 1
ATOM 11610 C C . LEU B 1 709 ? 19.281 28.234 17.203 1 95.56 709 LEU B C 1
ATOM 11612 O O . LEU B 1 709 ? 19.766 27.125 17.062 1 95.56 709 LEU B O 1
ATOM 11616 N N . LYS B 1 710 ? 19.031 28.766 18.406 1 92.25 710 LYS B N 1
ATOM 11617 C CA . LYS B 1 710 ? 19.484 28.109 19.625 1 92.25 710 LYS B CA 1
ATOM 11618 C C . LYS B 1 710 ? 18.422 27.156 20.156 1 92.25 710 LYS B C 1
ATOM 11620 O O . LYS B 1 710 ? 18.703 26.297 21 1 92.25 710 LYS B O 1
ATOM 11625 N N . SER B 1 711 ? 17.25 27.281 19.672 1 83.44 711 SER B N 1
ATOM 11626 C CA . SER B 1 711 ? 16.094 26.594 20.234 1 83.44 711 SER B CA 1
ATOM 11627 C C . SER B 1 711 ? 16.203 25.094 20.062 1 83.44 711 SER B C 1
ATOM 11629 O O . SER B 1 711 ? 16.875 24.609 19.141 1 83.44 711 SER B O 1
ATOM 11631 N N . GLN B 1 712 ? 15.617 24.453 21.125 1 77.38 712 GLN B N 1
ATOM 11632 C CA . GLN B 1 712 ? 15.383 23.016 21.047 1 77.38 712 GLN B CA 1
ATOM 11633 C C . GLN B 1 712 ? 14.086 22.719 20.281 1 77.38 712 GLN B C 1
ATOM 11635 O O . GLN B 1 712 ? 13.133 23.484 20.344 1 77.38 712 GLN B O 1
ATOM 11640 N N . ASN B 1 713 ? 14.312 21.875 19.281 1 67.75 713 ASN B N 1
ATOM 11641 C CA . ASN B 1 713 ? 13.133 21.547 18.5 1 67.75 713 ASN B CA 1
ATOM 11642 C C . ASN B 1 713 ? 12.523 20.203 18.922 1 67.75 713 ASN B C 1
ATOM 11644 O O . ASN B 1 713 ? 13.234 19.344 19.438 1 67.75 713 ASN B O 1
ATOM 11648 N N . ARG B 1 714 ? 11.156 20.234 19.203 1 67.56 714 ARG B N 1
ATOM 11649 C CA . ARG B 1 714 ? 10.508 19 19.609 1 67.56 714 ARG B CA 1
ATOM 11650 C C . ARG B 1 714 ? 9.602 18.469 18.5 1 67.56 714 ARG B C 1
ATOM 11652 O O . ARG B 1 714 ? 9.102 19.25 17.688 1 67.56 714 ARG B O 1
#